Protein 7KCT (pdb70)

Foldseek 3Di:
DDFWQEEEELDAWLQLVVLLVLCVVVNHAYEYEAAPVCCVFLSCVSHPHYYHDAPDGLRRRQVLVVSLVVCVVVVGQEYEHGDPRCQLPLVSCVVCVVSRHQYLFWHSVVSVQQQFQLSVQVLLVVLPAFAFDWDNGWDPDLVSVQVRCVVQDPFKKKAGRNDDDLQLIDTDGDSVRSVVSLVVSQVRCCVPRVGRIIIMGHDFPQKWKKKWKKAAFQVLAIFILFIKTQQADASRHGFKIKPPAPLDDVVVRVVNRVSVSSSCSVSSTHAMKMWMWIAHPVGDTHTGGIGRHDDPPCVNSCVQFVDPRSSSSSCRSVRDHDPDHNVSGGGAFMKMKGFKFQAQVVVSRHHWWWFWADWDADDDDFKDKRAGDDGGDTDDPPDGRTGIMIMGGDRYLLVNLVVVLVRLVPTDTDTTHICSQLSNLLSVDPCNSVSNDGSCRCVVCVVSSDDDD/DDFWQEEEELDAWLQLVLLLVLCVVVVHAYEEEFAPVCCPFLSCVSHPYYYHDDPDGLRSRQVLVVSLVVCVVVVGQEYEHGDPRCLLPLVSQVVCVVSRHQYLFWHSVLSVQQQFQLSVQVLLVVLVAFAFAWDNFFQPDLVSVLVVCVVQDDFKWKAARNDDQLALIDTRGHSVSSVVVLVVSQVSCCVPRVHSTIIMGYDAPLKWKKKWKKAAFQVLAIFILAIKTQFADASRHGFKIKPPAPLDDPVVRVVVRVSVSSSCSVSNGHAMKMWMWIQHPVGDTHTRHIGRHDDPPVVFSCVQFVDDRSSSSSCRSVRDHDPDHHVSGGGAFMKMKGFKFQAQVVVSRHHWWWFWADWDADDDVFKDKRAGDDGGDTDDPPDGRTGIMIMGGDRYLLVNLVVVLVRLVPTDTDTTDICSQLVNLCSVDPCVSVSHHGNCRCVVCVCSSDDDD

Solvent-accessible surface area: 32520 Å² total; per-residue (Å²): 111,92,52,19,155,32,0,0,1,4,4,23,12,12,2,0,9,9,0,0,11,1,0,30,13,37,62,6,97,0,0,0,0,29,10,58,80,14,62,110,13,26,2,26,100,15,11,89,47,31,73,107,25,28,124,71,19,72,26,0,0,77,47,10,57,72,0,0,65,14,0,82,135,27,46,3,72,0,0,0,5,2,36,39,65,9,1,60,56,35,104,0,4,107,34,0,97,81,98,67,9,41,22,1,9,3,50,50,130,12,4,82,57,10,46,4,17,7,103,1,16,44,16,0,140,196,7,49,4,46,22,3,71,23,14,108,30,69,8,89,64,35,62,37,1,75,143,13,0,77,115,48,24,68,30,0,22,0,11,0,0,23,21,34,67,18,33,1,39,70,66,0,105,69,83,70,59,1,73,151,22,25,49,69,0,83,89,54,0,68,145,52,64,69,81,4,40,1,4,0,5,48,18,30,66,72,7,31,14,0,0,0,1,0,0,0,3,83,111,43,54,8,1,2,0,0,0,0,2,0,0,2,22,22,135,83,66,27,0,3,0,2,0,11,3,63,60,10,63,85,129,58,19,73,125,20,0,65,35,0,20,111,0,0,106,99,26,43,4,44,1,0,0,0,0,6,1,25,2,29,97,90,12,67,1,52,0,15,24,9,19,6,54,1,3,16,2,0,0,0,0,1,44,3,24,47,2,13,0,0,10,21,4,0,58,2,8,18,14,54,164,11,77,64,54,47,129,77,12,165,49,92,13,58,0,0,0,0,17,0,7,0,2,20,4,101,86,59,15,47,84,20,95,25,74,1,41,93,25,5,7,2,15,1,20,19,10,6,10,6,7,12,3,21,106,40,46,53,11,25,98,109,21,77,21,29,6,0,0,0,0,0,44,0,76,106,17,88,42,0,0,25,4,0,35,0,0,1,62,7,9,42,24,35,50,17,113,12,0,13,46,0,0,26,28,0,0,118,28,151,52,0,75,69,14,134,7,32,26,50,1,13,123,96,28,98,134,3,46,87,44,102,130,121,84,60,21,64,41,0,0,0,2,4,27,10,14,2,0,8,9,0,0,8,1,0,28,12,46,62,4,98,0,0,0,0,30,10,122,87,19,62,106,12,23,2,22,94,12,13,65,47,34,78,96,24,30,128,67,15,69,27,0,0,80,45,13,57,83,0,0,73,28,0,84,88,25,46,5,78,0,0,1,5,2,38,40,64,10,2,62,54,67,116,0,3,136,32,0,101,87,90,67,4,40,20,1,8,4,51,25,123,10,0,80,54,6,42,38,16,7,105,1,15,47,26,0,140,144,7,44,3,51,23,4,73,28,14,108,21,70,14,94,71,32,69,21,0,45,118,41,0,80,84,37,24,65,19,0,20,2,13,8,2,47,25,47,67,19,60,9,55,27,70,0,129,71,52,54,77,0,81,70,15,27,70,68,10,101,63,89,5,53,120,75,48,69,42,11,35,11,1,0,6,55,26,28,79,48,9,28,15,0,0,0,1,0,0,0,2,86,109,41,48,11,2,1,1,1,1,0,1,0,0,2,24,16,141,83,32,25,0,3,0,2,0,11,3,61,70,11,58,88,127,65,19,70,129,22,0,64,17,0,23,99,0,0,111,107,28,41,6,47,2,0,0,0,0,6,1,24,1,14,120,167,14,65,1,59,0,13,36,8,13,4,46,1,5,18,2,0,0,0,0,1,48,3,22,45,2,14,0,0,17,10,4,0,58,1,8,21,18,48,150,9,79,65,58,51,100,86,12,114,48,94,16,60,0,0,0,0,15,0,1,0,2,22,5,100,82,58,16,45,91,14,101,23,56,1,42,145,21,4,7,4,14,2,22,20,10,4,10,6,7,13,3,23,99,42,51,113,12,36,106,96,30,91,22,25,5,0,0,0,0,0,48,0,76,111,16,87,39,0,0,27,5,0,38,0,0,1,67,8,8,37,25,28,51,16,102,13,0,13,43,0,0,28,28,0,0,118,29,143,37,0,73,83,18,119,10,31,30,52,0,16,82,97,30,84,147,6,46,100,43,96,114

Structure (mmCIF, N/CA/C/O backbone):
data_7KCT
#
_entry.id   7KCT
#
_cell.length_a   72.282
_cell.length_b   86.878
_cell.length_c   86.105
_cell.angle_alpha   90.000
_cell.angle_beta   113.649
_cell.angle_gamma   90.000
#
_symmetry.space_group_name_H-M   'P 1 21 1'
#
loop_
_entity.id
_entity.type
_entity.pdbx_description
1 polymer '2-oxoglutarate carboxylase small subunit'
2 non-polymer "ADENOSINE-5'-DIPHOSPHATE"
3 non-polymer 'MAGNESIUM ION'
4 non-polymer 'BICARBONATE ION'
5 water water
#
loop_
_atom_site.group_PDB
_atom_site.id
_atom_site.type_symbol
_atom_site.label_atom_id
_atom_site.label_alt_id
_atom_site.label_comp_id
_atom_site.label_asym_id
_atom_site.label_entity_id
_atom_site.label_seq_id
_atom_site.pdbx_PDB_ins_code
_atom_site.Cartn_x
_atom_site.Cartn_y
_atom_site.Cartn_z
_atom_site.occupancy
_atom_site.B_iso_or_equiv
_atom_site.auth_seq_id
_atom_site.auth_comp_id
_atom_site.auth_asym_id
_atom_site.auth_atom_id
_atom_site.pdbx_PDB_model_num
ATOM 1 N N . HIS A 1 8 ? -23.64700 10.30800 -14.62500 1.000 60.18000 -1 HIS A N 1
ATOM 2 C CA . HIS A 1 8 ? -22.47400 9.46000 -14.75100 1.000 59.12000 -1 HIS A CA 1
ATOM 3 C C . HIS A 1 8 ? -22.58900 8.60600 -15.99000 1.000 64.26000 -1 HIS A C 1
ATOM 4 O O . HIS A 1 8 ? -23.29700 7.61800 -15.99700 1.000 59.60000 -1 HIS A O 1
ATOM 6 N N . GLN A 1 9 ? -21.87300 8.99500 -17.03300 1.000 62.66000 0 GLN A N 1
ATOM 7 C CA . GLN A 1 9 ? -21.94500 8.30100 -18.29900 1.000 55.09000 0 GLN A CA 1
ATOM 8 C C . GLN A 1 9 ? -21.02000 7.10600 -18.32400 1.000 49.02000 0 GLN A C 1
ATOM 9 O O . GLN A 1 9 ? -19.93700 7.17300 -17.79200 1.000 44.98000 0 GLN A O 1
ATOM 13 N N . MET A 1 10 ? -21.44400 6.03400 -18.98100 1.000 42.27000 1 MET A N 1
ATOM 14 C CA . MET A 1 10 ? -20.65600 4.83400 -19.10800 1.000 36.85000 1 MET A CA 1
ATOM 15 C C . MET A 1 10 ? -19.53600 5.07800 -20.11000 1.000 38.00000 1 MET A C 1
ATOM 16 O O . MET A 1 10 ? -19.67000 5.89300 -20.97000 1.000 33.65000 1 MET A O 1
ATOM 30 N N . PHE A 1 11 ? -18.43000 4.36800 -19.96900 1.000 37.81000 2 PHE A N 1
ATOM 31 C CA . PHE A 1 11 ? -17.31600 4.48000 -20.88800 1.000 31.87000 2 PHE A CA 1
ATOM 32 C C . PHE A 1 11 ? -17.71100 4.10800 -22.32300 1.000 28.72000 2 PHE A C 1
ATOM 33 O O . PHE A 1 11 ? -18.49800 3.23500 -22.53200 1.000 28.74000 2 PHE A O 1
ATOM 50 N N . LYS A 1 12 ? -17.15000 4.77500 -23.30300 1.000 30.08000 3 LYS A N 1
ATOM 51 C CA . LYS A 1 12 ? -17.39200 4.42900 -24.66000 1.000 28.49000 3 LYS A CA 1
ATOM 52 C C . LYS A 1 12 ? -16.44700 3.31900 -25.05500 1.000 28.82000 3 LYS A C 1
ATOM 53 O O . LYS A 1 12 ? -16.78800 2.52300 -25.85200 1.000 30.43000 3 LYS A O 1
ATOM 61 N N . LYS A 1 13 ? -15.25500 3.28300 -24.49300 1.000 24.25000 4 LYS A N 1
ATOM 62 C CA . LYS A 1 13 ? -14.28900 2.27500 -24.86700 1.000 24.98000 4 LYS A CA 1
ATOM 63 C C . LYS A 1 13 ? -13.40800 1.83000 -23.67700 1.000 25.94000 4 LYS A C 1
ATOM 64 O O . LYS A 1 13 ? -12.97300 2.65200 -22.93200 1.000 23.24000 4 LYS A O 1
ATOM 83 N N . VAL A 1 14 ? -13.19200 0.52300 -23.52100 1.000 22.65000 5 VAL A N 1
ATOM 84 C CA . VAL A 1 14 ? -12.38300 -0.03300 -22.43700 1.000 20.57000 5 VAL A CA 1
ATOM 85 C C . VAL A 1 14 ? -11.29300 -0.89000 -23.07000 1.000 22.74000 5 VAL A C 1
ATOM 86 O O . VAL A 1 14 ? -11.58200 -1.73500 -23.93800 1.000 24.92000 5 VAL A O 1
ATOM 99 N N . LEU A 1 15 ? -10.06200 -0.70500 -22.61000 1.000 21.65000 6 LEU A N 1
ATOM 100 C CA . LEU A 1 15 ? -8.93900 -1.58700 -22.91600 1.000 21.29000 6 LEU A CA 1
ATOM 101 C C . LEU A 1 15 ? -8.78300 -2.64800 -21.81000 1.000 29.58000 6 LEU A C 1
ATOM 102 O O . LEU A 1 15 ? -8.80000 -2.33500 -20.60400 1.000 25.48000 6 LEU A O 1
ATOM 118 N N . VAL A 1 16 ? -8.66800 -3.91200 -22.23100 1.000 24.36000 7 VAL A N 1
ATOM 119 C CA . VAL A 1 16 ? -8.55200 -5.06100 -21.33800 1.000 20.61000 7 VAL A CA 1
ATOM 120 C C . VAL A 1 16 ? -7.07700 -5.43500 -21.33300 1.000 25.85000 7 VAL A C 1
ATOM 121 O O . VAL A 1 16 ? -6.55100 -5.89100 -22.35000 1.000 23.21000 7 VAL A O 1
ATOM 134 N N . ALA A 1 17 ? -6.37100 -5.20100 -20.23400 1.000 26.98000 8 ALA A N 1
ATOM 135 C CA . ALA A 1 17 ? -4.91800 -5.42000 -20.21300 1.000 21.85000 8 ALA A CA 1
ATOM 136 C C . ALA A 1 17 ? -4.61100 -6.82800 -19.69100 1.000 25.95000 8 ALA A C 1
ATOM 137 O O . ALA A 1 17 ? -4.10600 -7.02400 -18.58300 1.000 26.09000 8 ALA A O 1
ATOM 144 N N . ASN A 1 18 ? -5.04800 -7.83100 -20.44500 1.000 25.20000 9 ASN A N 1
ATOM 145 C CA . ASN A 1 18 ? -4.93300 -9.22300 -19.99800 1.000 24.87000 9 ASN A CA 1
ATOM 146 C C . ASN A 1 18 ? -5.27200 -10.15800 -21.16100 1.000 23.56000 9 ASN A C 1
ATOM 147 O O . ASN A 1 18 ? -5.36600 -9.71100 -22.31000 1.000 24.35000 9 ASN A O 1
ATOM 158 N N . ARG A 1 19 ? -5.35800 -11.46500 -20.88300 1.000 20.94000 10 ARG A N 1
ATOM 159 C CA . ARG A 1 19 ? -5.47300 -12.48500 -21.92700 1.000 21.69000 10 ARG A CA 1
ATOM 160 C C . ARG A 1 19 ? -6.35200 -13.62700 -21.45700 1.000 22.76000 10 ARG A C 1
ATOM 161 O O . ARG A 1 19 ? -6.79700 -13.66700 -20.31000 1.000 21.49000 10 ARG A O 1
ATOM 182 N N . GLY A 1 20 ? -6.60700 -14.57400 -22.36200 1.000 27.43000 11 GLY A N 1
ATOM 183 C CA . GLY A 1 20 ? -7.13600 -15.83200 -21.90200 1.000 26.17000 11 GLY A CA 1
ATOM 184 C C . GLY A 1 20 ? -8.56200 -15.68000 -21.40900 1.000 23.92000 11 GLY A C 1
ATOM 185 O O . GLY A 1 20 ? -9.29200 -14.79600 -21.83300 1.000 26.13000 11 GLY A O 1
ATOM 189 N N . GLU A 1 21 ? -8.95000 -16.52600 -20.46800 1.000 22.80000 12 GLU A N 1
ATOM 190 C CA . GLU A 1 21 ? -10.36000 -16.57800 -20.07900 1.000 26.36000 12 GLU A CA 1
ATOM 191 C C . GLU A 1 21 ? -10.84300 -15.28300 -19.44500 1.000 26.04000 12 GLU A C 1
ATOM 192 O O . GLU A 1 21 ? -12.01600 -14.91800 -19.60700 1.000 21.34000 12 GLU A O 1
ATOM 204 N N . ILE A 1 22 ? -9.99100 -14.61900 -18.64900 1.000 27.05000 13 ILE A N 1
ATOM 205 C CA . ILE A 1 22 ? -10.43300 -13.41500 -17.94300 1.000 24.82000 13 ILE A CA 1
ATOM 206 C C . ILE A 1 22 ? -10.59100 -12.26700 -18.93700 1.000 26.00000 13 ILE A C 1
ATOM 207 O O . ILE A 1 22 ? -11.46700 -11.41200 -18.77700 1.000 20.73000 13 ILE A O 1
ATOM 223 N N . ALA A 1 23 ? -9.75700 -12.21300 -19.97500 1.000 22.49000 14 ALA A N 1
ATOM 224 C CA . ALA A 1 23 ? -9.96400 -11.15400 -20.94700 1.000 21.93000 14 ALA A CA 1
ATOM 225 C C . ALA A 1 23 ? -11.30000 -11.37400 -21.65400 1.000 25.69000 14 ALA A C 1
ATOM 226 O O . ALA A 1 23 ? -12.07100 -10.41800 -21.83100 1.000 22.13000 14 ALA A O 1
ATOM 233 N N . CYS A 1 24 ? -11.65600 -12.64000 -21.93400 1.000 21.96000 15 CYS A N 1
ATOM 234 C CA . CYS A 1 24 ? -12.95500 -12.91700 -22.54200 1.000 22.95000 15 CYS A CA 1
ATOM 235 C C . CYS A 1 24 ? -14.10300 -12.55400 -21.61600 1.000 26.55000 15 CYS A C 1
ATOM 236 O O . CYS A 1 24 ? -15.10600 -11.97800 -22.06200 1.000 27.23000 15 CYS A O 1
ATOM 244 N N . ARG A 1 25 ? -13.97300 -12.87800 -20.33600 1.000 23.37000 16 ARG A N 1
ATOM 245 C CA . ARG A 1 25 ? -14.97500 -12.53700 -19.32600 1.000 21.64000 16 ARG A CA 1
ATOM 246 C C . ARG A 1 25 ? -15.21900 -11.04100 -19.24900 1.000 25.35000 16 ARG A C 1
ATOM 247 O O . ARG A 1 25 ? -16.37000 -10.58300 -19.15500 1.000 24.38000 16 ARG A O 1
ATOM 268 N N . VAL A 1 26 ? -14.15500 -10.25400 -19.25600 1.000 23.19000 17 VAL A N 1
ATOM 269 C CA . VAL A 1 26 ? -14.32300 -8.80900 -19.23200 1.000 24.85000 17 VAL A CA 1
ATOM 270 C C . VAL A 1 26 ? -14.91300 -8.30000 -20.54700 1.000 24.94000 17 VAL A C 1
ATOM 271 O O . VAL A 1 26 ? -15.78400 -7.42200 -20.54900 1.000 23.13000 17 VAL A O 1
ATOM 284 N N . ILE A 1 27 ? -14.40800 -8.79100 -21.68600 1.000 24.90000 18 ILE A N 1
ATOM 285 C CA . ILE A 1 27 ? -14.94200 -8.37700 -22.98000 1.000 23.12000 18 ILE A CA 1
ATOM 286 C C . ILE A 1 27 ? -16.43300 -8.62100 -23.05600 1.000 23.60000 18 ILE A C 1
ATOM 287 O O . ILE A 1 27 ? -17.18200 -7.78700 -23.57400 1.000 23.77000 18 ILE A O 1
ATOM 303 N N . ARG A 1 28 ? -16.89500 -9.75300 -22.54800 1.000 22.23000 19 ARG A N 1
ATOM 304 C CA . ARG A 1 28 ? -18.32200 -10.05000 -22.58700 1.000 24.32000 19 ARG A CA 1
ATOM 305 C C . ARG A 1 28 ? -19.14100 -9.04900 -21.77000 1.000 26.30000 19 ARG A C 1
ATOM 306 O O . ARG A 1 28 ? -20.23600 -8.64900 -22.18500 1.000 23.50000 19 ARG A O 1
ATOM 327 N N . ALA A 1 29 ? -18.66000 -8.71000 -20.57200 1.000 24.99000 20 ALA A N 1
ATOM 328 C CA . ALA A 1 29 ? -19.33200 -7.72300 -19.72900 1.000 28.47000 20 ALA A CA 1
ATOM 329 C C . ALA A 1 29 ? -19.42500 -6.38100 -20.43100 1.000 25.26000 20 ALA A C 1
ATOM 330 O O . ALA A 1 29 ? -20.45600 -5.70400 -20.34300 1.000 24.28000 20 ALA A O 1
ATOM 337 N N . CYS A 1 30 ? -18.34600 -5.97900 -21.12600 1.000 23.77000 21 CYS A N 1
ATOM 338 C CA . CYS A 1 30 ? -18.33500 -4.73400 -21.88600 1.000 23.07000 21 CYS A CA 1
ATOM 339 C C . CYS A 1 30 ? -19.33600 -4.75500 -23.04100 1.000 26.35000 21 CYS A C 1
ATOM 340 O O . CYS A 1 30 ? -20.02100 -3.75800 -23.28900 1.000 23.27000 21 CYS A O 1
ATOM 348 N N . LYS A 1 31 ? -19.42200 -5.86300 -23.76800 1.000 23.74000 22 LYS A N 1
ATOM 349 C CA . LYS A 1 31 ? -20.35300 -5.92700 -24.88800 1.000 27.34000 22 LYS A CA 1
ATOM 350 C C . LYS A 1 31 ? -21.79100 -5.82000 -24.40100 1.000 29.62000 22 LYS A C 1
ATOM 351 O O . LYS A 1 31 ? -22.60400 -5.10200 -24.99700 1.000 28.88000 22 LYS A O 1
ATOM 370 N N . GLU A 1 32 ? -22.10400 -6.48700 -23.28500 1.000 24.82000 23 GLU A N 1
ATOM 371 C CA . GLU A 1 32 ? -23.46300 -6.41100 -22.75400 1.000 26.71000 23 GLU A CA 1
ATOM 372 C C . GLU A 1 32 ? -23.80300 -4.98500 -22.32300 1.000 28.80000 23 GLU A C 1
ATOM 373 O O . GLU A 1 32 ? -24.94700 -4.55800 -22.46600 1.000 29.28000 23 GLU A O 1
ATOM 385 N N . LEU A 1 33 ? -22.82000 -4.23100 -21.83700 1.000 26.81000 24 LEU A N 1
ATOM 386 C CA . LEU A 1 33 ? -22.96100 -2.81500 -21.50200 1.000 27.54000 24 LEU A CA 1
ATOM 387 C C . LEU A 1 33 ? -22.88900 -1.87500 -22.69800 1.000 29.99000 24 LEU A C 1
ATOM 388 O O . LEU A 1 33 ? -23.09400 -0.68400 -22.51500 1.000 32.11000 24 LEU A O 1
ATOM 404 N N . GLY A 1 34 ? -22.60500 -2.36400 -23.90900 1.000 30.13000 25 GLY A N 1
ATOM 405 C CA . GLY A 1 34 ? -22.50700 -1.51700 -25.08400 1.000 27.25000 25 GLY A CA 1
ATOM 406 C C . GLY A 1 34 ? -21.21300 -0.76200 -25.20600 1.000 34.26000 25 GLY A C 1
ATOM 407 O O . GLY A 1 34 ? -21.17900 0.30700 -25.81700 1.000 31.96000 25 GLY A O 1
ATOM 411 N N . ILE A 1 35 ? -20.15300 -1.27500 -24.63100 1.000 29.80000 26 ILE A N 1
ATOM 412 C CA . ILE A 1 35 ? -18.85700 -0.61600 -24.61300 1.000 28.64000 26 ILE A CA 1
ATOM 413 C C . ILE A 1 35 ? -17.97400 -1.28300 -25.66600 1.000 28.29000 26 ILE A C 1
ATOM 414 O O . ILE A 1 35 ? -17.93300 -2.51900 -25.75700 1.000 26.61000 26 ILE A O 1
ATOM 430 N N . GLN A 1 36 ? -17.24200 -0.47300 -26.42400 1.000 22.51000 27 GLN A N 1
ATOM 431 C CA . GLN A 1 36 ? -16.25200 -0.97600 -27.36900 1.000 25.65000 27 GLN A CA 1
ATOM 432 C C . GLN A 1 36 ? -15.04700 -1.49700 -26.61000 1.000 24.97000 27 GLN A C 1
ATOM 433 O O . GLN A 1 36 ? -14.68300 -0.96000 -25.56400 1.000 23.69000 27 GLN A O 1
ATOM 447 N N . THR A 1 37 ? -14.38200 -2.50100 -27.16300 1.000 23.80000 28 THR A N 1
ATOM 448 C CA . THR A 1 37 ? -13.30800 -3.16800 -26.43200 1.000 25.82000 28 THR A CA 1
ATOM 449 C C . THR A 1 37 ? -12.02200 -3.16300 -27.25700 1.000 24.51000 28 THR A C 1
ATOM 450 O O . THR A 1 37 ? -12.04400 -3.22900 -28.50000 1.000 23.30000 28 THR A O 1
ATOM 461 N N . VAL A 1 38 ? -10.90200 -3.12000 -26.54000 1.000 19.49000 29 VAL A N 1
ATOM 462 C CA . VAL A 1 38 ? -9.55600 -3.11200 -27.08900 1.000 17.94000 29 VAL A CA 1
ATOM 463 C C . VAL A 1 38 ? -8.80900 -4.25700 -26.45200 1.000 24.61000 29 VAL A C 1
ATOM 464 O O . VAL A 1 38 ? -8.75500 -4.34200 -25.21600 1.000 21.85000 29 VAL A O 1
ATOM 477 N N . ALA A 1 39 ? -8.22600 -5.12500 -27.27300 1.000 23.93000 30 ALA A N 1
ATOM 478 C CA . ALA A 1 39 ? -7.38500 -6.20000 -26.75600 1.000 23.44000 30 ALA A CA 1
ATOM 479 C C . ALA A 1 39 ? -5.91100 -5.95400 -27.06100 1.000 20.93000 30 ALA A C 1
ATOM 480 O O . ALA A 1 39 ? -5.54900 -5.21300 -27.98500 1.000 23.03000 30 ALA A O 1
ATOM 487 N N . ILE A 1 40 ? -5.04300 -6.58300 -26.26000 1.000 25.66000 31 ILE A N 1
ATOM 488 C CA . ILE A 1 40 ? -3.60400 -6.56500 -26.53500 1.000 23.57000 31 ILE A CA 1
ATOM 489 C C . ILE A 1 40 ? -3.13300 -8.00600 -26.59100 1.000 21.30000 31 ILE A C 1
ATOM 490 O O . ILE A 1 40 ? -3.72500 -8.88500 -25.95900 1.000 22.89000 31 ILE A O 1
ATOM 506 N N . TYR A 1 41 ? -2.06300 -8.26000 -27.35200 1.000 23.44000 32 TYR A N 1
ATOM 507 C CA . TYR A 1 41 ? -1.60100 -9.62600 -27.44800 1.000 23.07000 32 TYR A CA 1
ATOM 508 C C . TYR A 1 41 ? -0.16400 -9.68000 -27.91700 1.000 25.08000 32 TYR A C 1
ATOM 509 O O . TYR A 1 41 ? 0.36200 -8.72800 -28.49800 1.000 23.78000 32 TYR A O 1
ATOM 527 N N . ASN A 1 42 ? 0.45000 -10.82400 -27.65500 1.000 27.12000 33 ASN A N 1
ATOM 528 C CA . ASN A 1 42 ? 1.78500 -11.10800 -28.17900 1.000 27.47000 33 ASN A CA 1
ATOM 529 C C . ASN A 1 42 ? 1.67800 -11.86000 -29.49200 1.000 30.35000 33 ASN A C 1
ATOM 530 O O . ASN A 1 42 ? 0.74400 -12.64100 -29.71600 1.000 25.31000 33 ASN A O 1
ATOM 541 N N . GLU A 1 43 ? 2.66400 -11.62200 -30.36700 1.000 31.42000 34 GLU A N 1
ATOM 542 C CA . GLU A 1 43 ? 2.73200 -12.31500 -31.65200 1.000 30.21000 34 GLU A CA 1
ATOM 543 C C . GLU A 1 43 ? 2.55700 -13.83500 -31.50200 1.000 32.27000 34 GLU A C 1
ATOM 544 O O . GLU A 1 43 ? 2.07000 -14.49300 -32.41800 1.000 36.46000 34 GLU A O 1
ATOM 548 N N . ILE A 1 44 ? 2.94100 -14.43200 -30.37500 1.000 28.65000 35 ILE A N 1
ATOM 549 C CA . ILE A 1 44 ? 2.76500 -15.88500 -30.29700 1.000 32.78000 35 ILE A CA 1
ATOM 550 C C . ILE A 1 44 ? 1.30800 -16.32400 -30.15900 1.000 39.56000 35 ILE A C 1
ATOM 551 O O . ILE A 1 44 ? 1.01800 -17.51200 -30.33400 1.000 39.63000 35 ILE A O 1
ATOM 567 N N . GLU A 1 45 ? 0.38300 -15.40200 -29.87200 1.000 37.18000 36 GLU A N 1
ATOM 568 C CA . GLU A 1 45 ? -1.02800 -15.68300 -29.60300 1.000 37.80000 36 GLU A CA 1
ATOM 569 C C . GLU A 1 45 ? -1.91000 -14.94800 -30.60800 1.000 34.21000 36 GLU A C 1
ATOM 570 O O . GLU A 1 45 ? -2.96500 -14.40100 -30.27100 1.000 35.06000 36 GLU A O 1
ATOM 582 N N . SER A 1 46 ? -1.48600 -14.89400 -31.87500 1.000 35.81000 37 SER A N 1
ATOM 583 C CA . SER A 1 46 ? -2.23200 -14.05800 -32.81000 1.000 35.90000 37 SER A CA 1
ATOM 584 C C . SER A 1 46 ? -3.59900 -14.65300 -33.11100 1.000 38.13000 37 SER A C 1
ATOM 585 O O . SER A 1 46 ? -4.49600 -13.91300 -33.53500 1.000 33.80000 37 SER A O 1
ATOM 593 N N . THR A 1 47 ? -3.81200 -15.93400 -32.80500 1.000 32.21000 38 THR A N 1
ATOM 594 C CA . THR A 1 47 ? -5.11600 -16.53400 -32.98600 1.000 35.32000 38 THR A CA 1
ATOM 595 C C . THR A 1 47 ? -5.92100 -16.58100 -31.68500 1.000 29.66000 38 THR A C 1
ATOM 596 O O . THR A 1 47 ? -6.95200 -17.23100 -31.66100 1.000 32.01000 38 THR A O 1
ATOM 607 N N . ALA A 1 48 ? -5.51100 -15.86800 -30.64800 1.000 27.66000 39 ALA A N 1
ATOM 608 C CA . ALA A 1 48 ? -6.18900 -15.94100 -29.35400 1.000 25.44000 39 ALA A CA 1
ATOM 609 C C . ALA A 1 48 ? -7.65600 -15.54300 -29.47700 1.000 26.22000 39 ALA A C 1
ATOM 610 O O . ALA A 1 48 ? -8.01800 -14.64800 -30.24900 1.000 23.43000 39 ALA A O 1
ATOM 617 N N . ARG A 1 49 ? -8.49000 -16.21000 -28.68500 1.000 27.55000 40 ARG A N 1
ATOM 618 C CA . ARG A 1 49 ? -9.92100 -15.91700 -28.67100 1.000 25.11000 40 ARG A CA 1
ATOM 619 C C . ARG A 1 49 ? -10.23000 -14.49500 -28.19400 1.000 26.20000 40 ARG A C 1
ATOM 620 O O . ARG A 1 49 ? -11.14300 -13.84700 -28.72800 1.000 24.93000 40 ARG A O 1
ATOM 641 N N . HIS A 1 50 ? -9.48500 -13.97300 -27.19200 1.000 24.61000 41 HIS A N 1
ATOM 642 C CA . HIS A 1 50 ? -9.77700 -12.61600 -26.74200 1.000 21.81000 41 HIS A CA 1
ATOM 643 C C . HIS A 1 50 ? -9.50400 -11.59100 -27.83000 1.000 23.80000 41 HIS A C 1
ATOM 644 O O . HIS A 1 50 ? -10.19300 -10.57900 -27.88900 1.000 23.05000 41 HIS A O 1
ATOM 658 N N . VAL A 1 51 ? -8.52500 -11.86100 -28.71000 1.000 23.86000 42 VAL A N 1
ATOM 659 C CA . VAL A 1 51 ? -8.25300 -11.01300 -29.87500 1.000 24.08000 42 VAL A CA 1
ATOM 660 C C . VAL A 1 51 ? -9.40300 -11.05900 -30.88400 1.000 27.25000 42 VAL A C 1
ATOM 661 O O . VAL A 1 51 ? -9.76200 -10.03100 -31.45200 1.000 25.00000 42 VAL A O 1
ATOM 674 N N . LYS A 1 52 ? -10.00400 -12.23500 -31.11900 1.000 28.20000 43 LYS A N 1
ATOM 675 C CA . LYS A 1 52 ? -11.14600 -12.30300 -32.03700 1.000 26.14000 43 LYS A CA 1
ATOM 676 C C . LYS A 1 52 ? -12.38700 -11.61000 -31.46900 1.000 27.17000 43 LYS A C 1
ATOM 677 O O . LYS A 1 52 ? -13.14400 -10.96500 -32.21400 1.000 28.53000 43 LYS A O 1
ATOM 696 N N . MET A 1 53 ? -12.60500 -11.70700 -30.15800 1.000 26.30000 44 MET A N 1
ATOM 697 C CA . MET A 1 53 ? -13.82100 -11.16200 -29.55200 1.000 28.06000 44 MET A CA 1
ATOM 698 C C . MET A 1 53 ? -13.76900 -9.64200 -29.44500 1.000 29.10000 44 MET A C 1
ATOM 699 O O . MET A 1 53 ? -14.80800 -8.99300 -29.54700 1.000 27.41000 44 MET A O 1
ATOM 713 N N . ALA A 1 54 ? -12.59000 -9.05400 -29.22000 1.000 25.48000 45 ALA A N 1
ATOM 714 C CA . ALA A 1 54 ? -12.49300 -7.61200 -29.04700 1.000 24.05000 45 ALA A CA 1
ATOM 715 C C . ALA A 1 54 ? -12.84900 -6.91500 -30.35800 1.000 24.03000 45 ALA A C 1
ATOM 716 O O . ALA A 1 54 ? -12.70000 -7.48300 -31.44300 1.000 27.41000 45 ALA A O 1
ATOM 723 N N . ASP A 1 55 ? -13.24200 -5.64400 -30.26700 1.000 24.86000 46 ASP A N 1
ATOM 724 C CA . ASP A 1 55 ? -13.50100 -4.88400 -31.50300 1.000 27.44000 46 ASP A CA 1
ATOM 725 C C . ASP A 1 55 ? -12.21600 -4.52400 -32.22900 1.000 24.24000 46 ASP A C 1
ATOM 726 O O . ASP A 1 55 ? -12.20300 -4.42500 -33.46200 1.000 25.91000 46 ASP A O 1
ATOM 735 N N . GLU A 1 56 ? -11.14100 -4.30000 -31.49200 1.000 25.57000 47 GLU A N 1
ATOM 736 C CA . GLU A 1 56 ? -9.83200 -4.01400 -32.08500 1.000 21.69000 47 GLU A CA 1
ATOM 737 C C . GLU A 1 56 ? -8.76200 -4.61000 -31.19700 1.000 21.57000 47 GLU A C 1
ATOM 738 O O . GLU A 1 56 ? -8.95600 -4.74300 -29.99000 1.000 22.02000 47 GLU A O 1
ATOM 750 N N . ALA A 1 57 ? -7.63800 -4.98900 -31.79200 1.000 21.34000 48 ALA A N 1
ATOM 751 C CA . ALA A 1 57 ? -6.59900 -5.61300 -30.98100 1.000 25.92000 48 ALA A CA 1
ATOM 752 C C . ALA A 1 57 ? -5.24800 -5.21600 -31.53400 1.000 23.92000 48 ALA A C 1
ATOM 753 O O . ALA A 1 57 ? -5.10600 -5.00100 -32.75000 1.000 24.35000 48 ALA A O 1
ATOM 760 N N . TYR A 1 58 ? -4.26900 -5.09300 -30.62400 1.000 22.49000 49 TYR A N 1
ATOM 761 C CA . TYR A 1 58 ? -2.92500 -4.56000 -30.90800 1.000 22.15000 49 TYR A CA 1
ATOM 762 C C . TYR A 1 58 ? -1.85000 -5.53700 -30.45400 1.000 26.18000 49 TYR A C 1
ATOM 763 O O . TYR A 1 58 ? -1.76900 -5.83500 -29.25900 1.000 24.58000 49 TYR A O 1
ATOM 781 N N . MET A 1 59 ? -0.94900 -5.91100 -31.37600 1.000 21.79000 50 MET A N 1
ATOM 782 C CA . MET A 1 59 ? 0.17200 -6.78700 -31.05900 1.000 25.79000 50 MET A CA 1
ATOM 783 C C . MET A 1 59 ? 1.26500 -5.91100 -30.47900 1.000 30.02000 50 MET A C 1
ATOM 784 O O . MET A 1 59 ? 1.73600 -5.04100 -31.20100 1.000 30.77000 50 MET A O 1
ATOM 798 N N . ILE A 1 60 ? 1.67300 -6.12600 -29.22400 1.000 27.41000 51 ILE A N 1
ATOM 799 C CA . ILE A 1 60 ? 2.70300 -5.30500 -28.57800 1.000 29.76000 51 ILE A CA 1
ATOM 800 C C . ILE A 1 60 ? 3.62000 -6.21000 -27.76800 1.000 30.94000 51 ILE A C 1
ATOM 801 O O . ILE A 1 60 ? 3.31000 -7.37900 -27.53100 1.000 33.87000 51 ILE A O 1
ATOM 817 N N . GLY A 1 61 ? 4.73000 -5.65200 -27.31800 1.000 31.06000 52 GLY A N 1
ATOM 818 C CA . GLY A 1 61 ? 5.64400 -6.25700 -26.36400 1.000 32.08000 52 GLY A CA 1
ATOM 819 C C . GLY A 1 61 ? 6.83900 -6.90000 -27.04400 1.000 33.25000 52 GLY A C 1
ATOM 820 O O . GLY A 1 61 ? 6.76100 -7.38800 -28.17400 1.000 34.72000 52 GLY A O 1
ATOM 824 N N . VAL A 1 62 ? 7.96300 -6.94800 -26.32900 1.000 34.48000 53 VAL A N 1
ATOM 825 C CA . VAL A 1 62 ? 9.17500 -7.51800 -26.92500 1.000 36.24000 53 VAL A CA 1
ATOM 826 C C . VAL A 1 62 ? 9.36800 -8.98600 -26.56400 1.000 37.73000 53 VAL A C 1
ATOM 827 O O . VAL A 1 62 ? 10.19200 -9.67700 -27.18500 1.000 38.88000 53 VAL A O 1
ATOM 840 N N . ASN A 1 63 ? 8.64100 -9.48000 -25.59800 1.000 33.74000 54 ASN A N 1
ATOM 841 C CA . ASN A 1 63 ? 8.55100 -10.90900 -25.32000 1.000 40.46000 54 ASN A CA 1
ATOM 842 C C . ASN A 1 63 ? 7.16700 -11.15300 -24.75000 1.000 35.95000 54 ASN A C 1
ATOM 843 O O . ASN A 1 63 ? 6.41300 -10.17900 -24.54400 1.000 31.82000 54 ASN A O 1
ATOM 854 N N . PRO A 1 64 ? 6.80600 -12.41900 -24.49700 1.000 35.17000 55 PRO A N 1
ATOM 855 C CA . PRO A 1 64 ? 5.41400 -12.73200 -24.14000 1.000 34.37000 55 PRO A CA 1
ATOM 856 C C . PRO A 1 64 ? 4.93400 -12.13800 -22.84000 1.000 35.42000 55 PRO A C 1
ATOM 857 O O . PRO A 1 64 ? 3.73400 -11.87400 -22.72600 1.000 31.92000 55 PRO A O 1
ATOM 868 N N . LEU A 1 65 ? 5.79000 -11.92500 -21.83900 1.000 32.07000 56 LEU A N 1
ATOM 869 C CA . LEU A 1 65 ? 5.23900 -11.33900 -20.62800 1.000 29.43000 56 LEU A CA 1
ATOM 870 C C . LEU A 1 65 ? 5.25900 -9.82200 -20.67800 1.000 27.57000 56 LEU A C 1
ATOM 871 O O . LEU A 1 65 ? 4.40200 -9.18700 -20.07300 1.000 33.05000 56 LEU A O 1
ATOM 887 N N . ASP A 1 66 ? 6.26300 -9.24800 -21.33900 1.000 32.40000 57 ASP A N 1
ATOM 888 C CA . ASP A 1 66 ? 6.37200 -7.80600 -21.48500 1.000 33.11000 57 ASP A CA 1
ATOM 889 C C . ASP A 1 66 ? 5.14400 -7.22200 -22.15900 1.000 30.45000 57 ASP A C 1
ATOM 890 O O . ASP A 1 66 ? 4.81500 -6.06900 -21.92200 1.000 28.32000 57 ASP A O 1
ATOM 899 N N . THR A 1 67 ? 4.49300 -8.00200 -23.03300 1.000 31.72000 58 THR A N 1
ATOM 900 C CA . THR A 1 67 ? 3.20400 -7.61100 -23.60400 1.000 28.61000 58 THR A CA 1
ATOM 901 C C . THR A 1 67 ? 2.25500 -7.07800 -22.53900 1.000 27.42000 58 THR A C 1
ATOM 902 O O . THR A 1 67 ? 1.62400 -6.03200 -22.71800 1.000 27.86000 58 THR A O 1
ATOM 913 N N . TYR A 1 68 ? 2.12000 -7.80000 -21.42300 1.000 26.40000 59 TYR A N 1
ATOM 914 C CA . TYR A 1 68 ? 1.16300 -7.47600 -20.38100 1.000 24.95000 59 TYR A CA 1
ATOM 915 C C . TYR A 1 68 ? 1.75100 -6.75900 -19.15900 1.000 29.05000 59 TYR A C 1
ATOM 916 O O . TYR A 1 68 ? 0.98400 -6.31200 -18.29600 1.000 30.89000 59 TYR A O 1
ATOM 934 N N . LEU A 1 69 ? 3.06500 -6.60400 -19.06100 1.000 31.83000 60 LEU A N 1
ATOM 935 C CA . LEU A 1 69 ? 3.68100 -6.03200 -17.85400 1.000 30.06000 60 LEU A CA 1
ATOM 936 C C . LEU A 1 69 ? 4.28100 -4.64600 -18.06900 1.000 29.75000 60 LEU A C 1
ATOM 937 O O . LEU A 1 69 ? 4.68800 -4.00700 -17.10200 1.000 38.51000 60 LEU A O 1
ATOM 953 N N . ASN A 1 70 ? 4.32500 -4.14600 -19.29300 1.000 34.66000 61 ASN A N 1
ATOM 954 C CA . ASN A 1 70 ? 4.88700 -2.82600 -19.56700 1.000 32.29000 61 ASN A CA 1
ATOM 955 C C . ASN A 1 70 ? 3.80000 -1.77400 -19.38200 1.000 32.10000 61 ASN A C 1
ATOM 956 O O . ASN A 1 70 ? 3.03400 -1.48500 -20.30100 1.000 26.50000 61 ASN A O 1
ATOM 967 N N . ALA A 1 71 ? 3.77000 -1.18200 -18.18500 1.000 27.21000 62 ALA A N 1
ATOM 968 C CA . ALA A 1 71 ? 2.72800 -0.22800 -17.82900 1.000 31.72000 62 ALA A CA 1
ATOM 969 C C . ALA A 1 71 ? 2.71600 0.99700 -18.74800 1.000 31.65000 62 ALA A C 1
ATOM 970 O O . ALA A 1 71 ? 1.63900 1.44800 -19.15300 1.000 31.03000 62 ALA A O 1
ATOM 977 N N . GLU A 1 72 ? 3.88500 1.53600 -19.11200 1.000 29.24000 63 GLU A N 1
ATOM 978 C CA . GLU A 1 72 ? 3.91700 2.74500 -19.93600 1.000 31.57000 63 GLU A CA 1
ATOM 979 C C . GLU A 1 72 ? 3.31300 2.50100 -21.32400 1.000 32.48000 63 GLU A C 1
ATOM 980 O O . GLU A 1 72 ? 2.56200 3.34700 -21.83800 1.000 28.78000 63 GLU A O 1
ATOM 984 N N . ARG A 1 73 ? 3.66400 1.37400 -21.95900 1.000 28.57000 64 ARG A N 1
ATOM 985 C CA . ARG A 1 73 ? 3.18100 1.10300 -23.30200 1.000 32.05000 64 ARG A CA 1
ATOM 986 C C . ARG A 1 73 ? 1.67100 0.87200 -23.33000 1.000 29.88000 64 ARG A C 1
ATOM 987 O O . ARG A 1 73 ? 0.99900 1.31900 -24.26700 1.000 31.71000 64 ARG A O 1
ATOM 1008 N N . ILE A 1 74 ? 1.11500 0.21800 -22.30400 1.000 28.48000 65 ILE A N 1
ATOM 1009 C CA . ILE A 1 74 ? -0.32400 -0.06700 -22.26200 1.000 29.15000 65 ILE A CA 1
ATOM 1010 C C . ILE A 1 74 ? -1.13000 1.20800 -22.04500 1.000 31.49000 65 ILE A C 1
ATOM 1011 O O . ILE A 1 74 ? -2.16600 1.42300 -22.68100 1.000 26.02000 65 ILE A O 1
ATOM 1027 N N . VAL A 1 75 ? -0.67200 2.07000 -21.13500 1.000 28.45000 66 VAL A N 1
ATOM 1028 C CA . VAL A 1 75 ? -1.36900 3.32200 -20.88400 1.000 27.03000 66 VAL A CA 1
ATOM 1029 C C . VAL A 1 75 ? -1.27600 4.24600 -22.08500 1.000 27.93000 66 VAL A C 1
ATOM 1030 O O . VAL A 1 75 ? -2.25500 4.91800 -22.44800 1.000 31.76000 66 VAL A O 1
ATOM 1043 N N . ASP A 1 76 ? -0.10700 4.30200 -22.71300 1.000 28.46000 67 ASP A N 1
ATOM 1044 C CA . ASP A 1 76 ? 0.05300 5.06200 -23.94300 1.000 32.14000 67 ASP A CA 1
ATOM 1045 C C . ASP A 1 76 ? -0.89900 4.56200 -25.02700 1.000 30.93000 67 ASP A C 1
ATOM 1046 O O . ASP A 1 76 ? -1.45000 5.36200 -25.78800 1.000 26.69000 67 ASP A O 1
ATOM 1055 N N . LEU A 1 77 ? -1.03800 3.24300 -25.16800 1.000 24.48000 68 LEU A N 1
ATOM 1056 C CA . LEU A 1 77 ? -1.94100 2.72100 -26.20800 1.000 29.08000 68 LEU A CA 1
ATOM 1057 C C . LEU A 1 77 ? -3.37200 3.12900 -25.93200 1.000 24.14000 68 LEU A C 1
ATOM 1058 O O . LEU A 1 77 ? -4.10900 3.50000 -26.84900 1.000 26.42000 68 LEU A O 1
ATOM 1074 N N . ALA A 1 78 ? -3.78800 3.04600 -24.67100 1.000 24.77000 69 ALA A N 1
ATOM 1075 C CA . ALA A 1 78 ? -5.13000 3.43800 -24.30200 1.000 25.59000 69 ALA A CA 1
ATOM 1076 C C . ALA A 1 78 ? -5.38600 4.88200 -24.69100 1.000 29.36000 69 ALA A C 1
ATOM 1077 O O . ALA A 1 78 ? -6.44700 5.20800 -25.23300 1.000 28.31000 69 ALA A O 1
ATOM 1084 N N . LEU A 1 79 ? -4.40900 5.75900 -24.46100 1.000 27.03000 70 LEU A N 1
ATOM 1085 C CA . LEU A 1 79 ? -4.56100 7.14100 -24.90500 1.000 31.86000 70 LEU A CA 1
ATOM 1086 C C . LEU A 1 79 ? -4.67200 7.25400 -26.43400 1.000 28.88000 70 LEU A C 1
ATOM 1087 O O . LEU A 1 79 ? -5.50700 8.01400 -26.94000 1.000 31.81000 70 LEU A O 1
ATOM 1103 N N . GLU A 1 80 ? -3.83100 6.52900 -27.17600 1.000 29.11000 71 GLU A N 1
ATOM 1104 C CA . GLU A 1 80 ? -3.80800 6.62500 -28.64600 1.000 29.18000 71 GLU A CA 1
ATOM 1105 C C . GLU A 1 80 ? -5.12500 6.19400 -29.29200 1.000 29.20000 71 GLU A C 1
ATOM 1106 O O . GLU A 1 80 ? -5.49900 6.70600 -30.35900 1.000 32.52000 71 GLU A O 1
ATOM 1118 N N . VAL A 1 81 ? -5.80300 5.18700 -28.73600 1.000 27.71000 72 VAL A N 1
ATOM 1119 C CA . VAL A 1 81 ? -7.04600 4.70400 -29.34400 1.000 28.32000 72 VAL A CA 1
ATOM 1120 C C . VAL A 1 81 ? -8.28800 5.30100 -28.70800 1.000 30.60000 72 VAL A C 1
ATOM 1121 O O . VAL A 1 81 ? -9.40300 4.93900 -29.08800 1.000 27.47000 72 VAL A O 1
ATOM 1134 N N . GLY A 1 82 ? -8.13300 6.19500 -27.74900 1.000 29.89000 73 GLY A N 1
ATOM 1135 C CA . GLY A 1 82 ? -9.26800 6.77600 -27.06600 1.000 31.21000 73 GLY A CA 1
ATOM 1136 C C . GLY A 1 82 ? -10.02200 5.88100 -26.09500 1.000 35.02000 73 GLY A C 1
ATOM 1137 O O . GLY A 1 82 ? -11.21200 6.11300 -25.86800 1.000 31.60000 73 GLY A O 1
ATOM 1141 N N . ALA A 1 83 ? -9.36400 4.86900 -25.50200 1.000 29.48000 74 ALA A N 1
ATOM 1142 C CA . ALA A 1 83 ? -9.97500 4.12200 -24.41100 1.000 28.95000 74 ALA A CA 1
ATOM 1143 C C . ALA A 1 83 ? -10.02900 5.00600 -23.17100 1.000 31.66000 74 ALA A C 1
ATOM 1144 O O . ALA A 1 83 ? -9.02800 5.61000 -22.79200 1.000 33.13000 74 ALA A O 1
ATOM 1151 N N . GLU A 1 84 ? -11.17800 5.04100 -22.50500 1.000 30.87000 75 GLU A N 1
ATOM 1152 C CA . GLU A 1 84 ? -11.34500 5.87200 -21.32400 1.000 31.03000 75 GLU A CA 1
ATOM 1153 C C . GLU A 1 84 ? -10.99000 5.14000 -20.03500 1.000 31.53000 75 GLU A C 1
ATOM 1154 O O . GLU A 1 84 ? -10.84800 5.78400 -18.98400 1.000 25.67000 75 GLU A O 1
ATOM 1166 N N . ALA A 1 85 ? -10.84500 3.81400 -20.08800 1.000 24.39000 76 ALA A N 1
ATOM 1167 C CA . ALA A 1 85 ? -10.67600 3.00100 -18.90100 1.000 19.78000 76 ALA A CA 1
ATOM 1168 C C . ALA A 1 85 ? -9.96700 1.71800 -19.28600 1.000 27.50000 76 ALA A C 1
ATOM 1169 O O . ALA A 1 85 ? -10.02500 1.27600 -20.44000 1.000 24.24000 76 ALA A O 1
ATOM 1176 N N . ILE A 1 86 ? -9.28300 1.14100 -18.30000 1.000 26.56000 77 ILE A N 1
ATOM 1177 C CA . ILE A 1 86 ? -8.50000 -0.07900 -18.45200 1.000 27.27000 77 ILE A CA 1
ATOM 1178 C C . ILE A 1 86 ? -8.94100 -1.06600 -17.39100 1.000 27.96000 77 ILE A C 1
ATOM 1179 O O . ILE A 1 86 ? -8.99100 -0.72700 -16.19800 1.000 25.76000 77 ILE A O 1
ATOM 1195 N N . HIS A 1 87 ? -9.25900 -2.28700 -17.81500 1.000 24.42000 78 HIS A N 1
ATOM 1196 C CA . HIS A 1 87 ? -9.51600 -3.33600 -16.85400 1.000 26.14000 78 HIS A CA 1
ATOM 1197 C C . HIS A 1 87 ? -8.30500 -4.26400 -16.79000 1.000 24.75000 78 HIS A C 1
ATOM 1198 O O . HIS A 1 87 ? -7.93600 -4.82200 -17.83600 1.000 24.75000 78 HIS A O 1
ATOM 1212 N N . PRO A 1 88 ? -7.62100 -4.43600 -15.65000 1.000 24.34000 79 PRO A N 1
ATOM 1213 C CA . PRO A 1 88 ? -6.39700 -5.25500 -15.62400 1.000 25.15000 79 PRO A CA 1
ATOM 1214 C C . PRO A 1 88 ? -6.60900 -6.75500 -15.45000 1.000 23.75000 79 PRO A C 1
ATOM 1215 O O . PRO A 1 88 ? -5.62800 -7.51200 -15.46000 1.000 27.37000 79 PRO A O 1
ATOM 1226 N N . GLY A 1 89 ? -7.83600 -7.21200 -15.25600 1.000 29.07000 80 GLY A N 1
ATOM 1227 C CA . GLY A 1 89 ? -8.06200 -8.63400 -14.97800 1.000 28.09000 80 GLY A CA 1
ATOM 1228 C C . GLY A 1 89 ? -7.48400 -9.05200 -13.63500 1.000 30.16000 80 GLY A C 1
ATOM 1229 O O . GLY A 1 89 ? -7.60700 -8.33300 -12.62700 1.000 28.13000 80 GLY A O 1
ATOM 1233 N N . TYR A 1 90 ? -6.80200 -10.22300 -13.62300 1.000 29.24000 81 TYR A N 1
ATOM 1234 C CA . TYR A 1 90 ? -6.08000 -10.71300 -12.44800 1.000 23.14000 81 TYR A CA 1
ATOM 1235 C C . TYR A 1 90 ? -4.66500 -11.09100 -12.86000 1.000 26.00000 81 TYR A C 1
ATOM 1236 O O . TYR A 1 90 ? -4.39100 -11.33300 -14.02900 1.000 28.31000 81 TYR A O 1
ATOM 1254 N N . GLY A 1 91 ? -3.71800 -11.05700 -11.90400 1.000 34.89000 82 GLY A N 1
ATOM 1255 C CA . GLY A 1 91 ? -2.33300 -11.26200 -12.27500 1.000 26.03000 82 GLY A CA 1
ATOM 1256 C C . GLY A 1 91 ? -1.77500 -10.06500 -13.04500 1.000 29.23000 82 GLY A C 1
ATOM 1257 O O . GLY A 1 91 ? -2.37500 -8.99000 -13.12000 1.000 32.38000 82 GLY A O 1
ATOM 1261 N N . PHE A 1 92 ? -0.61300 -10.28800 -13.66200 1.000 31.00000 83 PHE A N 1
ATOM 1262 C CA . PHE A 1 92 ? 0.05600 -9.25200 -14.44100 1.000 32.69000 83 PHE A CA 1
ATOM 1263 C C . PHE A 1 92 ? 0.09100 -7.93900 -13.65400 1.000 32.67000 83 PHE A C 1
ATOM 1264 O O . PHE A 1 92 ? 0.72900 -7.90900 -12.61000 1.000 29.96000 83 PHE A O 1
ATOM 1281 N N . LEU A 1 93 ? -0.58900 -6.86300 -14.08700 1.000 32.04000 84 LEU A N 1
ATOM 1282 C CA . LEU A 1 93 ? -0.45300 -5.55300 -13.42700 1.000 29.74000 84 LEU A CA 1
ATOM 1283 C C . LEU A 1 93 ? -1.62900 -5.17900 -12.52100 1.000 28.83000 84 LEU A C 1
ATOM 1284 O O . LEU A 1 93 ? -1.72400 -4.02500 -12.07300 1.000 28.49000 84 LEU A O 1
ATOM 1300 N N . ALA A 1 94 ? -2.54700 -6.11000 -12.28100 1.000 26.82000 85 ALA A N 1
ATOM 1301 C CA . ALA A 1 94 ? -3.78300 -5.80500 -11.57200 1.000 26.63000 85 ALA A CA 1
ATOM 1302 C C . ALA A 1 94 ? -3.55500 -5.29900 -10.14700 1.000 34.68000 85 ALA A C 1
ATOM 1303 O O . ALA A 1 94 ? -4.38500 -4.54100 -9.62100 1.000 33.07000 85 ALA A O 1
ATOM 1310 N N . GLU A 1 95 ? -2.50000 -5.75500 -9.48200 1.000 32.88000 86 GLU A N 1
ATOM 1311 C CA . GLU A 1 95 ? -2.17700 -5.28000 -8.14400 1.000 33.52000 86 GLU A CA 1
ATOM 1312 C C . GLU A 1 95 ? -0.86400 -4.49800 -8.14400 1.000 34.59000 86 GLU A C 1
ATOM 1313 O O . GLU A 1 95 ? -0.14100 -4.48100 -7.14000 1.000 32.83000 86 GLU A O 1
ATOM 1322 N N . ASN A 1 96 ? -0.58800 -3.80200 -9.25900 1.000 29.67000 87 ASN A N 1
ATOM 1323 C CA . ASN A 1 96 ? 0.62500 -3.02300 -9.47100 1.000 29.14000 87 ASN A CA 1
ATOM 1324 C C . ASN A 1 96 ? 0.25900 -1.54400 -9.26200 1.000 40.64000 87 ASN A C 1
ATOM 1325 O O . ASN A 1 96 ? -0.45500 -0.93400 -10.08100 1.000 29.04000 87 ASN A O 1
ATOM 1336 N N . GLU A 1 97 ? 0.70000 -0.99100 -8.12800 1.000 32.56000 88 GLU A N 1
ATOM 1337 C CA . GLU A 1 97 ? 0.32800 0.37000 -7.76100 1.000 34.05000 88 GLU A CA 1
ATOM 1338 C C . GLU A 1 97 ? 0.82900 1.37000 -8.77700 1.000 29.22000 88 GLU A C 1
ATOM 1339 O O . GLU A 1 97 ? 0.16500 2.37400 -9.03400 1.000 35.34000 88 GLU A O 1
ATOM 1348 N N . HIS A 1 98 ? 1.97200 1.10600 -9.38200 1.000 31.69000 89 HIS A N 1
ATOM 1349 C CA . HIS A 1 98 ? 2.50800 2.03200 -10.36900 1.000 37.01000 89 HIS A CA 1
ATOM 1350 C C . HIS A 1 98 ? 1.65500 2.10000 -11.64000 1.000 41.39000 89 HIS A C 1
ATOM 1351 O O . HIS A 1 98 ? 1.44600 3.19400 -12.19700 1.000 33.46000 89 HIS A O 1
ATOM 1365 N N . PHE A 1 99 ? 1.18500 0.94400 -12.13400 1.000 29.62000 90 PHE A N 1
ATOM 1366 C CA . PHE A 1 99 ? 0.24300 0.94000 -13.25500 1.000 28.52000 90 PHE A CA 1
ATOM 1367 C C . PHE A 1 99 ? -1.01900 1.71800 -12.89800 1.000 29.24000 90 PHE A C 1
ATOM 1368 O O . PHE A 1 99 ? -1.46100 2.58900 -13.65800 1.000 30.13000 90 PHE A O 1
ATOM 1385 N N . ALA A 1 100 ? -1.60000 1.44900 -11.72500 1.000 31.50000 91 ALA A N 1
ATOM 1386 C CA . ALA A 1 100 ? -2.86900 2.08100 -11.34600 1.000 25.31000 91 ALA A CA 1
ATOM 1387 C C . ALA A 1 100 ? -2.73800 3.60700 -11.21900 1.000 33.99000 91 ALA A C 1
ATOM 1388 O O . ALA A 1 100 ? -3.65800 4.36800 -11.58700 1.000 30.34000 91 ALA A O 1
ATOM 1395 N N . ARG A 1 101 ? -1.58800 4.05900 -10.72500 1.000 31.51000 92 ARG A N 1
ATOM 1396 C CA . ARG A 1 101 ? -1.26400 5.47200 -10.56000 1.000 35.44000 92 ARG A CA 1
ATOM 1397 C C . ARG A 1 101 ? -0.88400 6.13800 -11.88800 1.000 30.60000 92 ARG A C 1
ATOM 1398 O O . ARG A 1 101 ? -1.19500 7.30500 -12.09200 1.000 32.61000 92 ARG A O 1
ATOM 1419 N N . LEU A 1 102 ? -0.15200 5.45100 -12.76700 1.000 26.85000 93 LEU A N 1
ATOM 1420 C CA . LEU A 1 102 ? 0.07300 5.97500 -14.10800 1.000 32.64000 93 LEU A CA 1
ATOM 1421 C C . LEU A 1 102 ? -1.25900 6.21800 -14.82600 1.000 33.28000 93 LEU A C 1
ATOM 1422 O O . LEU A 1 102 ? -1.46100 7.28600 -15.42500 1.000 30.88000 93 LEU A O 1
ATOM 1438 N N . CYS A 1 103 ? -2.21500 5.29300 -14.69900 1.000 25.70000 94 CYS A N 1
ATOM 1439 C CA . CYS A 1 103 ? -3.53700 5.53500 -15.27900 1.000 28.09000 94 CYS A CA 1
ATOM 1440 C C . CYS A 1 103 ? -4.10700 6.86100 -14.80600 1.000 36.85000 94 CYS A C 1
ATOM 1441 O O . CYS A 1 103 ? -4.56700 7.67600 -15.62000 1.000 31.78000 94 CYS A O 1
ATOM 1449 N N . GLU A 1 104 ? -4.07900 7.09400 -13.48400 1.000 30.89000 95 GLU A N 1
ATOM 1450 C CA . GLU A 1 104 ? -4.60800 8.33700 -12.93600 1.000 31.78000 95 GLU A CA 1
ATOM 1451 C C . GLU A 1 104 ? -3.86400 9.54500 -13.49400 1.000 28.36000 95 GLU A C 1
ATOM 1452 O O . GLU A 1 104 ? -4.47600 10.52900 -13.89900 1.000 31.97000 95 GLU A O 1
ATOM 1464 N N . GLU A 1 105 ? -2.54500 9.50600 -13.51800 1.000 32.51000 96 GLU A N 1
ATOM 1465 C CA . GLU A 1 105 ? -1.81700 10.67600 -13.99800 1.000 32.18000 96 GLU A CA 1
ATOM 1466 C C . GLU A 1 105 ? -2.15000 11.01900 -15.44400 1.000 37.27000 96 GLU A C 1
ATOM 1467 O O . GLU A 1 105 ? -2.09800 12.19100 -15.82800 1.000 33.23000 96 GLU A O 1
ATOM 1476 N N . LYS A 1 106 ? -2.50900 10.02400 -16.25000 1.000 35.61000 97 LYS A N 1
ATOM 1477 C CA . LYS A 1 106 ? -2.76800 10.22400 -17.66200 1.000 33.40000 97 LYS A CA 1
ATOM 1478 C C . LYS A 1 106 ? -4.23100 10.42600 -17.96700 1.000 30.84000 97 LYS A C 1
ATOM 1479 O O . LYS A 1 106 ? -4.58400 10.52400 -19.14100 1.000 35.39000 97 LYS A O 1
ATOM 1498 N N . GLY A 1 107 ? -5.09300 10.43900 -16.95400 1.000 30.67000 98 GLY A N 1
ATOM 1499 C CA . GLY A 1 107 ? -6.50200 10.63700 -17.17500 1.000 35.53000 98 GLY A CA 1
ATOM 1500 C C . GLY A 1 107 ? -7.26500 9.41800 -17.63600 1.000 39.35000 98 GLY A C 1
ATOM 1501 O O . GLY A 1 107 ? -8.36400 9.56100 -18.18900 1.000 33.17000 98 GLY A O 1
ATOM 1505 N N . ILE A 1 108 ? -6.73200 8.22300 -17.40500 1.000 33.98000 99 ILE A N 1
ATOM 1506 C CA . ILE A 1 108 ? -7.39200 6.95700 -17.75400 1.000 31.11000 99 ILE A CA 1
ATOM 1507 C C . ILE A 1 108 ? -7.95400 6.35700 -16.47700 1.000 34.64000 99 ILE A C 1
ATOM 1508 O O . ILE A 1 108 ? -7.26100 6.31900 -15.45500 1.000 36.36000 99 ILE A O 1
ATOM 1524 N N . THR A 1 109 ? -9.18900 5.86800 -16.51700 1.000 30.62000 100 THR A N 1
ATOM 1525 C CA . THR A 1 109 ? -9.77600 5.27400 -15.31300 1.000 28.98000 100 THR A CA 1
ATOM 1526 C C . THR A 1 109 ? -9.29300 3.81400 -15.15500 1.000 29.97000 100 THR A C 1
ATOM 1527 O O . THR A 1 109 ? -9.54200 2.95200 -16.01700 1.000 26.51000 100 THR A O 1
ATOM 1538 N N . PHE A 1 110 ? -8.58200 3.54500 -14.06400 1.000 31.01000 101 PHE A N 1
ATOM 1539 C CA . PHE A 1 110 ? -8.21700 2.17700 -13.66500 1.000 29.73000 101 PHE A CA 1
ATOM 1540 C C . PHE A 1 110 ? -9.44500 1.51500 -13.03000 1.000 34.43000 101 PHE A C 1
ATOM 1541 O O . PHE A 1 110 ? -9.99800 2.05100 -12.06400 1.000 27.75000 101 PHE A O 1
ATOM 1558 N N . ILE A 1 111 ? -9.88700 0.36700 -13.56900 1.000 26.37000 102 ILE A N 1
ATOM 1559 C CA . ILE A 1 111 ? -11.06900 -0.35500 -13.05800 1.000 22.87000 102 ILE A CA 1
ATOM 1560 C C . ILE A 1 111 ? -10.57200 -1.27200 -11.93800 1.000 29.57000 102 ILE A C 1
ATOM 1561 O O . ILE A 1 111 ? -10.15700 -2.43000 -12.15700 1.000 27.43000 102 ILE A O 1
ATOM 1577 N N . GLY A 1 112 ? -10.62000 -0.75100 -10.72300 1.000 25.58000 103 GLY A N 1
ATOM 1578 C CA . GLY A 1 112 ? -9.98700 -1.35000 -9.56900 1.000 28.11000 103 GLY A CA 1
ATOM 1579 C C . GLY A 1 112 ? -10.03000 -0.35300 -8.42400 1.000 30.45000 103 GLY A C 1
ATOM 1580 O O . GLY A 1 112 ? -10.64500 0.71100 -8.54600 1.000 31.98000 103 GLY A O 1
ATOM 1584 N N . PRO A 1 113 ? -9.45200 -0.69400 -7.27100 1.000 35.19000 104 PRO A N 1
ATOM 1585 C CA . PRO A 1 113 ? -9.50500 0.22400 -6.12200 1.000 32.37000 104 PRO A CA 1
ATOM 1586 C C . PRO A 1 113 ? -8.46200 1.32300 -6.32600 1.000 26.35000 104 PRO A C 1
ATOM 1587 O O . PRO A 1 113 ? -7.62200 1.26100 -7.21500 1.000 32.16000 104 PRO A O 1
ATOM 1598 N N . HIS A 1 114 ? -8.52000 2.35100 -5.49400 1.000 31.91000 105 HIS A N 1
ATOM 1599 C CA . HIS A 1 114 ? -7.51900 3.40600 -5.60200 1.000 28.15000 105 HIS A CA 1
ATOM 1600 C C . HIS A 1 114 ? -6.09900 2.86800 -5.51900 1.000 31.58000 105 HIS A C 1
ATOM 1601 O O . HIS A 1 114 ? -5.79300 1.97000 -4.73000 1.000 32.69000 105 HIS A O 1
ATOM 1615 N N . TRP A 1 115 ? -5.20100 3.46400 -6.29900 1.000 27.19000 106 TRP A N 1
ATOM 1616 C CA . TRP A 1 115 ? -3.83400 2.99600 -6.24100 1.000 28.39000 106 TRP A CA 1
ATOM 1617 C C . TRP A 1 115 ? -3.19300 3.10300 -4.84300 1.000 35.24000 106 TRP A C 1
ATOM 1618 O O . TRP A 1 115 ? -2.25400 2.37600 -4.59300 1.000 30.67000 106 TRP A O 1
ATOM 1639 N N . LYS A 1 116 ? -3.63900 3.96700 -3.94700 1.000 38.19000 107 LYS A N 1
ATOM 1640 C CA . LYS A 1 116 ? -3.03600 4.02200 -2.62900 1.000 40.01000 107 LYS A CA 1
ATOM 1641 C C . LYS A 1 116 ? -3.38600 2.80300 -1.79600 1.000 40.56000 107 LYS A C 1
ATOM 1642 O O . LYS A 1 116 ? -2.61200 2.41300 -0.91200 1.000 34.97000 107 LYS A O 1
ATOM 1661 N N . VAL A 1 117 ? -4.60700 2.28500 -1.95700 1.000 35.12000 108 VAL A N 1
ATOM 1662 C CA . VAL A 1 117 ? -4.99100 1.06500 -1.23700 1.000 37.06000 108 VAL A CA 1
ATOM 1663 C C . VAL A 1 117 ? -4.26600 -0.14900 -1.79700 1.000 36.21000 108 VAL A C 1
ATOM 1664 O O . VAL A 1 117 ? -3.87300 -1.05800 -1.05600 1.000 36.56000 108 VAL A O 1
ATOM 1677 N N . ILE A 1 118 ? -4.05500 -0.18400 -3.10400 1.000 34.99000 109 ILE A N 1
ATOM 1678 C CA . ILE A 1 118 ? -3.25900 -1.25100 -3.69200 1.000 32.61000 109 ILE A CA 1
ATOM 1679 C C . ILE A 1 118 ? -1.87300 -1.27700 -3.05400 1.000 39.55000 109 ILE A C 1
ATOM 1680 O O . ILE A 1 118 ? -1.36400 -2.33100 -2.63800 1.000 34.61000 109 ILE A O 1
ATOM 1696 N N . GLU A 1 119 ? -1.23600 -0.11000 -2.96700 1.000 35.27000 110 GLU A N 1
ATOM 1697 C CA . GLU A 1 119 ? 0.09000 -0.03800 -2.37200 1.000 35.87000 110 GLU A CA 1
ATOM 1698 C C . GLU A 1 119 ? 0.06200 -0.38300 -0.88500 1.000 36.81000 110 GLU A C 1
ATOM 1699 O O . GLU A 1 119 ? 0.97600 -1.02200 -0.36800 1.000 36.80000 110 GLU A O 1
ATOM 1711 N N . LEU A 1 120 ? -0.94200 0.08400 -0.17100 1.000 36.89000 111 LEU A N 1
ATOM 1712 C CA . LEU A 1 120 ? -1.03700 -0.22600 1.24500 1.000 36.81000 111 LEU A CA 1
ATOM 1713 C C . LEU A 1 120 ? -1.12600 -1.73300 1.50200 1.000 45.40000 111 LEU A C 1
ATOM 1714 O O . LEU A 1 120 ? -0.43700 -2.26100 2.38000 1.000 39.82000 111 LEU A O 1
ATOM 1730 N N . MET A 1 121 ? -2.04100 -2.42100 0.82200 1.000 36.84000 112 MET A N 1
ATOM 1731 C CA . MET A 1 121 ? -2.29900 -3.83200 1.04300 1.000 33.03000 112 MET A CA 1
ATOM 1732 C C . MET A 1 121 ? -1.41100 -4.72900 0.23300 1.000 39.17000 112 MET A C 1
ATOM 1733 O O . MET A 1 121 ? -1.64500 -5.93900 0.22400 1.000 45.78000 112 MET A O 1
ATOM 1747 N N . GLY A 1 122 ? -0.36700 -4.18600 -0.36200 1.000 38.93000 113 GLY A N 1
ATOM 1748 C CA . GLY A 1 122 ? 0.54400 -4.93700 -1.19900 1.000 39.52000 113 GLY A CA 1
ATOM 1749 C C . GLY A 1 122 ? 1.61500 -5.68000 -0.45700 1.000 41.83000 113 GLY A C 1
ATOM 1750 O O . GLY A 1 122 ? 2.36900 -6.44200 -1.06000 1.000 46.45000 113 GLY A O 1
ATOM 1754 N N . ASP A 1 123 ? 1.69800 -5.48000 0.84400 1.000 37.93000 114 ASP A N 1
ATOM 1755 C CA . ASP A 1 123 ? 2.64900 -6.17600 1.68400 1.000 41.32000 114 ASP A CA 1
ATOM 1756 C C . ASP A 1 123 ? 1.83100 -6.89500 2.73800 1.000 37.10000 114 ASP A C 1
ATOM 1757 O O . ASP A 1 123 ? 0.99600 -6.27200 3.39400 1.000 34.63000 114 ASP A O 1
ATOM 1766 N N . LYS A 1 124 ? 2.04200 -8.21200 2.87000 1.000 37.52000 115 LYS A N 1
ATOM 1767 C CA . LYS A 1 124 ? 1.18200 -8.99700 3.76100 1.000 37.50000 115 LYS A CA 1
ATOM 1768 C C . LYS A 1 124 ? 1.33900 -8.56400 5.21800 1.000 30.35000 115 LYS A C 1
ATOM 1769 O O . LYS A 1 124 ? 0.36200 -8.52600 5.96500 1.000 34.18000 115 LYS A O 1
ATOM 1788 N N . ALA A 1 125 ? 2.57300 -8.31800 5.65300 1.000 35.55000 116 ALA A N 1
ATOM 1789 C CA . ALA A 1 125 ? 2.81800 -7.92200 7.04200 1.000 39.50000 116 ALA A CA 1
ATOM 1790 C C . ALA A 1 125 ? 2.07000 -6.64500 7.39400 1.000 37.62000 116 ALA A C 1
ATOM 1791 O O . ALA A 1 125 ? 1.32500 -6.58800 8.38000 1.000 34.54000 116 ALA A O 1
ATOM 1798 N N . ARG A 1 126 ? 2.27900 -5.59200 6.61100 1.000 35.99000 117 ARG A N 1
ATOM 1799 C CA . ARG A 1 126 ? 1.49600 -4.37700 6.81700 1.000 33.49000 117 ARG A CA 1
ATOM 1800 C C . ARG A 1 126 ? 0.00300 -4.65000 6.75200 1.000 30.88000 117 ARG A C 1
ATOM 1801 O O . ARG A 1 126 ? -0.76100 -4.10500 7.55300 1.000 31.74000 117 ARG A O 1
ATOM 1822 N N . SER A 1 127 ? -0.45700 -5.47500 5.79200 1.000 38.07000 118 SER A N 1
ATOM 1823 C CA . SER A 1 127 ? -1.90200 -5.72100 5.69900 1.000 29.14000 118 SER A CA 1
ATOM 1824 C C . SER A 1 127 ? -2.47400 -6.33600 6.97700 1.000 27.23000 118 SER A C 1
ATOM 1825 O O . SER A 1 127 ? -3.61400 -6.04600 7.35000 1.000 28.82000 118 SER A O 1
ATOM 1833 N N . LYS A 1 128 ? -1.77500 -7.30200 7.57400 1.000 29.39000 119 LYS A N 1
ATOM 1834 C CA . LYS A 1 128 ? -2.24700 -7.86000 8.84900 1.000 34.54000 119 LYS A CA 1
ATOM 1835 C C . LYS A 1 128 ? -2.35300 -6.78300 9.93300 1.000 30.18000 119 LYS A C 1
ATOM 1836 O O . LYS A 1 128 ? -3.31900 -6.74500 10.71200 1.000 37.01000 119 LYS A O 1
ATOM 1855 N N . GLU A 1 129 ? -1.32500 -5.95700 10.06200 1.000 33.13000 120 GLU A N 1
ATOM 1856 C CA . GLU A 1 129 ? -1.38200 -4.89800 11.07700 1.000 34.35000 120 GLU A CA 1
ATOM 1857 C C . GLU A 1 129 ? -2.58000 -3.98000 10.85200 1.000 40.45000 120 GLU A C 1
ATOM 1858 O O . GLU A 1 129 ? -3.31100 -3.65800 11.79800 1.000 36.78000 120 GLU A O 1
ATOM 1862 N N . VAL A 1 130 ? -2.82800 -3.57700 9.59600 1.000 42.89000 121 VAL A N 1
ATOM 1863 C CA . VAL A 1 130 ? -3.99200 -2.74300 9.31800 1.000 35.74000 121 VAL A CA 1
ATOM 1864 C C . VAL A 1 130 ? -5.26200 -3.46900 9.73400 1.000 36.88000 121 VAL A C 1
ATOM 1865 O O . VAL A 1 130 ? -6.16400 -2.87700 10.34300 1.000 34.66000 121 VAL A O 1
ATOM 1878 N N . MET A 1 131 ? -5.38100 -4.78000 9.37500 1.000 38.77000 122 MET A N 1
ATOM 1879 C CA . MET A 1 131 ? -6.62100 -5.50200 9.70800 1.000 35.21000 122 MET A CA 1
ATOM 1880 C C . MET A 1 131 ? -6.74800 -5.64400 11.21300 1.000 34.88000 122 MET A C 1
ATOM 1881 O O . MET A 1 131 ? -7.84300 -5.56300 11.75200 1.000 34.74000 122 MET A O 1
ATOM 1895 N N . LYS A 1 132 ? -5.63100 -5.93200 11.89900 1.000 37.63000 123 LYS A N 1
ATOM 1896 C CA . LYS A 1 132 ? -5.61400 -6.03700 13.36700 1.000 41.73000 123 LYS A CA 1
ATOM 1897 C C . LYS A 1 132 ? -6.16700 -4.77200 14.01400 1.000 46.72000 123 LYS A C 1
ATOM 1898 O O . LYS A 1 132 ? -7.11200 -4.82800 14.80700 1.000 46.17000 123 LYS A O 1
ATOM 1917 N N . ARG A 1 133 ? -5.61400 -3.61300 13.65000 1.000 42.89000 124 ARG A N 1
ATOM 1918 C CA . ARG A 1 133 ? -6.10900 -2.36900 14.21800 1.000 45.21000 124 ARG A CA 1
ATOM 1919 C C . ARG A 1 133 ? -7.57000 -2.12300 13.88400 1.000 47.44000 124 ARG A C 1
ATOM 1920 O O . ARG A 1 133 ? -8.22000 -1.35900 14.59600 1.000 45.01000 124 ARG A O 1
ATOM 1941 N N . ALA A 1 134 ? -8.10900 -2.72800 12.81200 1.000 47.08000 125 ALA A N 1
ATOM 1942 C CA . ALA A 1 134 ? -9.50900 -2.51200 12.44400 1.000 37.86000 125 ALA A CA 1
ATOM 1943 C C . ALA A 1 134 ? -10.45800 -3.51300 13.09600 1.000 46.51000 125 ALA A C 1
ATOM 1944 O O . ALA A 1 134 ? -11.67300 -3.44800 12.86900 1.000 51.65000 125 ALA A O 1
ATOM 1951 N N . GLY A 1 135 ? -9.95300 -4.41900 13.91300 1.000 47.85000 126 GLY A N 1
ATOM 1952 C CA . GLY A 1 135 ? -10.80100 -5.38300 14.57800 1.000 43.67000 126 GLY A CA 1
ATOM 1953 C C . GLY A 1 135 ? -10.79900 -6.79700 14.01100 1.000 43.02000 126 GLY A C 1
ATOM 1954 O O . GLY A 1 135 ? -11.49400 -7.65100 14.56000 1.000 41.54000 126 GLY A O 1
ATOM 1958 N N . VAL A 1 136 ? -10.03400 -7.08500 12.95800 1.000 42.37000 127 VAL A N 1
ATOM 1959 C CA . VAL A 1 136 ? -10.09700 -8.40500 12.32000 1.000 40.76000 127 VAL A CA 1
ATOM 1960 C C . VAL A 1 136 ? -9.11400 -9.34600 13.01000 1.000 34.54000 127 VAL A C 1
ATOM 1961 O O . VAL A 1 136 ? -7.94500 -8.98100 13.17600 1.000 33.99000 127 VAL A O 1
ATOM 1974 N N . PRO A 1 137 ? -9.51700 -10.55600 13.42300 1.000 37.74000 128 PRO A N 1
ATOM 1975 C CA . PRO A 1 137 ? -8.53400 -11.48600 14.00800 1.000 34.57000 128 PRO A CA 1
ATOM 1976 C C . PRO A 1 137 ? -7.48200 -11.85000 12.98400 1.000 36.31000 128 PRO A C 1
ATOM 1977 O O . PRO A 1 137 ? -7.75500 -11.92700 11.77900 1.000 39.08000 128 PRO A O 1
ATOM 1988 N N . THR A 1 138 ? -6.25000 -11.98700 13.44600 1.000 38.94000 129 THR A N 1
ATOM 1989 C CA . THR A 1 138 ? -5.14800 -12.27400 12.54700 1.000 35.15000 129 THR A CA 1
ATOM 1990 C C . THR A 1 138 ? -4.40200 -13.46700 13.09400 1.000 41.83000 129 THR A C 1
ATOM 1991 O O . THR A 1 138 ? -4.55100 -13.82600 14.26200 1.000 37.57000 129 THR A O 1
ATOM 2002 N N . VAL A 1 139 ? -3.59900 -14.07000 12.22600 1.000 41.52000 130 VAL A N 1
ATOM 2003 C CA . VAL A 1 139 ? -2.77200 -15.20200 12.63500 1.000 38.86000 130 VAL A CA 1
ATOM 2004 C C . VAL A 1 139 ? -1.63300 -14.68500 13.51100 1.000 43.34000 130 VAL A C 1
ATOM 2005 O O . VAL A 1 139 ? -0.87500 -13.80100 13.07300 1.000 41.36000 130 VAL A O 1
ATOM 2018 N N . PRO A 1 140 ? -1.41800 -15.24900 14.69600 1.000 42.90000 131 PRO A N 1
ATOM 2019 C CA . PRO A 1 140 ? -0.27000 -14.82900 15.51100 1.000 36.33000 131 PRO A CA 1
ATOM 2020 C C . PRO A 1 140 ? 1.04100 -14.99400 14.75300 1.000 41.04000 131 PRO A C 1
ATOM 2021 O O . PRO A 1 140 ? 1.20600 -15.91100 13.95000 1.000 41.99000 131 PRO A O 1
ATOM 2032 N N . GLY A 1 141 ? 1.98500 -14.09300 15.01000 1.000 42.27000 132 GLY A N 1
ATOM 2033 C CA . GLY A 1 141 ? 3.30300 -14.21300 14.41000 1.000 36.63000 132 GLY A CA 1
ATOM 2034 C C . GLY A 1 141 ? 4.08700 -12.93100 14.58300 1.000 42.59000 132 GLY A C 1
ATOM 2035 O O . GLY A 1 141 ? 3.75700 -12.10800 15.42900 1.000 44.22000 132 GLY A O 1
ATOM 2039 N N . SER A 1 142 ? 5.13000 -12.78000 13.76900 1.000 41.67000 133 SER A N 1
ATOM 2040 C CA . SER A 1 142 ? 5.95400 -11.58800 13.84300 1.000 41.81000 133 SER A CA 1
ATOM 2041 C C . SER A 1 142 ? 5.08600 -10.34600 13.67700 1.000 46.31000 133 SER A C 1
ATOM 2042 O O . SER A 1 142 ? 4.10400 -10.34200 12.93200 1.000 46.84000 133 SER A O 1
ATOM 2050 N N . ASP A 1 143 ? 5.41600 -9.30900 14.43100 1.000 54.63000 134 ASP A N 1
ATOM 2051 C CA . ASP A 1 143 ? 4.77700 -8.00400 14.27000 1.000 60.36000 134 ASP A CA 1
ATOM 2052 C C . ASP A 1 143 ? 5.59100 -7.34000 13.17600 1.000 59.45000 134 ASP A C 1
ATOM 2053 O O . ASP A 1 143 ? 6.62800 -6.73000 13.43100 1.000 62.80000 134 ASP A O 1
ATOM 2057 N N . GLY A 1 144 ? 5.18000 -7.55500 11.93900 1.000 51.91000 135 GLY A N 1
ATOM 2058 C CA . GLY A 1 144 ? 5.92600 -7.04900 10.81600 1.000 51.95000 135 GLY A CA 1
ATOM 2059 C C . GLY A 1 144 ? 6.94100 -8.02800 10.24400 1.000 55.65000 135 GLY A C 1
ATOM 2060 O O . GLY A 1 144 ? 7.05700 -9.20200 10.62000 1.000 50.67000 135 GLY A O 1
ATOM 2064 N N . ILE A 1 145 ? 7.69600 -7.49800 9.28300 1.000 50.57000 136 ILE A N 1
ATOM 2065 C CA . ILE A 1 145 ? 8.71900 -8.26000 8.60500 1.000 49.74000 136 ILE A CA 1
ATOM 2066 C C . ILE A 1 145 ? 9.81800 -8.65600 9.57800 1.000 49.31000 136 ILE A C 1
ATOM 2067 O O . ILE A 1 145 ? 9.99700 -8.05200 10.63700 1.000 58.54000 136 ILE A O 1
ATOM 2083 N N . LEU A 1 146 ? 10.56500 -9.69300 9.20300 1.000 53.68000 137 LEU A N 1
ATOM 2084 C CA . LEU A 1 146 ? 11.68800 -10.18200 9.99500 1.000 62.56000 137 LEU A CA 1
ATOM 2085 C C . LEU A 1 146 ? 12.98200 -9.48500 9.57300 1.000 59.24000 137 LEU A C 1
ATOM 2086 O O . LEU A 1 146 ? 13.28900 -9.41100 8.38000 1.000 55.64000 137 LEU A O 1
ATOM 2102 N N . LYS A 1 147 ? 13.74900 -9.00900 10.56300 1.000 63.74000 138 LYS A N 1
ATOM 2103 C CA . LYS A 1 147 ? 15.00100 -8.30100 10.28900 1.000 67.74000 138 LYS A CA 1
ATOM 2104 C C . LYS A 1 147 ? 16.10000 -9.24800 9.82000 1.000 69.57000 138 LYS A C 1
ATOM 2105 O O . LYS A 1 147 ? 16.94200 -8.85000 9.00500 1.000 68.92000 138 LYS A O 1
ATOM 2109 N N . ASP A 1 148 ? 16.11900 -10.48200 10.31000 1.000 68.39000 139 ASP A N 1
ATOM 2110 C CA . ASP A 1 148 ? 17.15700 -11.44100 9.97200 1.000 68.99000 139 ASP A CA 1
ATOM 2111 C C . ASP A 1 148 ? 16.70700 -12.79800 10.49200 1.000 68.40000 139 ASP A C 1
ATOM 2112 O O . ASP A 1 148 ? 15.71100 -12.89700 11.21400 1.000 62.43000 139 ASP A O 1
ATOM 2121 N N . VAL A 1 149 ? 17.48900 -13.83900 10.14200 1.000 66.31000 140 VAL A N 1
ATOM 2122 C CA . VAL A 1 149 ? 17.21000 -15.20200 10.59000 1.000 64.36000 140 VAL A CA 1
ATOM 2123 C C . VAL A 1 149 ? 17.23200 -15.23700 12.09900 1.000 66.98000 140 VAL A C 1
ATOM 2124 O O . VAL A 1 149 ? 16.40900 -15.89900 12.74600 1.000 62.98000 140 VAL A O 1
ATOM 2128 N N . GLU A 1 150 ? 18.16400 -14.48100 12.68800 1.000 63.02000 141 GLU A N 1
ATOM 2129 C CA . GLU A 1 150 ? 18.34900 -14.52300 14.14200 1.000 62.46000 141 GLU A CA 1
ATOM 2130 C C . GLU A 1 150 ? 17.09900 -14.04100 14.85400 1.000 59.05000 141 GLU A C 1
ATOM 2131 O O . GLU A 1 150 ? 16.70600 -14.61400 15.87500 1.000 55.97000 141 GLU A O 1
ATOM 2135 N N . GLU A 1 151 ? 16.43800 -13.02300 14.31400 1.000 64.49000 142 GLU A N 1
ATOM 2136 C CA . GLU A 1 151 ? 15.13200 -12.63700 14.82500 1.000 65.09000 142 GLU A CA 1
ATOM 2137 C C . GLU A 1 151 ? 14.11500 -13.76400 14.61300 1.000 58.22000 142 GLU A C 1
ATOM 2138 O O . GLU A 1 151 ? 13.21700 -13.94500 15.43300 1.000 49.19000 142 GLU A O 1
ATOM 2150 N N . ALA A 1 152 ? 14.23400 -14.53000 13.52200 1.000 61.13000 143 ALA A N 1
ATOM 2151 C CA . ALA A 1 152 ? 13.24900 -15.57200 13.22700 1.000 61.30000 143 ALA A CA 1
ATOM 2152 C C . ALA A 1 152 ? 13.24000 -16.62400 14.32300 1.000 50.23000 143 ALA A C 1
ATOM 2153 O O . ALA A 1 152 ? 12.16600 -17.02500 14.81000 1.000 53.35000 143 ALA A O 1
ATOM 2160 N N . LYS A 1 153 ? 14.45100 -17.06900 14.73200 1.000 53.03000 144 LYS A N 1
ATOM 2161 C CA . LYS A 1 153 ? 14.57400 -18.12200 15.75900 1.000 54.64000 144 LYS A CA 1
ATOM 2162 C C . LYS A 1 153 ? 13.91000 -17.69200 17.04200 1.000 51.05000 144 LYS A C 1
ATOM 2163 O O . LYS A 1 153 ? 13.16900 -18.46800 17.65900 1.000 50.24000 144 LYS A O 1
ATOM 2182 N N . ARG A 1 154 ? 14.10200 -16.42600 17.41300 1.000 51.65000 145 ARG A N 1
ATOM 2183 C CA . ARG A 1 154 ? 13.53700 -15.90800 18.64200 1.000 52.12000 145 ARG A CA 1
ATOM 2184 C C . ARG A 1 154 ? 12.01800 -15.88100 18.58800 1.000 50.69000 145 ARG A C 1
ATOM 2185 O O . ARG A 1 154 ? 11.35700 -16.31800 19.52800 1.000 52.29000 145 ARG A O 1
ATOM 2206 N N . ILE A 1 155 ? 11.44200 -15.37400 17.49800 1.000 54.68000 146 ILE A N 1
ATOM 2207 C CA . ILE A 1 155 ? 10.00300 -15.27100 17.42000 1.000 49.95000 146 ILE A CA 1
ATOM 2208 C C . ILE A 1 155 ? 9.39200 -16.65600 17.24100 1.000 48.83000 146 ILE A C 1
ATOM 2209 O O . ILE A 1 155 ? 8.28100 -16.91900 17.71700 1.000 44.07000 146 ILE A O 1
ATOM 2225 N N . ALA A 1 156 ? 10.08600 -17.55800 16.54400 1.000 44.80000 147 ALA A N 1
ATOM 2226 C CA . ALA A 1 156 ? 9.59200 -18.92600 16.42200 1.000 42.31000 147 ALA A CA 1
ATOM 2227 C C . ALA A 1 156 ? 9.33000 -19.53700 17.79100 1.000 46.24000 147 ALA A C 1
ATOM 2228 O O . ALA A 1 156 ? 8.22400 -20.01400 18.08200 1.000 47.20000 147 ALA A O 1
ATOM 2235 N N . LYS A 1 157 ? 10.36600 -19.56400 18.64200 1.000 52.83000 148 LYS A N 1
ATOM 2236 C CA . LYS A 1 157 ? 10.21300 -20.12500 19.98200 1.000 51.08000 148 LYS A CA 1
ATOM 2237 C C . LYS A 1 157 ? 9.07000 -19.45800 20.72200 1.000 50.35000 148 LYS A C 1
ATOM 2238 O O . LYS A 1 157 ? 8.40400 -20.09400 21.54500 1.000 58.32000 148 LYS A O 1
ATOM 2242 N N . GLU A 1 158 ? 8.86300 -18.17200 20.49700 1.000 53.42000 149 GLU A N 1
ATOM 2243 C CA . GLU A 1 158 ? 7.79400 -17.43200 21.13900 1.000 51.57000 149 GLU A CA 1
ATOM 2244 C C . GLU A 1 158 ? 6.42200 -17.85400 20.69300 1.000 52.53000 149 GLU A C 1
ATOM 2245 O O . GLU A 1 158 ? 5.56200 -18.09400 21.50100 1.000 54.35000 149 GLU A O 1
ATOM 2257 N N . ILE A 1 159 ? 6.21400 -17.89900 19.39400 1.000 49.29000 150 ILE A N 1
ATOM 2258 C CA . ILE A 1 159 ? 4.93800 -18.27800 18.83600 1.000 50.21000 150 ILE A CA 1
ATOM 2259 C C . ILE A 1 159 ? 4.64100 -19.74500 19.07200 1.000 44.72000 150 ILE A C 1
ATOM 2260 O O . ILE A 1 159 ? 3.53600 -20.13500 19.34400 1.000 44.39000 150 ILE A O 1
ATOM 2267 N N . GLY A 1 160 ? 5.67900 -20.53400 18.95000 1.000 42.84000 151 GLY A N 1
ATOM 2268 C CA . GLY A 1 160 ? 5.58400 -21.95900 19.09200 1.000 50.78000 151 GLY A CA 1
ATOM 2269 C C . GLY A 1 160 ? 5.55000 -22.69400 17.75000 1.000 46.21000 151 GLY A C 1
ATOM 2270 O O . GLY A 1 160 ? 4.76600 -22.35000 16.89900 1.000 42.61000 151 GLY A O 1
ATOM 2274 N N . TYR A 1 161 ? 6.37800 -23.70400 17.55900 1.000 43.22000 152 TYR A N 1
ATOM 2275 C CA . TYR A 1 161 ? 6.32100 -24.51800 16.35000 1.000 42.16000 152 TYR A CA 1
ATOM 2276 C C . TYR A 1 161 ? 5.04500 -25.36600 16.33700 1.000 44.82000 152 TYR A C 1
ATOM 2277 O O . TYR A 1 161 ? 4.48100 -25.69400 17.39700 1.000 40.95000 152 TYR A O 1
ATOM 2295 N N . PRO A 1 162 ? 4.54000 -25.71600 15.14100 1.000 40.50000 153 PRO A N 1
ATOM 2296 C CA . PRO A 1 162 ? 5.10000 -25.33400 13.83200 1.000 42.44000 153 PRO A CA 1
ATOM 2297 C C . PRO A 1 162 ? 4.80900 -23.87700 13.42800 1.000 34.42000 153 PRO A C 1
ATOM 2298 O O . PRO A 1 162 ? 3.84800 -23.31300 13.92000 1.000 35.27000 153 PRO A O 1
ATOM 2309 N N . VAL A 1 163 ? 5.65000 -23.29500 12.57800 1.000 36.21000 154 VAL A N 1
ATOM 2310 C CA . VAL A 1 163 ? 5.44900 -21.94700 12.05900 1.000 39.46000 154 VAL A CA 1
ATOM 2311 C C . VAL A 1 163 ? 5.62500 -21.98900 10.54600 1.000 43.60000 154 VAL A C 1
ATOM 2312 O O . VAL A 1 163 ? 6.11800 -22.97000 9.98000 1.000 41.16000 154 VAL A O 1
ATOM 2325 N N . LEU A 1 164 ? 5.24300 -20.88400 9.90700 1.000 36.17000 155 LEU A N 1
ATOM 2326 C CA . LEU A 1 164 ? 5.26500 -20.72100 8.45700 1.000 37.10000 155 LEU A CA 1
ATOM 2327 C C . LEU A 1 164 ? 6.01900 -19.44100 8.10600 1.000 43.19000 155 LEU A C 1
ATOM 2328 O O . LEU A 1 164 ? 5.69200 -18.36700 8.61900 1.000 39.13000 155 LEU A O 1
ATOM 2344 N N . LEU A 1 165 ? 7.03600 -19.55200 7.25900 1.000 35.85000 156 LEU A N 1
ATOM 2345 C CA . LEU A 1 165 ? 7.61100 -18.38500 6.61800 1.000 38.68000 156 LEU A CA 1
ATOM 2346 C C . LEU A 1 165 ? 6.83000 -18.04000 5.33800 1.000 47.45000 156 LEU A C 1
ATOM 2347 O O . LEU A 1 165 ? 6.38000 -18.92700 4.59900 1.000 37.65000 156 LEU A O 1
ATOM 2363 N N . LYS A 1 166 ? 6.63900 -16.74400 5.10000 1.000 44.11000 157 LYS A N 1
ATOM 2364 C CA . LYS A 1 166 ? 5.94400 -16.26400 3.90700 1.000 40.49000 157 LYS A CA 1
ATOM 2365 C C . LYS A 1 166 ? 6.64700 -15.02600 3.36300 1.000 50.05000 157 LYS A C 1
ATOM 2366 O O . LYS A 1 166 ? 7.08600 -14.16500 4.13600 1.000 42.23000 157 LYS A O 1
ATOM 2385 N N . ALA A 1 167 ? 6.72200 -14.92700 2.02900 1.000 39.20000 158 ALA A N 1
ATOM 2386 C CA . ALA A 1 167 ? 7.15700 -13.70000 1.37900 1.000 45.06000 158 ALA A CA 1
ATOM 2387 C C . ALA A 1 167 ? 6.11900 -12.61400 1.61700 1.000 39.49000 158 ALA A C 1
ATOM 2388 O O . ALA A 1 167 ? 4.94600 -12.79900 1.28400 1.000 37.15000 158 ALA A O 1
ATOM 2395 N N . SER A 1 168 ? 6.54100 -11.47000 2.18400 1.000 41.03000 159 SER A N 1
ATOM 2396 C CA . SER A 1 168 ? 5.56600 -10.41600 2.44100 1.000 40.94000 159 SER A CA 1
ATOM 2397 C C . SER A 1 168 ? 5.09100 -9.77300 1.13900 1.000 40.42000 159 SER A C 1
ATOM 2398 O O . SER A 1 168 ? 3.99600 -9.20300 1.08500 1.000 31.58000 159 SER A O 1
ATOM 2406 N N . ALA A 1 169 ? 5.92300 -9.81800 0.09800 1.000 43.55000 160 ALA A N 1
ATOM 2407 C CA . ALA A 1 169 ? 5.57300 -9.34700 -1.24200 1.000 48.78000 160 ALA A CA 1
ATOM 2408 C C . ALA A 1 169 ? 4.96900 -10.43800 -2.12700 1.000 54.18000 160 ALA A C 1
ATOM 2409 O O . ALA A 1 169 ? 5.16700 -10.42400 -3.35200 1.000 60.40000 160 ALA A O 1
ATOM 2416 N N . GLY A 1 170 ? 4.20700 -11.36900 -1.53000 1.000 55.11000 161 GLY A N 1
ATOM 2417 C CA . GLY A 1 170 ? 3.90400 -12.63900 -2.15300 1.000 56.39000 161 GLY A CA 1
ATOM 2418 C C . GLY A 1 170 ? 2.58400 -12.67800 -2.91300 1.000 63.02000 161 GLY A C 1
ATOM 2419 O O . GLY A 1 170 ? 1.70700 -11.83000 -2.74000 1.000 66.05000 161 GLY A O 1
ATOM 2423 N N . GLY A 1 171 ? 2.50000 -13.68100 -3.78500 1.000 59.58000 162 GLY A N 1
ATOM 2424 C CA . GLY A 1 171 ? 1.29600 -13.99800 -4.52500 1.000 55.63000 162 GLY A CA 1
ATOM 2425 C C . GLY A 1 171 ? 1.46500 -15.35400 -5.17900 1.000 57.47000 162 GLY A C 1
ATOM 2426 O O . GLY A 1 171 ? 2.57800 -15.88400 -5.27100 1.000 59.99000 162 GLY A O 1
ATOM 2430 N N . GLY A 1 172 ? 0.34100 -15.91100 -5.62300 1.000 50.54000 163 GLY A N 1
ATOM 2431 C CA . GLY A 1 172 ? 0.32400 -17.16900 -6.34400 1.000 61.53000 163 GLY A CA 1
ATOM 2432 C C . GLY A 1 172 ? 1.07200 -18.33300 -5.71700 1.000 65.85000 163 GLY A C 1
ATOM 2433 O O . GLY A 1 172 ? 1.48200 -19.26000 -6.42000 1.000 51.03000 163 GLY A O 1
ATOM 2437 N N . GLY A 1 173 ? 1.26600 -18.30600 -4.40100 1.000 57.97000 164 GLY A N 1
ATOM 2438 C CA . GLY A 1 173 ? 1.72700 -19.47900 -3.69600 1.000 48.91000 164 GLY A CA 1
ATOM 2439 C C . GLY A 1 173 ? 3.21900 -19.65200 -3.61700 1.000 55.96000 164 GLY A C 1
ATOM 2440 O O . GLY A 1 173 ? 3.67600 -20.61300 -2.97500 1.000 56.80000 164 GLY A O 1
ATOM 2444 N N . ARG A 1 174 ? 3.99500 -18.78700 -4.26800 1.000 54.52000 165 ARG A N 1
ATOM 2445 C CA . ARG A 1 174 ? 5.44200 -18.88000 -4.19800 1.000 53.58000 165 ARG A CA 1
ATOM 2446 C C . ARG A 1 174 ? 5.97400 -18.21600 -2.92400 1.000 55.62000 165 ARG A C 1
ATOM 2447 O O . ARG A 1 174 ? 5.41700 -17.24000 -2.41600 1.000 52.94000 165 ARG A O 1
ATOM 2451 N N . GLY A 1 175 ? 7.07500 -18.75700 -2.41700 1.000 52.45000 166 GLY A N 1
ATOM 2452 C CA . GLY A 1 175 ? 7.72100 -18.17100 -1.25900 1.000 54.37000 166 GLY A CA 1
ATOM 2453 C C . GLY A 1 175 ? 7.12100 -18.52300 0.08600 1.000 53.83000 166 GLY A C 1
ATOM 2454 O O . GLY A 1 175 ? 7.16100 -17.69200 0.99800 1.000 56.45000 166 GLY A O 1
ATOM 2458 N N . ILE A 1 176 ? 6.59200 -19.73800 0.24900 1.000 51.37000 167 ILE A N 1
ATOM 2459 C CA . ILE A 1 176 ? 5.92800 -20.17800 1.47600 1.000 49.01000 167 ILE A CA 1
ATOM 2460 C C . ILE A 1 176 ? 6.56700 -21.48400 1.94700 1.000 52.84000 167 ILE A C 1
ATOM 2461 O O . ILE A 1 176 ? 6.78600 -22.39000 1.13400 1.000 50.22000 167 ILE A O 1
ATOM 2477 N N . ARG A 1 177 ? 6.87100 -21.57600 3.25300 1.000 36.13000 168 ARG A N 1
ATOM 2478 C CA . ARG A 1 177 ? 7.61700 -22.71200 3.79400 1.000 37.92000 168 ARG A CA 1
ATOM 2479 C C . ARG A 1 177 ? 7.18300 -23.06900 5.20400 1.000 45.68000 168 ARG A C 1
ATOM 2480 O O . ARG A 1 177 ? 7.21600 -22.22800 6.11000 1.000 41.40000 168 ARG A O 1
ATOM 2501 N N . ILE A 1 178 ? 6.83500 -24.34100 5.39200 1.000 44.93000 169 ILE A N 1
ATOM 2502 C CA . ILE A 1 178 ? 6.51400 -24.83200 6.73100 1.000 45.36000 169 ILE A CA 1
ATOM 2503 C C . ILE A 1 178 ? 7.79500 -25.19300 7.46600 1.000 43.93000 169 ILE A C 1
ATOM 2504 O O . ILE A 1 178 ? 8.67200 -25.83800 6.89300 1.000 42.94000 169 ILE A O 1
ATOM 2520 N N . CYS A 1 179 ? 7.90400 -24.83000 8.74900 1.000 42.49000 170 CYS A N 1
ATOM 2521 C CA . CYS A 1 179 ? 9.10600 -25.12500 9.54100 1.000 43.90000 170 CYS A CA 1
ATOM 2522 C C . CYS A 1 179 ? 8.66400 -25.71200 10.87400 1.000 42.72000 170 CYS A C 1
ATOM 2523 O O . CYS A 1 179 ? 7.96900 -25.04100 11.64100 1.000 44.06000 170 CYS A O 1
ATOM 2531 N N . ARG A 1 180 ? 9.04300 -26.95900 11.14300 1.000 42.51000 171 ARG A N 1
ATOM 2532 C CA . ARG A 1 180 ? 8.57100 -27.67100 12.32700 1.000 43.67000 171 ARG A CA 1
ATOM 2533 C C . ARG A 1 180 ? 9.61400 -27.73700 13.44000 1.000 45.63000 171 ARG A C 1
ATOM 2534 O O . ARG A 1 180 ? 9.30900 -28.21200 14.53700 1.000 46.72000 171 ARG A O 1
ATOM 2555 N N . ASN A 1 181 ? 10.80600 -27.21600 13.19900 1.000 47.10000 172 ASN A N 1
ATOM 2556 C CA . ASN A 1 181 ? 11.84000 -27.10900 14.21500 1.000 50.55000 172 ASN A CA 1
ATOM 2557 C C . ASN A 1 181 ? 12.83300 -26.06700 13.73400 1.000 52.64000 172 ASN A C 1
ATOM 2558 O O . ASN A 1 181 ? 12.76800 -25.60400 12.58900 1.000 47.09000 172 ASN A O 1
ATOM 2569 N N . GLU A 1 182 ? 13.77900 -25.72700 14.62200 1.000 54.82000 173 GLU A N 1
ATOM 2570 C CA . GLU A 1 182 ? 14.72600 -24.66600 14.31500 1.000 51.67000 173 GLU A CA 1
ATOM 2571 C C . GLU A 1 182 ? 15.64500 -25.06700 13.17500 1.000 52.73000 173 GLU A C 1
ATOM 2572 O O . GLU A 1 182 ? 16.10000 -24.21000 12.40800 1.000 51.06000 173 GLU A O 1
ATOM 2584 N N . GLU A 1 183 ? 15.93600 -26.35700 13.04200 1.000 58.16000 174 GLU A N 1
ATOM 2585 C CA . GLU A 1 183 ? 16.75800 -26.79300 11.91800 1.000 59.81000 174 GLU A CA 1
ATOM 2586 C C . GLU A 1 183 ? 16.07600 -26.47000 10.59100 1.000 56.06000 174 GLU A C 1
ATOM 2587 O O . GLU A 1 183 ? 16.73200 -26.01400 9.64600 1.000 54.47000 174 GLU A O 1
ATOM 2591 N N . GLU A 1 184 ? 14.75000 -26.66700 10.51200 1.000 54.87000 175 GLU A N 1
ATOM 2592 C CA . GLU A 1 184 ? 14.04300 -26.41800 9.25700 1.000 57.36000 175 GLU A CA 1
ATOM 2593 C C . GLU A 1 184 ? 13.91300 -24.92000 8.99400 1.000 51.96000 175 GLU A C 1
ATOM 2594 O O . GLU A 1 184 ? 14.03700 -24.46700 7.85200 1.000 53.99000 175 GLU A O 1
ATOM 2606 N N . LEU A 1 185 ? 13.65200 -24.14000 10.04400 1.000 57.02000 176 LEU A N 1
ATOM 2607 C CA . LEU A 1 185 ? 13.53000 -22.68600 9.91400 1.000 57.64000 176 LEU A CA 1
ATOM 2608 C C . LEU A 1 185 ? 14.75100 -22.04700 9.26100 1.000 52.72000 176 LEU A C 1
ATOM 2609 O O . LEU A 1 185 ? 14.62700 -21.18900 8.38100 1.000 51.93000 176 LEU A O 1
ATOM 2625 N N . VAL A 1 186 ? 15.94300 -22.40200 9.73600 1.000 57.48000 177 VAL A N 1
ATOM 2626 C CA . VAL A 1 186 ? 17.16300 -21.79100 9.22300 1.000 55.03000 177 VAL A CA 1
ATOM 2627 C C . VAL A 1 186 ? 17.37000 -22.18000 7.76800 1.000 58.83000 177 VAL A C 1
ATOM 2628 O O . VAL A 1 186 ? 17.68400 -21.32700 6.92600 1.000 58.92000 177 VAL A O 1
ATOM 2641 N N . ARG A 1 187 ? 17.16500 -23.45900 7.43400 1.000 57.34000 178 ARG A N 1
ATOM 2642 C CA . ARG A 1 187 ? 17.24400 -23.83700 6.03300 1.000 57.68000 178 ARG A CA 1
ATOM 2643 C C . ARG A 1 187 ? 16.23900 -23.07200 5.21500 1.000 56.47000 178 ARG A C 1
ATOM 2644 O O . ARG A 1 187 ? 16.57400 -22.47700 4.19300 1.000 54.97000 178 ARG A O 1
ATOM 2665 N N . ASN A 1 188 ? 14.97700 -23.09800 5.64600 1.000 54.33000 179 ASN A N 1
ATOM 2666 C CA . ASN A 1 188 ? 13.91000 -22.56500 4.82000 1.000 51.77000 179 ASN A CA 1
ATOM 2667 C C . ASN A 1 188 ? 13.98100 -21.05000 4.67400 1.000 60.31000 179 ASN A C 1
ATOM 2668 O O . ASN A 1 188 ? 13.50200 -20.51200 3.66500 1.000 53.87000 179 ASN A O 1
ATOM 2679 N N . TYR A 1 189 ? 14.51300 -20.33600 5.67100 1.000 58.70000 180 TYR A N 1
ATOM 2680 C CA . TYR A 1 189 ? 14.62500 -18.88000 5.55200 1.000 57.40000 180 TYR A CA 1
ATOM 2681 C C . TYR A 1 189 ? 15.37600 -18.46000 4.29100 1.000 56.76000 180 TYR A C 1
ATOM 2682 O O . TYR A 1 189 ? 14.80900 -17.76800 3.44000 1.000 63.51000 180 TYR A O 1
ATOM 2700 N N . GLU A 1 190 ? 16.62500 -18.95800 4.11400 1.000 59.86000 181 GLU A N 1
ATOM 2701 C CA . GLU A 1 190 ? 17.45900 -18.60000 2.95500 1.000 64.22000 181 GLU A CA 1
ATOM 2702 C C . GLU A 1 190 ? 16.75300 -18.97500 1.66300 1.000 64.37000 181 GLU A C 1
ATOM 2703 O O . GLU A 1 190 ? 16.76800 -18.22300 0.67200 1.000 65.27000 181 GLU A O 1
ATOM 2707 N N . ASN A 1 191 ? 16.08500 -20.12700 1.66700 1.000 62.95000 182 ASN A N 1
ATOM 2708 C CA . ASN A 1 191 ? 15.46000 -20.62800 0.43700 1.000 62.78000 182 ASN A CA 1
ATOM 2709 C C . ASN A 1 191 ? 14.20300 -19.85100 0.08700 1.000 65.36000 182 ASN A C 1
ATOM 2710 O O . ASN A 1 191 ? 13.96800 -19.55800 -1.09400 1.000 63.89000 182 ASN A O 1
ATOM 2721 N N . ALA A 1 192 ? 13.40100 -19.47500 1.09100 1.000 61.48000 183 ALA A N 1
ATOM 2722 C CA . ALA A 1 192 ? 12.23500 -18.65100 0.80800 1.000 62.25000 183 ALA A CA 1
ATOM 2723 C C . ALA A 1 192 ? 12.62700 -17.20000 0.54700 1.000 56.99000 183 ALA A C 1
ATOM 2724 O O . ALA A 1 192 ? 11.91500 -16.49700 -0.17300 1.000 53.55000 183 ALA A O 1
ATOM 2731 N N . TYR A 1 193 ? 13.74200 -16.74200 1.12800 1.000 58.04000 184 TYR A N 1
ATOM 2732 C CA . TYR A 1 193 ? 14.27300 -15.41200 0.82300 1.000 64.40000 184 TYR A CA 1
ATOM 2733 C C . TYR A 1 193 ? 14.73300 -15.33400 -0.62700 1.000 66.96000 184 TYR A C 1
ATOM 2734 O O . TYR A 1 193 ? 14.27600 -14.47800 -1.39800 1.000 65.40000 184 TYR A O 1
ATOM 2752 N N . ASN A 1 194 ? 15.64900 -16.22400 -1.01600 1.000 66.81000 185 ASN A N 1
ATOM 2753 C CA . ASN A 1 194 ? 16.16400 -16.20200 -2.38100 1.000 62.33000 185 ASN A CA 1
ATOM 2754 C C . ASN A 1 194 ? 15.03700 -16.37500 -3.38800 1.000 57.43000 185 ASN A C 1
ATOM 2755 O O . ASN A 1 194 ? 15.00600 -15.69300 -4.41600 1.000 62.56000 185 ASN A O 1
ATOM 2766 N N . GLU A 1 195 ? 14.08500 -17.27000 -3.10200 1.000 60.78000 186 GLU A N 1
ATOM 2767 C CA . GLU A 1 195 ? 12.97600 -17.48900 -4.03000 1.000 55.15000 186 GLU A CA 1
ATOM 2768 C C . GLU A 1 195 ? 12.13600 -16.22700 -4.19500 1.000 64.33000 186 GLU A C 1
ATOM 2769 O O . GLU A 1 195 ? 11.58500 -15.97800 -5.27700 1.000 64.97000 186 GLU A O 1
ATOM 2781 N N . ALA A 1 196 ? 11.97000 -15.44900 -3.11300 1.000 64.60000 187 ALA A N 1
ATOM 2782 C CA . ALA A 1 196 ? 11.16100 -14.23200 -3.19300 1.000 62.41000 187 ALA A CA 1
ATOM 2783 C C . ALA A 1 196 ? 11.89900 -13.12100 -3.92900 1.000 61.91000 187 ALA A C 1
ATOM 2784 O O . ALA A 1 196 ? 11.28800 -12.33500 -4.65800 1.000 58.26000 187 ALA A O 1
ATOM 2791 N N . VAL A 1 197 ? 13.20900 -13.01300 -3.72100 1.000 66.08000 188 VAL A N 1
ATOM 2792 C CA . VAL A 1 197 ? 13.99100 -12.04300 -4.48100 1.000 62.35000 188 VAL A CA 1
ATOM 2793 C C . VAL A 1 197 ? 13.85000 -12.32300 -5.96800 1.000 64.03000 188 VAL A C 1
ATOM 2794 O O . VAL A 1 197 ? 13.38600 -11.47400 -6.73600 1.000 66.95000 188 VAL A O 1
ATOM 2807 N N . LYS A 1 198 ? 14.21500 -13.54200 -6.39000 1.000 63.29000 189 LYS A N 1
ATOM 2808 C CA . LYS A 1 198 ? 14.05500 -13.91200 -7.79300 1.000 63.95000 189 LYS A CA 1
ATOM 2809 C C . LYS A 1 198 ? 12.61900 -13.72600 -8.27600 1.000 64.26000 189 LYS A C 1
ATOM 2810 O O . LYS A 1 198 ? 12.40200 -13.45800 -9.45800 1.000 67.65000 189 LYS A O 1
ATOM 2820 N N . ALA A 1 199 ? 11.62900 -13.86300 -7.39000 1.000 65.51000 190 ALA A N 1
ATOM 2821 C CA . ALA A 1 199 ? 10.23500 -13.97500 -7.81100 1.000 68.28000 190 ALA A CA 1
ATOM 2822 C C . ALA A 1 199 ? 9.41900 -12.69000 -7.67000 1.000 70.56000 190 ALA A C 1
ATOM 2823 O O . ALA A 1 199 ? 8.48800 -12.47700 -8.46400 1.000 60.08000 190 ALA A O 1
ATOM 2830 N N . PHE A 1 200 ? 9.71100 -11.83700 -6.67700 1.000 61.00000 191 PHE A N 1
ATOM 2831 C CA . PHE A 1 200 ? 8.88800 -10.65800 -6.43900 1.000 64.90000 191 PHE A CA 1
ATOM 2832 C C . PHE A 1 200 ? 9.70100 -9.36700 -6.38600 1.000 62.96000 191 PHE A C 1
ATOM 2833 O O . PHE A 1 200 ? 9.10500 -8.28700 -6.27800 1.000 59.90000 191 PHE A O 1
ATOM 2850 N N . GLY A 1 201 ? 11.03100 -9.44500 -6.50800 1.000 63.02000 192 GLY A N 1
ATOM 2851 C CA . GLY A 1 201 ? 11.90300 -8.29900 -6.38900 1.000 58.54000 192 GLY A CA 1
ATOM 2852 C C . GLY A 1 201 ? 12.36000 -7.97300 -4.97800 1.000 69.38000 192 GLY A C 1
ATOM 2853 O O . GLY A 1 201 ? 13.28200 -7.15400 -4.80900 1.000 67.84000 192 GLY A O 1
ATOM 2857 N N . ARG A 1 202 ? 11.75400 -8.58800 -3.96400 1.000 65.86000 193 ARG A N 1
ATOM 2858 C CA . ARG A 1 202 ? 11.96900 -8.22900 -2.56900 1.000 57.98000 193 ARG A CA 1
ATOM 2859 C C . ARG A 1 202 ? 11.92700 -9.50400 -1.74200 1.000 57.46000 193 ARG A C 1
ATOM 2860 O O . ARG A 1 202 ? 10.94900 -10.25200 -1.81000 1.000 59.19000 193 ARG A O 1
ATOM 2881 N N . GLY A 1 203 ? 12.98200 -9.75200 -0.97300 1.000 60.37000 194 GLY A N 1
ATOM 2882 C CA . GLY A 1 203 ? 13.14000 -10.99500 -0.24900 1.000 60.07000 194 GLY A CA 1
ATOM 2883 C C . GLY A 1 203 ? 12.53400 -11.03700 1.13600 1.000 63.79000 194 GLY A C 1
ATOM 2884 O O . GLY A 1 203 ? 12.68300 -12.04700 1.83000 1.000 64.44000 194 GLY A O 1
ATOM 2888 N N . ASP A 1 204 ? 11.81300 -9.99900 1.54400 1.000 61.54000 195 ASP A N 1
ATOM 2889 C CA . ASP A 1 204 ? 11.39100 -9.86400 2.93400 1.000 58.03000 195 ASP A CA 1
ATOM 2890 C C . ASP A 1 204 ? 10.36700 -10.92000 3.33200 1.000 54.31000 195 ASP A C 1
ATOM 2891 O O . ASP A 1 204 ? 9.35300 -11.10500 2.64900 1.000 47.55000 195 ASP A O 1
ATOM 2900 N N . LEU A 1 205 ? 10.59300 -11.55000 4.48400 1.000 45.45000 196 LEU A N 1
ATOM 2901 C CA . LEU A 1 205 ? 9.73300 -12.61500 4.97300 1.000 51.94000 196 LEU A CA 1
ATOM 2902 C C . LEU A 1 205 ? 9.03200 -12.17400 6.25400 1.000 48.71000 196 LEU A C 1
ATOM 2903 O O . LEU A 1 205 ? 9.53700 -11.33100 6.99700 1.000 45.26000 196 LEU A O 1
ATOM 2919 N N . LEU A 1 206 ? 7.83400 -12.70500 6.46500 1.000 41.99000 197 LEU A N 1
ATOM 2920 C CA . LEU A 1 206 ? 7.18400 -12.69900 7.76000 1.000 44.03000 197 LEU A CA 1
ATOM 2921 C C . LEU A 1 206 ? 7.06800 -14.14000 8.25600 1.000 44.05000 197 LEU A C 1
ATOM 2922 O O . LEU A 1 206 ? 7.21200 -15.11200 7.50000 1.000 35.69000 197 LEU A O 1
ATOM 2938 N N . LEU A 1 207 ? 6.74800 -14.26200 9.53200 1.000 41.53000 198 LEU A N 1
ATOM 2939 C CA . LEU A 1 207 ? 6.59800 -15.55100 10.18400 1.000 36.28000 198 LEU A CA 1
ATOM 2940 C C . LEU A 1 207 ? 5.24600 -15.56500 10.85400 1.000 38.81000 198 LEU A C 1
ATOM 2941 O O . LEU A 1 207 ? 4.88300 -14.58500 11.50800 1.000 44.68000 198 LEU A O 1
ATOM 2957 N N . GLU A 1 208 ? 4.49100 -16.65300 10.68700 1.000 27.43000 199 GLU A N 1
ATOM 2958 C CA . GLU A 1 208 ? 3.28100 -16.81200 11.45800 1.000 37.70000 199 GLU A CA 1
ATOM 2959 C C . GLU A 1 208 ? 3.10000 -18.25600 11.91600 1.000 34.37000 199 GLU A C 1
ATOM 2960 O O . GLU A 1 208 ? 3.78500 -19.16500 11.47400 1.000 37.50000 199 GLU A O 1
ATOM 2972 N N . LYS A 1 209 ? 2.20100 -18.41900 12.87400 1.000 36.37000 200 LYS A N 1
ATOM 2973 C CA . LYS A 1 209 ? 1.86300 -19.73100 13.39100 1.000 39.13000 200 LYS A CA 1
ATOM 2974 C C . LYS A 1 209 ? 1.36500 -20.58100 12.23900 1.000 41.53000 200 LYS A C 1
ATOM 2975 O O . LYS A 1 209 ? 0.49400 -20.15500 11.47200 1.000 34.34000 200 LYS A O 1
ATOM 2994 N N . TYR A 1 210 ? 1.94300 -21.75800 12.07800 1.000 36.83000 201 TYR A N 1
ATOM 2995 C CA . TYR A 1 210 ? 1.36900 -22.68500 11.11600 1.000 36.89000 201 TYR A CA 1
ATOM 2996 C C . TYR A 1 210 ? 0.12200 -23.32300 11.71100 1.000 36.80000 201 TYR A C 1
ATOM 2997 O O . TYR A 1 210 ? 0.20700 -24.04900 12.71500 1.000 41.73000 201 TYR A O 1
ATOM 3015 N N . ILE A 1 211 ? -1.03300 -23.08000 11.09600 1.000 34.32000 202 ILE A N 1
ATOM 3016 C CA . ILE A 1 211 ? -2.28700 -23.68000 11.54300 1.000 36.42000 202 ILE A CA 1
ATOM 3017 C C . ILE A 1 211 ? -2.42900 -25.04600 10.87100 1.000 42.01000 202 ILE A C 1
ATOM 3018 O O . ILE A 1 211 ? -2.63500 -25.12700 9.65800 1.000 36.57000 202 ILE A O 1
ATOM 3034 N N . GLU A 1 212 ? -2.37100 -26.12300 11.66300 1.000 35.34000 203 GLU A N 1
ATOM 3035 C CA . GLU A 1 212 ? -2.37600 -27.48600 11.12300 1.000 39.29000 203 GLU A CA 1
ATOM 3036 C C . GLU A 1 212 ? -3.79100 -27.86100 10.67500 1.000 42.88000 203 GLU A C 1
ATOM 3037 O O . GLU A 1 212 ? -4.78600 -27.52100 11.32400 1.000 47.78000 203 GLU A O 1
ATOM 3049 N N . ASN A 1 213 ? -3.88100 -28.53900 9.54700 1.000 39.47000 204 ASN A N 1
ATOM 3050 C CA . ASN A 1 213 ? -5.19600 -28.90700 9.02600 1.000 42.16000 204 ASN A CA 1
ATOM 3051 C C . ASN A 1 213 ? -6.16700 -27.74400 8.82200 1.000 38.71000 204 ASN A C 1
ATOM 3052 O O . ASN A 1 213 ? -7.34400 -27.84100 9.18700 1.000 32.57000 204 ASN A O 1
ATOM 3063 N N . PRO A 1 214 ? -5.73400 -26.66300 8.20000 1.000 34.72000 205 PRO A N 1
ATOM 3064 C CA . PRO A 1 214 ? -6.60900 -25.50400 8.03200 1.000 37.53000 205 PRO A CA 1
ATOM 3065 C C . PRO A 1 214 ? -7.54500 -25.65000 6.83400 1.000 41.33000 205 PRO A C 1
ATOM 3066 O O . PRO A 1 214 ? -7.34600 -26.49300 5.95400 1.000 37.69000 205 PRO A O 1
ATOM 3077 N N . LYS A 1 215 ? -8.59000 -24.81400 6.83500 1.000 35.56000 206 LYS A N 1
ATOM 3078 C CA . LYS A 1 215 ? -9.37600 -24.51700 5.64300 1.000 36.42000 206 LYS A CA 1
ATOM 3079 C C . LYS A 1 215 ? -9.04900 -23.09900 5.15600 1.000 37.04000 206 LYS A C 1
ATOM 3080 O O . LYS A 1 215 ? -8.63600 -22.23200 5.93500 1.000 34.57000 206 LYS A O 1
ATOM 3099 N N . HIS A 1 216 ? -9.18300 -22.87600 3.84900 1.000 30.16000 207 HIS A N 1
ATOM 3100 C CA . HIS A 1 216 ? -8.97500 -21.56000 3.26100 1.000 29.56000 207 HIS A CA 1
ATOM 3101 C C . HIS A 1 216 ? -10.35200 -20.98400 2.95100 1.000 37.27000 207 HIS A C 1
ATOM 3102 O O . HIS A 1 216 ? -11.04600 -21.44000 2.03200 1.000 34.31000 207 HIS A O 1
ATOM 3116 N N . ILE A 1 217 ? -10.75100 -19.98800 3.73700 1.000 33.10000 208 ILE A N 1
ATOM 3117 C CA . ILE A 1 217 ? -12.06200 -19.35500 3.65800 1.000 27.03000 208 ILE A CA 1
ATOM 3118 C C . ILE A 1 217 ? -11.83600 -17.90100 3.24900 1.000 33.57000 208 ILE A C 1
ATOM 3119 O O . ILE A 1 217 ? -11.02300 -17.20200 3.86300 1.000 33.72000 208 ILE A O 1
ATOM 3135 N N . GLU A 1 218 ? -12.55000 -17.43100 2.22200 1.000 29.67000 209 GLU A N 1
ATOM 3136 C CA . GLU A 1 218 ? -12.29500 -16.07400 1.74100 1.000 33.81000 209 GLU A CA 1
ATOM 3137 C C . GLU A 1 218 ? -13.60300 -15.35000 1.49100 1.000 30.42000 209 GLU A C 1
ATOM 3138 O O . GLU A 1 218 ? -14.59300 -15.95900 1.07100 1.000 36.45000 209 GLU A O 1
ATOM 3150 N N . PHE A 1 219 ? -13.62500 -14.05900 1.83500 1.000 31.44000 210 PHE A N 1
ATOM 3151 C CA . PHE A 1 219 ? -14.80900 -13.22100 1.73000 1.000 31.99000 210 PHE A CA 1
ATOM 3152 C C . PHE A 1 219 ? -14.66600 -12.22800 0.58000 1.000 28.53000 210 PHE A C 1
ATOM 3153 O O . PHE A 1 219 ? -13.66300 -11.52800 0.47200 1.000 29.89000 210 PHE A O 1
ATOM 3170 N N . GLN A 1 220 ? -15.72500 -12.11000 -0.19600 1.000 31.44000 211 GLN A N 1
ATOM 3171 C CA . GLN A 1 220 ? -15.79700 -11.22900 -1.34200 1.000 30.11000 211 GLN A CA 1
ATOM 3172 C C . GLN A 1 220 ? -16.40300 -9.90900 -0.89800 1.000 31.44000 211 GLN A C 1
ATOM 3173 O O . GLN A 1 220 ? -17.48400 -9.89800 -0.28700 1.000 33.27000 211 GLN A O 1
ATOM 3187 N N . VAL A 1 221 ? -15.70800 -8.80700 -1.16700 1.000 34.04000 212 VAL A N 1
ATOM 3188 C CA . VAL A 1 221 ? -16.31300 -7.49800 -0.92700 1.000 34.62000 212 VAL A CA 1
ATOM 3189 C C . VAL A 1 221 ? -16.46400 -6.76800 -2.25500 1.000 32.55000 212 VAL A C 1
ATOM 3190 O O . VAL A 1 221 ? -15.73200 -7.03200 -3.21500 1.000 29.95000 212 VAL A O 1
ATOM 3203 N N . LEU A 1 222 ? -17.44400 -5.86500 -2.29900 1.000 32.11000 213 LEU A N 1
ATOM 3204 C CA . LEU A 1 222 ? -17.74200 -5.00300 -3.44300 1.000 29.47000 213 LEU A CA 1
ATOM 3205 C C . LEU A 1 222 ? -18.17000 -3.63300 -2.90800 1.000 30.79000 213 LEU A C 1
ATOM 3206 O O . LEU A 1 222 ? -19.10600 -3.56800 -2.10900 1.000 36.01000 213 LEU A O 1
ATOM 3222 N N . GLY A 1 223 ? -17.47100 -2.56200 -3.30200 1.000 32.47000 214 GLY A N 1
ATOM 3223 C CA . GLY A 1 223 ? -17.81800 -1.21400 -2.86700 1.000 37.51000 214 GLY A CA 1
ATOM 3224 C C . GLY A 1 223 ? -17.86700 -0.23600 -4.02800 1.000 34.40000 214 GLY A C 1
ATOM 3225 O O . GLY A 1 223 ? -17.16400 -0.39500 -5.02500 1.000 33.84000 214 GLY A O 1
ATOM 3229 N N . ASP A 1 224 ? -18.68900 0.81600 -3.87300 1.000 33.40000 215 ASP A N 1
ATOM 3230 C CA . ASP A 1 224 ? -18.70500 1.92100 -4.83100 1.000 33.59000 215 ASP A CA 1
ATOM 3231 C C . ASP A 1 224 ? -17.85400 3.09100 -4.32400 1.000 37.26000 215 ASP A C 1
ATOM 3232 O O . ASP A 1 224 ? -17.25800 3.04000 -3.25100 1.000 38.13000 215 ASP A O 1
ATOM 3241 N N . LYS A 1 225 ? -17.76500 4.15000 -5.12500 1.000 35.78000 216 LYS A N 1
ATOM 3242 C CA . LYS A 1 225 ? -16.88800 5.26800 -4.79000 1.000 40.16000 216 LYS A CA 1
ATOM 3243 C C . LYS A 1 225 ? -17.49400 6.20100 -3.74100 1.000 44.25000 216 LYS A C 1
ATOM 3244 O O . LYS A 1 225 ? -16.83000 7.15800 -3.33300 1.000 40.84000 216 LYS A O 1
ATOM 3263 N N . TYR A 1 226 ? -18.71600 5.91200 -3.29100 1.000 42.14000 217 TYR A N 1
ATOM 3264 C CA . TYR A 1 226 ? -19.48000 6.74300 -2.37400 1.000 48.40000 217 TYR A CA 1
ATOM 3265 C C . TYR A 1 226 ? -19.60600 6.10300 -1.00600 1.000 51.60000 217 TYR A C 1
ATOM 3266 O O . TYR A 1 226 ? -20.53300 6.43300 -0.25500 1.000 45.84000 217 TYR A O 1
ATOM 3284 N N . GLY A 1 227 ? -18.72300 5.15000 -0.70100 1.000 52.02000 218 GLY A N 1
ATOM 3285 C CA . GLY A 1 227 ? -18.66600 4.51600 0.60300 1.000 52.12000 218 GLY A CA 1
ATOM 3286 C C . GLY A 1 227 ? -19.67500 3.42300 0.87300 1.000 47.21000 218 GLY A C 1
ATOM 3287 O O . GLY A 1 227 ? -19.79000 2.98800 2.01900 1.000 56.47000 218 GLY A O 1
ATOM 3291 N N . ASN A 1 228 ? -20.41200 2.94600 -0.11300 1.000 41.93000 219 ASN A N 1
ATOM 3292 C CA . ASN A 1 228 ? -21.34600 1.85200 0.12200 1.000 38.51000 219 ASN A CA 1
ATOM 3293 C C . ASN A 1 228 ? -20.64800 0.52600 -0.20200 1.000 46.17000 219 ASN A C 1
ATOM 3294 O O . ASN A 1 228 ? -20.46000 0.18600 -1.37600 1.000 40.12000 219 ASN A O 1
ATOM 3305 N N . VAL A 1 229 ? -20.27400 -0.22400 0.84000 1.000 37.52000 220 VAL A N 1
ATOM 3306 C CA . VAL A 1 229 ? -19.53800 -1.47900 0.72000 1.000 33.64000 220 VAL A CA 1
ATOM 3307 C C . VAL A 1 229 ? -20.41400 -2.61000 1.24700 1.000 45.47000 220 VAL A C 1
ATOM 3308 O O . VAL A 1 229 ? -20.99400 -2.49900 2.33500 1.000 41.12000 220 VAL A O 1
ATOM 3321 N N . ILE A 1 230 ? -20.50800 -3.69600 0.47600 1.000 41.27000 221 ILE A N 1
ATOM 3322 C CA . ILE A 1 230 ? -21.20400 -4.90800 0.89100 1.000 33.75000 221 ILE A CA 1
ATOM 3323 C C . ILE A 1 230 ? -20.24300 -6.09100 0.77300 1.000 36.33000 221 ILE A C 1
ATOM 3324 O O . ILE A 1 230 ? -19.18300 -6.01400 0.14000 1.000 32.78000 221 ILE A O 1
ATOM 3340 N N . HIS A 1 231 ? -20.61400 -7.19700 1.40900 1.000 33.73000 222 HIS A N 1
ATOM 3341 C CA . HIS A 1 231 ? -19.92300 -8.46000 1.21500 1.000 36.19000 222 HIS A CA 1
ATOM 3342 C C . HIS A 1 231 ? -20.84200 -9.39800 0.44200 1.000 34.52000 222 HIS A C 1
ATOM 3343 O O . HIS A 1 231 ? -22.07200 -9.24300 0.43700 1.000 31.02000 222 HIS A O 1
ATOM 3357 N N . LEU A 1 232 ? -20.23200 -10.31700 -0.29200 1.000 35.95000 223 LEU A N 1
ATOM 3358 C CA . LEU A 1 232 ? -20.98000 -11.31300 -1.03800 1.000 33.23000 223 LEU A CA 1
ATOM 3359 C C . LEU A 1 232 ? -20.67200 -12.69200 -0.48100 1.000 38.21000 223 LEU A C 1
ATOM 3360 O O . LEU A 1 232 ? -20.54100 -13.66400 -1.21200 1.000 32.56000 223 LEU A O 1
ATOM 3376 N N . GLY A 1 233 ? -20.57600 -12.79300 0.85000 1.000 34.01000 224 GLY A N 1
ATOM 3377 C CA . GLY A 1 233 ? -20.38700 -14.08300 1.43000 1.000 34.18000 224 GLY A CA 1
ATOM 3378 C C . GLY A 1 233 ? -19.00400 -14.61100 1.13100 1.000 33.96000 224 GLY A C 1
ATOM 3379 O O . GLY A 1 233 ? -18.10400 -13.90500 0.67900 1.000 33.55000 224 GLY A O 1
ATOM 3383 N N . GLU A 1 234 ? -18.83500 -15.89200 1.43100 1.000 31.33000 225 GLU A N 1
ATOM 3384 C CA . GLU A 1 234 ? -17.52100 -16.49400 1.41600 1.000 28.62000 225 GLU A CA 1
ATOM 3385 C C . GLU A 1 234 ? -17.45100 -17.67100 0.44500 1.000 29.09000 225 GLU A C 1
ATOM 3386 O O . GLU A 1 234 ? -18.45000 -18.14100 -0.09600 1.000 32.32000 225 GLU A O 1
ATOM 3398 N N . ARG A 1 235 ? -16.22200 -18.08700 0.19800 1.000 33.19000 226 ARG A N 1
ATOM 3399 C CA . ARG A 1 235 ? -15.91900 -19.25900 -0.60100 1.000 36.97000 226 ARG A CA 1
ATOM 3400 C C . ARG A 1 235 ? -14.90000 -20.08900 0.15200 1.000 29.56000 226 ARG A C 1
ATOM 3401 O O . ARG A 1 235 ? -13.99600 -19.55200 0.79700 1.000 36.25000 226 ARG A O 1
ATOM 3422 N N . ASP A 1 236 ? -15.00800 -21.39700 0.01300 1.000 34.26000 227 ASP A N 1
ATOM 3423 C CA . ASP A 1 236 ? -13.99900 -22.32700 0.51500 1.000 30.06000 227 ASP A CA 1
ATOM 3424 C C . ASP A 1 236 ? -13.09600 -22.77600 -0.63100 1.000 32.01000 227 ASP A C 1
ATOM 3425 O O . ASP A 1 236 ? -13.54400 -23.46300 -1.55500 1.000 29.79000 227 ASP A O 1
ATOM 3434 N N . CYS A 1 237 ? -11.83100 -22.40600 -0.56300 1.000 25.37000 228 CYS A N 1
ATOM 3435 C CA . CYS A 1 237 ? -10.84700 -22.69900 -1.58700 1.000 32.31000 228 CYS A CA 1
ATOM 3436 C C . CYS A 1 237 ? -9.72100 -23.57000 -1.03200 1.000 28.31000 228 CYS A C 1
ATOM 3437 O O . CYS A 1 237 ? -8.56900 -23.44400 -1.43500 1.000 33.80000 228 CYS A O 1
ATOM 3445 N N . SER A 1 238 ? -10.05500 -24.52900 -0.15800 1.000 34.08000 229 SER A N 1
ATOM 3446 C CA . SER A 1 238 ? -9.01700 -25.29800 0.53600 1.000 25.68000 229 SER A CA 1
ATOM 3447 C C . SER A 1 238 ? -8.28200 -26.26400 -0.38000 1.000 31.01000 229 SER A C 1
ATOM 3448 O O . SER A 1 238 ? -7.07200 -26.46700 -0.22000 1.000 31.87000 229 SER A O 1
ATOM 3456 N N . ILE A 1 239 ? -8.97300 -26.87600 -1.34100 1.000 34.79000 230 ILE A N 1
ATOM 3457 C CA . ILE A 1 239 ? -8.31600 -27.87800 -2.18600 1.000 34.72000 230 ILE A CA 1
ATOM 3458 C C . ILE A 1 239 ? -7.28000 -27.20900 -3.08000 1.000 33.90000 230 ILE A C 1
ATOM 3459 O O . ILE A 1 239 ? -7.63000 -26.48800 -4.02600 1.000 33.22000 230 ILE A O 1
ATOM 3475 N N . GLN A 1 240 ? -6.00700 -27.55100 -2.84900 1.000 31.83000 231 GLN A N 1
ATOM 3476 C CA . GLN A 1 240 ? -4.89900 -26.81400 -3.41200 1.000 31.40000 231 GLN A CA 1
ATOM 3477 C C . GLN A 1 240 ? -3.74200 -27.71500 -3.79600 1.000 38.27000 231 GLN A C 1
ATOM 3478 O O . GLN A 1 240 ? -3.56400 -28.81000 -3.26500 1.000 37.77000 231 GLN A O 1
ATOM 3492 N N . ARG A 1 241 ? -2.93700 -27.21800 -4.73100 1.000 38.94000 232 ARG A N 1
ATOM 3493 C CA . ARG A 1 241 ? -1.62300 -27.76800 -4.98900 1.000 36.81000 232 ARG A CA 1
ATOM 3494 C C . ARG A 1 241 ? -0.68600 -26.59800 -5.24000 1.000 39.94000 232 ARG A C 1
ATOM 3495 O O . ARG A 1 241 ? -1.06200 -25.61500 -5.89600 1.000 34.78000 232 ARG A O 1
ATOM 3516 N N . ARG A 1 242 ? 0.53700 -26.72800 -4.71500 1.000 42.21000 233 ARG A N 1
ATOM 3517 C CA . ARG A 1 242 ? 1.53200 -25.65700 -4.68600 1.000 32.19000 233 ARG A CA 1
ATOM 3518 C C . ARG A 1 242 ? 0.96000 -24.39100 -4.06300 1.000 33.68000 233 ARG A C 1
ATOM 3519 O O . ARG A 1 242 ? 1.35400 -23.28300 -4.42100 1.000 36.51000 233 ARG A O 1
ATOM 3540 N N . ASN A 1 243 ? 0.05100 -24.55200 -3.09500 1.000 33.45000 234 ASN A N 1
ATOM 3541 C CA . ASN A 1 243 ? -0.59600 -23.43500 -2.41300 1.000 45.19000 234 ASN A CA 1
ATOM 3542 C C . ASN A 1 243 ? -1.44300 -22.57500 -3.36100 1.000 39.72000 234 ASN A C 1
ATOM 3543 O O . ASN A 1 243 ? -1.67800 -21.39100 -3.08200 1.000 39.07000 234 ASN A O 1
ATOM 3554 N N . GLN A 1 244 ? -1.88800 -23.15700 -4.47800 1.000 42.01000 235 GLN A N 1
ATOM 3555 C CA . GLN A 1 244 ? -2.76000 -22.50400 -5.45200 1.000 39.78000 235 GLN A CA 1
ATOM 3556 C C . GLN A 1 244 ? -4.02400 -23.32700 -5.66000 1.000 37.44000 235 GLN A C 1
ATOM 3557 O O . GLN A 1 244 ? -3.98600 -24.56200 -5.70900 1.000 34.90000 235 GLN A O 1
ATOM 3571 N N . LYS A 1 245 ? -5.14000 -22.62500 -5.80000 1.000 34.56000 236 LYS A N 1
ATOM 3572 C CA . LYS A 1 245 ? -6.44100 -23.25800 -5.72600 1.000 29.14000 236 LYS A CA 1
ATOM 3573 C C . LYS A 1 245 ? -6.73000 -24.09400 -6.96600 1.000 32.02000 236 LYS A C 1
ATOM 3574 O O . LYS A 1 245 ? -6.23500 -23.82800 -8.06200 1.000 32.10000 236 LYS A O 1
ATOM 3593 N N . LEU A 1 246 ? -7.48900 -25.15100 -6.75800 1.000 28.78000 237 LEU A N 1
ATOM 3594 C CA . LEU A 1 246 ? -7.93800 -26.04900 -7.81700 1.000 33.45000 237 LEU A CA 1
ATOM 3595 C C . LEU A 1 246 ? -9.44000 -26.20500 -7.84000 1.000 30.66000 237 LEU A C 1
ATOM 3596 O O . LEU A 1 246 ? -10.04700 -26.27700 -8.92300 1.000 30.89000 237 LEU A O 1
ATOM 3612 N N . VAL A 1 247 ? -10.05700 -26.25700 -6.66700 1.000 27.46000 238 VAL A N 1
ATOM 3613 C CA . VAL A 1 247 ? -11.49000 -26.40400 -6.53100 1.000 29.10000 238 VAL A CA 1
ATOM 3614 C C . VAL A 1 247 ? -11.98900 -25.38500 -5.52300 1.000 31.73000 238 VAL A C 1
ATOM 3615 O O . VAL A 1 247 ? -11.47500 -25.29100 -4.40800 1.000 35.61000 238 VAL A O 1
ATOM 3628 N N . GLU A 1 248 ? -13.04500 -24.71000 -5.87100 1.000 33.37000 239 GLU A N 1
ATOM 3629 C CA . GLU A 1 248 ? -13.61800 -23.67700 -5.02700 1.000 30.14000 239 GLU A CA 1
ATOM 3630 C C . GLU A 1 248 ? -15.11500 -23.86000 -4.91400 1.000 30.35000 239 GLU A C 1
ATOM 3631 O O . GLU A 1 248 ? -15.79200 -24.18100 -5.90000 1.000 29.94000 239 GLU A O 1
ATOM 3643 N N . ILE A 1 249 ? -15.66100 -23.63400 -3.70900 1.000 28.98000 240 ILE A N 1
ATOM 3644 C CA . ILE A 1 249 ? -17.09500 -23.75200 -3.52200 1.000 24.95000 240 ILE A CA 1
ATOM 3645 C C . ILE A 1 249 ? -17.63600 -22.51500 -2.81600 1.000 27.16000 240 ILE A C 1
ATOM 3646 O O . ILE A 1 249 ? -16.94600 -21.86000 -2.03700 1.000 30.85000 240 ILE A O 1
ATOM 3662 N N . ALA A 1 250 ? -18.93100 -22.29300 -2.98500 1.000 29.12000 241 ALA A N 1
ATOM 3663 C CA . ALA A 1 250 ? -19.63200 -21.19900 -2.32800 1.000 31.53000 241 ALA A CA 1
ATOM 3664 C C . ALA A 1 250 ? -21.05600 -21.64300 -2.04000 1.000 32.76000 241 ALA A C 1
ATOM 3665 O O . ALA A 1 250 ? -21.66500 -22.34800 -2.86700 1.000 28.90000 241 ALA A O 1
ATOM 3672 N N . PRO A 1 251 ? -21.59200 -21.32800 -0.83800 1.000 35.90000 242 PRO A N 1
ATOM 3673 C CA . PRO A 1 251 ? -20.82900 -20.77400 0.30200 1.000 39.61000 242 PRO A CA 1
ATOM 3674 C C . PRO A 1 251 ? -19.88600 -21.86700 0.81200 1.000 32.62000 242 PRO A C 1
ATOM 3675 O O . PRO A 1 251 ? -19.93800 -22.97900 0.30000 1.000 37.70000 242 PRO A O 1
ATOM 3686 N N . SER A 1 252 ? -19.05200 -21.57900 1.79800 1.000 32.95000 243 SER A N 1
ATOM 3687 C CA . SER A 1 252 ? -18.41600 -22.64200 2.55900 1.000 33.59000 243 SER A CA 1
ATOM 3688 C C . SER A 1 252 ? -19.49900 -23.51700 3.18500 1.000 35.69000 243 SER A C 1
ATOM 3689 O O . SER A 1 252 ? -20.62500 -23.07500 3.39500 1.000 36.84000 243 SER A O 1
ATOM 3697 N N . LEU A 1 253 ? -19.15900 -24.77800 3.46900 1.000 39.13000 244 LEU A N 1
ATOM 3698 C CA . LEU A 1 253 ? -19.99900 -25.59600 4.34700 1.000 40.13000 244 LEU A CA 1
ATOM 3699 C C . LEU A 1 253 ? -19.69600 -25.36500 5.81700 1.000 40.65000 244 LEU A C 1
ATOM 3700 O O . LEU A 1 253 ? -20.48300 -25.76900 6.67800 1.000 39.79000 244 LEU A O 1
ATOM 3716 N N . LEU A 1 254 ? -18.55800 -24.74100 6.11600 1.000 41.55000 245 LEU A N 1
ATOM 3717 C CA . LEU A 1 254 ? -18.14000 -24.60700 7.50600 1.000 46.21000 245 LEU A CA 1
ATOM 3718 C C . LEU A 1 254 ? -19.04700 -23.65400 8.26300 1.000 45.50000 245 LEU A C 1
ATOM 3719 O O . LEU A 1 254 ? -19.57100 -23.99200 9.33100 1.000 42.80000 245 LEU A O 1
ATOM 3735 N N . LEU A 1 255 ? -19.21400 -22.44800 7.73700 1.000 39.03000 246 LEU A N 1
ATOM 3736 C CA . LEU A 1 255 ? -19.88300 -21.37500 8.45600 1.000 43.22000 246 LEU A CA 1
ATOM 3737 C C . LEU A 1 255 ? -21.39800 -21.49900 8.46700 1.000 47.31000 246 LEU A C 1
ATOM 3738 O O . LEU A 1 255 ? -22.03000 -21.78400 7.44200 1.000 42.61000 246 LEU A O 1
ATOM 3754 N N . THR A 1 256 ? -21.97800 -21.21300 9.63800 1.000 42.39000 247 THR A N 1
ATOM 3755 C CA . THR A 1 256 ? -23.40700 -21.03800 9.78400 1.000 47.05000 247 THR A CA 1
ATOM 3756 C C . THR A 1 256 ? -23.78700 -19.66500 9.26700 1.000 42.52000 247 THR A C 1
ATOM 3757 O O . THR A 1 256 ? -22.93600 -18.78800 9.12400 1.000 43.37000 247 THR A O 1
ATOM 3768 N N . PRO A 1 257 ? -25.07200 -19.40800 9.04900 1.000 42.61000 248 PRO A N 1
ATOM 3769 C CA . PRO A 1 257 ? -25.45000 -18.06500 8.57900 1.000 47.94000 248 PRO A CA 1
ATOM 3770 C C . PRO A 1 257 ? -25.06800 -16.95200 9.55100 1.000 53.01000 248 PRO A C 1
ATOM 3771 O O . PRO A 1 257 ? -24.80200 -15.82400 9.12000 1.000 47.31000 248 PRO A O 1
ATOM 3782 N N . GLU A 1 258 ? -25.01900 -17.24200 10.85100 1.000 48.16000 249 GLU A N 1
ATOM 3783 C CA . GLU A 1 258 ? -24.68300 -16.22300 11.84000 1.000 49.68000 249 GLU A CA 1
ATOM 3784 C C . GLU A 1 258 ? -23.18900 -15.89800 11.82100 1.000 44.66000 249 GLU A C 1
ATOM 3785 O O . GLU A 1 258 ? -22.79000 -14.73900 12.00200 1.000 42.91000 249 GLU A O 1
ATOM 3797 N N . GLN A 1 259 ? -22.33400 -16.89800 11.62700 1.000 40.43000 250 GLN A N 1
ATOM 3798 C CA . GLN A 1 259 ? -20.92300 -16.57800 11.45000 1.000 45.17000 250 GLN A CA 1
ATOM 3799 C C . GLN A 1 259 ? -20.65800 -15.88200 10.11700 1.000 45.85000 250 GLN A C 1
ATOM 3800 O O . GLN A 1 259 ? -19.74100 -15.05100 10.02600 1.000 44.28000 250 GLN A O 1
ATOM 3814 N N . ARG A 1 260 ? -21.42400 -16.23400 9.07800 1.000 43.79000 251 ARG A N 1
ATOM 3815 C CA . ARG A 1 260 ? -21.29500 -15.57200 7.78500 1.000 42.88000 251 ARG A CA 1
ATOM 3816 C C . ARG A 1 260 ? -21.47600 -14.07200 7.94300 1.000 38.95000 251 ARG A C 1
ATOM 3817 O O . ARG A 1 260 ? -20.63200 -13.28700 7.51400 1.000 39.76000 251 ARG A O 1
ATOM 3838 N N . GLU A 1 261 ? -22.54600 -13.65700 8.61000 1.000 46.04000 252 GLU A N 1
ATOM 3839 C CA . GLU A 1 261 ? -22.78800 -12.22700 8.77500 1.000 46.30000 252 GLU A CA 1
ATOM 3840 C C . GLU A 1 261 ? -21.84200 -11.57900 9.78500 1.000 40.67000 252 GLU A C 1
ATOM 3841 O O . GLU A 1 261 ? -21.47000 -10.41900 9.60800 1.000 40.65000 252 GLU A O 1
ATOM 3853 N N . TYR A 1 262 ? -21.40700 -12.30300 10.81800 1.000 43.00000 253 TYR A N 1
ATOM 3854 C CA . TYR A 1 262 ? -20.44400 -11.74200 11.76200 1.000 39.13000 253 TYR A CA 1
ATOM 3855 C C . TYR A 1 262 ? -19.11800 -11.45900 11.08000 1.000 44.54000 253 TYR A C 1
ATOM 3856 O O . TYR A 1 262 ? -18.60900 -10.33700 11.11400 1.000 42.01000 253 TYR A O 1
ATOM 3874 N N . TYR A 1 263 ? -18.51900 -12.48900 10.46900 1.000 37.71000 254 TYR A N 1
ATOM 3875 C CA . TYR A 1 263 ? -17.24300 -12.27500 9.81900 1.000 40.75000 254 TYR A CA 1
ATOM 3876 C C . TYR A 1 263 ? -17.39300 -11.35600 8.62000 1.000 36.36000 254 TYR A C 1
ATOM 3877 O O . TYR A 1 263 ? -16.49000 -10.56800 8.33400 1.000 34.20000 254 TYR A O 1
ATOM 3895 N N . GLY A 1 264 ? -18.54400 -11.40700 7.94600 1.000 37.44000 255 GLY A N 1
ATOM 3896 C CA . GLY A 1 264 ? -18.78000 -10.51500 6.82700 1.000 42.33000 255 GLY A CA 1
ATOM 3897 C C . GLY A 1 264 ? -18.88900 -9.05500 7.23600 1.000 43.34000 255 GLY A C 1
ATOM 3898 O O . GLY A 1 264 ? -18.41500 -8.16600 6.51200 1.000 39.94000 255 GLY A O 1
ATOM 3902 N N . SER A 1 265 ? -19.46300 -8.79000 8.41700 1.000 41.78000 256 SER A N 1
ATOM 3903 C CA . SER A 1 265 ? -19.55700 -7.41800 8.91700 1.000 41.77000 256 SER A CA 1
ATOM 3904 C C . SER A 1 265 ? -18.18500 -6.85500 9.21400 1.000 35.78000 256 SER A C 1
ATOM 3905 O O . SER A 1 265 ? -17.91600 -5.68300 8.93200 1.000 38.10000 256 SER A O 1
ATOM 3913 N N . LEU A 1 266 ? -17.29300 -7.69800 9.76300 1.000 38.30000 257 LEU A N 1
ATOM 3914 C CA . LEU A 1 266 ? -15.93000 -7.29700 10.10300 1.000 36.97000 257 LEU A CA 1
ATOM 3915 C C . LEU A 1 266 ? -15.12800 -6.91500 8.86300 1.000 40.91000 257 LEU A C 1
ATOM 3916 O O . LEU A 1 266 ? -14.28500 -6.00000 8.90300 1.000 35.96000 257 LEU A O 1
ATOM 3932 N N . VAL A 1 267 ? -15.28700 -7.67800 7.77600 1.000 33.47000 258 VAL A N 1
ATOM 3933 C CA . VAL A 1 267 ? -14.52800 -7.35100 6.57700 1.000 38.01000 258 VAL A CA 1
ATOM 3934 C C . VAL A 1 267 ? -15.06200 -6.07000 5.95100 1.000 28.57000 258 VAL A C 1
ATOM 3935 O O . VAL A 1 267 ? -14.28700 -5.23900 5.47800 1.000 37.19000 258 VAL A O 1
ATOM 3948 N N . VAL A 1 268 ? -16.37800 -5.87800 5.95900 1.000 32.59000 259 VAL A N 1
ATOM 3949 C CA . VAL A 1 268 ? -16.93000 -4.62300 5.45100 1.000 37.44000 259 VAL A CA 1
ATOM 3950 C C . VAL A 1 268 ? -16.34000 -3.44900 6.22800 1.000 37.08000 259 VAL A C 1
ATOM 3951 O O . VAL A 1 268 ? -15.71800 -2.54000 5.65100 1.000 34.52000 259 VAL A O 1
ATOM 3964 N N . LYS A 1 269 ? -16.44000 -3.51000 7.56500 1.000 39.38000 260 LYS A N 1
ATOM 3965 C CA . LYS A 1 269 ? -15.90000 -2.44500 8.42000 1.000 39.46000 260 LYS A CA 1
ATOM 3966 C C . LYS A 1 269 ? -14.45500 -2.14200 8.09300 1.000 38.00000 260 LYS A C 1
ATOM 3967 O O . LYS A 1 269 ? -14.05100 -0.98400 8.01400 1.000 41.09000 260 LYS A O 1
ATOM 3986 N N . ALA A 1 270 ? -13.64600 -3.16800 7.90500 1.000 34.70000 261 ALA A N 1
ATOM 3987 C CA . ALA A 1 270 ? -12.25000 -2.90600 7.60900 1.000 32.91000 261 ALA A CA 1
ATOM 3988 C C . ALA A 1 270 ? -12.08200 -2.33600 6.20400 1.000 34.29000 261 ALA A C 1
ATOM 3989 O O . ALA A 1 270 ? -11.19200 -1.51700 5.96700 1.000 32.74000 261 ALA A O 1
ATOM 3996 N N . ALA A 1 271 ? -12.90900 -2.78600 5.25300 1.000 38.22000 262 ALA A N 1
ATOM 3997 C CA . ALA A 1 271 ? -12.87200 -2.25800 3.88900 1.000 36.28000 262 ALA A CA 1
ATOM 3998 C C . ALA A 1 271 ? -13.20800 -0.77000 3.86300 1.000 37.86000 262 ALA A C 1
ATOM 3999 O O . ALA A 1 271 ? -12.53400 0.02200 3.18900 1.000 37.69000 262 ALA A O 1
ATOM 4006 N N . LYS A 1 272 ? -14.27000 -0.38000 4.55600 1.000 36.26000 263 LYS A N 1
ATOM 4007 C CA . LYS A 1 272 ? -14.61200 1.03800 4.65100 1.000 44.78000 263 LYS A CA 1
ATOM 4008 C C . LYS A 1 272 ? -13.49800 1.83400 5.31900 1.000 40.96000 263 LYS A C 1
ATOM 4009 O O . LYS A 1 272 ? -13.20300 2.95900 4.90600 1.000 41.91000 263 LYS A O 1
ATOM 4028 N N . GLU A 1 273 ? -12.83400 1.25600 6.32300 1.000 41.04000 264 GLU A N 1
ATOM 4029 C CA . GLU A 1 273 ? -11.78700 2.00300 7.03000 1.000 41.86000 264 GLU A CA 1
ATOM 4030 C C . GLU A 1 273 ? -10.64500 2.37700 6.09800 1.000 44.16000 264 GLU A C 1
ATOM 4031 O O . GLU A 1 273 ? -10.04300 3.44500 6.24200 1.000 43.29000 264 GLU A O 1
ATOM 4043 N N . ILE A 1 274 ? -10.28600 1.49500 5.16700 1.000 43.69000 265 ILE A N 1
ATOM 4044 C CA . ILE A 1 274 ? -9.19100 1.82600 4.25800 1.000 42.20000 265 ILE A CA 1
ATOM 4045 C C . ILE A 1 274 ? -9.71400 2.44300 2.96000 1.000 36.64000 265 ILE A C 1
ATOM 4046 O O . ILE A 1 274 ? -8.96200 2.58700 1.98900 1.000 44.64000 265 ILE A O 1
ATOM 4062 N N . GLY A 1 275 ? -10.98700 2.79800 2.93300 1.000 36.10000 266 GLY A N 1
ATOM 4063 C CA . GLY A 1 275 ? -11.61100 3.35700 1.74800 1.000 39.14000 266 GLY A CA 1
ATOM 4064 C C . GLY A 1 275 ? -11.53800 2.45300 0.53000 1.000 39.05000 266 GLY A C 1
ATOM 4065 O O . GLY A 1 275 ? -11.11400 2.90000 -0.53900 1.000 40.12000 266 GLY A O 1
ATOM 4069 N N . TYR A 1 276 ? -11.96600 1.19100 0.67100 1.000 40.08000 267 TYR A N 1
ATOM 4070 C CA . TYR A 1 276 ? -11.92700 0.24100 -0.44100 1.000 40.41000 267 TYR A CA 1
ATOM 4071 C C . TYR A 1 276 ? -13.14700 0.46500 -1.32600 1.000 34.87000 267 TYR A C 1
ATOM 4072 O O . TYR A 1 276 ? -14.25600 0.64300 -0.83000 1.000 31.06000 267 TYR A O 1
ATOM 4090 N N . TYR A 1 277 ? -12.95200 0.39400 -2.65100 1.000 34.71000 268 TYR A N 1
ATOM 4091 C CA . TYR A 1 277 ? -14.06100 0.26100 -3.59000 1.000 32.79000 268 TYR A CA 1
ATOM 4092 C C . TYR A 1 277 ? -13.61700 -0.64300 -4.74400 1.000 31.48000 268 TYR A C 1
ATOM 4093 O O . TYR A 1 277 ? -12.44300 -0.99500 -4.86800 1.000 31.44000 268 TYR A O 1
ATOM 4111 N N . SER A 1 278 ? -14.58200 -1.03200 -5.57100 1.000 28.98000 269 SER A N 1
ATOM 4112 C CA . SER A 1 278 ? -14.39900 -2.03300 -6.62100 1.000 30.95000 269 SER A CA 1
ATOM 4113 C C . SER A 1 278 ? -14.45500 -3.37500 -5.89600 1.000 34.34000 269 SER A C 1
ATOM 4114 O O . SER A 1 278 ? -14.93500 -3.44300 -4.75400 1.000 30.45000 269 SER A O 1
ATOM 4122 N N . ALA A 1 279 ? -13.97200 -4.42800 -6.54300 1.000 28.16000 270 ALA A N 1
ATOM 4123 C CA . ALA A 1 279 ? -13.98400 -5.76900 -6.00300 1.000 27.65000 270 ALA A CA 1
ATOM 4124 C C . ALA A 1 279 ? -12.65900 -6.04700 -5.31100 1.000 27.51000 270 ALA A C 1
ATOM 4125 O O . ALA A 1 279 ? -11.59600 -5.55700 -5.71300 1.000 32.11000 270 ALA A O 1
ATOM 4132 N N . GLY A 1 280 ? -12.73000 -6.82400 -4.25400 1.000 29.39000 271 GLY A N 1
ATOM 4133 C CA . GLY A 1 280 ? -11.54200 -7.26200 -3.54700 1.000 27.50000 271 GLY A CA 1
ATOM 4134 C C . GLY A 1 280 ? -11.92500 -8.44200 -2.68900 1.000 27.29000 271 GLY A C 1
ATOM 4135 O O . GLY A 1 280 ? -13.10300 -8.71600 -2.48200 1.000 27.10000 271 GLY A O 1
ATOM 4139 N N . THR A 1 281 ? -10.92100 -9.16700 -2.22500 1.000 31.11000 272 THR A N 1
ATOM 4140 C CA . THR A 1 281 ? -11.14700 -10.36500 -1.43800 1.000 32.73000 272 THR A CA 1
ATOM 4141 C C . THR A 1 281 ? -10.25400 -10.35400 -0.21100 1.000 27.71000 272 THR A C 1
ATOM 4142 O O . THR A 1 281 ? -9.06900 -10.05400 -0.33000 1.000 32.67000 272 THR A O 1
ATOM 4153 N N . MET A 1 282 ? -10.79900 -10.75000 0.94500 1.000 31.00000 273 MET A N 1
ATOM 4154 C CA . MET A 1 282 ? -10.02700 -10.95700 2.17500 1.000 30.30000 273 MET A CA 1
ATOM 4155 C C . MET A 1 282 ? -9.91900 -12.44700 2.46600 1.000 27.48000 273 MET A C 1
ATOM 4156 O O . MET A 1 282 ? -10.93700 -13.12800 2.54000 1.000 31.35000 273 MET A O 1
ATOM 4170 N N . GLU A 1 283 ? -8.68600 -12.96300 2.55200 1.000 27.53000 274 GLU A N 1
ATOM 4171 C CA . GLU A 1 283 ? -8.50000 -14.39300 2.70700 1.000 29.59000 274 GLU A CA 1
ATOM 4172 C C . GLU A 1 283 ? -8.18600 -14.67600 4.17600 1.000 39.92000 274 GLU A C 1
ATOM 4173 O O . GLU A 1 283 ? -7.40200 -13.93700 4.79600 1.000 31.22000 274 GLU A O 1
ATOM 4185 N N . PHE A 1 284 ? -8.84000 -15.72100 4.71700 1.000 33.68000 275 PHE A N 1
ATOM 4186 C CA . PHE A 1 284 ? -8.72400 -16.22900 6.08700 1.000 34.24000 275 PHE A CA 1
ATOM 4187 C C . PHE A 1 284 ? -8.28300 -17.69300 6.07200 1.000 38.27000 275 PHE A C 1
ATOM 4188 O O . PHE A 1 284 ? -8.59000 -18.43000 5.13700 1.000 35.47000 275 PHE A O 1
ATOM 4205 N N . ILE A 1 285 ? -7.57000 -18.11000 7.11100 1.000 39.16000 276 ILE A N 1
ATOM 4206 C CA . ILE A 1 285 ? -7.34500 -19.51200 7.46600 1.000 33.30000 276 ILE A CA 1
ATOM 4207 C C . ILE A 1 285 ? -8.29600 -19.84400 8.61300 1.000 38.78000 276 ILE A C 1
ATOM 4208 O O . ILE A 1 285 ? -8.42500 -19.06800 9.56600 1.000 35.53000 276 ILE A O 1
ATOM 4224 N N . ALA A 1 286 ? -8.93900 -21.00000 8.55900 1.000 36.71000 277 ALA A N 1
ATOM 4225 C CA . ALA A 1 286 ? -9.84500 -21.43100 9.61600 1.000 40.46000 277 ALA A CA 1
ATOM 4226 C C . ALA A 1 286 ? -9.22200 -22.61100 10.35400 1.000 46.32000 277 ALA A C 1
ATOM 4227 O O . ALA A 1 286 ? -8.77000 -23.57400 9.72300 1.000 35.34000 277 ALA A O 1
ATOM 4234 N N . ASP A 1 287 ? -9.21100 -22.55000 11.69100 1.000 50.00000 278 ASP A N 1
ATOM 4235 C CA . ASP A 1 287 ? -8.60400 -23.63600 12.45300 1.000 53.59000 278 ASP A CA 1
ATOM 4236 C C . ASP A 1 287 ? -9.62200 -24.74200 12.70100 1.000 49.74000 278 ASP A C 1
ATOM 4237 O O . ASP A 1 287 ? -10.78300 -24.65000 12.30200 1.000 45.98000 278 ASP A O 1
ATOM 4246 N N . GLU A 1 288 ? -9.17900 -25.80400 13.38500 1.000 55.57000 279 GLU A N 1
ATOM 4247 C CA . GLU A 1 288 ? -10.05000 -26.96200 13.58300 1.000 60.18000 279 GLU A CA 1
ATOM 4248 C C . GLU A 1 288 ? -11.31000 -26.58600 14.36100 1.000 60.05000 279 GLU A C 1
ATOM 4249 O O . GLU A 1 288 ? -12.40800 -27.04800 14.02900 1.000 63.85000 279 GLU A O 1
ATOM 4253 N N . LYS A 1 289 ? -11.17800 -25.74200 15.39800 1.000 60.37000 280 LYS A N 1
ATOM 4254 C CA . LYS A 1 289 ? -12.33300 -25.33800 16.20800 1.000 63.41000 280 LYS A CA 1
ATOM 4255 C C . LYS A 1 289 ? -13.29700 -24.39800 15.47700 1.000 62.34000 280 LYS A C 1
ATOM 4256 O O . LYS A 1 289 ? -14.29300 -23.99200 16.08400 1.000 61.55000 280 LYS A O 1
ATOM 4260 N N . GLY A 1 290 ? -13.02800 -24.02300 14.21900 1.000 62.80000 281 GLY A N 1
ATOM 4261 C CA . GLY A 1 290 ? -13.94000 -23.19400 13.43800 1.000 57.34000 281 GLY A CA 1
ATOM 4262 C C . GLY A 1 290 ? -13.69300 -21.69400 13.44100 1.000 57.80000 281 GLY A C 1
ATOM 4263 O O . GLY A 1 290 ? -14.55800 -20.94400 12.96500 1.000 57.18000 281 GLY A O 1
ATOM 4267 N N . ASN A 1 291 ? -12.54300 -21.23400 13.92200 1.000 47.14000 282 ASN A N 1
ATOM 4268 C CA . ASN A 1 291 ? -12.23800 -19.81300 14.04500 1.000 49.73000 282 ASN A CA 1
ATOM 4269 C C . ASN A 1 291 ? -11.39700 -19.32100 12.87500 1.000 40.14000 282 ASN A C 1
ATOM 4270 O O . ASN A 1 291 ? -10.44700 -19.99000 12.46500 1.000 32.79000 282 ASN A O 1
ATOM 4281 N N . LEU A 1 292 ? -11.71600 -18.12300 12.38400 1.000 40.85000 283 LEU A N 1
ATOM 4282 C CA . LEU A 1 292 ? -11.03100 -17.52400 11.24000 1.000 40.76000 283 LEU A CA 1
ATOM 4283 C C . LEU A 1 292 ? -9.97300 -16.50200 11.64900 1.000 39.97000 283 LEU A C 1
ATOM 4284 O O . LEU A 1 292 ? -10.19000 -15.69200 12.55300 1.000 41.21000 283 LEU A O 1
ATOM 4300 N N . TYR A 1 293 ? -8.83700 -16.54400 10.95400 1.000 29.48000 284 TYR A N 1
ATOM 4301 C CA . TYR A 1 293 ? -7.74500 -15.59300 11.08800 1.000 36.51000 284 TYR A CA 1
ATOM 4302 C C . TYR A 1 293 ? -7.33500 -15.06200 9.71500 1.000 41.87000 284 TYR A C 1
ATOM 4303 O O . TYR A 1 293 ? -7.05000 -15.83800 8.78400 1.000 32.31000 284 TYR A O 1
ATOM 4321 N N . PHE A 1 294 ? -7.23200 -13.74200 9.62300 1.000 32.30000 285 PHE A N 1
ATOM 4322 C CA . PHE A 1 294 ? -6.94900 -13.09400 8.36200 1.000 34.77000 285 PHE A CA 1
ATOM 4323 C C . PHE A 1 294 ? -5.52300 -13.36500 7.98200 1.000 36.19000 285 PHE A C 1
ATOM 4324 O O . PHE A 1 294 ? -4.63000 -13.38800 8.83900 1.000 36.97000 285 PHE A O 1
ATOM 4341 N N . ILE A 1 295 ? -5.30600 -13.62100 6.70100 1.000 30.20000 286 ILE A N 1
ATOM 4342 C CA . ILE A 1 295 ? -3.94100 -13.78000 6.23700 1.000 29.55000 286 ILE A CA 1
ATOM 4343 C C . ILE A 1 295 ? -3.53200 -12.84000 5.10300 1.000 34.26000 286 ILE A C 1
ATOM 4344 O O . ILE A 1 295 ? -2.33300 -12.55600 4.94500 1.000 35.99000 286 ILE A O 1
ATOM 4360 N N . GLU A 1 296 ? -4.46900 -12.39900 4.26200 1.000 35.16000 287 GLU A N 1
ATOM 4361 C CA . GLU A 1 296 ? -4.04300 -11.54000 3.15100 1.000 37.29000 287 GLU A CA 1
ATOM 4362 C C . GLU A 1 296 ? -5.27700 -11.01300 2.45200 1.000 31.49000 287 GLU A C 1
ATOM 4363 O O . GLU A 1 296 ? -6.36000 -11.57800 2.56700 1.000 33.58000 287 GLU A O 1
ATOM 4375 N N . MET A 1 297 ? -5.10500 -9.90400 1.73800 1.000 32.44000 288 MET A N 1
ATOM 4376 C CA . MET A 1 297 ? -6.18400 -9.32100 0.95100 1.000 30.92000 288 MET A CA 1
ATOM 4377 C C . MET A 1 297 ? -5.72200 -9.32100 -0.50000 1.000 37.59000 288 MET A C 1
ATOM 4378 O O . MET A 1 297 ? -4.54600 -9.09100 -0.76700 1.000 46.40000 288 MET A O 1
ATOM 4392 N N . ASN A 1 298 ? -6.61800 -9.60100 -1.44000 1.000 31.56000 289 ASN A N 1
ATOM 4393 C CA . ASN A 1 298 ? -6.30300 -9.50400 -2.86500 1.000 35.07000 289 ASN A CA 1
ATOM 4394 C C . ASN A 1 298 ? -7.12000 -8.32300 -3.38000 1.000 32.21000 289 ASN A C 1
ATOM 4395 O O . ASN A 1 298 ? -8.34700 -8.36000 -3.30800 1.000 30.63000 289 ASN A O 1
ATOM 4406 N N . THR A 1 299 ? -6.45100 -7.27900 -3.84900 1.000 32.52000 290 THR A N 1
ATOM 4407 C CA . THR A 1 299 ? -7.12900 -6.04100 -4.23100 1.000 30.10000 290 THR A CA 1
ATOM 4408 C C . THR A 1 299 ? -7.44600 -6.04900 -5.73300 1.000 32.00000 290 THR A C 1
ATOM 4409 O O . THR A 1 299 ? -6.93700 -5.23500 -6.51100 1.000 27.56000 290 THR A O 1
ATOM 4420 N N . ARG A 1 300 ? -8.27200 -7.01800 -6.12800 1.000 28.25000 291 ARG A N 1
ATOM 4421 C CA . ARG A 1 300 ? -8.55100 -7.30700 -7.53700 1.000 31.61000 291 ARG A CA 1
ATOM 4422 C C . ARG A 1 300 ? -9.63700 -8.37400 -7.59200 1.000 25.98000 291 ARG A C 1
ATOM 4423 O O . ARG A 1 300 ? -10.00100 -8.97600 -6.57500 1.000 30.47000 291 ARG A O 1
ATOM 4444 N N . ILE A 1 301 ? -10.17200 -8.59300 -8.79400 1.000 31.72000 292 ILE A N 1
ATOM 4445 C CA . ILE A 1 301 ? -11.02200 -9.75800 -9.02600 1.000 26.02000 292 ILE A CA 1
ATOM 4446 C C . ILE A 1 301 ? -10.16000 -11.00800 -8.87400 1.000 25.57000 292 ILE A C 1
ATOM 4447 O O . ILE A 1 301 ? -8.95300 -10.98100 -9.11900 1.000 27.41000 292 ILE A O 1
ATOM 4463 N N . GLN A 1 302 ? -10.76600 -12.10200 -8.44600 1.000 28.30000 293 GLN A N 1
ATOM 4464 C CA . GLN A 1 302 ? -10.09200 -13.39300 -8.41400 1.000 30.03000 293 GLN A CA 1
ATOM 4465 C C . GLN A 1 302 ? -10.66200 -14.37200 -9.44200 1.000 28.52000 293 GLN A C 1
ATOM 4466 O O . GLN A 1 302 ? -11.82900 -14.29900 -9.82200 1.000 26.38000 293 GLN A O 1
ATOM 4480 N N . VAL A 1 303 ? -9.84400 -15.37000 -9.77600 1.000 30.99000 294 VAL A N 1
ATOM 4481 C CA . VAL A 1 303 ? -10.23500 -16.43500 -10.69500 1.000 29.02000 294 VAL A CA 1
ATOM 4482 C C . VAL A 1 303 ? -11.60800 -16.99800 -10.36800 1.000 29.24000 294 VAL A C 1
ATOM 4483 O O . VAL A 1 303 ? -12.45900 -17.16200 -11.25300 1.000 28.41000 294 VAL A O 1
ATOM 4496 N N . GLU A 1 304 ? -11.86500 -17.24900 -9.09000 1.000 25.64000 295 GLU A N 1
ATOM 4497 C CA . GLU A 1 304 ? -13.00700 -18.01100 -8.63000 1.000 26.82000 295 GLU A CA 1
ATOM 4498 C C . GLU A 1 304 ? -14.23600 -17.16300 -8.32200 1.000 29.99000 295 GLU A C 1
ATOM 4499 O O . GLU A 1 304 ? -15.20900 -17.67900 -7.72500 1.000 26.42000 295 GLU A O 1
ATOM 4511 N N . HIS A 1 305 ? -14.26300 -15.90600 -8.77100 1.000 28.43000 296 HIS A N 1
ATOM 4512 C CA . HIS A 1 305 ? -15.44600 -15.07800 -8.54300 1.000 27.65000 296 HIS A CA 1
ATOM 4513 C C . HIS A 1 305 ? -16.74500 -15.67500 -9.07000 1.000 30.23000 296 HIS A C 1
ATOM 4514 O O . HIS A 1 305 ? -17.80900 -15.30300 -8.54000 1.000 30.09000 296 HIS A O 1
ATOM 4528 N N . PRO A 1 306 ? -16.76600 -16.53400 -10.09600 1.000 29.65000 297 PRO A N 1
ATOM 4529 C CA . PRO A 1 306 ? -18.07200 -17.02300 -10.57500 1.000 23.37000 297 PRO A CA 1
ATOM 4530 C C . PRO A 1 306 ? -18.86500 -17.81500 -9.54800 1.000 25.68000 297 PRO A C 1
ATOM 4531 O O . PRO A 1 306 ? -20.09600 -17.70000 -9.55900 1.000 24.89000 297 PRO A O 1
ATOM 4542 N N . VAL A 1 307 ? -18.25100 -18.56400 -8.62300 1.000 24.88000 298 VAL A N 1
ATOM 4543 C CA . VAL A 1 307 ? -19.09900 -19.31400 -7.69300 1.000 24.20000 298 VAL A CA 1
ATOM 4544 C C . VAL A 1 307 ? -19.94200 -18.35600 -6.86400 1.000 25.03000 298 VAL A C 1
ATOM 4545 O O . VAL A 1 307 ? -21.09700 -18.64400 -6.53300 1.000 27.18000 298 VAL A O 1
ATOM 4558 N N . THR A 1 308 ? -19.37600 -17.21300 -6.51300 1.000 27.84000 299 THR A N 1
ATOM 4559 C CA . THR A 1 308 ? -20.11600 -16.21600 -5.74500 1.000 27.74000 299 THR A CA 1
ATOM 4560 C C . THR A 1 308 ? -21.22900 -15.59400 -6.56000 1.000 29.25000 299 THR A C 1
ATOM 4561 O O . THR A 1 308 ? -22.31700 -15.32600 -6.02700 1.000 28.61000 299 THR A O 1
ATOM 4572 N N . GLU A 1 309 ? -20.98900 -15.36100 -7.86400 1.000 27.90000 300 GLU A N 1
ATOM 4573 C CA . GLU A 1 309 ? -22.04600 -14.85000 -8.73100 1.000 25.57000 300 GLU A CA 1
ATOM 4574 C C . GLU A 1 309 ? -23.19800 -15.82400 -8.84400 1.000 25.00000 300 GLU A C 1
ATOM 4575 O O . GLU A 1 309 ? -24.37000 -15.41400 -8.92100 1.000 28.07000 300 GLU A O 1
ATOM 4587 N N . MET A 1 310 ? -22.91300 -17.12000 -8.83800 1.000 26.01000 301 MET A N 1
ATOM 4588 C CA . MET A 1 310 ? -24.01600 -18.06100 -9.01900 1.000 24.85000 301 MET A CA 1
ATOM 4589 C C . MET A 1 310 ? -24.93800 -18.14000 -7.79200 1.000 27.69000 301 MET A C 1
ATOM 4590 O O . MET A 1 310 ? -26.11000 -18.44500 -7.93900 1.000 28.26000 301 MET A O 1
ATOM 4604 N N . ILE A 1 311 ? -24.42400 -17.96300 -6.57100 1.000 30.33000 302 ILE A N 1
ATOM 4605 C CA . ILE A 1 311 ? -25.29000 -18.09900 -5.41100 1.000 32.98000 302 ILE A CA 1
ATOM 4606 C C . ILE A 1 311 ? -25.94300 -16.78400 -5.00500 1.000 35.15000 302 ILE A C 1
ATOM 4607 O O . ILE A 1 311 ? -26.96100 -16.80600 -4.28600 1.000 28.80000 302 ILE A O 1
ATOM 4623 N N . THR A 1 312 ? -25.36600 -15.64700 -5.39600 1.000 34.83000 303 THR A N 1
ATOM 4624 C CA . THR A 1 312 ? -25.92800 -14.33700 -5.05800 1.000 34.01000 303 THR A CA 1
ATOM 4625 C C . THR A 1 312 ? -26.70800 -13.68400 -6.17800 1.000 37.13000 303 THR A C 1
ATOM 4626 O O . THR A 1 312 ? -27.52700 -12.79900 -5.90400 1.000 29.57000 303 THR A O 1
ATOM 4637 N N . GLY A 1 313 ? -26.41100 -14.03500 -7.43300 1.000 36.74000 304 GLY A N 1
ATOM 4638 C CA . GLY A 1 313 ? -26.94300 -13.35400 -8.59500 1.000 28.50000 304 GLY A CA 1
ATOM 4639 C C . GLY A 1 313 ? -26.28500 -12.02300 -8.93200 1.000 29.32000 304 GLY A C 1
ATOM 4640 O O . GLY A 1 313 ? -26.76400 -11.32600 -9.82700 1.000 33.88000 304 GLY A O 1
ATOM 4644 N N . VAL A 1 314 ? -25.18300 -11.66400 -8.29500 1.000 24.35000 305 VAL A N 1
ATOM 4645 C CA . VAL A 1 314 ? -24.52400 -10.38700 -8.53600 1.000 27.61000 305 VAL A CA 1
ATOM 4646 C C . VAL A 1 314 ? -23.41900 -10.57900 -9.58500 1.000 29.62000 305 VAL A C 1
ATOM 4647 O O . VAL A 1 314 ? -22.49300 -11.35900 -9.38100 1.000 32.83000 305 VAL A O 1
ATOM 4660 N N . ASP A 1 315 ? -23.50000 -9.85000 -10.70000 1.000 28.45000 306 ASP A N 1
ATOM 4661 C CA . ASP A 1 315 ? -22.45500 -9.88100 -11.74000 1.000 31.08000 306 ASP A CA 1
ATOM 4662 C C . ASP A 1 315 ? -21.29800 -8.97600 -11.31600 1.000 28.11000 306 ASP A C 1
ATOM 4663 O O . ASP A 1 315 ? -21.35900 -7.75200 -11.46400 1.000 27.52000 306 ASP A O 1
ATOM 4672 N N . ILE A 1 316 ? -20.25100 -9.56700 -10.73300 1.000 25.19000 307 ILE A N 1
ATOM 4673 C CA . ILE A 1 316 ? -19.19400 -8.77300 -10.10300 1.000 28.65000 307 ILE A CA 1
ATOM 4674 C C . ILE A 1 316 ? -18.37700 -7.96600 -11.12200 1.000 27.18000 307 ILE A C 1
ATOM 4675 O O . ILE A 1 316 ? -17.99700 -6.81200 -10.86500 1.000 25.39000 307 ILE A O 1
ATOM 4691 N N . VAL A 1 317 ? -18.02900 -8.56300 -12.25800 1.000 27.19000 308 VAL A N 1
ATOM 4692 C CA . VAL A 1 317 ? -17.22600 -7.84100 -13.24700 1.000 26.36000 308 VAL A CA 1
ATOM 4693 C C . VAL A 1 317 ? -18.01300 -6.66700 -13.84100 1.000 27.71000 308 VAL A C 1
ATOM 4694 O O . VAL A 1 317 ? -17.46500 -5.57900 -14.04300 1.000 27.10000 308 VAL A O 1
ATOM 4707 N N . LYS A 1 318 ? -19.27300 -6.89100 -14.22600 1.000 27.82000 309 LYS A N 1
ATOM 4708 C CA . LYS A 1 318 ? -20.06900 -5.78000 -14.72500 1.000 27.70000 309 LYS A CA 1
ATOM 4709 C C . LYS A 1 318 ? -20.13300 -4.66300 -13.68100 1.000 32.15000 309 LYS A C 1
ATOM 4710 O O . LYS A 1 318 ? -20.03500 -3.47800 -14.02700 1.000 31.24000 309 LYS A O 1
ATOM 4729 N N . TRP A 1 319 ? -20.28700 -5.02400 -12.39000 1.000 28.51000 310 TRP A N 1
ATOM 4730 C CA . TRP A 1 319 ? -20.31800 -4.00800 -11.33500 1.000 28.13000 310 TRP A CA 1
ATOM 4731 C C . TRP A 1 319 ? -18.97600 -3.30300 -11.20500 1.000 31.51000 310 TRP A C 1
ATOM 4732 O O . TRP A 1 319 ? -18.94000 -2.08300 -10.99100 1.000 30.91000 310 TRP A O 1
ATOM 4753 N N . GLN A 1 320 ? -17.85600 -4.02500 -11.32600 1.000 25.26000 311 GLN A N 1
ATOM 4754 C CA . GLN A 1 320 ? -16.57700 -3.33400 -11.36400 1.000 24.97000 311 GLN A CA 1
ATOM 4755 C C . GLN A 1 320 ? -16.63700 -2.17700 -12.35600 1.000 28.38000 311 GLN A C 1
ATOM 4756 O O . GLN A 1 320 ? -16.20700 -1.06200 -12.06700 1.000 24.48000 311 GLN A O 1
ATOM 4770 N N . ILE A 1 321 ? -17.13900 -2.45000 -13.55600 1.000 27.96000 312 ILE A N 1
ATOM 4771 C CA . ILE A 1 321 ? -17.08600 -1.46600 -14.62400 1.000 23.08000 312 ILE A CA 1
ATOM 4772 C C . ILE A 1 321 ? -18.03100 -0.31200 -14.33500 1.000 23.43000 312 ILE A C 1
ATOM 4773 O O . ILE A 1 321 ? -17.68300 0.84300 -14.52900 1.000 25.26000 312 ILE A O 1
ATOM 4789 N N . ARG A 1 322 ? -19.22700 -0.60300 -13.84800 1.000 27.42000 313 ARG A N 1
ATOM 4790 C CA . ARG A 1 322 ? -20.16200 0.44400 -13.48100 1.000 27.91000 313 ARG A CA 1
ATOM 4791 C C . ARG A 1 322 ? -19.63200 1.31700 -12.34800 1.000 31.79000 313 ARG A C 1
ATOM 4792 O O . ARG A 1 322 ? -19.86800 2.53300 -12.33100 1.000 30.29000 313 ARG A O 1
ATOM 4813 N N . ILE A 1 323 ? -19.04300 0.68900 -11.32500 1.000 25.69000 314 ILE A N 1
ATOM 4814 C CA . ILE A 1 323 ? -18.47600 1.40800 -10.19500 1.000 25.75000 314 ILE A CA 1
ATOM 4815 C C . ILE A 1 323 ? -17.38000 2.33600 -10.66600 1.000 25.30000 314 ILE A C 1
ATOM 4816 O O . ILE A 1 323 ? -17.29000 3.48400 -10.23300 1.000 30.06000 314 ILE A O 1
ATOM 4832 N N . ALA A 1 324 ? -16.53300 1.86200 -11.57900 1.000 27.96000 315 ALA A N 1
ATOM 4833 C CA . ALA A 1 324 ? -15.43700 2.69200 -12.06000 1.000 22.55000 315 ALA A CA 1
ATOM 4834 C C . ALA A 1 324 ? -15.95300 3.89800 -12.85000 1.000 27.07000 315 ALA A C 1
ATOM 4835 O O . ALA A 1 324 ? -15.32300 4.95800 -12.83100 1.000 26.89000 315 ALA A O 1
ATOM 4842 N N . ALA A 1 325 ? -17.10300 3.76800 -13.48900 1.000 29.68000 316 ALA A N 1
ATOM 4843 C CA . ALA A 1 325 ? -17.76100 4.88500 -14.16600 1.000 33.07000 316 ALA A CA 1
ATOM 4844 C C . ALA A 1 325 ? -18.48900 5.83400 -13.20600 1.000 38.59000 316 ALA A C 1
ATOM 4845 O O . ALA A 1 325 ? -18.99900 6.88100 -13.64600 1.000 34.64000 316 ALA A O 1
ATOM 4852 N N . GLY A 1 326 ? -18.57300 5.48400 -11.92000 1.000 34.15000 317 GLY A N 1
ATOM 4853 C CA . GLY A 1 326 ? -19.22100 6.32800 -10.93500 1.000 35.45000 317 GLY A CA 1
ATOM 4854 C C . GLY A 1 326 ? -20.64700 5.97200 -10.61000 1.000 31.43000 317 GLY A C 1
ATOM 4855 O O . GLY A 1 326 ? -21.33300 6.76500 -9.94600 1.000 32.59000 317 GLY A O 1
ATOM 4859 N N . GLU A 1 327 ? -21.15100 4.85600 -11.10900 1.000 27.64000 318 GLU A N 1
ATOM 4860 C CA . GLU A 1 327 ? -22.48600 4.45200 -10.70000 1.000 34.77000 318 GLU A CA 1
ATOM 4861 C C . GLU A 1 327 ? -22.48700 4.10600 -9.22000 1.000 35.68000 318 GLU A C 1
ATOM 4862 O O . GLU A 1 327 ? -21.46800 3.69300 -8.66800 1.000 35.62000 318 GLU A O 1
ATOM 4874 N N . ARG A 1 328 ? -23.63800 4.28000 -8.58100 1.000 33.91000 319 ARG A N 1
ATOM 4875 C CA . ARG A 1 328 ? -23.84000 3.82600 -7.21700 1.000 36.57000 319 ARG A CA 1
ATOM 4876 C C . ARG A 1 328 ? -24.12800 2.33200 -7.23000 1.000 37.19000 319 ARG A C 1
ATOM 4877 O O . ARG A 1 328 ? -24.74500 1.80100 -8.16500 1.000 36.73000 319 ARG A O 1
ATOM 4898 N N . LEU A 1 329 ? -23.69100 1.66300 -6.16700 1.000 42.68000 320 LEU A N 1
ATOM 4899 C CA . LEU A 1 329 ? -24.00600 0.25500 -5.95600 1.000 44.71000 320 LEU A CA 1
ATOM 4900 C C . LEU A 1 329 ? -25.47100 0.11800 -5.55100 1.000 43.37000 320 LEU A C 1
ATOM 4901 O O . LEU A 1 329 ? -25.90200 0.69600 -4.54900 1.000 50.24000 320 LEU A O 1
ATOM 4917 N N . ARG A 1 330 ? -26.23500 -0.62900 -6.35100 1.000 44.40000 321 ARG A N 1
ATOM 4918 C CA . ARG A 1 330 ? -27.68100 -0.74700 -6.20900 1.000 48.91000 321 ARG A CA 1
ATOM 4919 C C . ARG A 1 330 ? -28.09700 -1.84900 -5.24300 1.000 55.07000 321 ARG A C 1
ATOM 4920 O O . ARG A 1 330 ? -29.15100 -2.48400 -5.44200 1.000 53.94000 321 ARG A O 1
ATOM 4924 N N . TYR A 1 331 ? -27.30600 -2.08200 -4.18900 1.000 52.26000 322 TYR A N 1
ATOM 4925 C CA . TYR A 1 331 ? -27.62300 -3.11800 -3.22200 1.000 45.06000 322 TYR A CA 1
ATOM 4926 C C . TYR A 1 331 ? -27.30300 -2.66300 -1.81200 1.000 45.89000 322 TYR A C 1
ATOM 4927 O O . TYR A 1 331 ? -26.35200 -1.90600 -1.54900 1.000 54.20000 322 TYR A O 1
ATOM 4945 N N . SER A 1 332 ? -28.11400 -3.14500 -0.89200 1.000 47.14000 323 SER A N 1
ATOM 4946 C CA . SER A 1 332 ? -27.70600 -3.12200 0.49800 1.000 51.89000 323 SER A CA 1
ATOM 4947 C C . SER A 1 332 ? -27.40100 -4.53000 0.98000 1.000 42.96000 323 SER A C 1
ATOM 4948 O O . SER A 1 332 ? -27.79900 -5.53800 0.37300 1.000 43.07000 323 SER A O 1
ATOM 4956 N N . GLN A 1 333 ? -26.73900 -4.59500 2.14200 1.000 46.19000 324 GLN A N 1
ATOM 4957 C CA . GLN A 1 333 ? -26.34700 -5.90200 2.65500 1.000 44.56000 324 GLN A CA 1
ATOM 4958 C C . GLN A 1 333 ? -27.55700 -6.82500 2.76800 1.000 46.12000 324 GLN A C 1
ATOM 4959 O O . GLN A 1 333 ? -27.45400 -7.99500 2.40000 1.000 46.49000 324 GLN A O 1
ATOM 4973 N N . GLU A 1 334 ? -28.73600 -6.28800 3.14200 1.000 49.51000 325 GLU A N 1
ATOM 4974 C CA . GLU A 1 334 ? -29.96800 -7.05700 3.34300 1.000 48.00000 325 GLU A CA 1
ATOM 4975 C C . GLU A 1 334 ? -30.48400 -7.68100 2.06500 1.000 47.97000 325 GLU A C 1
ATOM 4976 O O . GLU A 1 334 ? -31.22200 -8.66400 2.12900 1.000 52.41000 325 GLU A O 1
ATOM 4988 N N . ASP A 1 335 ? -30.13100 -7.12500 0.91600 1.000 50.60000 326 ASP A N 1
ATOM 4989 C CA . ASP A 1 335 ? -30.56700 -7.67900 -0.35500 1.000 50.93000 326 ASP A CA 1
ATOM 4990 C C . ASP A 1 335 ? -29.79500 -8.93500 -0.73100 1.000 46.54000 326 ASP A C 1
ATOM 4991 O O . ASP A 1 335 ? -30.28700 -9.71000 -1.54700 1.000 41.52000 326 ASP A O 1
ATOM 5000 N N . ILE A 1 336 ? -28.61400 -9.15000 -0.14800 1.000 43.95000 327 ILE A N 1
ATOM 5001 C CA . ILE A 1 336 ? -27.69300 -10.19800 -0.58400 1.000 38.14000 327 ILE A CA 1
ATOM 5002 C 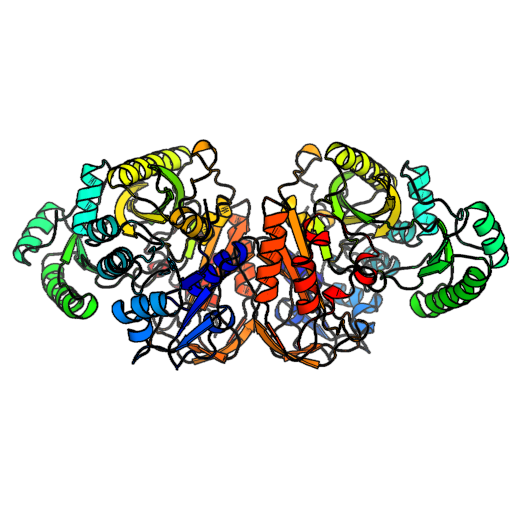C . ILE A 1 336 ? -28.13200 -11.53000 0.01700 1.000 44.20000 327 ILE A C 1
ATOM 5003 O O . ILE A 1 336 ? -27.97600 -11.75700 1.22100 1.000 42.99000 327 ILE A O 1
ATOM 5019 N N . ARG A 1 337 ? -28.68300 -12.40400 -0.82900 1.000 40.81000 328 ARG A N 1
ATOM 5020 C CA . ARG A 1 337 ? -29.08100 -13.76200 -0.47700 1.000 42.92000 328 ARG A CA 1
ATOM 5021 C C . ARG A 1 337 ? -28.06500 -14.78600 -0.98500 1.000 47.60000 328 ARG A C 1
ATOM 5022 O O . ARG A 1 337 ? -27.36300 -14.56800 -1.97400 1.000 41.63000 328 ARG A O 1
ATOM 5043 N N . PHE A 1 338 ? -28.02800 -15.93300 -0.32200 1.000 38.00000 329 PHE A N 1
ATOM 5044 C CA . PHE A 1 338 ? -27.09000 -16.99500 -0.64300 1.000 33.56000 329 PHE A CA 1
ATOM 5045 C C . PHE A 1 338 ? -27.92700 -18.22300 -0.97300 1.000 41.47000 329 PHE A C 1
ATOM 5046 O O . PHE A 1 338 ? -28.31000 -18.99300 -0.08700 1.000 44.57000 329 PHE A O 1
ATOM 5063 N N . ASN A 1 339 ? -28.21700 -18.38800 -2.26500 1.000 35.83000 330 ASN A N 1
ATOM 5064 C CA . ASN A 1 339 ? -29.15100 -19.38900 -2.76700 1.000 30.94000 330 ASN A CA 1
ATOM 5065 C C . ASN A 1 339 ? -28.35400 -20.57400 -3.28700 1.000 37.10000 330 ASN A C 1
ATOM 5066 O O . ASN A 1 339 ? -27.67000 -20.46100 -4.30700 1.000 32.49000 330 ASN A O 1
ATOM 5077 N N . GLY A 1 340 ? -28.42200 -21.70000 -2.56900 1.000 34.99000 331 GLY A N 1
ATOM 5078 C CA . GLY A 1 340 ? -27.86000 -22.93500 -3.06800 1.000 32.77000 331 GLY A CA 1
ATOM 5079 C C . GLY A 1 340 ? -26.34800 -23.00000 -2.98300 1.000 29.78000 331 GLY A C 1
ATOM 5080 O O . GLY A 1 340 ? -25.69100 -22.35600 -2.17000 1.000 29.53000 331 GLY A O 1
ATOM 5084 N N . TYR A 1 341 ? -25.79000 -23.83300 -3.85800 1.000 28.50000 332 TYR A N 1
ATOM 5085 C CA . TYR A 1 341 ? -24.38800 -24.19100 -3.80300 1.000 31.11000 332 TYR A CA 1
ATOM 5086 C C . TYR A 1 341 ? -23.80400 -24.19600 -5.20700 1.000 25.50000 332 TYR A C 1
ATOM 5087 O O . TYR A 1 341 ? -24.46400 -24.63800 -6.13900 1.000 25.41000 332 TYR A O 1
ATOM 5105 N N . SER A 1 342 ? -22.55400 -23.76300 -5.32200 1.000 28.04000 333 SER A N 1
ATOM 5106 C CA . SER A 1 342 ? -21.84000 -23.65800 -6.57400 1.000 25.48000 333 SER A CA 1
ATOM 5107 C C . SER A 1 342 ? -20.42500 -24.15000 -6.37000 1.000 28.23000 333 SER A C 1
ATOM 5108 O O . SER A 1 342 ? -19.81500 -23.91000 -5.32600 1.000 34.40000 333 SER A O 1
ATOM 5116 N N . ILE A 1 343 ? -19.90600 -24.84300 -7.37000 1.000 22.60000 334 ILE A N 1
ATOM 5117 C CA . ILE A 1 343 ? -18.57700 -25.40900 -7.35300 1.000 21.62000 334 ILE A CA 1
ATOM 5118 C C . ILE A 1 343 ? -17.90900 -25.01300 -8.65800 1.000 24.43000 334 ILE A C 1
ATOM 5119 O O . ILE A 1 343 ? -18.53300 -25.08300 -9.72400 1.000 24.44000 334 ILE A O 1
ATOM 5135 N N . GLU A 1 344 ? -16.63800 -24.63900 -8.57300 1.000 22.71000 335 GLU A N 1
ATOM 5136 C CA . GLU A 1 344 ? -15.78600 -24.34700 -9.69700 1.000 25.65000 335 GLU A CA 1
ATOM 5137 C C . GLU A 1 344 ? -14.58200 -25.27100 -9.67500 1.000 26.39000 335 GLU A C 1
ATOM 5138 O O . GLU A 1 344 ? -13.90500 -25.41300 -8.65100 1.000 29.45000 335 GLU A O 1
ATOM 5150 N N . CYS A 1 345 ? -14.25100 -25.81700 -10.83300 1.000 25.29000 336 CYS A N 1
ATOM 5151 C CA . CYS A 1 345 ? -13.04800 -26.60300 -11.00400 1.000 29.83000 336 CYS A CA 1
ATOM 5152 C C . CYS A 1 345 ? -12.18300 -25.94400 -12.06400 1.000 29.80000 336 CYS A C 1
ATOM 5153 O O . CYS A 1 345 ? -12.68500 -25.55700 -13.12100 1.000 31.25000 336 CYS A O 1
ATOM 5161 N N . ARG A 1 346 ? -10.89800 -25.79500 -11.76100 1.000 26.88000 337 ARG A N 1
ATOM 5162 C CA . ARG A 1 346 ? -9.93800 -25.26200 -12.71600 1.000 28.62000 337 ARG A CA 1
ATOM 5163 C C . ARG A 1 346 ? -9.47600 -26.39600 -13.59400 1.000 30.34000 337 ARG A C 1
ATOM 5164 O O . ARG A 1 346 ? -8.96400 -27.40600 -13.08600 1.000 30.74000 337 ARG A O 1
ATOM 5185 N N . ILE A 1 347 ? -9.67600 -26.23800 -14.89700 1.000 24.54000 338 ILE A N 1
ATOM 5186 C CA . ILE A 1 347 ? -9.21500 -27.19500 -15.89600 1.000 26.52000 338 ILE A CA 1
ATOM 5187 C C . ILE A 1 347 ? -7.88000 -26.66400 -16.38600 1.000 28.43000 338 ILE A C 1
ATOM 5188 O O . ILE A 1 347 ? -7.84500 -25.73700 -17.20100 1.000 24.69000 338 ILE A O 1
ATOM 5204 N N . ASN A 1 348 ? -6.78400 -27.24100 -15.89300 1.000 26.61000 339 ASN A N 1
ATOM 5205 C CA . ASN A 1 348 ? -5.44900 -26.79100 -16.23600 1.000 24.54000 339 ASN A CA 1
ATOM 5206 C C . ASN A 1 348 ? -4.79100 -27.79200 -17.16400 1.000 23.81000 339 ASN A C 1
ATOM 5207 O O . ASN A 1 348 ? -5.05300 -29.00300 -17.10100 1.000 29.37000 339 ASN A O 1
ATOM 5218 N N . ALA A 1 349 ? -3.93200 -27.28500 -18.03200 1.000 27.18000 340 ALA A N 1
ATOM 5219 C CA . ALA A 1 349 ? -3.09600 -28.12700 -18.88400 1.000 29.20000 340 ALA A CA 1
ATOM 5220 C C . ALA A 1 349 ? -1.88800 -28.51600 -18.03100 1.000 32.98000 340 ALA A C 1
ATOM 5221 O O . ALA A 1 349 ? -0.87800 -27.81800 -18.00500 1.000 28.58000 340 ALA A O 1
ATOM 5228 N N . GLU A 1 350 ? -2.05500 -29.56200 -17.21000 1.000 35.08000 341 GLU A N 1
ATOM 5229 C CA . GLU A 1 350 ? -0.94700 -30.05900 -16.40200 1.000 34.93000 341 GLU A CA 1
ATOM 5230 C C . GLU A 1 350 ? -1.18400 -31.53100 -16.09100 1.000 34.85000 341 GLU A C 1
ATOM 5231 O O . GLU A 1 350 ? -2.31100 -32.02200 -16.16700 1.000 31.57000 341 GLU A O 1
ATOM 5243 N N . ASP A 1 351 ? -0.09600 -32.24800 -15.76400 1.000 33.02000 342 ASP A N 1
ATOM 5244 C CA . ASP A 1 351 ? -0.21900 -33.67800 -15.50500 1.000 36.39000 342 ASP A CA 1
ATOM 5245 C C . ASP A 1 351 ? -0.17000 -33.92600 -14.00900 1.000 34.42000 342 ASP A C 1
ATOM 5246 O O . ASP A 1 351 ? 0.91500 -33.87200 -13.41400 1.000 36.49000 342 ASP A O 1
ATOM 5255 N N . PRO A 1 352 ? -1.29900 -34.20300 -13.35400 1.000 33.79000 343 PRO A N 1
ATOM 5256 C CA . PRO A 1 352 ? -1.25200 -34.45400 -11.91500 1.000 33.81000 343 PRO A CA 1
ATOM 5257 C C . PRO A 1 352 ? -0.40300 -35.63700 -11.50800 1.000 43.79000 343 PRO A C 1
ATOM 5258 O O . PRO A 1 352 ? 0.10400 -35.65200 -10.38100 1.000 44.69000 343 PRO A O 1
ATOM 5269 N N . LYS A 1 353 ? -0.25100 -36.64500 -12.36400 1.000 41.90000 344 LYS A N 1
ATOM 5270 C CA . LYS A 1 353 ? 0.57300 -37.77600 -11.97500 1.000 43.89000 344 LYS A CA 1
ATOM 5271 C C . LYS A 1 353 ? 2.05500 -37.43300 -11.97800 1.000 43.99000 344 LYS A C 1
ATOM 5272 O O . LYS A 1 353 ? 2.83000 -38.13100 -11.32900 1.000 43.91000 344 LYS A O 1
ATOM 5291 N N . LYS A 1 354 ? 2.45800 -36.36200 -12.66200 1.000 40.80000 345 LYS A N 1
ATOM 5292 C CA . LYS A 1 354 ? 3.86000 -35.94100 -12.69100 1.000 42.00000 345 LYS A CA 1
ATOM 5293 C C . LYS A 1 354 ? 4.01500 -34.59900 -11.97900 1.000 39.74000 345 LYS A C 1
ATOM 5294 O O . LYS A 1 354 ? 4.59800 -33.65800 -12.52500 1.000 44.05000 345 LYS A O 1
ATOM 5303 N N . GLY A 1 355 ? 3.50000 -34.50900 -10.74900 1.000 44.78000 346 GLY A N 1
ATOM 5304 C CA . GLY A 1 355 ? 3.68400 -33.30300 -9.96600 1.000 50.81000 346 GLY A CA 1
ATOM 5305 C C . GLY A 1 355 ? 2.97700 -32.07400 -10.50500 1.000 49.75000 346 GLY A C 1
ATOM 5306 O O . GLY A 1 355 ? 3.39000 -30.94400 -10.21600 1.000 41.42000 346 GLY A O 1
ATOM 5310 N N . PHE A 1 356 ? 1.90700 -32.25600 -11.28100 1.000 43.64000 347 PHE A N 1
ATOM 5311 C CA . PHE A 1 356 ? 1.21300 -31.12800 -11.90600 1.000 40.22000 347 PHE A CA 1
ATOM 5312 C C . PHE A 1 356 ? 2.15300 -30.30100 -12.77100 1.000 40.83000 347 PHE A C 1
ATOM 5313 O O . PHE A 1 356 ? 2.02800 -29.07800 -12.84300 1.000 44.90000 347 PHE A O 1
ATOM 5330 N N . ALA A 1 357 ? 3.10100 -30.95500 -13.42200 1.000 34.66000 348 ALA A N 1
ATOM 5331 C CA . ALA A 1 357 ? 3.96300 -30.25300 -14.34700 1.000 42.51000 348 ALA A CA 1
ATOM 5332 C C . ALA A 1 357 ? 3.14500 -29.77000 -15.54200 1.000 39.97000 348 ALA A C 1
ATOM 5333 O O . ALA A 1 357 ? 2.30000 -30.51500 -16.04400 1.000 38.34000 348 ALA A O 1
ATOM 5340 N N . PRO A 1 358 ? 3.38000 -28.55200 -16.02700 1.000 41.55000 349 PRO A N 1
ATOM 5341 C CA . PRO A 1 358 ? 2.61900 -28.06700 -17.19700 1.000 40.45000 349 PRO A CA 1
ATOM 5342 C C . PRO A 1 358 ? 2.75300 -28.96600 -18.42800 1.000 41.51000 349 PRO A C 1
ATOM 5343 O O . PRO A 1 358 ? 3.81200 -29.54300 -18.69900 1.000 41.32000 349 PRO A O 1
ATOM 5354 N N . SER A 1 359 ? 1.64500 -29.07900 -19.18700 1.000 31.04000 350 SER A N 1
ATOM 5355 C CA . SER A 1 359 ? 1.53800 -29.97100 -20.35300 1.000 33.30000 350 SER A CA 1
ATOM 5356 C C . SER A 1 359 ? 1.45900 -29.07400 -21.58600 1.000 42.71000 350 SER A C 1
ATOM 5357 O O . SER A 1 359 ? 0.41500 -28.45200 -21.84400 1.000 34.36000 350 SER A O 1
ATOM 5365 N N . ILE A 1 360 ? 2.57100 -29.01400 -22.33400 1.000 28.76000 351 ILE A N 1
ATOM 5366 C CA . ILE A 1 360 ? 2.80200 -28.05000 -23.40000 1.000 31.24000 351 ILE A CA 1
ATOM 5367 C C . ILE A 1 360 ? 2.50900 -28.73800 -24.73000 1.000 34.09000 351 ILE A C 1
ATOM 5368 O O . ILE A 1 360 ? 3.06700 -29.80100 -25.01400 1.000 36.22000 351 ILE A O 1
ATOM 5384 N N . GLY A 1 361 ? 1.69100 -28.10900 -25.56700 1.000 30.33000 352 GLY A N 1
ATOM 5385 C CA . GLY A 1 361 ? 1.12200 -28.79600 -26.71300 1.000 32.32000 352 GLY A CA 1
ATOM 5386 C C . GLY A 1 361 ? -0.07500 -28.03300 -27.28600 1.000 34.81000 352 GLY A C 1
ATOM 5387 O O . GLY A 1 361 ? -0.24500 -26.83900 -27.04400 1.000 33.24000 352 GLY A O 1
ATOM 5391 N N . THR A 1 362 ? -0.85200 -28.74900 -28.09700 1.000 31.54000 353 THR A N 1
ATOM 5392 C CA . THR A 1 362 ? -1.93400 -28.16600 -28.88900 1.000 34.41000 353 THR A CA 1
ATOM 5393 C C . THR A 1 362 ? -3.21600 -28.97500 -28.69100 1.000 28.57000 353 THR A C 1
ATOM 5394 O O . THR A 1 362 ? -3.21400 -30.20400 -28.77900 1.000 30.27000 353 THR A O 1
ATOM 5405 N N . ILE A 1 363 ? -4.31600 -28.29400 -28.41400 1.000 35.51000 354 ILE A N 1
ATOM 5406 C CA . ILE A 1 363 ? -5.57700 -28.99000 -28.20600 1.000 25.90000 354 ILE A CA 1
ATOM 5407 C C . ILE A 1 363 ? -6.04700 -29.55300 -29.53400 1.000 25.34000 354 ILE A C 1
ATOM 5408 O O . ILE A 1 363 ? -6.08300 -28.83700 -30.54200 1.000 30.89000 354 ILE A O 1
ATOM 5424 N N . GLU A 1 364 ? -6.40000 -30.83900 -29.53800 1.000 28.31000 355 GLU A N 1
ATOM 5425 C CA . GLU A 1 364 ? -6.91700 -31.54000 -30.70700 1.000 27.04000 355 GLU A CA 1
ATOM 5426 C C . GLU A 1 364 ? -8.42700 -31.65100 -30.50500 1.000 31.92000 355 GLU A C 1
ATOM 5427 O O . GLU A 1 364 ? -9.18200 -30.74400 -30.87100 1.000 32.07000 355 GLU A O 1
ATOM 5431 N N . ARG A 1 365 ? -8.87300 -32.70300 -29.83800 1.000 28.79000 356 ARG A N 1
ATOM 5432 C CA . ARG A 1 365 ? -10.29800 -32.84600 -29.58100 1.000 29.63000 356 ARG A CA 1
ATOM 5433 C C . ARG A 1 365 ? -10.73100 -31.86800 -28.48700 1.000 29.34000 356 ARG A C 1
ATOM 5434 O O . ARG A 1 365 ? -10.01200 -31.64200 -27.50800 1.000 22.78000 356 ARG A O 1
ATOM 5447 N N . TYR A 1 366 ? -11.89900 -31.25400 -28.67800 1.000 23.39000 357 TYR A N 1
ATOM 5448 C CA . TYR A 1 366 ? -12.37600 -30.27100 -27.70500 1.000 22.73000 357 TYR A CA 1
ATOM 5449 C C . TYR A 1 366 ? -13.89600 -30.22100 -27.76800 1.000 23.74000 357 TYR A C 1
ATOM 5450 O O . TYR A 1 366 ? -14.46500 -29.85000 -28.79900 1.000 26.36000 357 TYR A O 1
ATOM 5468 N N . TYR A 1 367 ? -14.54700 -30.61100 -26.68900 1.000 22.24000 358 TYR A N 1
ATOM 5469 C CA . TYR A 1 367 ? -15.99600 -30.50200 -26.61200 1.000 24.54000 358 TYR A CA 1
ATOM 5470 C C . TYR A 1 367 ? -16.34200 -29.92300 -25.25600 1.000 26.36000 358 TYR A C 1
ATOM 5471 O O . TYR A 1 367 ? -15.96700 -30.49800 -24.23200 1.000 24.55000 358 TYR A O 1
ATOM 5489 N N . VAL A 1 368 ? -17.07600 -28.81200 -25.25300 1.000 24.13000 359 VAL A N 1
ATOM 5490 C CA . VAL A 1 368 ? -17.48000 -28.10000 -24.04700 1.000 24.70000 359 VAL A CA 1
ATOM 5491 C C . VAL A 1 368 ? -18.85500 -28.57600 -23.56600 1.000 23.85000 359 VAL A C 1
ATOM 5492 O O . VAL A 1 368 ? -19.83600 -28.46900 -24.31400 1.000 27.32000 359 VAL A O 1
ATOM 5505 N N . PRO A 1 369 ? -19.01000 -29.02000 -22.32900 1.000 23.82000 360 PRO A N 1
ATOM 5506 C CA . PRO A 1 369 ? -20.35000 -29.40800 -21.86800 1.000 26.99000 360 PRO A CA 1
ATOM 5507 C C . PRO A 1 369 ? -21.23800 -28.19500 -21.61900 1.000 24.42000 360 PRO A C 1
ATOM 5508 O O . PRO A 1 369 ? -20.77000 -27.09200 -21.35900 1.000 24.12000 360 PRO A O 1
ATOM 5519 N N . GLY A 1 370 ? -22.54600 -28.41800 -21.71100 1.000 29.55000 361 GLY A N 1
ATOM 5520 C CA . GLY A 1 370 ? -23.52000 -27.39200 -21.38400 1.000 27.75000 361 GLY A CA 1
ATOM 5521 C C . GLY A 1 370 ? -24.76800 -28.03700 -20.80700 1.000 27.13000 361 GLY A C 1
ATOM 5522 O O . GLY A 1 370 ? -25.02500 -29.22700 -21.00200 1.000 30.89000 361 GLY A O 1
ATOM 5526 N N . GLY A 1 371 ? -25.51800 -27.24600 -20.04900 1.000 28.87000 362 GLY A N 1
ATOM 5527 C CA . GLY A 1 371 ? -26.80100 -27.69200 -19.56400 1.000 25.60000 362 GLY A CA 1
ATOM 5528 C C . GLY A 1 371 ? -27.33000 -26.82100 -18.43600 1.000 27.28000 362 GLY A C 1
ATOM 5529 O O . GLY A 1 371 ? -26.79100 -25.75200 -18.10300 1.000 24.70000 362 GLY A O 1
ATOM 5533 N N . PHE A 1 372 ? -28.41700 -27.32700 -17.85600 1.000 26.01000 363 PHE A N 1
ATOM 5534 C CA . PHE A 1 372 ? -29.05000 -26.69300 -16.71100 1.000 24.20000 363 PHE A CA 1
ATOM 5535 C C . PHE A 1 372 ? -28.02500 -26.62400 -15.58400 1.000 25.50000 363 PHE A C 1
ATOM 5536 O O . PHE A 1 372 ? -27.41000 -27.63500 -15.22600 1.000 29.63000 363 PHE A O 1
ATOM 5553 N N . GLY A 1 373 ? -27.79400 -25.42000 -15.07200 1.000 22.46000 364 GLY A N 1
ATOM 5554 C CA . GLY A 1 373 ? -26.86600 -25.22400 -13.97500 1.000 26.87000 364 GLY A CA 1
ATOM 5555 C C . GLY A 1 373 ? -25.38900 -25.33100 -14.30700 1.000 27.23000 364 GLY A C 1
ATOM 5556 O O . GLY A 1 373 ? -24.57200 -25.40600 -13.38900 1.000 24.98000 364 GLY A O 1
ATOM 5560 N N . ILE A 1 374 ? -25.00900 -25.27300 -15.58100 1.000 26.43000 365 ILE A N 1
ATOM 5561 C CA . ILE A 1 374 ? -23.61100 -25.35600 -15.98600 1.000 23.03000 365 ILE A CA 1
ATOM 5562 C C . ILE A 1 374 ? -23.18100 -24.03700 -16.64400 1.000 23.84000 365 ILE A C 1
ATOM 5563 O O . ILE A 1 374 ? -23.87200 -23.51200 -17.53100 1.000 23.10000 365 ILE A O 1
ATOM 5579 N N . ARG A 1 375 ? -22.03500 -23.52500 -16.22900 1.000 21.79000 366 ARG A N 1
ATOM 5580 C CA . ARG A 1 375 ? -21.41900 -22.35800 -16.84900 1.000 21.47000 366 ARG A CA 1
ATOM 5581 C C . ARG A 1 375 ? -19.98700 -22.72100 -17.17300 1.000 23.91000 366 ARG A C 1
ATOM 5582 O O . ARG A 1 375 ? -19.30300 -23.38800 -16.38800 1.000 25.10000 366 ARG A O 1
ATOM 5603 N N . VAL A 1 376 ? -19.51800 -22.26700 -18.31900 1.000 22.64000 367 VAL A N 1
ATOM 5604 C CA . VAL A 1 376 ? -18.16000 -22.53100 -18.74500 1.000 23.95000 367 VAL A CA 1
ATOM 5605 C C . VAL A 1 376 ? -17.50000 -21.20200 -19.04300 1.000 29.11000 367 VAL A C 1
ATOM 5606 O O . VAL A 1 376 ? -18.05900 -20.39400 -19.79600 1.000 29.63000 367 VAL A O 1
ATOM 5619 N N . GLU A 1 377 ? -16.32000 -20.98000 -18.46200 1.000 23.16000 368 GLU A N 1
ATOM 5620 C CA . GLU A 1 377 ? -15.46500 -19.83100 -18.76100 1.000 25.80000 368 GLU A CA 1
ATOM 5621 C C . GLU A 1 377 ? -14.22300 -20.35900 -19.48200 1.000 26.61000 368 GLU A C 1
ATOM 5622 O O . GLU A 1 377 ? -13.42100 -21.09900 -18.90200 1.000 25.08000 368 GLU A O 1
ATOM 5634 N N . HIS A 1 378 ? -14.05400 -19.98600 -20.74800 1.000 25.49000 369 HIS A N 1
ATOM 5635 C CA . HIS A 1 378 ? -12.97700 -20.61500 -21.49800 1.000 23.03000 369 HIS A CA 1
ATOM 5636 C C . HIS A 1 378 ? -12.60700 -19.75800 -22.70800 1.000 30.08000 369 HIS A C 1
ATOM 5637 O O . HIS A 1 378 ? -13.38400 -18.90900 -23.17400 1.000 25.18000 369 HIS A O 1
ATOM 5651 N N . ALA A 1 379 ? -11.40000 -19.98100 -23.21000 1.000 24.12000 370 ALA A N 1
ATOM 5652 C CA . ALA A 1 379 ? -10.96900 -19.24500 -24.38400 1.000 25.10000 370 ALA A CA 1
ATOM 5653 C C . ALA A 1 379 ? -10.35500 -20.16600 -25.42300 1.000 27.51000 370 ALA A C 1
ATOM 5654 O O . ALA A 1 379 ? -9.50100 -19.73300 -26.20100 1.000 32.34000 370 ALA A O 1
ATOM 5661 N N . SER A 1 380 ? -10.79800 -21.41100 -25.46300 1.000 23.95000 371 SER A N 1
ATOM 5662 C CA . SER A 1 380 ? -10.15400 -22.46800 -26.22600 1.000 25.46000 371 SER A CA 1
ATOM 5663 C C . SER A 1 380 ? -11.06500 -23.04900 -27.29500 1.000 28.28000 371 SER A C 1
ATOM 5664 O O . SER A 1 380 ? -12.28900 -22.97000 -27.21200 1.000 29.18000 371 SER A O 1
ATOM 5672 N N . SER A 1 381 ? -10.40300 -23.60700 -28.30600 1.000 31.23000 372 SER A N 1
ATOM 5673 C CA . SER A 1 381 ? -10.94100 -24.26000 -29.48200 1.000 31.18000 372 SER A CA 1
ATOM 5674 C C . SER A 1 381 ? -9.90700 -25.28400 -29.93500 1.000 33.31000 372 SER A C 1
ATOM 5675 O O . SER A 1 381 ? -8.72900 -25.20700 -29.57000 1.000 30.06000 372 SER A O 1
ATOM 5683 N N . LYS A 1 382 ? -10.31900 -26.18700 -30.81500 1.000 27.18000 373 LYS A N 1
ATOM 5684 C CA . LYS A 1 382 ? -9.31900 -27.03100 -31.45500 1.000 28.30000 373 LYS A CA 1
ATOM 5685 C C . LYS A 1 382 ? -8.18700 -26.15400 -31.98900 1.000 30.92000 373 LYS A C 1
ATOM 5686 O O . LYS A 1 382 ? -8.42800 -25.10800 -32.61200 1.000 28.79000 373 LYS A O 1
ATOM 5705 N N . GLY A 1 383 ? -6.94500 -26.57500 -31.72600 1.000 30.71000 374 GLY A N 1
ATOM 5706 C CA . GLY A 1 383 ? -5.78500 -25.81600 -32.14800 1.000 28.93000 374 GLY A CA 1
ATOM 5707 C C . GLY A 1 383 ? -5.26000 -24.80300 -31.14700 1.000 33.78000 374 GLY A C 1
ATOM 5708 O O . GLY A 1 383 ? -4.25900 -24.14100 -31.43300 1.000 38.17000 374 GLY A O 1
ATOM 5712 N N . TYR A 1 384 ? -5.92500 -24.62000 -30.01000 1.000 32.60000 375 TYR A N 1
ATOM 5713 C CA . TYR A 1 384 ? -5.39900 -23.75200 -28.97000 1.000 29.57000 375 TYR A CA 1
ATOM 5714 C C . TYR A 1 384 ? -4.04100 -24.28200 -28.50300 1.000 32.29000 375 TYR A C 1
ATOM 5715 O O . TYR A 1 384 ? -3.91000 -25.46000 -28.16400 1.000 29.17000 375 TYR A O 1
ATOM 5733 N N . GLU A 1 385 ? -3.03700 -23.41600 -28.47800 1.000 33.28000 376 GLU A N 1
ATOM 5734 C CA . GLU A 1 385 ? -1.67400 -23.81500 -28.10200 1.000 33.74000 376 GLU A CA 1
ATOM 5735 C C . GLU A 1 385 ? -1.41600 -23.42200 -26.65600 1.000 29.26000 376 GLU A C 1
ATOM 5736 O O . GLU A 1 385 ? -1.58700 -22.27000 -26.29000 1.000 35.45000 376 GLU A O 1
ATOM 5740 N N . ILE A 1 386 ? -1.06300 -24.38200 -25.82100 1.000 29.95000 377 ILE A N 1
ATOM 5741 C CA . ILE A 1 386 ? -0.60300 -24.08400 -24.47300 1.000 29.64000 377 ILE A CA 1
ATOM 5742 C C . ILE A 1 386 ? 0.89500 -23.79800 -24.59900 1.000 36.15000 377 ILE A C 1
ATOM 5743 O O . ILE A 1 386 ? 1.65600 -24.66400 -25.04500 1.000 36.53000 377 ILE A O 1
ATOM 5759 N N . THR A 1 387 ? 1.31700 -22.57800 -24.24600 1.000 35.01000 378 THR A N 1
ATOM 5760 C CA . THR A 1 387 ? 2.71600 -22.14800 -24.29100 1.000 34.81000 378 THR A CA 1
ATOM 5761 C C . THR A 1 387 ? 3.33100 -22.21700 -22.89600 1.000 31.32000 378 THR A C 1
ATOM 5762 O O . THR A 1 387 ? 2.61300 -22.23500 -21.89100 1.000 36.04000 378 THR A O 1
ATOM 5773 N N . PRO A 1 388 ? 4.66500 -22.23900 -22.76900 1.000 30.91000 379 PRO A N 1
ATOM 5774 C CA . PRO A 1 388 ? 5.25800 -22.21900 -21.42400 1.000 34.23000 379 PRO A CA 1
ATOM 5775 C C . PRO A 1 388 ? 5.18000 -20.83800 -20.73100 1.000 33.49000 379 PRO A C 1
ATOM 5776 O O . PRO A 1 388 ? 5.35200 -20.75300 -19.50400 1.000 39.19000 379 PRO A O 1
ATOM 5787 N N . TYR A 1 389 ? 4.86600 -19.77100 -21.46100 1.000 35.04000 380 TYR A N 1
ATOM 5788 C CA . TYR A 1 389 ? 4.98000 -18.40400 -20.94700 1.000 32.74000 380 TYR A CA 1
ATOM 5789 C C . TYR A 1 389 ? 3.86000 -17.99100 -20.00000 1.000 37.60000 380 TYR A C 1
ATOM 5790 O O . TYR A 1 389 ? 4.07000 -17.08600 -19.16900 1.000 37.80000 380 TYR A O 1
ATOM 5808 N N . TYR A 1 390 ? 2.68500 -18.64300 -20.07300 1.000 36.33000 381 TYR A N 1
ATOM 5809 C CA . TYR A 1 390 ? 1.52900 -18.20900 -19.30900 1.000 28.21000 381 TYR A CA 1
ATOM 5810 C C . TYR A 1 390 ? 0.94100 -19.31300 -18.45200 1.000 37.71000 381 TYR A C 1
ATOM 5811 O O . TYR A 1 390 ? 1.28700 -20.49700 -18.56000 1.000 39.49000 381 TYR A O 1
ATOM 5829 N N . ASP A 1 391 ? 0.04200 -18.89000 -17.56400 1.000 37.94000 382 ASP A N 1
ATOM 5830 C CA . ASP A 1 391 ? -0.65900 -19.83000 -16.70300 1.000 39.38000 382 ASP A CA 1
ATOM 5831 C C . ASP A 1 391 ? -1.24600 -20.99100 -17.51500 1.000 38.41000 382 ASP A C 1
ATOM 5832 O O . ASP A 1 391 ? -1.56300 -20.87400 -18.71600 1.000 37.36000 382 ASP A O 1
ATOM 5836 N N . SER A 1 392 ? -1.40000 -22.13300 -16.84100 1.000 36.32000 383 SER A N 1
ATOM 5837 C CA . SER A 1 392 ? -1.84800 -23.33800 -17.54800 1.000 38.48000 383 SER A CA 1
ATOM 5838 C C . SER A 1 392 ? -3.36400 -23.46700 -17.62200 1.000 36.86000 383 SER A C 1
ATOM 5839 O O . SER A 1 392 ? -3.86400 -24.45900 -18.18500 1.000 34.53000 383 SER A O 1
ATOM 5847 N N . LEU A 1 393 ? -4.09700 -22.46400 -17.14000 1.000 33.51000 384 LEU A N 1
ATOM 5848 C CA . LEU A 1 393 ? -5.55200 -22.51200 -17.10900 1.000 33.46000 384 LEU A CA 1
ATOM 5849 C C . LEU A 1 393 ? -6.10300 -22.56500 -18.52500 1.000 27.12000 384 LEU A C 1
ATOM 5850 O O . LEU A 1 393 ? -5.71500 -21.77000 -19.38100 1.000 42.23000 384 LEU A O 1
ATOM 5866 N N . ILE A 1 394 ? -6.92000 -23.57500 -18.79400 1.000 25.95000 385 ILE A N 1
ATOM 5867 C CA . ILE A 1 394 ? -7.64600 -23.73000 -20.05800 1.000 29.01000 385 ILE A CA 1
ATOM 5868 C C . ILE A 1 394 ? -9.08700 -23.24900 -19.92500 1.000 33.31000 385 ILE A C 1
ATOM 5869 O O . ILE A 1 394 ? -9.64300 -22.64000 -20.83600 1.000 34.28000 385 ILE A O 1
ATOM 5885 N N . ALA A 1 395 ? -9.74900 -23.64100 -18.83900 1.000 28.09000 386 ALA A N 1
ATOM 5886 C CA . ALA A 1 395 ? -11.17500 -23.41200 -18.71100 1.000 26.40000 386 ALA A CA 1
ATOM 5887 C C . ALA A 1 395 ? -11.49900 -23.47500 -17.23200 1.000 27.21000 386 ALA A C 1
ATOM 5888 O O . ALA A 1 395 ? -10.74800 -24.05800 -16.44400 1.000 26.63000 386 ALA A O 1
ATOM 5895 N N . LYS A 1 396 ? -12.55800 -22.79100 -16.85700 1.000 24.79000 387 LYS A N 1
ATOM 5896 C CA . LYS A 1 396 ? -13.17000 -22.93200 -15.53600 1.000 26.78000 387 LYS A CA 1
ATOM 5897 C C . LYS A 1 396 ? -14.53800 -23.52700 -15.77200 1.000 25.65000 387 LYS A C 1
ATOM 5898 O O . LYS A 1 396 ? -15.32100 -23.00000 -16.58100 1.000 26.94000 387 LYS A O 1
ATOM 5917 N N . LEU A 1 397 ? -14.80300 -24.65600 -15.15500 1.000 25.96000 388 LEU A N 1
ATOM 5918 C CA . LEU A 1 397 ? -16.12000 -25.26300 -15.19800 1.000 23.79000 388 LEU A CA 1
ATOM 5919 C C . LEU A 1 397 ? -16.84200 -24.91600 -13.90300 1.000 24.06000 388 LEU A C 1
ATOM 5920 O O . LEU A 1 397 ? -16.32900 -25.20400 -12.82400 1.000 24.05000 388 LEU A O 1
ATOM 5936 N N . ILE A 1 398 ? -18.01800 -24.30000 -14.00200 1.000 24.02000 389 ILE A N 1
ATOM 5937 C CA . ILE A 1 398 ? -18.76500 -23.84200 -12.82800 1.000 23.16000 389 ILE A CA 1
ATOM 5938 C C . ILE A 1 398 ? -20.13400 -24.46200 -12.84700 1.000 25.78000 389 ILE A C 1
ATOM 5939 O O . ILE A 1 398 ? -20.78700 -24.47100 -13.89700 1.000 27.20000 389 ILE A O 1
ATOM 5955 N N . VAL A 1 399 ? -20.58700 -24.98900 -11.70200 1.000 22.33000 390 VAL A N 1
ATOM 5956 C CA . VAL A 1 399 ? -21.93100 -25.52400 -11.63300 1.000 20.36000 390 VAL A CA 1
ATOM 5957 C C . VAL A 1 399 ? -22.66100 -24.91600 -10.45200 1.000 24.56000 390 VAL A C 1
ATOM 5958 O O . VAL A 1 399 ? -22.06000 -24.35500 -9.52900 1.000 24.02000 390 VAL A O 1
ATOM 5971 N N . TRP A 1 400 ? -23.98200 -25.00600 -10.52100 1.000 21.94000 391 TRP A N 1
ATOM 5972 C CA . TRP A 1 400 ? -24.86200 -24.53700 -9.45100 1.000 26.20000 391 TRP A CA 1
ATOM 5973 C C . TRP A 1 400 ? -25.95400 -25.57700 -9.22400 1.000 29.50000 391 TRP A C 1
ATOM 5974 O O . TRP A 1 400 ? -26.42800 -26.19300 -10.18000 1.000 24.81000 391 TRP A O 1
ATOM 5995 N N . ALA A 1 401 ? -26.36400 -25.76700 -7.96600 1.000 28.27000 392 ALA A N 1
ATOM 5996 C CA . ALA A 1 401 ? -27.54300 -26.57700 -7.66700 1.000 25.19000 392 ALA A CA 1
ATOM 5997 C C . ALA A 1 401 ? -28.15700 -26.09500 -6.36100 1.000 27.94000 392 ALA A C 1
ATOM 5998 O O . ALA A 1 401 ? -27.49700 -25.41200 -5.57500 1.000 27.51000 392 ALA A O 1
ATOM 6005 N N . PRO A 1 402 ? -29.40500 -26.49700 -6.06400 1.000 31.44000 393 PRO A N 1
ATOM 6006 C CA . PRO A 1 402 ? -30.00800 -26.06600 -4.77700 1.000 33.74000 393 PRO A CA 1
ATOM 6007 C C . PRO A 1 402 ? -29.37100 -26.75000 -3.57800 1.000 37.52000 393 PRO A C 1
ATOM 6008 O O . PRO A 1 402 ? -29.29900 -26.15100 -2.49800 1.000 38.16000 393 PRO A O 1
ATOM 6019 N N . LEU A 1 403 ? -28.87200 -27.96800 -3.74100 1.000 33.86000 394 LEU A N 1
ATOM 6020 C CA . LEU A 1 403 ? -28.30900 -28.74500 -2.64900 1.000 31.39000 394 LEU A CA 1
ATOM 6021 C C . LEU A 1 403 ? -26.86800 -29.12100 -2.97100 1.000 34.71000 394 LEU A C 1
ATOM 6022 O O . LEU A 1 403 ? -26.51300 -29.30200 -4.14000 1.000 31.79000 394 LEU A O 1
ATOM 6038 N N . TRP A 1 404 ? -26.07400 -29.31900 -1.91700 1.000 27.06000 395 TRP A N 1
ATOM 6039 C CA . TRP A 1 404 ? -24.64900 -29.63900 -2.05500 1.000 40.69000 395 TRP A CA 1
ATOM 6040 C C . TRP A 1 404 ? -24.41800 -30.92200 -2.86800 1.000 42.36000 395 TRP A C 1
ATOM 6041 O O . TRP A 1 404 ? -23.55000 -30.96400 -3.76100 1.000 30.53000 395 TRP A O 1
ATOM 6062 N N . GLU A 1 405 ? -25.14200 -31.99500 -2.52200 1.000 36.91000 396 GLU A N 1
ATOM 6063 C CA . GLU A 1 405 ? -24.95100 -33.29800 -3.16100 1.000 39.81000 396 GLU A CA 1
ATOM 6064 C C . GLU A 1 405 ? -25.27600 -33.25500 -4.65800 1.000 28.37000 396 GLU A C 1
ATOM 6065 O O . GLU A 1 405 ? -24.64600 -33.94900 -5.45200 1.000 33.02000 396 GLU A O 1
ATOM 6077 N N . VAL A 1 406 ? -26.30000 -32.49700 -5.04200 1.000 31.76000 397 VAL A N 1
ATOM 6078 C CA . VAL A 1 406 ? -26.66000 -32.33900 -6.44700 1.000 35.38000 397 VAL A CA 1
ATOM 6079 C C . VAL A 1 406 ? -25.59300 -31.53500 -7.17100 1.000 32.54000 397 VAL A C 1
ATOM 6080 O O . VAL A 1 406 ? -25.32900 -31.76800 -8.35600 1.000 29.54000 397 VAL A O 1
ATOM 6093 N N . ALA A 1 407 ? -24.96500 -30.57500 -6.47400 1.000 28.72000 398 ALA A N 1
ATOM 6094 C CA . ALA A 1 407 ? -23.90400 -29.78900 -7.08500 1.000 29.81000 398 ALA A CA 1
ATOM 6095 C C . ALA A 1 407 ? -22.70000 -30.66300 -7.38300 1.000 31.28000 398 ALA A C 1
ATOM 6096 O O . ALA A 1 407 ? -22.10900 -30.57700 -8.46700 1.000 26.49000 398 ALA A O 1
ATOM 6103 N N . VAL A 1 408 ? -22.33800 -31.53200 -6.44100 1.000 25.58000 399 VAL A N 1
ATOM 6104 C CA . VAL A 1 408 ? -21.25600 -32.48600 -6.66800 1.000 25.77000 399 VAL A CA 1
ATOM 6105 C C . VAL A 1 408 ? -21.57300 -33.40300 -7.85300 1.000 29.13000 399 VAL A C 1
ATOM 6106 O O . VAL A 1 408 ? -20.71700 -33.63500 -8.72500 1.000 28.49000 399 VAL A O 1
ATOM 6119 N N . ASP A 1 409 ? -22.79100 -33.96200 -7.87300 1.000 27.28000 400 ASP A N 1
ATOM 6120 C CA . ASP A 1 409 ? -23.21000 -34.86300 -8.95100 1.000 32.63000 400 ASP A CA 1
ATOM 6121 C C . ASP A 1 409 ? -23.21100 -34.13300 -10.28800 1.000 29.35000 400 ASP A C 1
ATOM 6122 O O . ASP A 1 409 ? -22.70500 -34.64800 -11.29800 1.000 27.01000 400 ASP A O 1
ATOM 6131 N N . ARG A 1 410 ? -23.67200 -32.88100 -10.28200 1.000 26.76000 401 ARG A N 1
ATOM 6132 C CA . ARG A 1 410 ? -23.70600 -32.10100 -11.50900 1.000 27.37000 401 ARG A CA 1
ATOM 6133 C C . ARG A 1 410 ? -22.29900 -31.81600 -12.01400 1.000 27.69000 401 ARG A C 1
ATOM 6134 O O . ARG A 1 410 ? -22.05100 -31.86200 -13.22200 1.000 25.09000 401 ARG A O 1
ATOM 6155 N N . MET A 1 411 ? -21.35200 -31.52900 -11.11000 1.000 24.33000 402 MET A N 1
ATOM 6156 C CA . MET A 1 411 ? -19.97400 -31.27300 -11.53000 1.000 24.80000 402 MET A CA 1
ATOM 6157 C C . MET A 1 411 ? -19.27800 -32.54700 -12.02000 1.000 25.53000 402 MET A C 1
ATOM 6158 O O . MET A 1 411 ? -18.55200 -32.52000 -13.02400 1.000 22.85000 402 MET A O 1
ATOM 6172 N N . ARG A 1 412 ? -19.39400 -33.64400 -11.27500 1.000 24.84000 403 ARG A N 1
ATOM 6173 C CA . ARG A 1 412 ? -18.87600 -34.92200 -11.76500 1.000 27.24000 403 ARG A CA 1
ATOM 6174 C C . ARG A 1 412 ? -19.35500 -35.20800 -13.20000 1.000 24.62000 403 ARG A C 1
ATOM 6175 O O . ARG A 1 412 ? -18.57700 -35.60100 -14.06100 1.000 24.93000 403 ARG A O 1
ATOM 6196 N N . SER A 1 413 ? -20.64100 -35.02700 -13.45900 1.000 26.36000 404 SER A N 1
ATOM 6197 C CA . SER A 1 413 ? -21.22000 -35.35200 -14.76100 1.000 25.00000 404 SER A CA 1
ATOM 6198 C C . SER A 1 413 ? -20.76400 -34.40000 -15.85900 1.000 28.68000 404 SER A C 1
ATOM 6199 O O . SER A 1 413 ? -20.65200 -34.79900 -17.02200 1.000 27.19000 404 SER A O 1
ATOM 6207 N N . ALA A 1 414 ? -20.61900 -33.12300 -15.53000 1.000 28.14000 405 ALA A N 1
ATOM 6208 C CA . ALA A 1 414 ? -20.08000 -32.16200 -16.47900 1.000 28.68000 405 ALA A CA 1
ATOM 6209 C C . ALA A 1 414 ? -18.64000 -32.51900 -16.82800 1.000 27.48000 405 ALA A C 1
ATOM 6210 O O . ALA A 1 414 ? -18.28300 -32.61300 -18.00900 1.000 23.85000 405 ALA A O 1
ATOM 6217 N N . LEU A 1 415 ? -17.83300 -32.82900 -15.81500 1.000 23.66000 406 LEU A N 1
ATOM 6218 C CA . LEU A 1 415 ? -16.42600 -33.16900 -16.03500 1.000 22.75000 406 LEU A CA 1
ATOM 6219 C C . LEU A 1 415 ? -16.26300 -34.43200 -16.88600 1.000 24.63000 406 LEU A C 1
ATOM 6220 O O . LEU A 1 415 ? -15.35300 -34.53200 -17.73200 1.000 24.96000 406 LEU A O 1
ATOM 6236 N N . GLU A 1 416 ? -17.08800 -35.42700 -16.63200 1.000 26.00000 407 GLU A N 1
ATOM 6237 C CA . GLU A 1 416 ? -17.02100 -36.67400 -17.39700 1.000 32.86000 407 GLU A CA 1
ATOM 6238 C C . GLU A 1 416 ? -17.35300 -36.45400 -18.86000 1.000 29.33000 407 GLU A C 1
ATOM 6239 O O . GLU A 1 416 ? -16.98100 -37.27600 -19.69600 1.000 29.85000 407 GLU A O 1
ATOM 6251 N N . THR A 1 417 ? -18.01800 -35.36700 -19.20500 1.000 26.33000 408 THR A N 1
ATOM 6252 C CA . THR A 1 417 ? -18.33600 -35.12000 -20.61100 1.000 30.30000 408 THR A CA 1
ATOM 6253 C C . THR A 1 417 ? -17.46500 -34.04900 -21.26500 1.000 28.79000 408 THR A C 1
ATOM 6254 O O . THR A 1 417 ? -17.59700 -33.81400 -22.46300 1.000 24.99000 408 THR A O 1
ATOM 6265 N N . TYR A 1 418 ? -16.53700 -33.44900 -20.52500 1.000 26.86000 409 TYR A N 1
ATOM 6266 C CA . TYR A 1 418 ? -15.65200 -32.43000 -21.05800 1.000 24.89000 409 TYR A CA 1
ATOM 6267 C C . TYR A 1 418 ? -14.47600 -33.12400 -21.74200 1.000 29.40000 409 TYR A C 1
ATOM 6268 O O . TYR A 1 418 ? -13.56900 -33.63000 -21.06800 1.000 30.03000 409 TYR A O 1
ATOM 6286 N N . GLU A 1 419 ? -14.46200 -33.10500 -23.07700 1.000 29.65000 410 GLU A N 1
ATOM 6287 C CA . GLU A 1 419 ? -13.42700 -33.79400 -23.85300 1.000 25.87000 410 GLU A CA 1
ATOM 6288 C C . GLU A 1 419 ? -12.32900 -32.80300 -24.23000 1.000 30.50000 410 GLU A C 1
ATOM 6289 O O . GLU A 1 419 ? -12.61500 -31.78700 -24.88300 1.000 25.04000 410 GLU A O 1
ATOM 6301 N N . ILE A 1 420 ? -11.07600 -33.12000 -23.85400 1.000 22.28000 411 ILE A N 1
ATOM 6302 C CA . ILE A 1 420 ? -9.87800 -32.35600 -24.23700 1.000 26.97000 411 ILE A CA 1
ATOM 6303 C C . ILE A 1 420 ? -8.78500 -33.37200 -24.54400 1.000 28.24000 411 ILE A C 1
ATOM 6304 O O . ILE A 1 420 ? -8.42300 -34.16500 -23.66800 1.000 26.94000 411 ILE A O 1
ATOM 6320 N N . SER A 1 421 ? -8.31200 -33.40700 -25.78500 1.000 25.82000 412 SER A N 1
ATOM 6321 C CA . SER A 1 421 ? -7.15000 -34.23100 -26.08200 1.000 34.39000 412 SER A CA 1
ATOM 6322 C C . SER A 1 421 ? -6.04100 -33.34400 -26.62800 1.000 33.91000 412 SER A C 1
ATOM 6323 O O . SER A 1 421 ? -6.24900 -32.21900 -27.11400 1.000 28.30000 412 SER A O 1
ATOM 6331 N N . GLY A 1 422 ? -4.85000 -33.88700 -26.62100 1.000 30.88000 413 GLY A N 1
ATOM 6332 C CA . GLY A 1 422 ? -3.70900 -33.17700 -27.12100 1.000 35.32000 413 GLY A CA 1
ATOM 6333 C C . GLY A 1 422 ? -2.74000 -32.78400 -26.04700 1.000 36.52000 413 GLY A C 1
ATOM 6334 O O . GLY A 1 422 ? -1.58700 -32.65100 -26.31000 1.000 33.47000 413 GLY A O 1
ATOM 6338 N N . VAL A 1 423 ? -3.24100 -32.57600 -24.84700 1.000 29.31000 414 VAL A N 1
ATOM 6339 C CA . VAL A 1 423 ? -2.43700 -32.24100 -23.70100 1.000 30.69000 414 VAL A CA 1
ATOM 6340 C C . VAL A 1 423 ? -3.03300 -32.91400 -22.48700 1.000 29.21000 414 VAL A C 1
ATOM 6341 O O . VAL A 1 423 ? -4.17800 -33.23200 -22.47000 1.000 33.20000 414 VAL A O 1
ATOM 6354 N N . LYS A 1 424 ? -2.24500 -33.11800 -21.47000 1.000 25.64000 415 LYS A N 1
ATOM 6355 C CA . LYS A 1 424 ? -2.74100 -33.69100 -20.25900 1.000 27.96000 415 LYS A CA 1
ATOM 6356 C C . LYS A 1 424 ? -3.46500 -32.59700 -19.49300 1.000 27.92000 415 LYS A C 1
ATOM 6357 O O . LYS A 1 424 ? -3.10600 -31.46900 -19.57800 1.000 28.41000 415 LYS A O 1
ATOM 6365 N N . THR A 1 425 ? -4.49900 -32.93300 -18.75400 1.000 31.13000 416 THR A N 1
ATOM 6366 C CA . THR A 1 425 ? -5.21400 -31.93100 -17.97800 1.000 27.37000 416 THR A CA 1
ATOM 6367 C C . THR A 1 425 ? -5.54500 -32.42900 -16.56700 1.000 22.78000 416 THR A C 1
ATOM 6368 O O . THR A 1 425 ? -5.40700 -33.57100 -16.29100 1.000 30.27000 416 THR A O 1
ATOM 6379 N N . THR A 1 426 ? -6.19000 -31.59400 -15.74400 1.000 24.04000 417 THR A N 1
ATOM 6380 C CA . THR A 1 426 ? -6.65600 -31.97900 -14.42300 1.000 27.43000 417 THR A CA 1
ATOM 6381 C C . THR A 1 426 ? -7.99900 -32.69100 -14.43200 1.000 25.56000 417 THR A C 1
ATOM 6382 O O . THR A 1 426 ? -8.47000 -33.06900 -13.35000 1.000 27.94000 417 THR A O 1
ATOM 6393 N N . ILE A 1 427 ? -8.64700 -32.89100 -15.59200 1.000 24.90000 418 ILE A N 1
ATOM 6394 C CA . ILE A 1 427 ? -10.02200 -33.41200 -15.59300 1.000 24.75000 418 ILE A CA 1
ATOM 6395 C C . ILE A 1 427 ? -10.12000 -34.77000 -14.89600 1.000 22.36000 418 ILE A C 1
ATOM 6396 O O . ILE A 1 427 ? -10.98400 -34.93200 -14.01800 1.000 22.45000 418 ILE A O 1
ATOM 6412 N N . PRO A 1 428 ? -9.29900 -35.76100 -15.21700 1.000 26.61000 419 PRO A N 1
ATOM 6413 C CA . PRO A 1 428 ? -9.47500 -37.05800 -14.53000 1.000 31.13000 419 PRO A CA 1
ATOM 6414 C C . PRO A 1 428 ? -9.30300 -36.96000 -13.00300 1.000 28.60000 419 PRO A C 1
ATOM 6415 O O . PRO A 1 428 ? -10.04800 -37.60100 -12.24400 1.000 25.19000 419 PRO A O 1
ATOM 6426 N N . LEU A 1 429 ? -8.33200 -36.17600 -12.53100 1.000 30.16000 420 LEU A N 1
ATOM 6427 C CA . LEU A 1 429 ? -8.21100 -35.97200 -11.08100 1.000 27.74000 420 LEU A CA 1
ATOM 6428 C C . LEU A 1 429 ? -9.46300 -35.33500 -10.51600 1.000 27.24000 420 LEU A C 1
ATOM 6429 O O . LEU A 1 429 ? -9.93600 -35.71400 -9.44600 1.000 27.79000 420 LEU A O 1
ATOM 6445 N N . LEU A 1 430 ? -9.99600 -34.31500 -11.19700 1.000 27.64000 421 LEU A N 1
ATOM 6446 C CA . LEU A 1 430 ? -11.16700 -33.63900 -10.66600 1.000 23.90000 421 LEU A CA 1
ATOM 6447 C C . LEU A 1 430 ? -12.36400 -34.57600 -10.57700 1.000 26.99000 421 LEU A C 1
ATOM 6448 O O . LEU A 1 430 ? -13.18600 -34.47400 -9.64100 1.000 25.99000 421 LEU A O 1
ATOM 6464 N N . I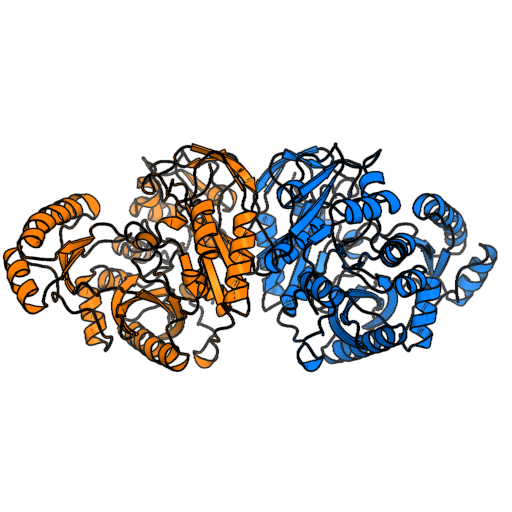LE A 1 431 ? -12.50500 -35.47700 -11.54900 1.000 26.41000 422 ILE A N 1
ATOM 6465 C CA . ILE A 1 431 ? -13.60400 -36.44200 -11.49700 1.000 25.32000 422 ILE A CA 1
ATOM 6466 C C . ILE A 1 431 ? -13.50600 -37.27600 -10.22600 1.000 24.41000 422 ILE A C 1
ATOM 6467 O O . ILE A 1 431 ? -14.51300 -37.54200 -9.54500 1.000 28.41000 422 ILE A O 1
ATOM 6483 N N . ASN A 1 432 ? -12.28800 -37.70500 -9.88800 1.000 29.51000 423 ASN A N 1
ATOM 6484 C CA . ASN A 1 432 ? -12.11000 -38.56500 -8.71200 1.000 30.85000 423 ASN A CA 1
ATOM 6485 C C . ASN A 1 432 ? -12.41000 -37.81600 -7.41800 1.000 30.90000 423 ASN A C 1
ATOM 6486 O O . ASN A 1 432 ? -12.88400 -38.41000 -6.45000 1.000 31.92000 423 ASN A O 1
ATOM 6497 N N . ILE A 1 433 ? -12.06800 -36.52600 -7.34900 1.000 28.67000 424 ILE A N 1
ATOM 6498 C CA . ILE A 1 433 ? -12.44300 -35.72500 -6.18600 1.000 25.52000 424 ILE A CA 1
ATOM 6499 C C . ILE A 1 433 ? -13.95600 -35.70700 -6.01700 1.000 32.26000 424 ILE A C 1
ATOM 6500 O O . ILE A 1 433 ? -14.48500 -35.93500 -4.91700 1.000 28.10000 424 ILE A O 1
ATOM 6516 N N . MET A 1 434 ? -14.68300 -35.48300 -7.11400 1.000 28.79000 425 MET A N 1
ATOM 6517 C CA . MET A 1 434 ? -16.13200 -35.44600 -7.02500 1.000 26.68000 425 MET A CA 1
ATOM 6518 C C . MET A 1 434 ? -16.70700 -36.79600 -6.59100 1.000 29.37000 425 MET A C 1
ATOM 6519 O O . MET A 1 434 ? -17.76700 -36.84300 -5.96800 1.000 31.68000 425 MET A O 1
ATOM 6533 N N . LYS A 1 435 ? -16.01800 -37.89800 -6.88600 1.000 28.84000 426 LYS A N 1
ATOM 6534 C CA . LYS A 1 435 ? -16.46800 -39.21900 -6.44300 1.000 34.65000 426 LYS A CA 1
ATOM 6535 C C . LYS A 1 435 ? -15.99100 -39.59000 -5.03500 1.000 38.71000 426 LYS A C 1
ATOM 6536 O O . LYS A 1 435 ? -16.37000 -40.64300 -4.50500 1.000 32.72000 426 LYS A O 1
ATOM 6555 N N . ASP A 1 436 ? -15.10100 -38.80600 -4.45300 1.000 37.13000 427 ASP A N 1
ATOM 6556 C CA . ASP A 1 436 ? -14.49700 -39.19100 -3.19000 1.000 34.15000 427 ASP A CA 1
ATOM 6557 C C . ASP A 1 436 ? -15.47000 -38.98300 -2.02600 1.000 37.08000 427 ASP A C 1
ATOM 6558 O O . ASP A 1 436 ? -16.08800 -37.92900 -1.91200 1.000 31.91000 427 ASP A O 1
ATOM 6567 N N . LYS A 1 437 ? -15.57000 -39.98000 -1.13100 1.000 40.51000 428 LYS A N 1
ATOM 6568 C CA . LYS A 1 437 ? -16.53300 -39.88100 -0.03500 1.000 42.11000 428 LYS A CA 1
ATOM 6569 C C . LYS A 1 437 ? -16.23800 -38.68800 0.86400 1.000 37.83000 428 LYS A C 1
ATOM 6570 O O . LYS A 1 437 ? -17.15800 -38.02200 1.32000 1.000 35.76000 428 LYS A O 1
ATOM 6589 N N . ASP A 1 438 ? -14.96900 -38.44900 1.21700 1.000 39.73000 429 ASP A N 1
ATOM 6590 C CA . ASP A 1 438 ? -14.67100 -37.31200 2.07900 1.000 43.19000 429 ASP A CA 1
ATOM 6591 C C . ASP A 1 438 ? -15.13200 -36.00800 1.42800 1.000 47.66000 429 ASP A C 1
ATOM 6592 O O . ASP A 1 438 ? -15.83800 -35.20700 2.04800 1.000 41.96000 429 ASP A O 1
ATOM 6601 N N . PHE A 1 439 ? -14.77400 -35.77500 0.16400 1.000 42.97000 430 PHE A N 1
ATOM 6602 C CA . PHE A 1 439 ? -15.21100 -34.52100 -0.44500 1.000 37.98000 430 PHE A CA 1
ATOM 6603 C C . PHE A 1 439 ? -16.72500 -34.40100 -0.42400 1.000 33.72000 430 PHE A C 1
ATOM 6604 O O . PHE A 1 439 ? -17.27200 -33.36800 -0.01300 1.000 35.51000 430 PHE A O 1
ATOM 6621 N N . ARG A 1 440 ? -17.42300 -35.46700 -0.79600 1.000 35.92000 431 ARG A N 1
ATOM 6622 C CA . ARG A 1 440 ? -18.88100 -35.44700 -0.80300 1.000 31.58000 431 ARG A CA 1
ATOM 6623 C C . ARG A 1 440 ? -19.45900 -35.14200 0.57400 1.000 50.08000 431 ARG A C 1
ATOM 6624 O O . ARG A 1 440 ? -20.57100 -34.60800 0.66400 1.000 38.32000 431 ARG A O 1
ATOM 6645 N N . ASP A 1 441 ? -18.74200 -35.47900 1.65700 1.000 47.95000 432 ASP A N 1
ATOM 6646 C CA . ASP A 1 441 ? -19.26400 -35.22700 2.99400 1.000 49.29000 432 ASP A CA 1
ATOM 6647 C C . ASP A 1 441 ? -18.82400 -33.88000 3.56000 1.000 51.58000 432 ASP A C 1
ATOM 6648 O O . ASP A 1 441 ? -19.18400 -33.56200 4.69600 1.000 55.39000 432 ASP A O 1
ATOM 6657 N N . GLY A 1 442 ? -18.08000 -33.06900 2.79600 1.000 47.64000 433 GLY A N 1
ATOM 6658 C CA . GLY A 1 442 ? -17.61400 -31.78600 3.28600 1.000 43.40000 433 GLY A CA 1
ATOM 6659 C C . GLY A 1 442 ? -16.28200 -31.76900 3.98100 1.000 45.50000 433 GLY A C 1
ATOM 6660 O O . GLY A 1 442 ? -15.83200 -30.67500 4.37600 1.000 50.49000 433 GLY A O 1
ATOM 6664 N N . LYS A 1 443 ? -15.64400 -32.94000 4.13400 1.000 50.67000 434 LYS A N 1
ATOM 6665 C CA . LYS A 1 443 ? -14.44200 -33.09300 4.93800 1.000 46.33000 434 LYS A CA 1
ATOM 6666 C C . LYS A 1 443 ? -13.20000 -32.92300 4.06100 1.000 54.50000 434 LYS A C 1
ATOM 6667 O O . LYS A 1 443 ? -12.60400 -33.88400 3.56600 1.000 53.14000 434 LYS A O 1
ATOM 6686 N N . PHE A 1 444 ? -12.80600 -31.66300 3.85800 1.000 43.97000 435 PHE A N 1
ATOM 6687 C CA . PHE A 1 444 ? -11.56000 -31.37300 3.17400 1.000 40.42000 435 PHE A CA 1
ATOM 6688 C C . PHE A 1 444 ? -10.85800 -30.20500 3.83400 1.000 36.10000 435 PHE A C 1
ATOM 6689 O O . PHE A 1 444 ? -11.50500 -29.24100 4.25600 1.000 38.12000 435 PHE A O 1
ATOM 6706 N N . THR A 1 445 ? -9.53100 -30.28400 3.85000 1.000 30.30000 436 THR A N 1
ATOM 6707 C CA . THR A 1 445 ? -8.64300 -29.23300 4.31400 1.000 36.59000 436 THR A CA 1
ATOM 6708 C C . THR A 1 445 ? -7.63200 -28.92300 3.21600 1.000 30.70000 436 THR A C 1
ATOM 6709 O O . THR A 1 445 ? -7.62900 -29.53900 2.14600 1.000 33.24000 436 THR A O 1
ATOM 6720 N N . THR A 1 446 ? -6.73700 -27.97800 3.48100 1.000 31.03000 437 THR A N 1
ATOM 6721 C CA . THR A 1 446 ? -5.72200 -27.65100 2.47400 1.000 30.70000 437 THR A CA 1
ATOM 6722 C C . THR A 1 446 ? -4.74200 -28.77900 2.22000 1.000 34.03000 437 THR A C 1
ATOM 6723 O O . THR A 1 446 ? -4.03600 -28.74000 1.19800 1.000 33.21000 437 THR A O 1
ATOM 6734 N N . ARG A 1 447 ? -4.71100 -29.78100 3.10600 1.000 34.52000 438 ARG A N 1
ATOM 6735 C CA . ARG A 1 447 ? -3.91000 -30.99500 2.99400 1.000 40.30000 438 ARG A CA 1
ATOM 6736 C C . ARG A 1 447 ? -4.61500 -32.06500 2.15800 1.000 41.83000 438 ARG A C 1
ATOM 6737 O O . ARG A 1 447 ? -4.05800 -33.15000 1.94800 1.000 37.80000 438 ARG A O 1
ATOM 6758 N N . TYR A 1 448 ? -5.82600 -31.77900 1.68600 1.000 36.23000 439 TYR A N 1
ATOM 6759 C CA . TYR A 1 448 ? -6.64700 -32.78500 1.00600 1.000 35.19000 439 TYR A CA 1
ATOM 6760 C C . TYR A 1 448 ? -5.88700 -33.63900 -0.00200 1.000 34.41000 439 TYR A C 1
ATOM 6761 O O . TYR A 1 448 ? -6.01300 -34.86600 0.01300 1.000 36.67000 439 TYR A O 1
ATOM 6779 N N . LEU A 1 449 ? -5.13100 -33.01700 -0.91900 1.000 31.05000 440 LEU A N 1
ATOM 6780 C CA . LEU A 1 449 ? -4.52100 -33.79400 -1.99300 1.000 36.44000 440 LEU A CA 1
ATOM 6781 C C . LEU A 1 449 ? -3.38500 -34.68800 -1.46300 1.000 45.26000 440 LEU A C 1
ATOM 6782 O O . LEU A 1 449 ? -3.19900 -35.82300 -1.92900 1.000 35.40000 440 LEU A O 1
ATOM 6798 N N . GLU A 1 450 ? -2.62300 -34.20400 -0.48100 1.000 41.64000 441 GLU A N 1
ATOM 6799 C CA . GLU A 1 450 ? -1.60400 -35.04200 0.14600 1.000 38.55000 441 GLU A CA 1
ATOM 6800 C C . GLU A 1 450 ? -2.20700 -36.21000 0.92700 1.000 31.07000 441 GLU A C 1
ATOM 6801 O O . GLU A 1 450 ? -1.54800 -37.23900 1.10600 1.000 41.98000 441 GLU A O 1
ATOM 6813 N N . GLU A 1 451 ? -3.41800 -36.06200 1.43000 1.000 30.06000 442 GLU A N 1
ATOM 6814 C CA . GLU A 1 451 ? -4.08400 -37.06200 2.25000 1.000 37.90000 442 GLU A CA 1
ATOM 6815 C C . GLU A 1 451 ? -5.01400 -37.99200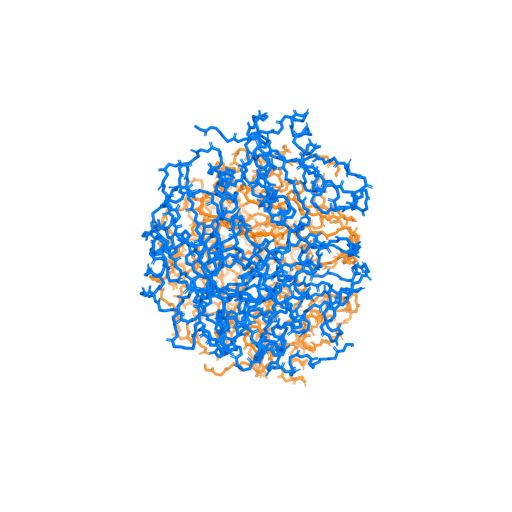 1.46800 1.000 42.70000 442 GLU A C 1
ATOM 6816 O O . GLU A 1 451 ? -5.60700 -38.89400 2.07000 1.000 35.55000 442 GLU A O 1
ATOM 6828 N N . HIS A 1 452 ? -5.16800 -37.80400 0.15600 1.000 35.97000 443 HIS A N 1
ATOM 6829 C CA . HIS A 1 452 ? -6.02400 -38.66900 -0.65700 1.000 35.44000 443 HIS A CA 1
ATOM 6830 C C . HIS A 1 452 ? -5.28000 -39.07300 -1.91500 1.000 37.31000 443 HIS A C 1
ATOM 6831 O O . HIS A 1 452 ? -5.62500 -38.64700 -3.02400 1.000 34.14000 443 HIS A O 1
ATOM 6846 N N . PRO A 1 453 ? -4.29300 -39.96600 -1.78700 1.000 36.28000 444 PRO A N 1
ATOM 6847 C CA . PRO A 1 453 ? -3.53700 -40.39000 -2.97100 1.000 36.73000 444 PRO A CA 1
ATOM 6848 C C . PRO A 1 453 ? -4.40800 -41.13100 -3.98400 1.000 29.16000 444 PRO A C 1
ATOM 6849 O O . PRO A 1 453 ? -4.04900 -41.20400 -5.16900 1.000 32.26000 444 PRO A O 1
ATOM 6860 N N . HIS A 1 454 ? -5.54900 -41.63700 -3.55300 1.000 29.56000 445 HIS A N 1
ATOM 6861 C CA . HIS A 1 454 ? -6.44600 -42.36900 -4.44100 1.000 32.48000 445 HIS A CA 1
ATOM 6862 C C . HIS A 1 454 ? -7.01900 -41.49400 -5.56800 1.000 37.43000 445 HIS A C 1
ATOM 6863 O O . HIS A 1 454 ? -7.42500 -42.02300 -6.61400 1.000 31.05000 445 HIS A O 1
ATOM 6877 N N . VAL A 1 455 ? -7.05700 -40.16900 -5.39600 1.000 33.73000 446 VAL A N 1
ATOM 6878 C CA . VAL A 1 455 ? -7.67600 -39.35400 -6.44500 1.000 34.09000 446 VAL A CA 1
ATOM 6879 C C . VAL A 1 455 ? -6.74900 -39.25200 -7.63300 1.000 32.59000 446 VAL A C 1
ATOM 6880 O O . VAL A 1 455 ? -7.20000 -38.91500 -8.74000 1.000 35.31000 446 VAL A O 1
ATOM 6893 N N . PHE A 1 456 ? -5.48300 -39.59800 -7.46600 1.000 28.37000 447 PHE A N 1
ATOM 6894 C CA . PHE A 1 456 ? -4.56500 -39.69200 -8.58900 1.000 31.47000 447 PHE A CA 1
ATOM 6895 C C . PHE A 1 456 ? -4.58000 -41.04800 -9.30400 1.000 30.32000 447 PHE A C 1
ATOM 6896 O O . PHE A 1 456 ? -3.82800 -41.22600 -10.26400 1.000 39.03000 447 PHE A O 1
ATOM 6913 N N . ASP A 1 457 ? -5.43200 -41.97700 -8.91500 1.000 33.18000 448 ASP A N 1
ATOM 6914 C CA . ASP A 1 457 ? -5.49500 -43.28600 -9.55800 1.000 40.53000 448 ASP A CA 1
ATOM 6915 C C . ASP A 1 457 ? -6.51200 -43.18800 -10.70300 1.000 35.24000 448 ASP A C 1
ATOM 6916 O O . ASP A 1 457 ? -7.71000 -43.04200 -10.47400 1.000 39.21000 448 ASP A O 1
ATOM 6925 N N . TYR A 1 458 ? -6.03500 -43.20400 -11.93300 1.000 38.70000 449 TYR A N 1
ATOM 6926 C CA . TYR A 1 458 ? -6.95800 -43.25000 -13.06200 1.000 41.72000 449 TYR A CA 1
ATOM 6927 C C . TYR A 1 458 ? -6.18600 -43.75500 -14.26900 1.000 40.06000 449 TYR A C 1
ATOM 6928 O O . TYR A 1 458 ? -4.96100 -43.64100 -14.32400 1.000 35.72000 449 TYR A O 1
ATOM 6946 N N . ALA A 1 459 ? -6.91700 -44.28700 -15.24600 1.000 43.46000 450 ALA A N 1
ATOM 6947 C CA . ALA A 1 459 ? -6.30100 -44.78300 -16.46800 1.000 52.05000 450 ALA A CA 1
ATOM 6948 C C . ALA A 1 459 ? -6.13200 -43.64900 -17.46900 1.000 55.73000 450 ALA A C 1
ATOM 6949 O O . ALA A 1 459 ? -6.91300 -42.69000 -17.49400 1.000 58.86000 450 ALA A O 1
ATOM 6956 N N . GLU A 1 460 ? -5.08100 -43.76100 -18.27800 1.000 60.89000 451 GLU A N 1
ATOM 6957 C CA . GLU A 1 460 ? -4.76900 -42.77600 -19.30100 1.000 66.53000 451 GLU A CA 1
ATOM 6958 C C . GLU A 1 460 ? -4.53600 -43.43400 -20.66000 1.000 70.92000 451 GLU A C 1
ATOM 6959 O O . GLU A 1 460 ? -5.34700 -44.23700 -21.12600 1.000 68.46000 451 GLU A O 1
ATOM 6963 N N . HIS B 1 8 ? -39.84100 -43.98800 -5.72400 1.000 56.02000 -1 HIS B N 1
ATOM 6964 C CA . HIS B 1 8 ? -38.81400 -44.66200 -4.85900 1.000 69.66000 -1 HIS B CA 1
ATOM 6965 C C . HIS B 1 8 ? -37.45100 -44.97700 -5.47700 1.000 67.11000 -1 HIS B C 1
ATOM 6966 O O . HIS B 1 8 ? -36.51700 -44.16300 -5.46000 1.000 57.52000 -1 HIS B O 1
ATOM 6968 N N . GLN B 1 9 ? -37.31400 -46.18600 -6.00600 1.000 56.66000 0 GLN B N 1
ATOM 6969 C CA . GLN B 1 9 ? -36.04600 -46.59400 -6.57800 1.000 55.59000 0 GLN B CA 1
ATOM 6970 C C . GLN B 1 9 ? -35.89800 -46.04100 -7.99000 1.000 52.31000 0 GLN B C 1
ATOM 6971 O O . GLN B 1 9 ? -36.84900 -46.02100 -8.77800 1.000 53.50000 0 GLN B O 1
ATOM 6975 N N . MET B 1 10 ? -34.68700 -45.62900 -8.31200 1.000 50.61000 1 MET B N 1
ATOM 6976 C CA . MET B 1 10 ? -34.34700 -45.08500 -9.62000 1.000 41.99000 1 MET B CA 1
ATOM 6977 C C . MET B 1 10 ? -33.96800 -46.21000 -10.57700 1.000 39.11000 1 MET B C 1
ATOM 6978 O O . MET B 1 10 ? -33.44400 -47.24900 -10.16600 1.000 40.73000 1 MET B O 1
ATOM 6992 N N . PHE B 1 11 ? -34.24600 -45.99000 -11.86400 1.000 37.15000 2 PHE B N 1
ATOM 6993 C CA . PHE B 1 11 ? -33.84700 -46.93000 -12.90500 1.000 36.17000 2 PHE B CA 1
ATOM 6994 C C . PHE B 1 11 ? -32.36800 -47.21200 -12.82800 1.000 36.09000 2 PHE B C 1
ATOM 6995 O O . PHE B 1 11 ? -31.56600 -46.30600 -12.57100 1.000 42.06000 2 PHE B O 1
ATOM 7012 N N . LYS B 1 12 ? -32.00100 -48.47200 -13.06200 1.000 34.30000 3 LYS B N 1
ATOM 7013 C CA . LYS B 1 12 ? -30.58300 -48.78900 -13.15400 1.000 35.97000 3 LYS B CA 1
ATOM 7014 C C . LYS B 1 12 ? -29.99000 -48.32300 -14.47600 1.000 33.24000 3 LYS B C 1
ATOM 7015 O O . LYS B 1 12 ? -28.83700 -47.87100 -14.52200 1.000 32.26000 3 LYS B O 1
ATOM 7019 N N . LYS B 1 13 ? -30.76700 -48.41300 -15.55600 1.000 39.95000 4 LYS B N 1
ATOM 7020 C CA . LYS B 1 13 ? -30.24900 -48.18500 -16.89700 1.000 34.87000 4 LYS B CA 1
ATOM 7021 C C . LYS B 1 13 ? -31.37000 -47.63500 -17.77300 1.000 33.18000 4 LYS B C 1
ATOM 7022 O O . LYS B 1 13 ? -32.49500 -48.13300 -17.74200 1.000 29.94000 4 LYS B O 1
ATOM 7041 N N . VAL B 1 14 ? -31.06600 -46.60500 -18.54900 1.000 26.94000 5 VAL B N 1
ATOM 7042 C CA . VAL B 1 14 ? -32.03600 -45.98000 -19.44000 1.000 24.43000 5 VAL B CA 1
ATOM 7043 C C . VAL B 1 14 ? -31.46100 -45.98700 -20.85100 1.000 27.23000 5 VAL B C 1
ATOM 7044 O O . VAL B 1 14 ? -30.28500 -45.66100 -21.04100 1.000 29.89000 5 VAL B O 1
ATOM 7057 N N . LEU B 1 15 ? -32.27300 -46.37400 -21.83500 1.000 26.52000 6 LEU B N 1
ATOM 7058 C CA . LEU B 1 15 ? -31.88800 -46.29400 -23.24300 1.000 26.16000 6 LEU B CA 1
ATOM 7059 C C . LEU B 1 15 ? -32.47900 -45.01700 -23.85700 1.000 27.74000 6 LEU B C 1
ATOM 7060 O O . LEU B 1 15 ? -33.66400 -44.76300 -23.70800 1.000 25.24000 6 LEU B O 1
ATOM 7076 N N . VAL B 1 16 ? -31.64500 -44.18800 -24.49500 1.000 25.63000 7 VAL B N 1
ATOM 7077 C CA . VAL B 1 16 ? -32.08500 -42.93500 -25.11100 1.000 22.11000 7 VAL B CA 1
ATOM 7078 C C . VAL B 1 16 ? -32.27900 -43.20500 -26.59700 1.000 28.82000 7 VAL B C 1
ATOM 7079 O O . VAL B 1 16 ? -31.31700 -43.39400 -27.34700 1.000 24.10000 7 VAL B O 1
ATOM 7092 N N . ALA B 1 17 ? -33.53000 -43.21600 -27.02400 1.000 28.49000 8 ALA B N 1
ATOM 7093 C CA . ALA B 1 17 ? -33.87500 -43.53200 -28.40500 1.000 26.28000 8 ALA B CA 1
ATOM 7094 C C . ALA B 1 17 ? -33.95200 -42.24100 -29.23100 1.000 29.22000 8 ALA B C 1
ATOM 7095 O O . ALA B 1 17 ? -34.99600 -41.86700 -29.79700 1.000 28.01000 8 ALA B O 1
ATOM 7102 N N . ASN B 1 18 ? -32.81700 -41.53300 -29.27900 1.000 25.03000 9 ASN B N 1
ATOM 7103 C CA . ASN B 1 18 ? -32.72300 -40.28100 -30.01600 1.000 23.49000 9 ASN B CA 1
ATOM 7104 C C . ASN B 1 18 ? -31.24700 -39.93200 -30.22700 1.000 21.09000 9 ASN B C 1
ATOM 7105 O O . ASN B 1 18 ? -30.36100 -40.73800 -29.92600 1.000 25.02000 9 ASN B O 1
ATOM 7116 N N . ARG B 1 19 ? -30.96600 -38.71600 -30.68700 1.000 20.71000 10 ARG B N 1
ATOM 7117 C CA . ARG B 1 19 ? -29.60500 -38.38200 -31.12200 1.000 24.03000 10 ARG B CA 1
ATOM 7118 C C . ARG B 1 19 ? -29.35600 -36.89800 -30.89500 1.000 24.63000 10 ARG B C 1
ATOM 7119 O O . ARG B 1 19 ? -30.24100 -36.15900 -30.44300 1.000 22.70000 10 ARG B O 1
ATOM 7140 N N . GLY B 1 20 ? -28.10300 -36.47600 -31.12200 1.000 26.87000 11 GLY B N 1
ATOM 7141 C CA . GLY B 1 20 ? -27.84200 -35.03500 -31.16500 1.000 26.94000 11 GLY B CA 1
ATOM 7142 C C . GLY B 1 20 ? -28.09800 -34.34000 -29.83300 1.000 23.69000 11 GLY B C 1
ATOM 7143 O O . GLY B 1 20 ? -27.93900 -34.91800 -28.75200 1.000 20.22000 11 GLY B O 1
ATOM 7147 N N . GLU B 1 21 ? -28.53000 -33.08900 -29.90000 1.000 21.00000 12 GLU B N 1
ATOM 7148 C CA . GLU B 1 21 ? -28.50100 -32.30100 -28.67600 1.000 24.39000 12 GLU B CA 1
ATOM 7149 C C . GLU B 1 21 ? -29.52800 -32.79400 -27.66100 1.000 20.62000 12 GLU B C 1
ATOM 7150 O O . GLU B 1 21 ? -29.29300 -32.69500 -26.44700 1.000 21.04000 12 GLU B O 1
ATOM 7162 N N . ILE B 1 22 ? -30.65000 -33.35800 -28.10800 1.000 22.49000 13 ILE B N 1
ATOM 7163 C CA . ILE B 1 22 ? -31.61800 -33.82300 -27.09500 1.000 24.00000 13 ILE B CA 1
ATOM 7164 C C . ILE B 1 22 ? -31.15500 -35.13300 -26.46900 1.000 24.50000 13 ILE B C 1
ATOM 7165 O O . ILE B 1 22 ? -31.37000 -35.36100 -25.27500 1.000 21.56000 13 ILE B O 1
ATOM 7181 N N . ALA B 1 23 ? -30.46800 -36.00200 -27.23100 1.000 20.83000 14 ALA B N 1
ATOM 7182 C CA . ALA B 1 23 ? -29.85800 -37.16600 -26.60200 1.000 21.40000 14 ALA B CA 1
ATOM 7183 C C . ALA B 1 23 ? -28.87800 -36.75800 -25.51300 1.000 21.76000 14 ALA B C 1
ATOM 7184 O O . ALA B 1 23 ? -28.85400 -37.36400 -24.43700 1.000 24.99000 14 ALA B O 1
ATOM 7191 N N . CYS B 1 24 ? -28.02700 -35.75400 -25.78600 1.000 23.42000 15 CYS B N 1
ATOM 7192 C CA . CYS B 1 24 ? -27.04100 -35.33900 -24.80200 1.000 23.59000 15 CYS B CA 1
ATOM 7193 C C . CYS B 1 24 ? -27.71200 -34.74700 -23.58000 1.000 25.15000 15 CYS B C 1
ATOM 7194 O O . CYS B 1 24 ? -27.25800 -34.95300 -22.45500 1.000 24.71000 15 CYS B O 1
ATOM 7202 N N . ARG B 1 25 ? -28.77400 -33.98900 -23.79300 1.000 24.46000 16 ARG B N 1
ATOM 7203 C CA . ARG B 1 25 ? -29.51900 -33.41300 -22.67300 1.000 26.36000 16 ARG B CA 1
ATOM 7204 C C . ARG B 1 25 ? -30.05100 -34.49500 -21.73300 1.000 26.25000 16 ARG B C 1
ATOM 7205 O O . ARG B 1 25 ? -29.94300 -34.37900 -20.49200 1.000 24.05000 16 ARG B O 1
ATOM 7226 N N . VAL B 1 26 ? -30.65500 -35.54400 -22.30400 1.000 23.98000 17 VAL B N 1
ATOM 7227 C CA . VAL B 1 26 ? -31.20800 -36.63300 -21.49700 1.000 21.50000 17 VAL B CA 1
ATOM 7228 C C . VAL B 1 26 ? -30.09800 -37.42700 -20.82900 1.000 26.48000 17 VAL B C 1
ATOM 7229 O O . VAL B 1 26 ? -30.25300 -37.92800 -19.71300 1.000 23.20000 17 VAL B O 1
ATOM 7242 N N . ILE B 1 27 ? -28.98300 -37.63600 -21.54400 1.000 23.43000 18 ILE B N 1
ATOM 7243 C CA . ILE B 1 27 ? -27.89500 -38.39900 -20.98400 1.000 24.89000 18 ILE B CA 1
ATOM 7244 C C . ILE B 1 27 ? -27.33400 -37.67800 -19.76200 1.000 26.31000 18 ILE B C 1
ATOM 7245 O O . ILE B 1 27 ? -26.99800 -38.31400 -18.75400 1.000 26.46000 18 ILE B O 1
ATOM 7261 N N . ARG B 1 28 ? -27.23400 -36.34600 -19.82900 1.000 24.22000 19 ARG B N 1
ATOM 7262 C CA . ARG B 1 28 ? -26.73600 -35.56100 -18.70300 1.000 25.99000 19 ARG B CA 1
ATOM 7263 C C . ARG B 1 28 ? -27.64000 -35.69800 -17.47200 1.000 28.63000 19 ARG B C 1
ATOM 7264 O O . ARG B 1 28 ? -27.16000 -35.88700 -16.34800 1.000 28.35000 19 ARG B O 1
ATOM 7285 N N . ALA B 1 29 ? -28.94600 -35.55900 -17.66200 1.000 26.06000 20 ALA B N 1
ATOM 7286 C CA . ALA B 1 29 ? -29.88600 -35.75100 -16.55200 1.000 27.23000 20 ALA B CA 1
ATOM 7287 C C . ALA B 1 29 ? -29.76300 -37.15000 -15.94900 1.000 30.29000 20 ALA B C 1
ATOM 7288 O O . ALA B 1 29 ? -29.74200 -37.30500 -14.71500 1.000 27.76000 20 ALA B O 1
ATOM 7295 N N . CYS B 1 30 ? -29.61200 -38.17700 -16.79000 1.000 28.05000 21 CYS B N 1
ATOM 7296 C CA . CYS B 1 30 ? -29.38600 -39.52400 -16.26900 1.000 26.26000 21 CYS B CA 1
ATOM 7297 C C . CYS B 1 30 ? -28.10100 -39.61600 -15.45900 1.000 31.60000 21 CYS B C 1
ATOM 7298 O O . CYS B 1 30 ? -28.06500 -40.28200 -14.41500 1.000 26.38000 21 CYS B O 1
ATOM 7306 N N . LYS B 1 31 ? -27.00600 -39.06500 -15.98300 1.000 26.06000 22 LYS B N 1
ATOM 7307 C CA . LYS B 1 31 ? -25.74100 -39.16500 -15.27000 1.000 28.13000 22 LYS B CA 1
ATOM 7308 C C . LYS B 1 31 ? -25.84100 -38.48700 -13.91100 1.000 30.71000 22 LYS B C 1
ATOM 7309 O O . LYS B 1 31 ? -25.28800 -38.98400 -12.92400 1.000 28.64000 22 LYS B O 1
ATOM 7328 N N . GLU B 1 32 ? -26.52200 -37.33900 -13.85200 1.000 26.26000 23 GLU B N 1
ATOM 7329 C CA . GLU B 1 32 ? -26.67900 -36.63600 -12.58600 1.000 29.86000 23 GLU B CA 1
ATOM 7330 C C . GLU B 1 32 ? -27.50200 -37.45200 -11.59100 1.000 32.34000 23 GLU B C 1
ATOM 7331 O O . GLU B 1 32 ? -27.26200 -37.37600 -10.37400 1.000 32.97000 23 GLU B O 1
ATOM 7343 N N . LEU B 1 33 ? -28.43400 -38.26000 -12.08300 1.000 30.28000 24 LEU B N 1
ATOM 7344 C CA . LEU B 1 33 ? -29.23800 -39.15600 -11.25800 1.000 32.12000 24 LEU B CA 1
ATOM 7345 C C . LEU B 1 33 ? -28.54500 -40.48500 -10.97000 1.000 32.25000 24 LEU B C 1
ATOM 7346 O O . LEU B 1 33 ? -29.09200 -41.29100 -10.23300 1.000 32.90000 24 LEU B O 1
ATOM 7362 N N . GLY B 1 34 ? -27.32500 -40.69200 -11.44100 1.000 32.08000 25 GLY B N 1
ATOM 7363 C CA . GLY B 1 34 ? -26.63700 -41.95600 -11.25300 1.000 35.72000 25 GLY B CA 1
ATOM 7364 C C . GLY B 1 34 ? -27.14900 -43.13000 -12.07100 1.000 38.62000 25 GLY B C 1
ATOM 7365 O O . GLY B 1 34 ? -26.89800 -44.26500 -11.69600 1.000 32.06000 25 GLY B O 1
ATOM 7369 N N . ILE B 1 35 ? -27.84700 -42.89400 -13.18500 1.000 34.93000 26 ILE B N 1
ATOM 7370 C CA . ILE B 1 35 ? -28.36800 -43.96700 -14.04800 1.000 35.56000 26 ILE B CA 1
ATOM 7371 C C . ILE B 1 35 ? -27.35800 -44.25300 -15.16400 1.000 35.77000 26 ILE B C 1
ATOM 7372 O O . ILE B 1 35 ? -26.87900 -43.32100 -15.82900 1.000 33.41000 26 ILE B O 1
ATOM 7388 N N . GLN B 1 36 ? -27.04500 -45.53300 -15.39900 1.000 34.21000 27 GLN B N 1
ATOM 7389 C CA A GLN B 1 36 ? -26.25000 -45.87700 -16.57400 0.540 31.45000 27 GLN B CA 1
ATOM 7390 C CA B GLN B 1 36 ? -26.27600 -45.94700 -16.57500 0.460 31.28000 27 GLN B CA 1
ATOM 7391 C C . GLN B 1 36 ? -27.07500 -45.65500 -17.84700 1.000 32.73000 27 GLN B C 1
ATOM 7392 O O . GLN B 1 36 ? -28.29600 -45.74800 -17.85600 1.000 29.77000 27 GLN B O 1
ATOM 7419 N N . THR B 1 37 ? -26.39000 -45.30900 -18.94800 1.000 30.19000 28 THR B N 1
ATOM 7420 C CA . THR B 1 37 ? -27.11600 -44.93500 -20.16000 1.000 28.86000 28 THR B CA 1
ATOM 7421 C C . THR B 1 37 ? -26.70200 -45.77400 -21.35700 1.000 28.54000 28 THR B C 1
ATOM 7422 O O . THR B 1 37 ? -25.55800 -46.22000 -21.45600 1.000 28.44000 28 THR B O 1
ATOM 7433 N N . VAL B 1 38 ? -27.64400 -45.94900 -22.28300 1.000 26.92000 29 VAL B N 1
ATOM 7434 C CA . VAL B 1 38 ? -27.42100 -46.61400 -23.56100 1.000 25.86000 29 VAL B CA 1
ATOM 7435 C C . VAL B 1 38 ? -27.81400 -45.69100 -24.72100 1.000 27.28000 29 VAL B C 1
ATOM 7436 O O . VAL B 1 38 ? -28.93000 -45.15500 -24.74500 1.000 30.50000 29 VAL B O 1
ATOM 7449 N N . ALA B 1 39 ? -26.90100 -45.52500 -25.68000 1.000 25.35000 30 ALA B N 1
ATOM 7450 C CA . ALA B 1 39 ? -27.09900 -44.78500 -26.91900 1.000 25.74000 30 ALA B CA 1
ATOM 7451 C C . ALA B 1 39 ? -27.34200 -45.74600 -28.07700 1.000 24.43000 30 ALA B C 1
ATOM 7452 O O . ALA B 1 39 ? -26.85000 -46.87200 -28.08800 1.000 23.86000 30 ALA B O 1
ATOM 7459 N N . ILE B 1 40 ? -27.98400 -45.24100 -29.11600 1.000 21.35000 31 ILE B N 1
ATOM 7460 C CA . ILE B 1 40 ? -28.11700 -45.96000 -30.37700 1.000 23.58000 31 ILE B CA 1
ATOM 7461 C C . ILE B 1 40 ? -27.65900 -44.97700 -31.44300 1.000 23.19000 31 ILE B C 1
ATOM 7462 O O . ILE B 1 40 ? -27.78000 -43.76300 -31.26100 1.000 25.97000 31 ILE B O 1
ATOM 7478 N N . TYR B 1 41 ? -27.12100 -45.48400 -32.54500 1.000 22.67000 32 TYR B N 1
ATOM 7479 C CA . TYR B 1 41 ? -26.60100 -44.57500 -33.55800 1.000 22.33000 32 TYR B CA 1
ATOM 7480 C C . TYR B 1 41 ? -26.55300 -45.29800 -34.89700 1.000 20.00000 32 TYR B C 1
ATOM 7481 O O . TYR B 1 41 ? -26.52900 -46.52700 -34.96700 1.000 22.17000 32 TYR B O 1
ATOM 7499 N N . ASN B 1 42 ? -26.53100 -44.52000 -35.96100 1.000 21.34000 33 ASN B N 1
ATOM 7500 C CA . ASN B 1 42 ? -26.28700 -45.08000 -37.28400 1.000 23.01000 33 ASN B CA 1
ATOM 7501 C C . ASN B 1 42 ? -24.78800 -45.01600 -37.59400 1.000 27.00000 33 ASN B C 1
ATOM 7502 O O . ASN B 1 42 ? -24.06200 -44.16200 -37.07500 1.000 28.01000 33 ASN B O 1
ATOM 7513 N N . GLU B 1 43 ? -24.34500 -45.91000 -38.48500 1.000 30.40000 34 GLU B N 1
ATOM 7514 C CA . GLU B 1 43 ? -22.94400 -45.96900 -38.90600 1.000 34.39000 34 GLU B CA 1
ATOM 7515 C C . GLU B 1 43 ? -22.38400 -44.60800 -39.34500 1.000 32.88000 34 GLU B C 1
ATOM 7516 O O . GLU B 1 43 ? -21.21200 -44.31000 -39.12100 1.000 34.06000 34 GLU B O 1
ATOM 7528 N N . ILE B 1 44 ? -23.19000 -43.76200 -39.97800 1.000 30.79000 35 ILE B N 1
ATOM 7529 C CA . ILE B 1 44 ? -22.64600 -42.45600 -40.32000 1.000 32.83000 35 ILE B CA 1
ATOM 7530 C C . ILE B 1 44 ? -22.36500 -41.55700 -39.11400 1.000 33.84000 35 ILE B C 1
ATOM 7531 O O . ILE B 1 44 ? -21.78100 -40.48700 -39.29700 1.000 29.33000 35 ILE B O 1
ATOM 7547 N N . GLU B 1 45 ? -22.72300 -41.95700 -37.89000 1.000 36.50000 36 GLU B N 1
ATOM 7548 C CA . GLU B 1 45 ? -22.54000 -41.13900 -36.68400 1.000 34.72000 36 GLU B CA 1
ATOM 7549 C C . GLU B 1 45 ? -21.68600 -41.82000 -35.61200 1.000 31.58000 36 GLU B C 1
ATOM 7550 O O . GLU B 1 45 ? -21.85900 -41.58000 -34.40400 1.000 32.96000 36 GLU B O 1
ATOM 7562 N N . SER B 1 46 ? -20.73700 -42.65700 -36.03000 1.000 32.02000 37 SER B N 1
ATOM 7563 C CA . SER B 1 46 ? -19.93200 -43.41600 -35.08600 1.000 34.48000 37 SER B CA 1
ATOM 7564 C C . SER B 1 46 ? -19.18000 -42.48000 -34.15900 1.000 35.62000 37 SER B C 1
ATOM 7565 O O . SER B 1 46 ? -18.85900 -42.86500 -33.02400 1.000 38.76000 37 SER B O 1
ATOM 7573 N N . THR B 1 47 ? -18.91600 -41.24200 -34.61100 1.000 35.79000 38 THR B N 1
ATOM 7574 C CA . THR B 1 47 ? -18.21700 -40.26200 -33.78500 1.000 36.27000 38 THR B CA 1
ATOM 7575 C C . THR B 1 47 ? -19.14000 -39.22000 -33.14900 1.000 32.58000 38 THR B C 1
ATOM 7576 O O . THR B 1 47 ? -18.63800 -38.21400 -32.66300 1.000 34.96000 38 THR B O 1
ATOM 7587 N N . ALA B 1 48 ? -20.45200 -39.45100 -33.09100 1.000 32.41000 39 ALA B N 1
ATOM 7588 C CA . ALA B 1 48 ? -21.39400 -38.50700 -32.49800 1.000 30.13000 39 ALA B CA 1
ATOM 7589 C C . ALA B 1 48 ? -21.15500 -38.32500 -31.01000 1.000 22.87000 39 ALA B C 1
ATOM 7590 O O . ALA B 1 48 ? -20.76400 -39.25600 -30.30000 1.000 26.92000 39 ALA B O 1
ATOM 7597 N N . ARG B 1 49 ? -21.49800 -37.13400 -30.53200 1.000 24.27000 40 ARG B N 1
ATOM 7598 C CA . ARG B 1 49 ? -21.28100 -36.77200 -29.13300 1.000 22.42000 40 ARG B CA 1
ATOM 7599 C C . ARG B 1 49 ? -22.13900 -37.62100 -28.20400 1.000 25.37000 40 ARG B C 1
ATOM 7600 O O . ARG B 1 49 ? -21.66600 -38.09200 -27.15700 1.000 25.60000 40 ARG B O 1
ATOM 7621 N N . HIS B 1 50 ? -23.38600 -37.89900 -28.58500 1.000 23.01000 41 HIS B N 1
ATOM 7622 C CA . HIS B 1 50 ? -24.17900 -38.72200 -27.68600 1.000 26.12000 41 HIS B CA 1
ATOM 7623 C C . HIS B 1 50 ? -23.62800 -40.12300 -27.56500 1.000 26.94000 41 HIS B C 1
ATOM 7624 O O . HIS B 1 50 ? -23.75000 -40.73800 -26.49300 1.000 27.49000 41 HIS B O 1
ATOM 7638 N N . VAL B 1 51 ? -23.00300 -40.63000 -28.62500 1.000 23.34000 42 VAL B N 1
ATOM 7639 C CA . VAL B 1 51 ? -22.34700 -41.93500 -28.54200 1.000 30.12000 42 VAL B CA 1
ATOM 7640 C C . VAL B 1 51 ? -21.18500 -41.88600 -27.54700 1.000 32.15000 42 VAL B C 1
ATOM 7641 O O . VAL B 1 51 ? -20.97000 -42.81800 -26.75300 1.000 25.05000 42 VAL B O 1
ATOM 7654 N N . LYS B 1 52 ? -20.41300 -40.80600 -27.57300 1.000 26.37000 43 LYS B N 1
ATOM 7655 C CA . LYS B 1 52 ? -19.26800 -40.73400 -26.66800 1.000 28.18000 43 LYS B CA 1
ATOM 7656 C C . LYS B 1 52 ? -19.69300 -40.46000 -25.22800 1.000 29.34000 43 LYS B C 1
ATOM 7657 O O . LYS B 1 52 ? -19.01700 -40.90000 -24.30200 1.000 27.91000 43 LYS B O 1
ATOM 7676 N N . MET B 1 53 ? -20.83000 -39.79300 -25.01500 1.000 25.66000 44 MET B N 1
ATOM 7677 C CA . MET B 1 53 ? -21.27100 -39.50300 -23.65400 1.000 29.18000 44 MET B CA 1
ATOM 7678 C C . MET B 1 53 ? -21.90700 -40.70000 -22.94400 1.000 32.52000 44 MET B C 1
ATOM 7679 O O . MET B 1 53 ? -21.89000 -40.77600 -21.70700 1.000 28.56000 44 MET B O 1
ATOM 7693 N N . ALA B 1 54 ? -22.53900 -41.59400 -23.67600 1.000 28.91000 45 ALA B N 1
ATOM 7694 C CA . ALA B 1 54 ? -23.24700 -42.69700 -23.05900 1.000 25.44000 45 ALA B CA 1
ATOM 7695 C C . ALA B 1 54 ? -22.26400 -43.73500 -22.51400 1.000 28.78000 45 ALA B C 1
ATOM 7696 O O . ALA B 1 54 ? -21.12200 -43.82700 -22.95400 1.000 26.98000 45 ALA B O 1
ATOM 7703 N N . ASP B 1 55 ? -22.73800 -44.53300 -21.55800 1.000 26.88000 46 ASP B N 1
ATOM 7704 C CA . ASP B 1 55 ? -21.93400 -45.62600 -20.99900 1.000 31.01000 46 ASP B CA 1
ATOM 7705 C C . ASP B 1 55 ? -21.80500 -46.81400 -21.94000 1.000 35.46000 46 ASP B C 1
ATOM 7706 O O . ASP B 1 55 ? -20.79100 -47.52200 -21.90500 1.000 32.92000 46 ASP B O 1
ATOM 7715 N N . GLU B 1 56 ? -22.81200 -47.06900 -22.76600 1.000 26.80000 47 GLU B N 1
ATOM 7716 C CA . GLU B 1 56 ? -22.69200 -48.06600 -23.82300 1.000 33.29000 47 GLU B CA 1
ATOM 7717 C C . GLU B 1 56 ? -23.47700 -47.57600 -25.03000 1.000 26.37000 47 GLU B C 1
ATOM 7718 O O . GLU B 1 56 ? -24.36300 -46.72700 -24.91800 1.000 28.05000 47 GLU B O 1
ATOM 7730 N N . ALA B 1 57 ? -23.09700 -48.06400 -26.20300 1.000 25.56000 48 ALA B N 1
ATOM 7731 C CA . ALA B 1 57 ? -23.68300 -47.53400 -27.42600 1.000 24.63000 48 ALA B CA 1
ATOM 7732 C C . ALA B 1 57 ? -23.72000 -48.62900 -28.47800 1.000 30.59000 48 ALA B C 1
ATOM 7733 O O . ALA B 1 57 ? -22.79100 -49.44200 -28.57100 1.000 28.13000 48 ALA B O 1
ATOM 7740 N N . TYR B 1 58 ? -24.79800 -48.63700 -29.27700 1.000 26.32000 49 TYR B N 1
ATOM 7741 C CA . TYR B 1 58 ? -25.00900 -49.67400 -30.27900 1.000 25.88000 49 TYR B CA 1
ATOM 7742 C C . TYR B 1 58 ? -25.38600 -49.11300 -31.63600 1.000 24.45000 49 TYR B C 1
ATOM 7743 O O . TYR B 1 58 ? -26.29300 -48.28100 -31.74800 1.000 24.87000 49 TYR B O 1
ATOM 7761 N N . MET B 1 59 ? -24.68100 -49.59500 -32.66000 1.000 27.11000 50 MET B N 1
ATOM 7762 C CA . MET B 1 59 ? -24.94600 -49.23700 -34.04400 1.000 29.59000 50 MET B CA 1
ATOM 7763 C C . MET B 1 59 ? -26.04100 -50.14700 -34.62400 1.000 32.09000 50 MET B C 1
ATOM 7764 O O . MET B 1 59 ? -25.85000 -51.36700 -34.73600 1.000 30.39000 50 MET B O 1
ATOM 7778 N N . ILE B 1 60 ? -27.18000 -49.53200 -35.02900 1.000 28.13000 51 ILE B N 1
ATOM 7779 C CA . ILE B 1 60 ? -28.34600 -50.25000 -35.53000 1.000 26.72000 51 ILE B CA 1
ATOM 7780 C C . ILE B 1 60 ? -28.98000 -49.47700 -36.68000 1.000 28.45000 51 ILE B C 1
ATOM 7781 O O . ILE B 1 60 ? -28.73300 -48.28400 -36.86500 1.000 25.97000 51 ILE B O 1
ATOM 7797 N N . GLY B 1 61 ? -29.82100 -50.17400 -37.44100 1.000 25.72000 52 GLY B N 1
ATOM 7798 C CA . GLY B 1 61 ? -30.64100 -49.62200 -38.49800 1.000 28.85000 52 GLY B CA 1
ATOM 7799 C C . GLY B 1 61 ? -30.02800 -49.82300 -39.87300 1.000 30.53000 52 GLY B C 1
ATOM 7800 O O . GLY B 1 61 ? -28.80500 -49.88600 -40.03900 1.000 27.92000 52 GLY B O 1
ATOM 7804 N N . VAL B 1 62 ? -30.88600 -49.88000 -40.89900 1.000 25.19000 53 VAL B N 1
ATOM 7805 C CA . VAL B 1 62 ? -30.39800 -50.07200 -42.26900 1.000 21.59000 53 VAL B CA 1
ATOM 7806 C C . VAL B 1 62 ? -30.27500 -48.77400 -43.01500 1.000 22.06000 53 VAL B C 1
ATOM 7807 O O . VAL B 1 62 ? -29.73000 -48.75600 -44.13400 1.000 25.18000 53 VAL B O 1
ATOM 7820 N N . ASN B 1 63 ? -30.76400 -47.68200 -42.44400 1.000 22.71000 54 ASN B N 1
ATOM 7821 C CA . ASN B 1 63 ? -30.53000 -46.34400 -42.95600 1.000 25.26000 54 ASN B CA 1
ATOM 7822 C C . ASN B 1 63 ? -30.59400 -45.39000 -41.77900 1.000 25.76000 54 ASN B C 1
ATOM 7823 O O . ASN B 1 63 ? -30.99100 -45.77700 -40.66600 1.000 23.92000 54 ASN B O 1
ATOM 7834 N N . PRO B 1 64 ? -30.22100 -44.13500 -41.98700 1.000 23.23000 55 PRO B N 1
ATOM 7835 C CA . PRO B 1 64 ? -30.09100 -43.22000 -40.83800 1.000 26.27000 55 PRO B CA 1
ATOM 7836 C C . PRO B 1 64 ? -31.39400 -42.88400 -40.14500 1.000 24.78000 55 PRO B C 1
ATOM 7837 O O . PRO B 1 64 ? -31.35500 -42.45200 -38.99100 1.000 25.59000 55 PRO B O 1
ATOM 7848 N N . LEU B 1 65 ? -32.53600 -43.06500 -40.78400 1.000 24.69000 56 LEU B N 1
ATOM 7849 C CA . LEU B 1 65 ? -33.79700 -42.79700 -40.11400 1.000 24.83000 56 LEU B CA 1
ATOM 7850 C C . LEU B 1 65 ? -34.34200 -44.04200 -39.45300 1.000 24.91000 56 LEU B C 1
ATOM 7851 O O . LEU B 1 65 ? -34.82100 -43.97900 -38.31600 1.000 25.37000 56 LEU B O 1
ATOM 7867 N N . ASP B 1 66 ? -34.22800 -45.17200 -40.15200 1.000 26.51000 57 ASP B N 1
ATOM 7868 C CA . ASP B 1 66 ? -34.61400 -46.46500 -39.60100 1.000 25.01000 57 ASP B CA 1
ATOM 7869 C C . ASP B 1 66 ? -33.90900 -46.71900 -38.28300 1.000 26.52000 57 ASP B C 1
ATOM 7870 O O . ASP B 1 66 ? -34.49900 -47.31300 -37.38600 1.000 25.00000 57 ASP B O 1
ATOM 7879 N N . THR B 1 67 ? -32.68200 -46.19100 -38.10300 1.000 25.12000 58 THR B N 1
ATOM 7880 C CA . THR B 1 67 ? -31.99300 -46.30900 -36.79900 1.000 22.49000 58 THR B CA 1
ATOM 7881 C C . THR B 1 67 ? -32.89900 -45.90200 -35.63500 1.000 28.77000 58 THR B C 1
ATOM 7882 O O . THR B 1 67 ? -32.95100 -46.58400 -34.59500 1.000 24.78000 58 THR B O 1
ATOM 7893 N N . TYR B 1 68 ? -33.63800 -44.80600 -35.80300 1.000 24.61000 59 TYR B N 1
ATOM 7894 C CA . TYR B 1 68 ? -34.41200 -44.21600 -34.71100 1.000 27.11000 59 TYR B CA 1
ATOM 7895 C C . TYR B 1 68 ? -35.90000 -44.43600 -34.81800 1.000 25.36000 59 TYR B C 1
ATOM 7896 O O . TYR B 1 68 ? -36.62700 -44.06500 -33.88700 1.000 30.57000 59 TYR B O 1
ATOM 7914 N N . LEU B 1 69 ? -36.38100 -45.03700 -35.90600 1.000 27.95000 60 LEU B N 1
ATOM 7915 C CA . LEU B 1 69 ? -37.80000 -45.19200 -36.14800 1.000 28.97000 60 LEU B CA 1
ATOM 7916 C C . LEU B 1 69 ? -38.28900 -46.62300 -36.06900 1.000 29.62000 60 LEU B C 1
ATOM 7917 O O . LEU B 1 69 ? -39.49200 -46.84600 -36.25000 1.000 31.21000 60 LEU B O 1
ATOM 7933 N N . ASN B 1 70 ? -37.42000 -47.59700 -35.78600 1.000 29.46000 61 ASN B N 1
ATOM 7934 C CA . ASN B 1 70 ? -37.80300 -49.01200 -35.82300 1.000 34.78000 61 ASN B CA 1
ATOM 7935 C C . ASN B 1 70 ? -38.08400 -49.43800 -34.38900 1.000 27.45000 61 ASN B C 1
ATOM 7936 O O . ASN B 1 70 ? -37.17700 -49.83000 -33.64800 1.000 26.99000 61 ASN B O 1
ATOM 7947 N N . ALA B 1 71 ? -39.36800 -49.37700 -34.02200 1.000 27.38000 62 ALA B N 1
ATOM 7948 C CA . ALA B 1 71 ? -39.79900 -49.54000 -32.63800 1.000 29.85000 62 ALA B CA 1
ATOM 7949 C C . ALA B 1 71 ? -39.45100 -50.91900 -32.11200 1.000 33.51000 62 ALA B C 1
ATOM 7950 O O . ALA B 1 71 ? -38.94700 -51.06000 -30.98900 1.000 32.68000 62 ALA B O 1
ATOM 7957 N N . GLU B 1 72 ? -39.72700 -51.95000 -32.91300 1.000 33.02000 63 GLU B N 1
ATOM 7958 C CA . GLU B 1 72 ? -39.49200 -53.32000 -32.48300 1.000 36.48000 63 GLU B CA 1
ATOM 7959 C C . GLU B 1 72 ? -38.01900 -53.55000 -32.22700 1.000 33.43000 63 GLU B C 1
ATOM 7960 O O . GLU B 1 72 ? -37.63500 -54.14500 -31.21600 1.000 34.63000 63 GLU B O 1
ATOM 7964 N N . ARG B 1 73 ? -37.16900 -53.05800 -33.11100 1.000 32.75000 64 ARG B N 1
ATOM 7965 C CA . ARG B 1 73 ? -35.74600 -53.25100 -32.87800 1.000 33.63000 64 ARG B CA 1
ATOM 7966 C C . ARG B 1 73 ? -35.26500 -52.54100 -31.60700 1.000 33.34000 64 ARG B C 1
ATOM 7967 O O . ARG B 1 73 ? -34.51200 -53.11800 -30.81400 1.000 28.91000 64 ARG B O 1
ATOM 7988 N N . ILE B 1 74 ? -35.71600 -51.30500 -31.38700 1.000 28.67000 65 ILE B N 1
ATOM 7989 C CA . ILE B 1 74 ? -35.27300 -50.52300 -30.23900 1.000 29.34000 65 ILE B CA 1
ATOM 7990 C C . ILE B 1 74 ? -35.77400 -51.14500 -28.94200 1.000 34.23000 65 ILE B C 1
ATOM 7991 O O . ILE B 1 74 ? -35.02500 -51.25400 -27.96100 1.000 32.58000 65 ILE B O 1
ATOM 8007 N N . VAL B 1 75 ? -37.03900 -51.56800 -28.90600 1.000 30.71000 66 VAL B N 1
ATOM 8008 C CA . VAL B 1 75 ? -37.53300 -52.24000 -27.70000 1.000 33.68000 66 VAL B CA 1
ATOM 8009 C C . VAL B 1 75 ? -36.75900 -53.52200 -27.41800 1.000 31.15000 66 VAL B C 1
ATOM 8010 O O . VAL B 1 75 ? -36.41000 -53.81100 -26.26600 1.000 32.79000 66 VAL B O 1
ATOM 8023 N N . ASP B 1 76 ? -36.48800 -54.31800 -28.45300 1.000 34.28000 67 ASP B N 1
ATOM 8024 C CA . ASP B 1 76 ? -35.72200 -55.54000 -28.25600 1.000 34.74000 67 ASP B CA 1
ATOM 8025 C C . ASP B 1 76 ? -34.33000 -55.24100 -27.72200 1.000 37.70000 67 ASP B C 1
ATOM 8026 O O . ASP B 1 76 ? -33.82000 -55.97000 -26.86100 1.000 32.97000 67 ASP B O 1
ATOM 8035 N N . LEU B 1 77 ? -33.66400 -54.21500 -28.27100 1.000 35.66000 68 LEU B N 1
ATOM 8036 C CA . LEU B 1 77 ? -32.35000 -53.84500 -27.74500 1.000 34.46000 68 LEU B CA 1
ATOM 8037 C C . LEU B 1 77 ? -32.46500 -53.44500 -26.28000 1.000 33.62000 68 LEU B C 1
ATOM 8038 O O . LEU B 1 77 ? -31.63600 -53.83600 -25.45000 1.000 33.63000 68 LEU B O 1
ATOM 8054 N N . ALA B 1 78 ? -33.52700 -52.72800 -25.92000 1.000 35.27000 69 ALA B N 1
ATOM 8055 C CA . ALA B 1 78 ? -33.70800 -52.40400 -24.51000 1.000 29.45000 69 ALA B CA 1
ATOM 8056 C C . ALA B 1 78 ? -33.69300 -53.67300 -23.66500 1.000 32.20000 69 ALA B C 1
ATOM 8057 O O . ALA B 1 78 ? -32.96900 -53.77000 -22.66600 1.000 30.37000 69 ALA B O 1
ATOM 8064 N N . LEU B 1 79 ? -34.44600 -54.68300 -24.08700 1.000 32.72000 70 LEU B N 1
ATOM 8065 C CA . LEU B 1 79 ? -34.52300 -55.90600 -23.29500 1.000 35.49000 70 LEU B CA 1
ATOM 8066 C C . LEU B 1 79 ? -33.19200 -56.61700 -23.24400 1.000 35.77000 70 LEU B C 1
ATOM 8067 O O . LEU B 1 79 ? -32.77500 -57.07200 -22.18200 1.000 34.96000 70 LEU B O 1
ATOM 8083 N N . GLU B 1 80 ? -32.50100 -56.71100 -24.37600 1.000 36.63000 71 GLU B N 1
ATOM 8084 C CA . GLU B 1 80 ? -31.25000 -57.44400 -24.40200 1.000 32.96000 71 GLU B CA 1
ATOM 8085 C C . GLU B 1 80 ? -30.23800 -56.85800 -23.42800 1.000 38.38000 71 GLU B C 1
ATOM 8086 O O . GLU B 1 80 ? -29.45100 -57.59600 -22.82400 1.000 35.73000 71 GLU B O 1
ATOM 8090 N N . VAL B 1 81 ? -30.17700 -55.52400 -23.31300 1.000 36.55000 72 VAL B N 1
ATOM 8091 C CA . VAL B 1 81 ? -29.12100 -54.91500 -22.51300 1.000 32.37000 72 VAL B CA 1
ATOM 8092 C C . VAL B 1 81 ? -29.54600 -54.62100 -21.10200 1.000 32.84000 72 VAL B C 1
ATOM 8093 O O . VAL B 1 81 ? -28.73300 -54.11600 -20.31600 1.000 39.40000 72 VAL B O 1
ATOM 8106 N N . GLY B 1 82 ? -30.79200 -54.89800 -20.74700 1.000 36.27000 73 GLY B N 1
ATOM 8107 C CA . GLY B 1 82 ? -31.24500 -54.66300 -19.40700 1.000 32.91000 73 GLY B CA 1
ATOM 8108 C C . GLY B 1 82 ? -31.61900 -53.22800 -19.11200 1.000 38.88000 73 GLY B C 1
ATOM 8109 O O . GLY B 1 82 ? -31.61600 -52.83800 -17.94300 1.000 37.87000 73 GLY B O 1
ATOM 8113 N N . ALA B 1 83 ? -31.93800 -52.41900 -20.12200 1.000 36.23000 74 ALA B N 1
ATOM 8114 C CA . ALA B 1 83 ? -32.44600 -51.06700 -19.85600 1.000 35.08000 74 ALA B CA 1
ATOM 8115 C C . ALA B 1 83 ? -33.89300 -51.14700 -19.36600 1.000 33.72000 74 ALA B C 1
ATOM 8116 O O . ALA B 1 83 ? -34.73800 -51.77400 -20.00800 1.000 34.62000 74 ALA B O 1
ATOM 8123 N N . GLU B 1 84 ? -34.19100 -50.52300 -18.23700 1.000 33.66000 75 GLU B N 1
ATOM 8124 C CA . GLU B 1 84 ? -35.52800 -50.59500 -17.65100 1.000 34.34000 75 GLU B CA 1
ATOM 8125 C C . GLU B 1 84 ? -36.47200 -49.52600 -18.17900 1.000 33.45000 75 GLU B C 1
ATOM 8126 O O . GLU B 1 84 ? -37.68700 -49.63500 -17.98800 1.000 33.50000 75 GLU B O 1
ATOM 8138 N N . ALA B 1 85 ? -35.95000 -48.48300 -18.81700 1.000 32.10000 76 ALA B N 1
ATOM 8139 C CA . ALA B 1 85 ? -36.79400 -47.41500 -19.31900 1.000 31.26000 76 ALA B CA 1
ATOM 8140 C C . ALA B 1 85 ? -36.19200 -46.91600 -20.61600 1.000 30.61000 76 ALA B C 1
ATOM 8141 O O . ALA B 1 85 ? -34.99500 -47.09300 -20.84900 1.000 27.64000 76 ALA B O 1
ATOM 8148 N N . ILE B 1 86 ? -37.02500 -46.24500 -21.43000 1.000 26.14000 77 ILE B N 1
ATOM 8149 C CA . ILE B 1 86 ? -36.60900 -45.62000 -22.68900 1.000 26.41000 77 ILE B CA 1
ATOM 8150 C C . ILE B 1 86 ? -37.05600 -44.16000 -22.66200 1.000 24.97000 77 ILE B C 1
ATOM 8151 O O . ILE B 1 86 ? -38.21400 -43.87100 -22.34900 1.000 27.37000 77 ILE B O 1
ATOM 8167 N N . HIS B 1 87 ? -36.12600 -43.22900 -22.94600 1.000 25.83000 78 HIS B N 1
ATOM 8168 C CA . HIS B 1 87 ? -36.48800 -41.82800 -23.17700 1.000 24.76000 78 HIS B CA 1
ATOM 8169 C C . HIS B 1 87 ? -36.51700 -41.56700 -24.67600 1.000 26.68000 78 HIS B C 1
ATOM 8170 O O . HIS B 1 87 ? -35.49000 -41.77800 -25.36100 1.000 24.64000 78 HIS B O 1
ATOM 8184 N N . PRO B 1 88 ? -37.64300 -41.15500 -25.25600 1.000 25.62000 79 PRO B N 1
ATOM 8185 C CA . PRO B 1 88 ? -37.67000 -40.94500 -26.71100 1.000 25.23000 79 PRO B CA 1
ATOM 8186 C C . PRO B 1 88 ? -37.21400 -39.58400 -27.21200 1.000 22.75000 79 PRO B C 1
ATOM 8187 O O . PRO B 1 88 ? -37.23800 -39.38300 -28.43100 1.000 26.90000 79 PRO B O 1
ATOM 8198 N N . GLY B 1 89 ? -36.80800 -38.65500 -26.34300 1.000 23.92000 80 GLY B N 1
ATOM 8199 C CA . GLY B 1 89 ? -36.50200 -37.30100 -26.77700 1.000 24.19000 80 GLY B CA 1
ATOM 8200 C C . GLY B 1 89 ? -37.70900 -36.58500 -27.35500 1.000 28.28000 80 GLY B C 1
ATOM 8201 O O . GLY B 1 89 ? -38.83200 -36.66000 -26.82200 1.000 24.00000 80 GLY B O 1
ATOM 8205 N N . TYR B 1 90 ? -37.48300 -35.85700 -28.45300 1.000 24.48000 81 TYR B N 1
ATOM 8206 C CA . TYR B 1 90 ? -38.55100 -35.26700 -29.27000 1.000 25.52000 81 TYR B CA 1
ATOM 8207 C C . TYR B 1 90 ? -38.36700 -35.70500 -30.71400 1.000 29.73000 81 TYR B C 1
ATOM 8208 O O . TYR B 1 90 ? -37.26500 -36.07600 -31.13200 1.000 24.90000 81 TYR B O 1
ATOM 8226 N N . GLY B 1 91 ? -39.46700 -35.66900 -31.48400 1.000 30.20000 82 GLY B N 1
ATOM 8227 C CA . GLY B 1 91 ? -39.42100 -36.19800 -32.83900 1.000 29.86000 82 GLY B CA 1
ATOM 8228 C C . GLY B 1 91 ? -39.28500 -37.71400 -32.81600 1.000 29.61000 82 GLY B C 1
ATOM 8229 O O . GLY B 1 91 ? -39.46700 -38.36000 -31.79400 1.000 29.97000 82 GLY B O 1
ATOM 8233 N N . PHE B 1 92 ? -38.91600 -38.27100 -33.97000 1.000 26.92000 83 PHE B N 1
ATOM 8234 C CA . PHE B 1 92 ? -38.83400 -39.71100 -34.18200 1.000 28.68000 83 PHE B CA 1
ATOM 8235 C C . PHE B 1 92 ? -40.02100 -40.44400 -33.56800 1.000 25.93000 83 PHE B C 1
ATOM 8236 O O . PHE B 1 92 ? -41.10800 -40.25700 -34.06600 1.000 26.38000 83 PHE B O 1
ATOM 8253 N N . LEU B 1 93 ? -39.87300 -41.23800 -32.49600 1.000 28.78000 84 LEU B N 1
ATOM 8254 C CA . LEU B 1 93 ? -40.99200 -42.02500 -31.95900 1.000 27.40000 84 LEU B CA 1
ATOM 8255 C C . LEU B 1 93 ? -41.59700 -41.43500 -30.69700 1.000 28.45000 84 LEU B C 1
ATOM 8256 O O . LEU B 1 93 ? -42.35500 -42.11600 -29.99000 1.000 27.84000 84 LEU B O 1
ATOM 8272 N N . ALA B 1 94 ? -41.29700 -40.18600 -30.39000 1.000 26.81000 85 ALA B N 1
ATOM 8273 C CA . ALA B 1 94 ? -41.72200 -39.67700 -29.10000 1.000 26.42000 85 ALA B CA 1
ATOM 8274 C C . ALA B 1 94 ? -43.24500 -39.55000 -28.98800 1.000 25.42000 85 ALA B C 1
ATOM 8275 O O . ALA B 1 94 ? -43.78400 -39.62800 -27.88300 1.000 27.85000 85 ALA B O 1
ATOM 8282 N N . GLU B 1 95 ? -43.94000 -39.32600 -30.08100 1.000 32.27000 86 GLU B N 1
ATOM 8283 C CA . GLU B 1 95 ? -45.39400 -39.20100 -30.04300 1.000 38.92000 86 GLU B CA 1
ATOM 8284 C C . GLU B 1 95 ? -46.05000 -40.34200 -30.81900 1.000 35.18000 86 GLU B C 1
ATOM 8285 O O . GLU B 1 95 ? -47.16900 -40.18700 -31.31800 1.000 35.44000 86 GLU B O 1
ATOM 8297 N N . ASN B 1 96 ? -45.35900 -41.51300 -30.88300 1.000 32.41000 87 ASN B N 1
ATOM 8298 C CA . ASN B 1 96 ? -45.82900 -42.71000 -31.57500 1.000 36.40000 87 ASN B CA 1
ATOM 8299 C C . ASN B 1 96 ? -46.45500 -43.64700 -30.53800 1.000 32.88000 87 ASN B C 1
ATOM 8300 O O . ASN B 1 96 ? -45.76300 -44.22100 -29.67600 1.000 29.32000 87 ASN B O 1
ATOM 8311 N N . GLU B 1 97 ? -47.78000 -43.78200 -30.59400 1.000 34.81000 88 GLU B N 1
ATOM 8312 C CA . GLU B 1 97 ? -48.44800 -44.50700 -29.52100 1.000 35.46000 88 GLU B CA 1
ATOM 8313 C C . GLU B 1 97 ? -48.12100 -45.98500 -29.58700 1.000 32.49000 88 GLU B C 1
ATOM 8314 O O . GLU B 1 97 ? -47.97700 -46.62900 -28.55100 1.000 34.64000 88 GLU B O 1
ATOM 8326 N N . HIS B 1 98 ? -47.93700 -46.52200 -30.78000 1.000 32.75000 89 HIS B N 1
ATOM 8327 C CA . HIS B 1 98 ? -47.55200 -47.92100 -30.89200 1.000 38.75000 89 HIS B CA 1
ATOM 8328 C C . HIS B 1 98 ? -46.21600 -48.23100 -30.19100 1.000 38.89000 89 HIS B C 1
ATOM 8329 O O . HIS B 1 98 ? -46.05700 -49.30400 -29.59600 1.000 37.16000 89 HIS B O 1
ATOM 8343 N N . PHE B 1 99 ? -45.20500 -47.36200 -30.35700 1.000 36.70000 90 PHE B N 1
ATOM 8344 C CA . PHE B 1 99 ? -43.94400 -47.48700 -29.60000 1.000 30.24000 90 PHE B CA 1
ATOM 8345 C C . PHE B 1 99 ? -44.18400 -47.44600 -28.08800 1.000 29.46000 90 PHE B C 1
ATOM 8346 O O . PHE B 1 99 ? -43.67100 -48.28500 -27.33400 1.000 31.15000 90 PHE B O 1
ATOM 8363 N N . ALA B 1 100 ? -44.93200 -46.46200 -27.61200 1.000 29.29000 91 ALA B N 1
ATOM 8364 C CA . ALA B 1 100 ? -45.18300 -46.40200 -26.17800 1.000 30.41000 91 ALA B CA 1
ATOM 8365 C C . ALA B 1 100 ? -45.90300 -47.66500 -25.69000 1.000 30.01000 91 ALA B C 1
ATOM 8366 O O . ALA B 1 100 ? -45.57400 -48.20300 -24.62900 1.000 31.84000 91 ALA B O 1
ATOM 8373 N N . ARG B 1 101 ? -46.89000 -48.14500 -26.44300 1.000 27.66000 92 ARG B N 1
ATOM 8374 C CA . ARG B 1 101 ? -47.62700 -49.33700 -26.00000 1.000 36.56000 92 ARG B CA 1
ATOM 8375 C C . ARG B 1 101 ? -46.75500 -50.58600 -26.03800 1.000 39.39000 92 ARG B C 1
ATOM 8376 O O . ARG B 1 101 ? -46.83700 -51.44300 -25.14700 1.000 38.77000 92 ARG B O 1
ATOM 8397 N N . LEU B 1 102 ? -45.89600 -50.68600 -27.04700 1.000 35.84000 93 LEU B N 1
ATOM 8398 C CA . LEU B 1 102 ? -44.96600 -51.80100 -27.13500 1.000 36.22000 93 LEU B CA 1
ATOM 8399 C C . LEU B 1 102 ? -44.02100 -51.82800 -25.94400 1.000 38.72000 93 LEU B C 1
ATOM 8400 O O . LEU B 1 102 ? -43.72900 -52.90600 -25.40400 1.000 34.32000 93 LEU B O 1
ATOM 8416 N N . CYS B 1 103 ? -43.52100 -50.66600 -25.51500 1.000 31.81000 94 CYS B N 1
ATOM 8417 C CA . CYS B 1 103 ? -42.70100 -50.65900 -24.31000 1.000 35.96000 94 CYS B CA 1
ATOM 8418 C C . CYS B 1 103 ? -43.46100 -51.25200 -23.11700 1.000 35.21000 94 CYS B C 1
ATOM 8419 O O . CYS B 1 103 ? -42.90700 -52.05800 -22.36900 1.000 37.19000 94 CYS B O 1
ATOM 8427 N N . GLU B 1 104 ? -44.70300 -50.80200 -22.88000 1.000 40.82000 95 GLU B N 1
ATOM 8428 C CA . GLU B 1 104 ? -45.47900 -51.30300 -21.73900 1.000 38.88000 95 GLU B CA 1
ATOM 8429 C C . GLU B 1 104 ? -45.69400 -52.82200 -21.82000 1.000 39.64000 95 GLU B C 1
ATOM 8430 O O . GLU B 1 104 ? -45.45300 -53.54300 -20.84700 1.000 46.72000 95 GLU B O 1
ATOM 8442 N N . GLU B 1 105 ? -46.14600 -53.33200 -22.96800 1.000 38.16000 96 GLU B N 1
ATOM 8443 C CA . GLU B 1 105 ? -46.35700 -54.77600 -23.10400 1.000 40.70000 96 GLU B CA 1
ATOM 8444 C C . GLU B 1 105 ? -45.12500 -55.60200 -22.73500 1.000 46.13000 96 GLU B C 1
ATOM 8445 O O . GLU B 1 105 ? -45.25200 -56.75400 -22.30300 1.000 42.77000 96 GLU B O 1
ATOM 8449 N N . LYS B 1 106 ? -43.92800 -55.01500 -22.86500 1.000 47.10000 97 LYS B N 1
ATOM 8450 C CA . LYS B 1 106 ? -42.65100 -55.71600 -22.73200 1.000 37.10000 97 LYS B CA 1
ATOM 8451 C C . LYS B 1 106 ? -41.98600 -55.41500 -21.41300 1.000 41.04000 97 LYS B C 1
ATOM 8452 O O . LYS B 1 106 ? -40.88800 -55.91300 -21.16200 1.000 42.75000 97 LYS B O 1
ATOM 8471 N N . GLY B 1 107 ? -42.63500 -54.63300 -20.54800 1.000 37.74000 98 GLY B N 1
ATOM 8472 C CA . GLY B 1 107 ? -42.08000 -54.37000 -19.24500 1.000 40.09000 98 GLY B CA 1
ATOM 8473 C C . GLY B 1 107 ? -41.06700 -53.25700 -19.21400 1.000 40.38000 98 GLY B C 1
ATOM 8474 O O . GLY B 1 107 ? -40.29200 -53.17400 -18.26400 1.000 41.82000 98 GLY B O 1
ATOM 8478 N N . ILE B 1 108 ? -40.99300 -52.43200 -20.25000 1.000 35.82000 99 ILE B N 1
ATOM 8479 C CA . ILE B 1 108 ? -40.06400 -51.30000 -20.29300 1.000 31.40000 99 ILE B CA 1
ATOM 8480 C C . ILE B 1 108 ? -40.87000 -50.04400 -20.03100 1.000 31.97000 99 ILE B C 1
ATOM 8481 O O . ILE B 1 108 ? -41.90100 -49.85100 -20.67000 1.000 35.50000 99 ILE B O 1
ATOM 8497 N N . THR B 1 109 ? -40.40500 -49.17400 -19.12400 1.000 35.26000 100 THR B N 1
ATOM 8498 C CA . THR B 1 109 ? -41.08100 -47.90100 -18.86000 1.000 33.95000 100 THR B CA 1
ATOM 8499 C C . THR B 1 109 ? -40.74100 -46.89100 -19.96300 1.000 33.26000 100 THR B C 1
ATOM 8500 O O . THR B 1 109 ? -39.55300 -46.60000 -20.22000 1.000 29.43000 100 THR B O 1
ATOM 8511 N N . PHE B 1 110 ? -41.76600 -46.46500 -20.69500 1.000 33.19000 101 PHE B N 1
ATOM 8512 C CA . PHE B 1 110 ? -41.67700 -45.32100 -21.59400 1.000 33.85000 101 PHE B CA 1
ATOM 8513 C C . PHE B 1 110 ? -41.68800 -44.03800 -20.76100 1.000 41.81000 101 PHE B C 1
ATOM 8514 O O . PHE B 1 110 ? -42.62200 -43.81500 -19.98800 1.000 33.55000 101 PHE B O 1
ATOM 8531 N N . ILE B 1 111 ? -40.65100 -43.20800 -20.89400 1.000 32.02000 102 ILE B N 1
ATOM 8532 C CA . ILE B 1 111 ? -40.56500 -41.94700 -20.15900 1.000 26.92000 102 ILE B CA 1
ATOM 8533 C C . ILE B 1 111 ? -41.36500 -40.90800 -20.93900 1.000 31.87000 102 ILE B C 1
ATOM 8534 O O . ILE B 1 111 ? -40.88400 -40.27000 -21.89000 1.000 29.62000 102 ILE B O 1
ATOM 8550 N N . GLY B 1 112 ? -42.60700 -40.74500 -20.53000 1.000 27.15000 103 GLY B N 1
ATOM 8551 C CA . GLY B 1 112 ? -43.56900 -39.92300 -21.21600 1.000 30.46000 103 GLY B CA 1
ATOM 8552 C C . GLY B 1 112 ? -44.94800 -40.19100 -20.63700 1.000 35.83000 103 GLY B C 1
ATOM 8553 O O . GLY B 1 112 ? -45.07700 -40.88900 -19.61600 1.000 30.88000 103 GLY B O 1
ATOM 8557 N N . PRO B 1 113 ? -45.99600 -39.64000 -21.26400 1.000 31.95000 104 PRO B N 1
ATOM 8558 C CA . PRO B 1 113 ? -47.36000 -39.92100 -20.81200 1.000 33.50000 104 PRO B CA 1
ATOM 8559 C C . PRO B 1 113 ? -47.77800 -41.32400 -21.20900 1.000 39.07000 104 PRO B C 1
ATOM 8560 O O . PRO B 1 113 ? -47.14500 -42.00400 -22.03000 1.000 35.02000 104 PRO B O 1
ATOM 8571 N N . HIS B 1 114 ? -48.89000 -41.75900 -20.62300 1.000 35.75000 105 HIS B N 1
ATOM 8572 C CA . HIS B 1 114 ? -49.40000 -43.08100 -20.95500 1.000 35.55000 105 HIS B CA 1
ATOM 8573 C C . HIS B 1 114 ? -49.75800 -43.16100 -22.43100 1.000 29.90000 105 HIS B C 1
ATOM 8574 O O . HIS B 1 114 ? -50.19500 -42.18400 -23.03600 1.000 34.75000 105 HIS B O 1
ATOM 8588 N N . TRP B 1 115 ? -49.62200 -44.35500 -23.01100 1.000 32.85000 106 TRP B N 1
ATOM 8589 C CA . TRP B 1 115 ? -49.77400 -44.46400 -24.46000 1.000 36.48000 106 TRP B CA 1
ATOM 8590 C C . TRP B 1 115 ? -51.19500 -44.17400 -24.93500 1.000 40.23000 106 TRP B C 1
ATOM 8591 O O . TRP B 1 115 ? -51.38400 -43.69600 -26.06200 1.000 33.37000 106 TRP B O 1
ATOM 8612 N N . LYS B 1 116 ? -52.20400 -44.41900 -24.10400 1.000 34.54000 107 LYS B N 1
ATOM 8613 C CA . LYS B 1 116 ? -53.55200 -44.04100 -24.50400 1.000 40.32000 107 LYS B CA 1
ATOM 8614 C C . LYS B 1 116 ? -53.69000 -42.52900 -24.61900 1.000 35.04000 107 LYS B C 1
ATOM 8615 O O . LYS B 1 116 ? -54.41300 -42.02700 -25.49000 1.000 34.07000 107 LYS B O 1
ATOM 8634 N N . VAL B 1 117 ? -52.97900 -41.77600 -23.77500 1.000 36.84000 108 VAL B N 1
ATOM 8635 C CA . VAL B 1 117 ? -53.03900 -40.31800 -23.89700 1.000 37.43000 108 VAL B CA 1
ATOM 8636 C C . VAL B 1 117 ? -52.33600 -39.85400 -25.17000 1.000 35.66000 108 VAL B C 1
ATOM 8637 O O . VAL B 1 117 ? -52.81400 -38.94600 -25.86600 1.000 35.72000 108 VAL B O 1
ATOM 8650 N N . ILE B 1 118 ? -51.18800 -40.46300 -25.49300 1.000 32.33000 109 ILE B N 1
ATOM 8651 C CA . ILE B 1 118 ? -50.49400 -40.16100 -26.74700 1.000 30.57000 109 ILE B CA 1
ATOM 8652 C C . ILE B 1 118 ? -51.41400 -40.40200 -27.92700 1.000 36.09000 109 ILE B C 1
ATOM 8653 O O . ILE B 1 118 ? -51.48900 -39.59400 -28.86800 1.000 36.21000 109 ILE B O 1
ATOM 8669 N N . GLU B 1 119 ? -52.06800 -41.56500 -27.93900 1.000 36.41000 110 GLU B N 1
ATOM 8670 C CA . GLU B 1 119 ? -52.99600 -41.87800 -29.01900 1.000 40.74000 110 GLU B CA 1
ATOM 8671 C C . GLU B 1 119 ? -54.13200 -40.86300 -29.06100 1.000 39.16000 110 GLU B C 1
ATOM 8672 O O . GLU B 1 119 ? -54.52600 -40.37300 -30.12800 1.000 39.16000 110 GLU B O 1
ATOM 8684 N N . LEU B 1 120 ? -54.70300 -40.57700 -27.90400 1.000 40.97000 111 LEU B N 1
ATOM 8685 C CA . LEU B 1 120 ? -55.84000 -39.66300 -27.86900 1.000 43.26000 111 LEU B CA 1
ATOM 8686 C C . LEU B 1 120 ? -55.46700 -38.30500 -28.44900 1.000 43.76000 111 LEU B C 1
ATOM 8687 O O . LEU B 1 120 ? -56.14600 -37.78300 -29.33000 1.000 48.13000 111 LEU B O 1
ATOM 8703 N N . MET B 1 121 ? -54.40500 -37.70100 -27.94900 1.000 45.52000 112 MET B N 1
ATOM 8704 C CA . MET B 1 121 ? -54.03200 -36.36800 -28.39400 1.000 43.46000 112 MET B CA 1
ATOM 8705 C C . MET B 1 121 ? -53.22300 -36.36300 -29.67800 1.000 51.51000 112 MET B C 1
ATOM 8706 O O . MET B 1 121 ? -52.79900 -35.28500 -30.09400 1.000 50.25000 112 MET B O 1
ATOM 8720 N N . GLY B 1 122 ? -53.00000 -37.51200 -30.33000 1.000 50.07000 113 GLY B N 1
ATOM 8721 C CA . GLY B 1 122 ? -52.18100 -37.51700 -31.53900 1.000 42.56000 113 GLY B CA 1
ATOM 8722 C C . GLY B 1 122 ? -52.86900 -37.02600 -32.79500 1.000 51.26000 113 GLY B C 1
ATOM 8723 O O . GLY B 1 122 ? -52.20700 -36.61200 -33.75200 1.000 55.38000 113 GLY B O 1
ATOM 8727 N N . ASP B 1 123 ? -54.18100 -37.12600 -32.85100 1.000 52.65000 114 ASP B N 1
ATOM 8728 C CA . ASP B 1 123 ? -54.92900 -36.56000 -33.95500 1.000 49.17000 114 ASP B CA 1
ATOM 8729 C C . ASP B 1 123 ? -55.27800 -35.11800 -33.60500 1.000 50.92000 114 ASP B C 1
ATOM 8730 O O . ASP B 1 123 ? -55.78400 -34.84100 -32.51000 1.000 49.88000 114 ASP B O 1
ATOM 8739 N N . LYS B 1 124 ? -55.00300 -34.20300 -34.53600 1.000 49.55000 115 LYS B N 1
ATOM 8740 C CA . LYS B 1 124 ? -55.09600 -32.79400 -34.19700 1.000 48.94000 115 LYS B CA 1
ATOM 8741 C C . LYS B 1 124 ? -56.55300 -32.40000 -33.99600 1.000 46.49000 115 LYS B C 1
ATOM 8742 O O . LYS B 1 124 ? -56.87300 -31.66600 -33.05400 1.000 43.13000 115 LYS B O 1
ATOM 8761 N N . ALA B 1 125 ? -57.44900 -32.92000 -34.84500 1.000 48.48000 116 ALA B N 1
ATOM 8762 C CA . ALA B 1 125 ? -58.87700 -32.64300 -34.68800 1.000 54.23000 116 ALA B CA 1
ATOM 8763 C C . ALA B 1 125 ? -59.39300 -33.20100 -33.36600 1.000 44.36000 116 ALA B C 1
ATOM 8764 O O . ALA B 1 125 ? -60.02800 -32.49500 -32.57800 1.000 45.78000 116 ALA B O 1
ATOM 8771 N N . ARG B 1 126 ? -59.10000 -34.46400 -33.09100 1.000 45.03000 117 ARG B N 1
ATOM 8772 C CA . ARG B 1 126 ? -59.58600 -35.07100 -31.86300 1.000 45.04000 117 ARG B CA 1
ATOM 8773 C C . ARG B 1 126 ? -59.08800 -34.32100 -30.63500 1.000 48.77000 117 ARG B C 1
ATOM 8774 O O . ARG B 1 126 ? -59.85300 -34.08800 -29.69400 1.000 44.31000 117 ARG B O 1
ATOM 8795 N N . SER B 1 127 ? -57.80500 -33.92800 -30.61000 1.000 38.48000 118 SER B N 1
ATOM 8796 C CA . SER B 1 127 ? -57.33100 -33.24100 -29.41500 1.000 42.68000 118 SER B CA 1
ATOM 8797 C C . SER B 1 127 ? -58.04100 -31.89300 -29.23500 1.000 32.77000 118 SER B C 1
ATOM 8798 O O . SER B 1 127 ? -58.21400 -31.44200 -28.10200 1.000 36.93000 118 SER B O 1
ATOM 8806 N N . LYS B 1 128 ? -58.45500 -31.23400 -30.31400 1.000 32.10000 119 LYS B N 1
ATOM 8807 C CA . LYS B 1 128 ? -59.21000 -29.98800 -30.15800 1.000 40.67000 119 LYS B CA 1
ATOM 8808 C C . LYS B 1 128 ? -60.56300 -30.25600 -29.49800 1.000 38.21000 119 LYS B C 1
ATOM 8809 O O . LYS B 1 128 ? -60.98600 -29.50800 -28.61100 1.000 37.17000 119 LYS B O 1
ATOM 8828 N N . GLU B 1 129 ? -61.24500 -31.32300 -29.93400 1.000 38.88000 120 GLU B N 1
ATOM 8829 C CA . GLU B 1 129 ? -62.52400 -31.70800 -29.33600 1.000 41.74000 120 GLU B CA 1
ATOM 8830 C C . GLU B 1 129 ? -62.35600 -32.04200 -27.86500 1.000 41.46000 120 GLU B C 1
ATOM 8831 O O . GLU B 1 129 ? -63.13600 -31.59500 -27.02500 1.000 43.11000 120 GLU B O 1
ATOM 8835 N N . VAL B 1 130 ? -61.28800 -32.75300 -27.51700 1.000 41.02000 121 VAL B N 1
ATOM 8836 C CA . VAL B 1 130 ? -61.04600 -33.07500 -26.12300 1.000 40.45000 121 VAL B CA 1
ATOM 8837 C C . VAL B 1 130 ? -60.89100 -31.80400 -25.32400 1.000 43.89000 121 VAL B C 1
ATOM 8838 O O . VAL B 1 130 ? -61.40500 -31.67300 -24.19300 1.000 35.44000 121 VAL B O 1
ATOM 8851 N N . MET B 1 131 ? -60.10700 -30.85200 -25.87500 1.000 37.87000 122 MET B N 1
ATOM 8852 C CA . MET B 1 131 ? -59.83200 -29.64800 -25.08200 1.000 37.95000 122 MET B CA 1
ATOM 8853 C C . MET B 1 131 ? -61.07100 -28.76500 -24.96000 1.000 34.85000 122 MET B C 1
ATOM 8854 O O . MET B 1 131 ? -61.26300 -28.10300 -23.93000 1.000 35.07000 122 MET B O 1
ATOM 8868 N N . LYS B 1 132 ? -61.86300 -28.67600 -26.03300 1.000 31.49000 123 LYS B N 1
ATOM 8869 C CA . LYS B 1 132 ? -63.16200 -28.00400 -25.97800 1.000 39.67000 123 LYS B CA 1
ATOM 8870 C C . LYS B 1 132 ? -64.00500 -28.54200 -24.81800 1.000 37.02000 123 LYS B C 1
ATOM 8871 O O . LYS B 1 132 ? -64.40500 -27.79200 -23.91600 1.000 41.56000 123 LYS B O 1
ATOM 8890 N N . ARG B 1 133 ? -64.26300 -29.85300 -24.80800 1.000 38.20000 124 ARG B N 1
ATOM 8891 C CA . ARG B 1 133 ? -65.06700 -30.43100 -23.73100 1.000 38.03000 124 ARG B CA 1
ATOM 8892 C C . ARG B 1 133 ? -64.46000 -30.14600 -22.36600 1.000 44.40000 124 ARG B C 1
ATOM 8893 O O . ARG B 1 133 ? -65.17100 -30.11800 -21.34700 1.000 40.02000 124 ARG B O 1
ATOM 8903 N N . ALA B 1 134 ? -63.15600 -29.93000 -22.29600 1.000 39.85000 125 ALA B N 1
ATOM 8904 C CA . ALA B 1 134 ? -62.56800 -29.69400 -20.98600 1.000 42.06000 125 ALA B CA 1
ATOM 8905 C C . ALA B 1 134 ? -62.61200 -28.23200 -20.56200 1.000 35.79000 125 ALA B C 1
ATOM 8906 O O . ALA B 1 134 ? -62.06500 -27.90100 -19.50500 1.000 43.44000 125 ALA B O 1
ATOM 8913 N N . GLY B 1 135 ? -63.23100 -27.35700 -21.35500 1.000 34.16000 126 GLY B N 1
ATOM 8914 C CA . GLY B 1 135 ? -63.36400 -25.95600 -21.01600 1.000 36.08000 126 GLY B CA 1
ATOM 8915 C C . GLY B 1 135 ? -62.31500 -25.04200 -21.61900 1.000 38.42000 126 GLY B C 1
ATOM 8916 O O . GLY B 1 135 ? -62.28200 -23.86200 -21.27100 1.000 36.60000 126 GLY B O 1
ATOM 8920 N N . VAL B 1 136 ? -61.47000 -25.54400 -22.51400 1.000 40.11000 127 VAL B N 1
ATOM 8921 C CA . VAL B 1 136 ? -60.39800 -24.74000 -23.10400 1.000 40.62000 127 VAL B CA 1
ATOM 8922 C C . VAL B 1 136 ? -60.91400 -24.10600 -24.38600 1.000 34.01000 127 VAL B C 1
ATOM 8923 O O . VAL B 1 136 ? -61.38100 -24.82300 -25.27200 1.000 35.30000 127 VAL B O 1
ATOM 8936 N N . PRO B 1 137 ? -60.77800 -22.79400 -24.56600 1.000 33.69000 128 PRO B N 1
ATOM 8937 C CA . PRO B 1 137 ? -61.16100 -22.19900 -25.84900 1.000 38.56000 128 PRO B CA 1
ATOM 8938 C C . PRO B 1 137 ? -60.27000 -22.66800 -26.98100 1.000 40.49000 128 PRO B C 1
ATOM 8939 O O . PRO B 1 137 ? -59.04200 -22.72400 -26.84800 1.000 41.94000 128 PRO B O 1
ATOM 8950 N N . THR B 1 138 ? -60.90400 -22.99900 -28.11000 1.000 37.42000 129 THR B N 1
ATOM 8951 C CA . THR B 1 138 ? -60.21700 -23.56100 -29.26300 1.000 43.87000 129 THR B CA 1
ATOM 8952 C C . THR B 1 138 ? -60.50800 -22.73000 -30.50500 1.000 44.87000 129 THR B C 1
ATOM 8953 O O . THR B 1 138 ? -61.46700 -21.96900 -30.54700 1.000 36.82000 129 THR B O 1
ATOM 8964 N N . VAL B 1 139 ? -59.67700 -22.90100 -31.53000 1.000 49.10000 130 VAL B N 1
ATOM 8965 C CA . VAL B 1 139 ? -59.84800 -22.15900 -32.79300 1.000 46.91000 130 VAL B CA 1
ATOM 8966 C C . VAL B 1 139 ? -61.05500 -22.71000 -33.54500 1.000 49.37000 130 VAL B C 1
ATOM 8967 O O . VAL B 1 139 ? -61.10300 -23.92400 -33.82000 1.000 45.58000 130 VAL B O 1
ATOM 8980 N N . PRO B 1 140 ? -62.02900 -21.87700 -33.93000 1.000 52.50000 131 PRO B N 1
ATOM 8981 C CA . PRO B 1 140 ? -63.16900 -22.39600 -34.70900 1.000 52.55000 131 PRO B CA 1
ATOM 8982 C C . PRO B 1 140 ? -62.71900 -23.12500 -35.96800 1.000 55.21000 131 PRO B C 1
ATOM 8983 O O . PRO B 1 140 ? -61.73200 -22.75400 -36.60700 1.000 58.93000 131 PRO B O 1
ATOM 8994 N N . GLY B 1 141 ? -63.44000 -24.18800 -36.31100 1.000 49.82000 132 GLY B N 1
ATOM 8995 C CA . GLY B 1 141 ? -63.09900 -24.97000 -37.48000 1.000 54.68000 132 GLY B CA 1
ATOM 8996 C C . GLY B 1 141 ? -63.97900 -26.19800 -37.56700 1.000 53.63000 132 GLY B C 1
ATOM 8997 O O . GLY B 1 141 ? -65.01100 -26.28900 -36.90400 1.000 58.88000 132 GLY B O 1
ATOM 9001 N N . SER B 1 142 ? -63.52900 -27.14500 -38.38100 1.000 53.51000 133 SER B N 1
ATOM 9002 C CA . SER B 1 142 ? -64.17500 -28.44300 -38.45600 1.000 60.83000 133 SER B CA 1
ATOM 9003 C C . SER B 1 142 ? -64.08100 -29.18300 -37.12800 1.000 69.15000 133 SER B C 1
ATOM 9004 O O . SER B 1 142 ? -63.18400 -28.95300 -36.30300 1.000 68.33000 133 SER B O 1
ATOM 9012 N N . ASP B 1 143 ? -65.07600 -30.02200 -36.88400 1.000 62.97000 134 ASP B N 1
ATOM 9013 C CA . ASP B 1 143 ? -65.07600 -30.81400 -35.65900 1.000 61.05000 134 ASP B CA 1
ATOM 9014 C C . ASP B 1 143 ? -64.59900 -32.22100 -35.92800 1.000 68.31000 134 ASP B C 1
ATOM 9015 O O . ASP B 1 143 ? -65.25500 -33.20200 -35.59300 1.000 77.67000 134 ASP B O 1
ATOM 9019 N N . GLY B 1 144 ? -63.46500 -32.33700 -36.53100 1.000 68.22000 135 GLY B N 1
ATOM 9020 C CA . GLY B 1 144 ? -62.99200 -33.62000 -36.95200 1.000 62.94000 135 GLY B CA 1
ATOM 9021 C C . GLY B 1 144 ? -62.40600 -33.52900 -38.32100 1.000 65.83000 135 GLY B C 1
ATOM 9022 O O . GLY B 1 144 ? -62.09400 -32.45800 -38.83800 1.000 64.10000 135 GLY B O 1
ATOM 9026 N N . ILE B 1 145 ? -62.11200 -34.69200 -38.87000 1.000 70.66000 136 ILE B N 1
ATOM 9027 C CA . ILE B 1 145 ? -61.55400 -34.72300 -40.20400 1.000 72.67000 136 ILE B CA 1
ATOM 9028 C C . ILE B 1 145 ? -62.56500 -34.16600 -41.23000 1.000 76.58000 136 ILE B C 1
ATOM 9029 O O . ILE B 1 145 ? -63.78200 -34.05000 -40.98000 1.000 80.71000 136 ILE B O 1
ATOM 9033 N N . LEU B 1 146 ? -62.03300 -33.69100 -42.34200 1.000 79.64000 137 LEU B N 1
ATOM 9034 C CA . LEU B 1 146 ? -62.88800 -33.30000 -43.46200 1.000 83.99000 137 LEU B CA 1
ATOM 9035 C C . LEU B 1 146 ? -63.26600 -34.54900 -44.28300 1.000 88.39000 137 LEU B C 1
ATOM 9036 O O . LEU B 1 146 ? -62.39200 -35.23800 -44.83200 1.000 89.09000 137 LEU B O 1
ATOM 9052 N N . LYS B 1 147 ? -64.57500 -34.80500 -44.44300 1.000 90.88000 138 LYS B N 1
ATOM 9053 C CA . LYS B 1 147 ? -64.99200 -35.94000 -45.27100 1.000 85.82000 138 LYS B CA 1
ATOM 9054 C C . LYS B 1 147 ? -64.42700 -35.80400 -46.67800 1.000 92.53000 138 LYS B C 1
ATOM 9055 O O . LYS B 1 147 ? -63.68900 -36.66500 -47.15800 1.000 90.63000 138 LYS B O 1
ATOM 9059 N N . ASP B 1 148 ? -64.70000 -34.68100 -47.32500 1.000 97.98000 139 ASP B N 1
ATOM 9060 C CA . ASP B 1 148 ? -64.33400 -34.44000 -48.71800 1.000 97.12000 139 ASP B CA 1
ATOM 9061 C C . ASP B 1 148 ? -64.14000 -32.92500 -48.86300 1.000 96.03000 139 ASP B C 1
ATOM 9062 O O . ASP B 1 148 ? -64.39100 -32.17800 -47.92200 1.000 93.08000 139 ASP B O 1
ATOM 9071 N N . VAL B 1 149 ? -63.75000 -32.46800 -50.07000 1.000 98.03000 140 VAL B N 1
ATOM 9072 C CA . VAL B 1 149 ? -63.55600 -31.04200 -50.37900 1.000 93.14000 140 VAL B CA 1
ATOM 9073 C C . VAL B 1 149 ? -64.86000 -30.28100 -50.58300 1.000 91.15000 140 VAL B C 1
ATOM 9074 O O . VAL B 1 149 ? -64.86700 -29.03200 -50.53800 1.000 85.59000 140 VAL B O 1
ATOM 9078 N N . GLU B 1 150 ? -65.97900 -31.01000 -50.73600 1.000 89.45000 141 GLU B N 1
ATOM 9079 C CA . GLU B 1 150 ? -67.30500 -30.38800 -50.72000 1.000 89.76000 141 GLU B CA 1
ATOM 9080 C C . GLU B 1 150 ? -67.58900 -29.97900 -49.29600 1.000 88.36000 141 GLU B C 1
ATOM 9081 O O . GLU B 1 150 ? -67.96900 -28.82700 -49.01000 1.000 86.64000 141 GLU B O 1
ATOM 9085 N N . GLU B 1 151 ? -67.35700 -30.90200 -48.37100 1.000 91.73000 142 GLU B N 1
ATOM 9086 C CA . GLU B 1 151 ? -67.48400 -30.55400 -46.96500 1.000 88.27000 142 GLU B CA 1
ATOM 9087 C C . GLU B 1 151 ? -66.62900 -29.34100 -46.60400 1.000 81.85000 142 GLU B C 1
ATOM 9088 O O . GLU B 1 151 ? -67.04900 -28.53200 -45.78800 1.000 75.65000 142 GLU B O 1
ATOM 9092 N N . ALA B 1 152 ? -65.43400 -29.21200 -47.18500 1.000 83.40000 143 ALA B N 1
ATOM 9093 C CA . ALA B 1 152 ? -64.58700 -28.06900 -46.91900 1.000 82.33000 143 ALA B CA 1
ATOM 9094 C C . ALA B 1 152 ? -65.19100 -26.81200 -47.53200 1.000 81.49000 143 ALA B C 1
ATOM 9095 O O . ALA B 1 152 ? -65.11600 -25.72100 -46.95600 1.000 76.93000 143 ALA B O 1
ATOM 9102 N N . LYS B 1 153 ? -65.72000 -26.93000 -48.75600 1.000 82.63000 144 LYS B N 1
ATOM 9103 C CA . LYS B 1 153 ? -66.33600 -25.76000 -49.38300 1.000 78.94000 144 LYS B CA 1
ATOM 9104 C C . LYS B 1 153 ? -67.47200 -25.20600 -48.52900 1.000 75.41000 144 LYS B C 1
ATOM 9105 O O . LYS B 1 153 ? -67.60200 -23.98500 -48.38500 1.000 72.59000 144 LYS B O 1
ATOM 9109 N N . ARG B 1 154 ? -68.29100 -26.07800 -47.94200 1.000 78.25000 145 ARG B N 1
ATOM 9110 C CA . ARG B 1 154 ? -69.36000 -25.67000 -47.04100 1.000 71.96000 145 ARG B CA 1
ATOM 9111 C C . ARG B 1 154 ? -68.79100 -24.96800 -45.80400 1.000 67.90000 145 ARG B C 1
ATOM 9112 O O . ARG B 1 154 ? -69.04900 -23.78100 -45.56300 1.000 64.49000 145 ARG B O 1
ATOM 9125 N N . ILE B 1 155 ? -68.03200 -25.72400 -45.00100 1.000 71.28000 146 ILE B N 1
ATOM 9126 C CA . ILE B 1 155 ? -67.60900 -25.25900 -43.67600 1.000 69.82000 146 ILE B CA 1
ATOM 9127 C C . ILE B 1 155 ? -66.84500 -23.94800 -43.76800 1.000 67.04000 146 ILE B C 1
ATOM 9128 O O . ILE B 1 155 ? -66.95600 -23.08000 -42.88700 1.000 64.66000 146 ILE B O 1
ATOM 9144 N N . ALA B 1 156 ? -66.05800 -23.78700 -44.83200 1.000 67.63000 147 ALA B N 1
ATOM 9145 C CA . ALA B 1 156 ? -65.35200 -22.54100 -45.05700 1.000 67.20000 147 ALA B CA 1
ATOM 9146 C C . ALA B 1 156 ? -66.34900 -21.40500 -44.96900 1.000 67.85000 147 ALA B C 1
ATOM 9147 O O . ALA B 1 156 ? -66.17000 -20.44300 -44.20400 1.000 65.83000 147 ALA B O 1
ATOM 9154 N N . LYS B 1 157 ? -67.41700 -21.49800 -45.77100 1.000 71.02000 148 LYS B N 1
ATOM 9155 C CA . LYS B 1 157 ? -68.45600 -20.48200 -45.71400 1.000 67.12000 148 LYS B CA 1
ATOM 9156 C C . LYS B 1 157 ? -68.93700 -20.28200 -44.28000 1.000 68.66000 148 LYS B C 1
ATOM 9157 O O . LYS B 1 157 ? -69.23600 -19.15800 -43.87500 1.000 68.08000 148 LYS B O 1
ATOM 9161 N N . GLU B 1 158 ? -69.02400 -21.36500 -43.50300 1.000 70.64000 149 GLU B N 1
ATOM 9162 C CA . GLU B 1 158 ? -69.51900 -21.27200 -42.14100 1.000 71.64000 149 GLU B CA 1
ATOM 9163 C C . GLU B 1 158 ? -68.56100 -20.47900 -41.25400 1.000 71.08000 149 GLU B C 1
ATOM 9164 O O . GLU B 1 158 ? -68.98000 -19.58100 -40.51100 1.000 67.40000 149 GLU B O 1
ATOM 9168 N N . ILE B 1 159 ? -67.27800 -20.86400 -41.25500 1.000 67.69000 150 ILE B N 1
ATOM 9169 C CA . ILE B 1 159 ? -66.30100 -20.21300 -40.38000 1.000 65.74000 150 ILE B CA 1
ATOM 9170 C C . ILE B 1 159 ? -66.00400 -18.81000 -40.87500 1.000 65.84000 150 ILE B C 1
ATOM 9171 O O . ILE B 1 159 ? -65.84700 -17.86500 -40.08700 1.000 61.19000 150 ILE B O 1
ATOM 9187 N N . GLY B 1 160 ? -65.93600 -18.65400 -42.19100 1.000 61.53000 151 GLY B N 1
ATOM 9188 C CA . GLY B 1 160 ? -65.60800 -17.38500 -42.78400 1.000 64.26000 151 GLY B CA 1
ATOM 9189 C C . GLY B 1 160 ? -64.15100 -17.36700 -43.18100 1.000 71.77000 151 GLY B C 1
ATOM 9190 O O . GLY B 1 160 ? -63.28300 -17.68600 -42.36100 1.000 70.86000 151 GLY B O 1
ATOM 9194 N N . TYR B 1 161 ? -63.87100 -17.05700 -44.44300 1.000 68.86000 152 TYR B N 1
ATOM 9195 C CA . TYR B 1 161 ? -62.49600 -16.94400 -44.88800 1.000 67.35000 152 TYR B CA 1
ATOM 9196 C C . TYR B 1 161 ? -61.81400 -15.78200 -44.16000 1.000 73.67000 152 TYR B C 1
ATOM 9197 O O . TYR B 1 161 ? -62.48300 -14.87100 -43.65100 1.000 71.72000 152 TYR B O 1
ATOM 9215 N N . PRO B 1 162 ? -60.46700 -15.80600 -44.07200 1.000 73.31000 153 PRO B N 1
ATOM 9216 C CA . PRO B 1 162 ? -59.57800 -16.84300 -44.61000 1.000 63.65000 153 PRO B CA 1
ATOM 9217 C C . PRO B 1 162 ? -59.52500 -18.03200 -43.65100 1.000 62.11000 153 PRO B C 1
ATOM 9218 O O . PRO B 1 162 ? -59.57700 -17.86000 -42.44100 1.000 60.22000 153 PRO B O 1
ATOM 9229 N N . VAL B 1 163 ? -59.44600 -19.24100 -44.18400 1.000 65.87000 154 VAL B N 1
ATOM 9230 C CA . VAL B 1 163 ? -59.39300 -20.41200 -43.32500 1.000 59.51000 154 VAL B CA 1
ATOM 9231 C C . VAL B 1 163 ? -58.03900 -21.06300 -43.55100 1.000 62.36000 154 VAL B C 1
ATOM 9232 O O . VAL B 1 163 ? -57.22900 -20.57300 -44.34700 1.000 67.70000 154 VAL B O 1
ATOM 9245 N N . LEU B 1 164 ? -57.80900 -22.18500 -42.87900 1.000 61.50000 155 LEU B N 1
ATOM 9246 C CA . LEU B 1 164 ? -56.52300 -22.86000 -42.84100 1.000 63.17000 155 LEU B CA 1
ATOM 9247 C C . LEU B 1 164 ? -56.75500 -24.33800 -43.07800 1.000 58.72000 155 LEU B C 1
ATOM 9248 O O . LEU B 1 164 ? -57.63700 -24.92800 -42.45800 1.000 59.29000 155 LEU B O 1
ATOM 9264 N N . LEU B 1 165 ? -55.97800 -24.93600 -43.96400 1.000 57.16000 156 LEU B N 1
ATOM 9265 C CA . LEU B 1 165 ? -55.94200 -26.38500 -44.08500 1.000 63.11000 156 LEU B CA 1
ATOM 9266 C C . LEU B 1 165 ? -54.73400 -26.91000 -43.32300 1.000 64.87000 156 LEU B C 1
ATOM 9267 O O . LEU B 1 165 ? -53.61200 -26.43200 -43.52700 1.000 59.80000 156 LEU B O 1
ATOM 9283 N N . LYS B 1 166 ? -54.96500 -27.89400 -42.45700 1.000 60.57000 157 LYS B N 1
ATOM 9284 C CA . LYS B 1 166 ? -53.89900 -28.45200 -41.64100 1.000 59.60000 157 LYS B CA 1
ATOM 9285 C C . LYS B 1 166 ? -53.96200 -29.96700 -41.63200 1.000 61.13000 157 LYS B C 1
ATOM 9286 O O . LYS B 1 166 ? -55.01900 -30.55400 -41.39600 1.000 58.82000 157 LYS B O 1
ATOM 9305 N N . ALA B 1 167 ? -52.82500 -30.60600 -41.86400 1.000 57.68000 158 ALA B N 1
ATOM 9306 C CA . ALA B 1 167 ? -52.75000 -32.05900 -41.71100 1.000 60.13000 158 ALA B CA 1
ATOM 9307 C C . ALA B 1 167 ? -53.06200 -32.46900 -40.27600 1.000 59.11000 158 ALA B C 1
ATOM 9308 O O . ALA B 1 167 ? -52.44500 -31.95900 -39.32900 1.000 55.37000 158 ALA B O 1
ATOM 9315 N N . SER B 1 168 ? -54.02100 -33.41000 -40.12100 1.000 61.43000 159 SER B N 1
ATOM 9316 C CA . SER B 1 168 ? -54.43400 -33.78500 -38.77400 1.000 62.11000 159 SER B CA 1
ATOM 9317 C C . SER B 1 168 ? -53.34700 -34.59500 -38.07600 1.000 59.50000 159 SER B C 1
ATOM 9318 O O . SER B 1 168 ? -53.23400 -34.56100 -36.84700 1.000 57.01000 159 SER B O 1
ATOM 9326 N N . ALA B 1 169 ? -52.55200 -35.36300 -38.83200 1.000 67.19000 160 ALA B N 1
ATOM 9327 C CA . ALA B 1 169 ? -51.42700 -36.13200 -38.29100 1.000 63.05000 160 ALA B CA 1
ATOM 9328 C C . ALA B 1 169 ? -50.08100 -35.44300 -38.48900 1.000 62.04000 160 ALA B C 1
ATOM 9329 O O . ALA B 1 169 ? -49.02900 -36.09700 -38.54400 1.000 67.34000 160 ALA B O 1
ATOM 9336 N N . GLY B 1 170 ? -50.09700 -34.11900 -38.55000 1.000 58.65000 161 GLY B N 1
ATOM 9337 C CA . GLY B 1 170 ? -48.95300 -33.35500 -38.98300 1.000 62.96000 161 GLY B CA 1
ATOM 9338 C C . GLY B 1 170 ? -48.05500 -32.93000 -37.83600 1.000 67.62000 161 GLY B C 1
ATOM 9339 O O . GLY B 1 170 ? -48.31400 -33.17600 -36.65700 1.000 71.41000 161 GLY B O 1
ATOM 9343 N N . GLY B 1 171 ? -46.97500 -32.26200 -38.21100 1.000 66.94000 162 GLY B N 1
ATOM 9344 C CA . GLY B 1 171 ? -46.00800 -31.80000 -37.24200 1.000 62.14000 162 GLY B CA 1
ATOM 9345 C C . GLY B 1 171 ? -44.83700 -31.15600 -37.94800 1.000 62.20000 162 GLY B C 1
ATOM 9346 O O . GLY B 1 171 ? -44.59100 -31.39700 -39.13700 1.000 59.33000 162 GLY B O 1
ATOM 9350 N N . GLY B 1 172 ? -44.11200 -30.33700 -37.18300 1.000 61.08000 163 GLY B N 1
ATOM 9351 C CA . GLY B 1 172 ? -42.94400 -29.64500 -37.69400 1.000 65.15000 163 GLY B CA 1
ATOM 9352 C C . GLY B 1 172 ? -43.19900 -28.52700 -38.68100 1.000 65.35000 163 GLY B C 1
ATOM 9353 O O . GLY B 1 172 ? -42.24300 -27.96900 -39.21800 1.000 59.95000 163 GLY B O 1
ATOM 9357 N N . GLY B 1 173 ? -44.44800 -28.14700 -38.91400 1.000 60.52000 164 GLY B N 1
ATOM 9358 C CA . GLY B 1 173 ? -44.76000 -27.09100 -39.84900 1.000 56.58000 164 GLY B CA 1
ATOM 9359 C C . GLY B 1 173 ? -45.17100 -27.60300 -41.20000 1.000 60.82000 164 GLY B C 1
ATOM 9360 O O . GLY B 1 173 ? -45.55600 -26.80500 -42.06000 1.000 63.52000 164 GLY B O 1
ATOM 9364 N N . ARG B 1 174 ? -45.11800 -28.90200 -41.41600 1.000 60.95000 165 ARG B N 1
ATOM 9365 C CA . ARG B 1 174 ? -45.45500 -29.46200 -42.71200 1.000 60.29000 165 ARG B CA 1
ATOM 9366 C C . ARG B 1 174 ? -46.95500 -29.71500 -42.85200 1.000 63.58000 165 ARG B C 1
ATOM 9367 O O . ARG B 1 174 ? -47.65500 -30.03400 -41.87800 1.000 60.47000 165 ARG B O 1
ATOM 9371 N N . GLY B 1 175 ? -47.44800 -29.52100 -44.06700 1.000 60.66000 166 GLY B N 1
ATOM 9372 C CA . GLY B 1 175 ? -48.83600 -29.74300 -44.36700 1.000 64.54000 166 GLY B CA 1
ATOM 9373 C C . GLY B 1 175 ? -49.76000 -28.64400 -43.92300 1.000 64.75000 166 GLY B C 1
ATOM 9374 O O . GLY B 1 175 ? -50.86300 -28.93600 -43.45600 1.000 59.41000 166 GLY B O 1
ATOM 9378 N N . ILE B 1 176 ? -49.35500 -27.38200 -44.04900 1.000 61.72000 167 ILE B N 1
ATOM 9379 C CA . ILE B 1 176 ? -50.19300 -26.25000 -43.61700 1.000 61.55000 167 ILE B CA 1
ATOM 9380 C C . ILE B 1 176 ? -50.25600 -25.24700 -44.76700 1.000 65.13000 167 ILE B C 1
ATOM 9381 O O . ILE B 1 176 ? -49.23300 -24.65900 -45.14800 1.000 59.79000 167 ILE B O 1
ATOM 9397 N N . ARG B 1 177 ? -51.45400 -25.04200 -45.31400 1.000 70.66000 168 ARG B N 1
ATOM 9398 C CA . ARG B 1 177 ? -51.63800 -24.16200 -46.46500 1.000 71.41000 168 ARG B CA 1
ATOM 9399 C C . ARG B 1 177 ? -52.82200 -23.24300 -46.21000 1.000 72.00000 168 ARG B C 1
ATOM 9400 O O . ARG B 1 177 ? -53.88300 -23.70200 -45.78300 1.000 69.60000 168 ARG B O 1
ATOM 9404 N N . ILE B 1 178 ? -52.62400 -21.93900 -46.43700 1.000 73.03000 169 ILE B N 1
ATOM 9405 C CA . ILE B 1 178 ? -53.68500 -20.96200 -46.22200 1.000 71.81000 169 ILE B CA 1
ATOM 9406 C C . ILE B 1 178 ? -54.62700 -20.93200 -47.42000 1.000 78.74000 169 ILE B C 1
ATOM 9407 O O . ILE B 1 178 ? -54.24300 -21.23600 -48.55600 1.000 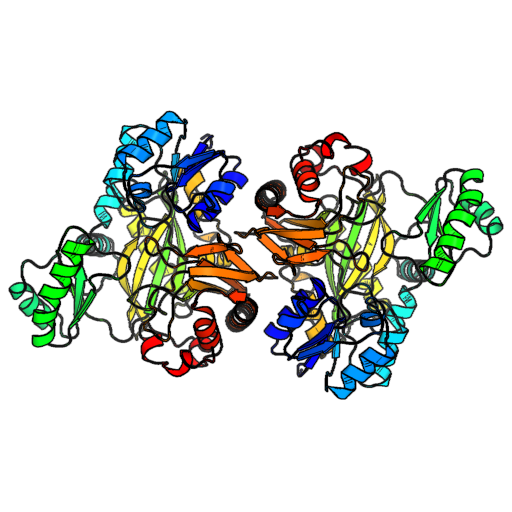76.06000 169 ILE B O 1
ATOM 9423 N N . CYS B 1 179 ? -55.87700 -20.54100 -47.15600 1.000 78.08000 170 CYS B N 1
ATOM 9424 C CA . CYS B 1 179 ? -56.92200 -20.49400 -48.17500 1.000 79.06000 170 CYS B CA 1
ATOM 9425 C C . CYS B 1 179 ? -57.75500 -19.23600 -47.95900 1.000 75.27000 170 CYS B C 1
ATOM 9426 O O . CYS B 1 179 ? -58.45300 -19.11700 -46.94600 1.000 71.24000 170 CYS B O 1
ATOM 9434 N N . ARG B 1 180 ? -57.68300 -18.29700 -48.91000 1.000 81.10000 171 ARG B N 1
ATOM 9435 C CA . ARG B 1 180 ? -58.38900 -17.02100 -48.80500 1.000 79.62000 171 ARG B CA 1
ATOM 9436 C C . ARG B 1 180 ? -59.72300 -17.00100 -49.55500 1.000 79.39000 171 ARG B C 1
ATOM 9437 O O . ARG B 1 180 ? -60.56700 -16.15300 -49.25300 1.000 73.75000 171 ARG B O 1
ATOM 9458 N N . ASN B 1 181 ? -59.95200 -17.91800 -50.49400 1.000 82.81000 172 ASN B N 1
ATOM 9459 C CA . ASN B 1 181 ? -61.22200 -18.02000 -51.20600 1.000 82.29000 172 ASN B CA 1
ATOM 9460 C C . ASN B 1 181 ? -61.39900 -19.49400 -51.55500 1.000 86.30000 172 ASN B C 1
ATOM 9461 O O . ASN B 1 181 ? -60.48200 -20.29700 -51.36300 1.000 86.84000 172 ASN B O 1
ATOM 9472 N N . GLU B 1 182 ? -62.56000 -19.84200 -52.13300 1.000 82.18000 173 GLU B N 1
ATOM 9473 C CA . GLU B 1 182 ? -62.87300 -21.22900 -52.47800 1.000 85.58000 173 GLU B CA 1
ATOM 9474 C C . GLU B 1 182 ? -62.13000 -21.67800 -53.73500 1.000 92.91000 173 GLU B C 1
ATOM 9475 O O . GLU B 1 182 ? -62.12900 -22.87300 -54.05500 1.000 88.23000 173 GLU B O 1
ATOM 9479 N N . GLU B 1 183 ? -61.48400 -20.75800 -54.46100 1.000 94.17000 174 GLU B N 1
ATOM 9480 C CA . GLU B 1 183 ? -60.59900 -21.15100 -55.56100 1.000 91.53000 174 GLU B CA 1
ATOM 9481 C C . GLU B 1 183 ? -59.23100 -21.55700 -55.05600 1.000 95.88000 174 GLU B C 1
ATOM 9482 O O . GLU B 1 183 ? -58.66900 -22.57200 -55.49200 1.000 92.81000 174 GLU B O 1
ATOM 9484 N N . GLU B 1 184 ? -58.68600 -20.76500 -54.13900 1.000 98.90000 175 GLU B N 1
ATOM 9485 C CA . GLU B 1 184 ? -57.47800 -21.17800 -53.45000 1.000 97.55000 175 GLU B CA 1
ATOM 9486 C C . GLU B 1 184 ? -57.72700 -22.45400 -52.65300 1.000 99.73000 175 GLU B C 1
ATOM 9487 O O . GLU B 1 184 ? -56.83600 -23.29700 -52.52000 1.000 99.61000 175 GLU B O 1
ATOM 9499 N N . LEU B 1 185 ? -58.91700 -22.59200 -52.06900 1.000 95.97000 176 LEU B N 1
ATOM 9500 C CA . LEU B 1 185 ? -59.19500 -23.77100 -51.25500 1.000 93.94000 176 LEU B CA 1
ATOM 9501 C C . LEU B 1 185 ? -59.05900 -25.08700 -52.01600 1.000 99.98000 176 LEU B C 1
ATOM 9502 O O . LEU B 1 185 ? -58.30600 -25.97400 -51.60000 1.000 97.40000 176 LEU B O 1
ATOM 9518 N N . VAL B 1 186 ? -59.81100 -25.25000 -53.11100 1.000 99.98000 177 VAL B N 1
ATOM 9519 C CA . VAL B 1 186 ? -59.82500 -26.53400 -53.81000 1.000 99.97000 177 VAL B CA 1
ATOM 9520 C C . VAL B 1 186 ? -58.42900 -26.89500 -54.32200 1.000 96.37000 177 VAL B C 1
ATOM 9521 O O . VAL B 1 186 ? -57.95800 -28.01900 -54.11500 1.000 99.67000 177 VAL B O 1
ATOM 9534 N N . ARG B 1 187 ? -57.73800 -25.94300 -54.97100 1.000 94.73000 178 ARG B N 1
ATOM 9535 C CA . ARG B 1 187 ? -56.36700 -26.14600 -55.48400 1.000 96.28000 178 ARG B CA 1
ATOM 9536 C C . ARG B 1 187 ? -55.56900 -26.61700 -54.27000 1.000 98.14000 178 ARG B C 1
ATOM 9537 O O . ARG B 1 187 ? -55.22600 -27.79300 -54.17200 1.000 92.86000 178 ARG B O 1
ATOM 9541 N N . ASN B 1 188 ? -55.37900 -25.76300 -53.26000 1.000 99.91000 179 ASN B N 1
ATOM 9542 C CA . ASN B 1 188 ? -54.56300 -26.08700 -52.07000 1.000 99.13000 179 ASN B CA 1
ATOM 9543 C C . ASN B 1 188 ? -55.03200 -27.33800 -51.35100 1.000 101.61000 179 ASN B C 1
ATOM 9544 O O . ASN B 1 188 ? -54.26900 -27.86500 -50.53400 1.000 103.63000 179 ASN B O 1
ATOM 9548 N N . TYR B 1 189 ? -56.23400 -27.84800 -51.68000 1.000 102.00000 180 TYR B N 1
ATOM 9549 C CA . TYR B 1 189 ? -56.73500 -29.06000 -51.04700 1.000 100.66000 180 TYR B CA 1
ATOM 9550 C C . TYR B 1 189 ? -55.96300 -30.25900 -51.61200 1.000 103.74000 180 TYR B C 1
ATOM 9551 O O . TYR B 1 189 ? -55.44600 -31.11700 -50.87400 1.000 101.86000 180 TYR B O 1
ATOM 9569 N N . GLU B 1 190 ? -55.93300 -30.36200 -52.95100 1.000 103.05000 181 GLU B N 1
ATOM 9570 C CA . GLU B 1 190 ? -55.08400 -31.35900 -53.58600 1.000 104.66000 181 GLU B CA 1
ATOM 9571 C C . GLU B 1 190 ? -53.63100 -31.08800 -53.22900 1.000 104.34000 181 GLU B C 1
ATOM 9572 O O . GLU B 1 190 ? -52.84100 -32.01900 -53.02500 1.000 98.77000 181 GLU B O 1
ATOM 9576 N N . ASN B 1 191 ? -53.23500 -29.81900 -53.23900 1.000 103.91000 182 ASN B N 1
ATOM 9577 C CA . ASN B 1 191 ? -51.85600 -29.48400 -52.92500 1.000 103.48000 182 ASN B CA 1
ATOM 9578 C C . ASN B 1 191 ? -51.39900 -30.05900 -51.57400 1.000 109.16000 182 ASN B C 1
ATOM 9579 O O . ASN B 1 191 ? -50.25700 -30.48800 -51.42900 1.000 106.88000 182 ASN B O 1
ATOM 9583 N N . ALA B 1 192 ? -52.23000 -29.91900 -50.52500 1.000 110.39000 183 ALA B N 1
ATOM 9584 C CA . ALA B 1 192 ? -51.89000 -30.37300 -49.18200 1.000 107.77000 183 ALA B CA 1
ATOM 9585 C C . ALA B 1 192 ? -52.26500 -31.82600 -48.94000 1.000 102.90000 183 ALA B C 1
ATOM 9586 O O . ALA B 1 192 ? -51.70500 -32.47100 -48.04000 1.000 99.34000 183 ALA B O 1
ATOM 9593 N N . TYR B 1 193 ? -53.22100 -32.36000 -49.70100 1.000 101.02000 184 TYR B N 1
ATOM 9594 C CA . TYR B 1 193 ? -53.64200 -33.73400 -49.44600 1.000 99.67000 184 TYR B CA 1
ATOM 9595 C C . TYR B 1 193 ? -52.57100 -34.72900 -49.85900 1.000 104.82000 184 TYR B C 1
ATOM 9596 O O . TYR B 1 193 ? -52.04600 -35.47700 -49.02600 1.000 107.55000 184 TYR B O 1
ATOM 9614 N N . ASN B 1 194 ? -52.28100 -34.79600 -51.15300 1.000 105.23000 185 ASN B N 1
ATOM 9615 C CA . ASN B 1 194 ? -51.20700 -35.64700 -51.63500 1.000 105.79000 185 ASN B CA 1
ATOM 9616 C C . ASN B 1 194 ? -49.99900 -35.47400 -50.73100 1.000 104.93000 185 ASN B C 1
ATOM 9617 O O . ASN B 1 194 ? -49.29100 -36.43300 -50.41000 1.000 106.34000 185 ASN B O 1
ATOM 9621 N N . GLU B 1 195 ? -49.78500 -34.22900 -50.30800 1.000 107.52000 186 GLU B N 1
ATOM 9622 C CA . GLU B 1 195 ? -48.64900 -33.89600 -49.46600 1.000 104.33000 186 GLU B CA 1
ATOM 9623 C C . GLU B 1 195 ? -48.72800 -34.66700 -48.13500 1.000 109.39000 186 GLU B C 1
ATOM 9624 O O . GLU B 1 195 ? -47.69600 -34.93700 -47.52200 1.000 109.49000 186 GLU B O 1
ATOM 9636 N N . ALA B 1 196 ? -49.93900 -34.97900 -47.63300 1.000 112.02000 187 A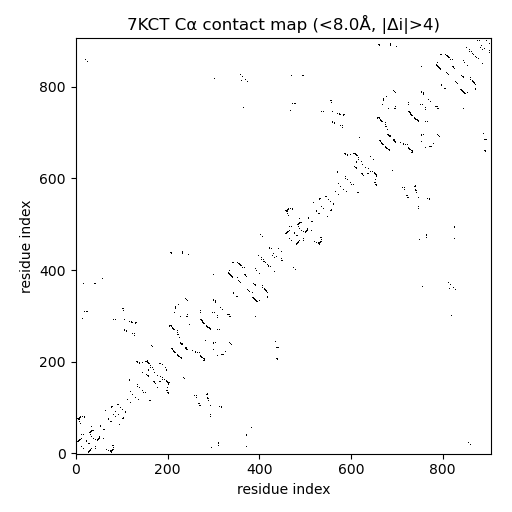LA B N 1
ATOM 9637 C CA . ALA B 1 196 ? -50.03400 -35.70800 -46.35500 1.000 112.26000 187 ALA B CA 1
ATOM 9638 C C . ALA B 1 196 ? -49.96000 -37.24000 -46.46300 1.000 113.59000 187 ALA B C 1
ATOM 9639 O O . ALA B 1 196 ? -49.21500 -37.85500 -45.68400 1.000 108.91000 187 ALA B O 1
ATOM 9646 N N . VAL B 1 197 ? -50.66100 -37.85200 -47.44700 1.000 115.89000 188 VAL B N 1
ATOM 9647 C CA . VAL B 1 197 ? -50.55900 -39.29200 -47.69400 1.000 112.02000 188 VAL B CA 1
ATOM 9648 C C . VAL B 1 197 ? -49.10000 -39.66100 -47.80300 1.000 113.24000 188 VAL B C 1
ATOM 9649 O O . VAL B 1 197 ? -48.64200 -40.66900 -47.24600 1.000 110.86000 188 VAL B O 1
ATOM 9653 N N . LYS B 1 198 ? -48.33300 -38.84100 -48.50900 1.000 119.09000 189 LYS B N 1
ATOM 9654 C CA . LYS B 1 198 ? -46.91300 -39.14800 -48.71800 1.000 118.87000 189 LYS B CA 1
ATOM 9655 C C . LYS B 1 198 ? -46.01200 -38.70600 -47.57800 1.000 113.48000 189 LYS B C 1
ATOM 9656 O O . LYS B 1 198 ? -44.90300 -39.23800 -47.45900 1.000 111.36000 189 LYS B O 1
ATOM 9663 N N . ALA B 1 199 ? -46.46500 -37.80000 -46.71300 1.000 113.73000 190 ALA B N 1
ATOM 9664 C CA . ALA B 1 199 ? -45.58800 -37.23200 -45.69400 1.000 110.45000 190 ALA B CA 1
ATOM 9665 C C . ALA B 1 199 ? -45.80800 -37.78000 -44.28200 1.000 106.06000 190 ALA B C 1
ATOM 9666 O O . ALA B 1 199 ? -44.83800 -37.97700 -43.55500 1.000 94.65000 190 ALA B O 1
ATOM 9673 N N . PHE B 1 200 ? -47.06200 -37.98600 -43.85500 1.000 108.94000 191 PHE B N 1
ATOM 9674 C CA . PHE B 1 200 ? -47.39600 -38.43700 -42.50500 1.000 102.73000 191 PHE B CA 1
ATOM 9675 C C . PHE B 1 200 ? -48.16800 -39.75200 -42.49500 1.000 104.70000 191 PHE B C 1
ATOM 9676 O O . PHE B 1 200 ? -48.51100 -40.24200 -41.41400 1.000 98.83000 191 PHE B O 1
ATOM 9680 N N . GLY B 1 201 ? -48.42500 -40.36200 -43.65700 1.000 103.32000 192 GLY B N 1
ATOM 9681 C CA . GLY B 1 201 ? -49.13700 -41.63000 -43.73500 1.000 95.64000 192 GLY B CA 1
ATOM 9682 C C . GLY B 1 201 ? -50.65300 -41.50500 -43.77700 1.000 96.71000 192 GLY B C 1
ATOM 9683 O O . GLY B 1 201 ? -51.34500 -42.47200 -44.12800 1.000 92.73000 192 GLY B O 1
ATOM 9687 N N . ARG B 1 202 ? -51.20500 -40.36200 -43.39600 1.000 102.20000 193 ARG B N 1
ATOM 9688 C CA . ARG B 1 202 ? -52.64900 -40.16700 -43.42300 1.000 96.64000 193 ARG B CA 1
ATOM 9689 C C . ARG B 1 202 ? -52.96300 -38.83300 -44.06900 1.000 100.49000 193 ARG B C 1
ATOM 9690 O O . ARG B 1 202 ? -52.41000 -37.79900 -43.67200 1.000 101.02000 193 ARG B O 1
ATOM 9694 N N . GLY B 1 203 ? -53.80500 -38.87600 -45.09000 1.000 103.37000 194 GLY B N 1
ATOM 9695 C CA . GLY B 1 203 ? -54.23100 -37.70000 -45.80400 1.000 101.16000 194 GLY B CA 1
ATOM 9696 C C . GLY B 1 203 ? -55.23800 -36.87100 -45.06700 1.000 90.90000 194 GLY B C 1
ATOM 9697 O O . GLY B 1 203 ? -55.73700 -35.87900 -45.59900 1.000 87.95000 194 GLY B O 1
ATOM 9701 N N . ASP B 1 204 ? -55.49500 -37.21500 -43.81800 1.000 90.04000 195 ASP B N 1
ATOM 9702 C CA . ASP B 1 204 ? -56.51100 -36.51900 -43.05400 1.000 80.69000 195 ASP B CA 1
ATOM 9703 C C . ASP B 1 204 ? -56.18400 -35.03400 -42.89700 1.000 75.59000 195 ASP B C 1
ATOM 9704 O O . ASP B 1 204 ? -55.18100 -34.65100 -42.27000 1.000 73.63000 195 ASP B O 1
ATOM 9708 N N . LEU B 1 205 ? -57.05100 -34.20300 -43.45800 1.000 72.27000 196 LEU B N 1
ATOM 9709 C CA . LEU B 1 205 ? -56.96100 -32.76000 -43.34300 1.000 63.87000 196 LEU B CA 1
ATOM 9710 C C . LEU B 1 205 ? -58.07900 -32.25200 -42.43600 1.000 63.81000 196 LEU B C 1
ATOM 9711 O O . LEU B 1 205 ? -59.20700 -32.75400 -42.48300 1.000 65.94000 196 LEU B O 1
ATOM 9715 N N . LEU B 1 206 ? -57.76800 -31.24900 -41.61400 1.000 63.31000 197 LEU B N 1
ATOM 9716 C CA . LEU B 1 206 ? -58.78100 -30.51000 -40.87200 1.000 58.78000 197 LEU B CA 1
ATOM 9717 C C . LEU B 1 206 ? -58.75600 -29.04600 -41.30500 1.000 60.58000 197 LEU B C 1
ATOM 9718 O O . LEU B 1 206 ? -57.83400 -28.58300 -41.98800 1.000 57.53000 197 LEU B O 1
ATOM 9734 N N . LEU B 1 207 ? -59.76100 -28.29500 -40.86800 1.000 52.87000 198 LEU B N 1
ATOM 9735 C CA . LEU B 1 207 ? -59.89800 -26.90500 -41.26700 1.000 55.86000 198 LEU B CA 1
ATOM 9736 C C . LEU B 1 207 ? -60.16300 -26.04700 -40.04800 1.000 57.05000 198 LEU B C 1
ATOM 9737 O O . LEU B 1 207 ? -60.93300 -26.43800 -39.16200 1.000 57.32000 198 LEU B O 1
ATOM 9753 N N . GLU B 1 208 ? -59.54100 -24.86800 -40.00700 1.000 50.71000 199 GLU B N 1
ATOM 9754 C CA . GLU B 1 208 ? -59.83700 -23.93300 -38.93200 1.000 53.52000 199 GLU B CA 1
ATOM 9755 C C . GLU B 1 208 ? -59.69300 -22.51100 -39.45700 1.000 47.46000 199 GLU B C 1
ATOM 9756 O O . GLU B 1 208 ? -59.24000 -22.28000 -40.57700 1.000 47.07000 199 GLU B O 1
ATOM 9768 N N . LYS B 1 209 ? -60.14400 -21.56700 -38.64400 1.000 46.05000 200 LYS B N 1
ATOM 9769 C CA . LYS B 1 209 ? -60.03800 -20.15500 -38.97800 1.000 53.85000 200 LYS B CA 1
ATOM 9770 C C . LYS B 1 209 ? -58.56300 -19.77000 -39.01300 1.000 52.41000 200 LYS B C 1
ATOM 9771 O O . LYS B 1 209 ? -57.79500 -20.17100 -38.14000 1.000 50.70000 200 LYS B O 1
ATOM 9790 N N . TYR B 1 210 ? -58.15800 -19.01500 -40.03200 1.000 52.20000 201 TYR B N 1
ATOM 9791 C CA . TYR B 1 210 ? -56.83700 -18.39700 -40.00500 1.000 54.63000 201 TYR B CA 1
ATOM 9792 C C . TYR B 1 210 ? -56.95000 -17.11300 -39.20100 1.000 51.64000 201 TYR B C 1
ATOM 9793 O O . TYR B 1 210 ? -57.73900 -16.23400 -39.55100 1.000 54.06000 201 TYR B O 1
ATOM 9811 N N . ILE B 1 211 ? -56.19100 -17.01200 -38.11000 1.000 46.56000 202 ILE B N 1
ATOM 9812 C CA . ILE B 1 211 ? -56.22000 -15.81900 -37.27100 1.000 49.94000 202 ILE B CA 1
ATOM 9813 C C . ILE B 1 211 ? -55.13100 -14.87300 -37.74400 1.000 55.61000 202 ILE B C 1
ATOM 9814 O O . ILE B 1 211 ? -54.00500 -15.29500 -38.03900 1.000 53.38000 202 ILE B O 1
ATOM 9830 N N . GLU B 1 212 ? -55.47400 -13.59200 -37.83200 1.000 57.82000 203 GLU B N 1
ATOM 9831 C CA . GLU B 1 212 ? -54.64800 -12.60100 -38.51200 1.000 59.25000 203 GLU B CA 1
ATOM 9832 C C . GLU B 1 212 ? -53.63800 -12.01200 -37.53300 1.000 53.54000 203 GLU B C 1
ATOM 9833 O O . GLU B 1 212 ? -53.98700 -11.66000 -36.40000 1.000 44.98000 203 GLU B O 1
ATOM 9845 N N . ASN B 1 213 ? -52.39300 -11.87100 -37.99200 1.000 54.23000 204 ASN B N 1
ATOM 9846 C CA . ASN B 1 213 ? -51.30600 -11.33400 -37.18200 1.000 52.09000 204 ASN B CA 1
ATOM 9847 C C . ASN B 1 213 ? -51.21500 -12.06400 -35.84300 1.000 37.48000 204 ASN B C 1
ATOM 9848 O O . ASN B 1 213 ? -51.18200 -11.42800 -34.77900 1.000 44.02000 204 ASN B O 1
ATOM 9859 N N . PRO B 1 214 ? -51.14200 -13.37800 -35.85600 1.000 37.16000 205 PRO B N 1
ATOM 9860 C CA . PRO B 1 214 ? -51.21900 -14.14200 -34.61000 1.000 39.74000 205 PRO B CA 1
ATOM 9861 C C . PRO B 1 214 ? -49.88700 -14.18700 -33.86100 1.000 43.33000 205 PRO B C 1
ATOM 9862 O O . PRO B 1 214 ? -48.81600 -13.93600 -34.41900 1.000 39.54000 205 PRO B O 1
ATOM 9873 N N . LYS B 1 215 ? -49.97500 -14.48900 -32.56200 1.000 36.66000 206 LYS B N 1
ATOM 9874 C CA . LYS B 1 215 ? -48.81200 -14.84500 -31.75300 1.000 38.45000 206 LYS B CA 1
ATOM 9875 C C . LYS B 1 215 ? -48.99500 -16.27100 -31.25300 1.000 39.13000 206 LYS B C 1
ATOM 9876 O O . LYS B 1 215 ? -50.12300 -16.69600 -30.96600 1.000 39.72000 206 LYS B O 1
ATOM 9895 N N . HIS B 1 216 ? -47.89300 -17.00900 -31.16600 1.000 30.17000 207 HIS B N 1
ATOM 9896 C CA . HIS B 1 216 ? -47.90000 -18.40500 -30.75100 1.000 27.60000 207 HIS B CA 1
ATOM 9897 C C . HIS B 1 216 ? -47.47400 -18.48000 -29.29200 1.000 35.61000 207 HIS B C 1
ATOM 9898 O O . HIS B 1 216 ? -46.33400 -18.14000 -28.94800 1.000 41.23000 207 HIS B O 1
ATOM 9912 N N . ILE B 1 217 ? -48.38100 -18.93200 -28.43200 1.000 27.47000 208 ILE B N 1
ATOM 9913 C CA . ILE B 1 217 ? -48.19700 -18.91800 -26.99400 1.000 29.81000 208 ILE B CA 1
ATOM 9914 C C . ILE B 1 217 ? -48.42400 -20.33300 -26.50200 1.000 31.46000 208 ILE B C 1
ATOM 9915 O O . ILE B 1 217 ? -49.43200 -20.95700 -26.85500 1.000 33.41000 208 ILE B O 1
ATOM 9931 N N . GLU B 1 218 ? -47.51100 -20.84700 -25.68000 1.000 30.43000 209 GLU B N 1
ATOM 9932 C CA . GLU B 1 218 ? -47.62600 -22.24600 -25.28500 1.000 31.17000 209 GLU B CA 1
ATOM 9933 C C . GLU B 1 218 ? -47.33000 -22.38900 -23.80400 1.000 32.73000 209 GLU B C 1
ATOM 9934 O O . GLU B 1 218 ? -46.41400 -21.76100 -23.27300 1.000 30.78000 209 GLU B O 1
ATOM 9946 N N . PHE B 1 219 ? -48.14300 -23.20800 -23.13400 1.000 32.62000 210 PHE B N 1
ATOM 9947 C CA . PHE B 1 219 ? -48.01700 -23.47600 -21.71800 1.000 30.67000 210 PHE B CA 1
ATOM 9948 C C . PHE B 1 219 ? -47.39100 -24.84400 -21.50000 1.000 28.06000 210 PHE B C 1
ATOM 9949 O O . PHE B 1 219 ? -47.78200 -25.82500 -22.13500 1.000 28.99000 210 PHE B O 1
ATOM 9966 N N . GLN B 1 220 ? -46.47300 -24.89400 -20.55600 1.000 30.73000 211 GLN B N 1
ATOM 9967 C CA . GLN B 1 220 ? -45.79200 -26.10200 -20.14600 1.000 31.63000 211 GLN B CA 1
ATOM 9968 C C . GLN B 1 220 ? -46.53000 -26.70200 -18.96100 1.000 29.50000 211 GLN B C 1
ATOM 9969 O O . GLN B 1 220 ? -46.75900 -26.00900 -17.97800 1.000 31.20000 211 GLN B O 1
ATOM 9983 N N . VAL B 1 221 ? -46.89800 -27.97800 -19.05400 1.000 32.84000 212 VAL B N 1
ATOM 9984 C CA . VAL B 1 221 ? -47.34600 -28.73000 -17.88500 1.000 33.10000 212 VAL B CA 1
ATOM 9985 C C . VAL B 1 221 ? -46.36000 -29.83500 -17.51800 1.000 38.16000 212 VAL B C 1
ATOM 9986 O O . VAL B 1 221 ? -45.55900 -30.31900 -18.33500 1.000 33.09000 212 VAL B O 1
ATOM 9999 N N . LEU B 1 222 ? -46.39700 -30.20000 -16.23200 1.000 28.58000 213 LEU B N 1
ATOM 10000 C CA . LEU B 1 222 ? -45.61800 -31.29100 -15.68200 1.000 29.33000 213 LEU B CA 1
ATOM 10001 C C . LEU B 1 222 ? -46.47400 -31.97500 -14.61400 1.000 33.58000 213 LEU B C 1
ATOM 10002 O O . LEU B 1 222 ? -46.94200 -31.30500 -13.68700 1.000 34.22000 213 LEU B O 1
ATOM 10018 N N . GLY B 1 223 ? -46.68400 -33.28300 -14.73500 1.000 34.78000 214 GLY B N 1
ATOM 10019 C CA . GLY B 1 223 ? -47.46500 -34.02300 -13.74900 1.000 36.43000 214 GLY B CA 1
ATOM 10020 C C . GLY B 1 223 ? -46.84900 -35.36500 -13.40100 1.000 36.00000 214 GLY B C 1
ATOM 10021 O O . GLY B 1 223 ? -46.14000 -35.98900 -14.20600 1.000 32.20000 214 GLY B O 1
ATOM 10025 N N . ASP B 1 224 ? -47.13500 -35.81000 -12.17900 1.000 38.67000 215 ASP B N 1
ATOM 10026 C CA . ASP B 1 224 ? -46.63000 -37.07300 -11.66500 1.000 38.36000 215 ASP B CA 1
ATOM 10027 C C . ASP B 1 224 ? -47.72400 -38.12800 -11.74800 1.000 34.91000 215 ASP B C 1
ATOM 10028 O O . ASP B 1 224 ? -48.85000 -37.84300 -12.13100 1.000 41.55000 215 ASP B O 1
ATOM 10037 N N . LYS B 1 225 ? -47.36200 -39.36600 -11.41300 1.000 40.77000 216 LYS B N 1
ATOM 10038 C CA . LYS B 1 225 ? -48.25300 -40.51300 -11.56600 1.000 43.54000 216 LYS B CA 1
ATOM 10039 C C . LYS B 1 225 ? -49.29400 -40.60800 -10.44600 1.000 48.44000 216 LYS B C 1
ATOM 10040 O O . LYS B 1 225 ? -50.01000 -41.60600 -10.38700 1.000 45.01000 216 LYS B O 1
ATOM 10059 N N . TYR B 1 226 ? -49.36400 -39.60400 -9.56300 1.000 49.31000 217 TYR B N 1
ATOM 10060 C CA . TYR B 1 226 ? -50.31300 -39.55900 -8.45700 1.000 45.99000 217 TYR B CA 1
ATOM 10061 C C . TYR B 1 226 ? -51.29700 -38.40900 -8.57800 1.000 47.35000 217 TYR B C 1
ATOM 10062 O O . TYR B 1 226 ? -51.89300 -38.00900 -7.57000 1.000 54.17000 217 TYR B O 1
ATOM 10080 N N . GLY B 1 227 ? -51.48100 -37.88100 -9.79100 1.000 45.17000 218 GLY B N 1
ATOM 10081 C CA . GLY B 1 227 ? -52.41600 -36.82100 -10.06700 1.000 41.98000 218 GLY B CA 1
ATOM 10082 C C . GLY B 1 227 ? -51.95600 -35.41000 -9.76400 1.000 42.31000 218 GLY B C 1
ATOM 10083 O O . GLY B 1 227 ? -52.72100 -34.47100 -10.01500 1.000 48.29000 218 GLY B O 1
ATOM 10087 N N . ASN B 1 228 ? -50.77300 -35.21400 -9.19800 1.000 39.73000 219 ASN B N 1
ATOM 10088 C CA . ASN B 1 228 ? -50.27500 -33.85800 -8.99200 1.000 40.49000 219 ASN B CA 1
ATOM 10089 C C . ASN B 1 228 ? -49.84100 -33.29300 -10.34600 1.000 46.37000 219 ASN B C 1
ATOM 10090 O O . ASN B 1 228 ? -48.89200 -33.81200 -10.95900 1.000 43.83000 219 ASN B O 1
ATOM 10101 N N . VAL B 1 229 ? -50.51100 -32.24800 -10.82000 1.000 43.26000 220 VAL B N 1
ATOM 10102 C CA . VAL B 1 229 ? -50.15300 -31.56400 -12.06000 1.000 41.88000 220 VAL B CA 1
ATOM 10103 C C . VAL B 1 229 ? -49.93100 -30.08600 -11.73800 1.000 45.97000 220 VAL B C 1
ATOM 10104 O O . VAL B 1 229 ? -50.68400 -29.49000 -10.96100 1.000 42.90000 220 VAL B O 1
ATOM 10117 N N . ILE B 1 230 ? -48.88500 -29.49900 -12.32100 1.000 37.40000 221 ILE B N 1
ATOM 10118 C CA . ILE B 1 230 ? -48.62100 -28.06700 -12.22800 1.000 36.04000 221 ILE B CA 1
ATOM 10119 C C . ILE B 1 230 ? -48.32500 -27.53600 -13.62300 1.000 39.86000 221 ILE B C 1
ATOM 10120 O O . ILE B 1 230 ? -48.00000 -28.28600 -14.54900 1.000 40.17000 221 ILE B O 1
ATOM 10136 N N . HIS B 1 231 ? -48.41000 -26.22800 -13.76700 1.000 34.79000 222 HIS B N 1
ATOM 10137 C CA . HIS B 1 231 ? -47.94400 -25.60600 -14.99200 1.000 37.99000 222 HIS B CA 1
ATOM 10138 C C . HIS B 1 231 ? -46.69500 -24.81100 -14.65200 1.000 37.29000 222 HIS B C 1
ATOM 10139 O O . HIS B 1 231 ? -46.42700 -24.50700 -13.48100 1.000 33.54000 222 HIS B O 1
ATOM 10153 N N . LEU B 1 232 ? -45.91200 -24.51500 -15.68500 1.000 32.24000 223 LEU B N 1
ATOM 10154 C CA . LEU B 1 232 ? -44.64200 -23.83100 -15.52100 1.000 31.96000 223 LEU B CA 1
ATOM 10155 C C . LEU B 1 232 ? -44.64900 -22.56800 -16.35200 1.000 42.81000 223 LEU B C 1
ATOM 10156 O O . LEU B 1 232 ? -43.62100 -22.16600 -16.89200 1.000 32.02000 223 LEU B O 1
ATOM 10172 N N . GLY B 1 233 ? -45.81700 -21.93400 -16.47600 1.000 36.93000 224 GLY B N 1
ATOM 10173 C CA . GLY B 1 233 ? -45.88100 -20.72400 -17.24800 1.000 35.34000 224 GLY B CA 1
ATOM 10174 C C . GLY B 1 233 ? -45.81600 -21.03800 -18.72800 1.000 39.91000 224 GLY B C 1
ATOM 10175 O O . GLY B 1 233 ? -45.91400 -22.19200 -19.18000 1.000 36.45000 224 GLY B O 1
ATOM 10179 N N . GLU B 1 234 ? -45.64300 -19.96600 -19.49400 1.000 31.21000 225 GLU B N 1
ATOM 10180 C CA . GLU B 1 234 ? -45.82700 -19.99100 -20.92200 1.000 28.57000 225 GLU B CA 1
ATOM 10181 C C . GLU B 1 234 ? -44.57700 -19.48200 -21.62900 1.000 29.66000 225 GLU B C 1
ATOM 10182 O O . GLU B 1 234 ? -43.71500 -18.84300 -21.02700 1.000 30.23000 225 GLU B O 1
ATOM 10194 N N . ARG B 1 235 ? -44.51900 -19.77100 -22.91400 1.000 28.06000 226 ARG B N 1
ATOM 10195 C CA . ARG B 1 235 ? -43.46500 -19.31500 -23.80500 1.000 33.49000 226 ARG B CA 1
ATOM 10196 C C . ARG B 1 235 ? -44.10900 -18.65900 -25.01100 1.000 26.71000 226 ARG B C 1
ATOM 10197 O O . ARG B 1 235 ? -45.12100 -19.14000 -25.51600 1.000 31.99000 226 ARG B O 1
ATOM 10218 N N . ASP B 1 236 ? -43.45900 -17.62200 -25.54000 1.000 30.72000 227 ASP B N 1
ATOM 10219 C CA . ASP B 1 236 ? -43.81500 -17.02600 -26.82700 1.000 26.99000 227 ASP B CA 1
ATOM 10220 C C . ASP B 1 236 ? -42.82600 -17.50400 -27.88300 1.000 29.10000 227 ASP B C 1
ATOM 10221 O O . ASP B 1 236 ? -41.64200 -17.15600 -27.82600 1.000 30.24000 227 ASP B O 1
ATOM 10230 N N . CYS B 1 237 ? -43.33300 -18.20000 -28.89800 1.000 28.84000 228 CYS B N 1
ATOM 10231 C CA . CYS B 1 237 ? -42.57000 -18.82100 -29.96900 1.000 32.00000 228 CYS B CA 1
ATOM 10232 C C . CYS B 1 237 ? -43.03900 -18.30300 -31.31500 1.000 25.93000 228 CYS B C 1
ATOM 10233 O O . CYS B 1 237 ? -43.14200 -19.05300 -32.26900 1.000 29.66000 228 CYS B O 1
ATOM 10241 N N . SER B 1 238 ? -43.29400 -16.98900 -31.41700 1.000 31.29000 229 SER B N 1
ATOM 10242 C CA . SER B 1 238 ? -43.91600 -16.41500 -32.61500 1.000 33.80000 229 SER B CA 1
ATOM 10243 C C . SER B 1 238 ? -42.94800 -16.26800 -33.80600 1.000 32.42000 229 SER B C 1
ATOM 10244 O O . SER B 1 238 ? -43.36500 -16.38700 -34.96700 1.000 28.56000 229 SER B O 1
ATOM 10252 N N . ILE B 1 239 ? -41.67600 -15.96300 -33.55700 1.000 28.51000 230 ILE B N 1
ATOM 10253 C CA . ILE B 1 239 ? -40.74000 -15.79800 -34.66600 1.000 30.42000 230 ILE B CA 1
ATOM 10254 C C . ILE B 1 239 ? -40.45000 -17.14800 -35.26400 1.000 29.94000 230 ILE B C 1
ATOM 10255 O O . ILE B 1 239 ? -39.85800 -18.03100 -34.61700 1.000 35.39000 230 ILE B O 1
ATOM 10271 N N . GLN B 1 240 ? -40.77500 -17.27000 -36.54400 1.000 29.58000 231 GLN B N 1
ATOM 10272 C CA . GLN B 1 240 ? -40.86900 -18.55200 -37.19900 1.000 29.55000 231 GLN B CA 1
ATOM 10273 C C . GLN B 1 240 ? -40.52600 -18.43200 -38.67600 1.000 32.09000 231 GLN B C 1
ATOM 10274 O O . GLN B 1 240 ? -40.68700 -17.37500 -39.28800 1.000 38.95000 231 GLN B O 1
ATOM 10288 N N . ARG B 1 241 ? -40.01000 -19.51800 -39.24200 1.000 39.35000 232 ARG B N 1
ATOM 10289 C CA . ARG B 1 241 ? -39.82500 -19.65500 -40.68600 1.000 38.68000 232 ARG B CA 1
ATOM 10290 C C . ARG B 1 241 ? -40.30600 -21.04100 -41.09400 1.000 39.61000 232 ARG B C 1
ATOM 10291 O O . ARG B 1 241 ? -40.01700 -22.02100 -40.40700 1.000 37.14000 232 ARG B O 1
ATOM 10312 N N . ARG B 1 242 ? -41.04500 -21.12000 -42.20200 1.000 37.83000 233 ARG B N 1
ATOM 10313 C CA . ARG B 1 242 ? -41.72500 -22.35400 -42.62900 1.000 39.54000 233 ARG B CA 1
ATOM 10314 C C . ARG B 1 242 ? -42.63000 -22.89200 -41.51500 1.000 39.84000 233 ARG B C 1
ATOM 10315 O O . ARG B 1 242 ? -42.77800 -24.10200 -41.33800 1.000 42.48000 233 ARG B O 1
ATOM 10336 N N . ASN B 1 243 ? -43.22800 -21.99600 -40.73800 1.000 37.58000 234 ASN B N 1
ATOM 10337 C CA . ASN B 1 243 ? -44.10500 -22.39100 -39.64000 1.000 43.91000 234 ASN B CA 1
ATOM 10338 C C . ASN B 1 243 ? -43.37600 -23.21500 -38.58300 1.000 44.41000 234 ASN B C 1
ATOM 10339 O O . ASN B 1 243 ? -44.02300 -23.99300 -37.85900 1.000 44.09000 234 ASN B O 1
ATOM 10350 N N . GLN B 1 244 ? -42.03900 -22.98100 -38.47000 1.000 42.96000 235 GLN B N 1
ATOM 10351 C CA . GLN B 1 244 ? -41.16100 -23.62300 -37.49000 1.000 39.27000 235 GLN B CA 1
ATOM 10352 C C . GLN B 1 244 ? -40.44800 -22.58500 -36.64700 1.000 32.11000 235 GLN B C 1
ATOM 10353 O O . GLN B 1 244 ? -40.06000 -21.53000 -37.15600 1.000 33.77000 235 GLN B O 1
ATOM 10367 N N . LYS B 1 245 ? -40.25000 -22.87600 -35.37700 1.000 30.14000 236 LYS B N 1
ATOM 10368 C CA . LYS B 1 245 ? -39.80900 -21.83100 -34.46200 1.000 31.84000 236 LYS B CA 1
ATOM 10369 C C . LYS B 1 245 ? -38.31100 -21.58200 -34.63200 1.000 31.68000 236 LYS B C 1
ATOM 10370 O O . LYS B 1 245 ? -37.55000 -22.50900 -34.92500 1.000 29.74000 236 LYS B O 1
ATOM 10389 N N . LEU B 1 246 ? -37.89500 -20.32500 -34.43200 1.000 26.56000 237 LEU B N 1
ATOM 10390 C CA . LEU B 1 246 ? -36.50900 -19.87600 -34.53300 1.000 33.06000 237 LEU B CA 1
ATOM 10391 C C . LEU B 1 246 ? -36.02400 -19.21700 -33.24500 1.000 33.69000 237 LEU B C 1
ATOM 10392 O O . LEU B 1 246 ? -34.89400 -19.47200 -32.79400 1.000 28.01000 237 LEU B O 1
ATOM 10408 N N . VAL B 1 247 ? -36.87000 -18.38700 -32.63300 1.000 25.49000 238 VAL B N 1
ATOM 10409 C CA . VAL B 1 247 ? -36.58900 -17.69300 -31.38400 1.000 24.34000 238 VAL B CA 1
ATOM 10410 C C . VAL B 1 247 ? -37.77100 -17.89100 -30.43700 1.000 31.50000 238 VAL B C 1
ATOM 10411 O O . VAL B 1 247 ? -38.91700 -17.65900 -30.82400 1.000 31.67000 238 VAL B O 1
ATOM 10424 N N . GLU B 1 248 ? -37.47700 -18.17800 -29.16900 1.000 27.62000 239 GLU B N 1
ATOM 10425 C CA . GLU B 1 248 ? -38.47700 -18.46200 -28.14500 1.000 30.01000 239 GLU B CA 1
ATOM 10426 C C . GLU B 1 248 ? -38.09600 -17.72100 -26.88000 1.000 33.62000 239 GLU B C 1
ATOM 10427 O O . GLU B 1 248 ? -36.90800 -17.66700 -26.52200 1.000 30.65000 239 GLU B O 1
ATOM 10436 N N . ILE B 1 249 ? -39.10300 -17.15900 -26.18500 1.000 24.02000 240 ILE B N 1
ATOM 10437 C CA . ILE B 1 249 ? -38.86300 -16.40800 -24.96900 1.000 24.83000 240 ILE B CA 1
ATOM 10438 C C . ILE B 1 249 ? -39.81100 -16.86600 -23.86700 1.000 30.04000 240 ILE B C 1
ATOM 10439 O O . ILE B 1 249 ? -40.88700 -17.40900 -24.13000 1.000 28.68000 240 ILE B O 1
ATOM 10455 N N . ALA B 1 250 ? -39.38100 -16.69000 -22.61600 1.000 28.37000 241 ALA B N 1
ATOM 10456 C CA . ALA B 1 250 ? -40.21500 -17.02000 -21.46600 1.000 33.43000 241 ALA B CA 1
ATOM 10457 C C . ALA B 1 250 ? -39.93000 -15.98500 -20.38600 1.000 32.88000 241 ALA B C 1
ATOM 10458 O O . ALA B 1 250 ? -38.77700 -15.54300 -20.22100 1.000 25.99000 241 ALA B O 1
ATOM 10465 N N . PRO B 1 251 ? -40.97300 -15.49700 -19.70200 1.000 31.56000 242 PRO B N 1
ATOM 10466 C CA . PRO B 1 251 ? -42.40700 -15.66000 -19.98700 1.000 33.95000 242 PRO B CA 1
ATOM 10467 C C . PRO B 1 251 ? -42.69100 -14.88400 -21.28000 1.000 31.98000 242 PRO B C 1
ATOM 10468 O O . PRO B 1 251 ? -41.77800 -14.24900 -21.84400 1.000 34.73000 242 PRO B O 1
ATOM 10479 N N . SER B 1 252 ? -43.91300 -14.94400 -21.77900 1.000 31.07000 243 SER B N 1
ATOM 10480 C CA . SER B 1 252 ? -44.28700 -14.04400 -22.85700 1.000 30.56000 243 SER B CA 1
ATOM 10481 C C . SER B 1 252 ? -44.32600 -12.62400 -22.32600 1.000 33.28000 243 SER B C 1
ATOM 10482 O O . SER B 1 252 ? -44.47300 -12.37800 -21.12500 1.000 35.29000 243 SER B O 1
ATOM 10490 N N . LEU B 1 253 ? -44.20700 -11.67800 -23.23500 1.000 37.86000 244 LEU B N 1
ATOM 10491 C CA . LEU B 1 253 ? -44.45200 -10.28800 -22.88600 1.000 40.33000 244 LEU B CA 1
ATOM 10492 C C . LEU B 1 253 ? -45.93100 -9.92900 -22.93600 1.000 38.46000 244 LEU B C 1
ATOM 10493 O O . LEU B 1 253 ? -46.34600 -8.92200 -22.34700 1.000 40.33000 244 LEU B O 1
ATOM 10509 N N . LEU B 1 254 ? -46.72100 -10.72600 -23.64900 1.000 35.70000 245 LEU B N 1
ATOM 10510 C CA . LEU B 1 254 ? -48.13400 -10.40200 -23.83700 1.000 44.70000 245 LEU B CA 1
ATOM 10511 C C . LEU B 1 254 ? -48.91900 -10.51200 -22.53400 1.000 41.20000 245 LEU B C 1
ATOM 10512 O O . LEU B 1 254 ? -49.70300 -9.62000 -22.19600 1.000 46.32000 245 LEU B O 1
ATOM 10528 N N . LEU B 1 255 ? -48.72800 -11.58800 -21.78300 1.000 41.03000 246 LEU B N 1
ATOM 10529 C CA . LEU B 1 255 ? -49.63200 -11.92200 -20.68900 1.000 45.41000 246 LEU B CA 1
ATOM 10530 C C . LEU B 1 255 ? -49.29000 -11.24200 -19.36900 1.000 46.92000 246 LEU B C 1
ATOM 10531 O O . LEU B 1 255 ? -48.12600 -11.06600 -19.01400 1.000 43.43000 246 LEU B O 1
ATOM 10547 N N . THR B 1 256 ? -50.35400 -10.91200 -18.58600 1.000 43.39000 247 THR B N 1
ATOM 10548 C CA . THR B 1 256 ? -50.12200 -10.40600 -17.24100 1.000 49.83000 247 THR B CA 1
ATOM 10549 C C . THR B 1 256 ? -50.01700 -11.55200 -16.24900 1.000 47.46000 247 THR B C 1
ATOM 10550 O O . THR B 1 256 ? -50.45100 -12.66600 -16.52500 1.000 43.20000 247 THR B O 1
ATOM 10561 N N . PRO B 1 257 ? -49.44300 -11.31300 -15.07500 1.000 46.79000 248 PRO B N 1
ATOM 10562 C CA . PRO B 1 257 ? -49.37400 -12.40000 -14.08900 1.000 49.56000 248 PRO B CA 1
ATOM 10563 C C . PRO B 1 257 ? -50.72100 -13.02300 -13.78300 1.000 54.99000 248 PRO B C 1
ATOM 10564 O O . PRO B 1 257 ? -50.78900 -14.23700 -13.54200 1.000 50.81000 248 PRO B O 1
ATOM 10575 N N . GLU B 1 258 ? -51.80800 -12.23900 -13.83800 1.000 55.62000 249 GLU B N 1
ATOM 10576 C CA . GLU B 1 258 ? -53.12300 -12.79100 -13.53200 1.000 49.41000 249 GLU B CA 1
ATOM 10577 C C . GLU B 1 258 ? -53.61800 -13.67000 -14.68300 1.000 47.58000 249 GLU B C 1
ATOM 10578 O O . GLU B 1 258 ? -54.23700 -14.71800 -14.44800 1.000 43.57000 249 GLU B O 1
ATOM 10590 N N . GLN B 1 259 ? -53.41000 -13.24100 -15.93900 1.000 46.59000 250 GLN B N 1
ATOM 10591 C CA . GLN B 1 259 ? -53.75700 -14.10300 -17.08000 1.000 48.37000 250 GLN B CA 1
ATOM 10592 C C . GLN B 1 259 ? -52.87200 -15.34700 -17.14300 1.000 45.05000 250 GLN B C 1
ATOM 10593 O O . GLN B 1 259 ? -53.33400 -16.42600 -17.53200 1.000 39.45000 250 GLN B O 1
ATOM 10607 N N . ARG B 1 260 ? -51.59000 -15.20700 -16.80100 1.000 43.72000 251 ARG B N 1
ATOM 10608 C CA . ARG B 1 260 ? -50.70700 -16.36500 -16.72500 1.000 41.17000 251 ARG B CA 1
ATOM 10609 C C . ARG B 1 260 ? -51.33300 -17.46300 -15.87100 1.000 47.98000 251 ARG B C 1
ATOM 10610 O O . ARG B 1 260 ? -51.48400 -18.60400 -16.31800 1.000 42.49000 251 ARG B O 1
ATOM 10631 N N . GLU B 1 261 ? -51.71200 -17.12000 -14.62900 1.000 49.29000 252 GLU B N 1
ATOM 10632 C CA . GLU B 1 261 ? -52.29900 -18.09500 -13.71300 1.000 49.68000 252 GLU B CA 1
ATOM 10633 C C . GLU B 1 261 ? -53.66500 -18.57900 -14.17800 1.000 47.78000 252 GLU B C 1
ATOM 10634 O O . GLU B 1 261 ? -54.00100 -19.75400 -13.96200 1.000 54.81000 252 GLU B O 1
ATOM 10646 N N . TYR B 1 262 ? -54.46600 -17.71800 -14.81700 1.000 48.91000 253 TYR B N 1
ATOM 10647 C CA . TYR B 1 262 ? -55.78600 -18.15900 -15.26800 1.000 44.55000 253 TYR B CA 1
ATOM 10648 C C . TYR B 1 262 ? -55.64200 -19.20700 -16.36800 1.000 46.36000 253 TYR B C 1
ATOM 10649 O O . TYR B 1 262 ? -56.06600 -20.35500 -16.21000 1.000 43.90000 253 TYR B O 1
ATOM 10667 N N . TYR B 1 263 ? -55.03000 -18.84300 -17.49600 1.000 41.39000 254 TYR B N 1
ATOM 10668 C CA . TYR B 1 263 ? -54.83600 -19.84500 -18.54000 1.000 43.38000 254 TYR B CA 1
ATOM 10669 C C . TYR B 1 263 ? -54.02800 -21.05100 -18.03800 1.000 36.09000 254 TYR B C 1
ATOM 10670 O O . TYR B 1 263 ? -54.28700 -22.18300 -18.44300 1.000 36.23000 254 TYR B O 1
ATOM 10688 N N . GLY B 1 264 ? -53.06500 -20.83700 -17.14600 1.000 37.43000 255 GLY B N 1
ATOM 10689 C CA . GLY B 1 264 ? -52.32700 -21.96000 -16.60800 1.000 44.13000 255 GLY B CA 1
ATOM 10690 C C . GLY B 1 264 ? -53.17900 -22.88900 -15.76900 1.000 42.06000 255 GLY B C 1
ATOM 10691 O O . GLY B 1 264 ? -52.89500 -24.08900 -15.68200 1.000 36.39000 255 GLY B O 1
ATOM 10695 N N . SER B 1 265 ? -54.19500 -22.34100 -15.09100 1.000 39.64000 256 SER B N 1
ATOM 10696 C CA . SER B 1 265 ? -55.12600 -23.18200 -14.34300 1.000 46.04000 256 SER B CA 1
ATOM 10697 C C . SER B 1 265 ? -56.01700 -23.99100 -15.26500 1.000 39.07000 256 SER B C 1
ATOM 10698 O O . SER B 1 265 ? -56.30900 -25.15600 -14.97500 1.000 44.92000 256 SER B O 1
ATOM 10706 N N . LEU B 1 266 ? -56.44700 -23.39600 -16.37900 1.000 35.46000 257 LEU B N 1
ATOM 10707 C CA . LEU B 1 266 ? -57.25500 -24.10900 -17.35800 1.000 36.94000 257 LEU B CA 1
ATOM 10708 C C . LEU B 1 266 ? -56.51500 -25.31500 -17.93400 1.000 47.50000 257 LEU B C 1
ATOM 10709 O O . LEU B 1 266 ? -57.09000 -26.40800 -18.06400 1.000 40.29000 257 LEU B O 1
ATOM 10725 N N . VAL B 1 267 ? -55.25000 -25.13100 -18.34800 1.000 39.41000 258 VAL B N 1
ATOM 10726 C CA . VAL B 1 267 ? -54.55500 -26.26600 -18.95300 1.000 36.62000 258 VAL B CA 1
ATOM 10727 C C . VAL B 1 267 ? -54.28500 -27.31900 -17.88900 1.000 32.11000 258 VAL B C 1
ATOM 10728 O O . VAL B 1 267 ? -54.35200 -28.51900 -18.16400 1.000 37.17000 258 VAL B O 1
ATOM 10741 N N . VAL B 1 268 ? -53.98000 -26.89700 -16.65000 1.000 33.78000 259 VAL B N 1
ATOM 10742 C CA . VAL B 1 268 ? -53.79900 -27.86900 -15.56600 1.000 38.09000 259 VAL B CA 1
ATOM 10743 C C . VAL B 1 268 ? -55.08100 -28.67700 -15.33100 1.000 42.47000 259 VAL B C 1
ATOM 10744 O O . VAL B 1 268 ? -55.05500 -29.91000 -15.19700 1.000 38.02000 259 VAL B O 1
ATOM 10757 N N . LYS B 1 269 ? -56.21500 -27.98600 -15.25400 1.000 41.29000 260 LYS B N 1
ATOM 10758 C CA . LYS B 1 269 ? -57.49600 -28.67400 -15.10300 1.000 43.43000 260 LYS B CA 1
ATOM 10759 C C . LYS B 1 269 ? -57.70900 -29.69300 -16.22300 1.000 41.41000 260 LYS B C 1
ATOM 10760 O O . LYS B 1 269 ? -58.03000 -30.85400 -15.95400 1.000 38.55000 260 LYS B O 1
ATOM 10779 N N . ALA B 1 270 ? -57.50400 -29.27700 -17.48600 1.000 39.94000 261 ALA B N 1
ATOM 10780 C CA . ALA B 1 270 ? -57.70700 -30.16400 -18.63100 1.000 37.13000 261 ALA B CA 1
ATOM 10781 C C . ALA B 1 270 ? -56.70300 -31.32000 -18.64700 1.000 44.95000 261 ALA B C 1
ATOM 10782 O O . ALA B 1 270 ? -57.03200 -32.43200 -19.07600 1.000 39.52000 261 ALA B O 1
ATOM 10789 N N . ALA B 1 271 ? -55.46700 -31.08900 -18.21200 1.000 42.47000 262 ALA B N 1
ATOM 10790 C CA . ALA B 1 271 ? -54.51000 -32.20000 -18.17700 1.000 41.93000 262 ALA B CA 1
ATOM 10791 C C . ALA B 1 271 ? -54.89300 -33.24200 -17.12400 1.000 40.82000 262 ALA B C 1
ATOM 10792 O O . ALA B 1 271 ? -54.66900 -34.44600 -17.32100 1.000 37.10000 262 ALA B O 1
ATOM 10799 N N . LYS B 1 272 ? -55.48200 -32.80800 -16.00000 1.000 41.87000 263 LYS B N 1
ATOM 10800 C CA . LYS B 1 272 ? -55.94600 -33.77600 -14.98000 1.000 44.11000 263 LYS B CA 1
ATOM 10801 C C . LYS B 1 272 ? -57.08700 -34.63700 -15.48600 1.000 40.55000 263 LYS B C 1
ATOM 10802 O O . LYS B 1 272 ? -57.15500 -35.84300 -15.18700 1.000 44.68000 263 LYS B O 1
ATOM 10821 N N . GLU B 1 273 ? -57.94100 -34.02600 -16.30000 1.000 43.43000 264 GLU B N 1
ATOM 10822 C CA . GLU B 1 273 ? -59.11100 -34.67900 -16.87200 1.000 45.41000 264 GLU B CA 1
ATOM 10823 C C . GLU B 1 273 ? -58.72800 -35.83200 -17.80200 1.000 50.67000 264 GLU B C 1
ATOM 10824 O O . GLU B 1 273 ? -59.39800 -36.87500 -17.83800 1.000 45.78000 264 GLU B O 1
ATOM 10836 N N . ILE B 1 274 ? -57.67200 -35.65100 -18.60500 1.000 46.77000 265 ILE B N 1
ATOM 10837 C CA . ILE B 1 274 ? -57.25800 -36.70200 -19.52600 1.000 40.65000 265 ILE B CA 1
ATOM 10838 C C . ILE B 1 274 ? -56.23300 -37.61400 -18.89200 1.000 46.30000 265 ILE B C 1
ATOM 10839 O O . ILE B 1 274 ? -55.74400 -38.53900 -19.55400 1.000 52.98000 265 ILE B O 1
ATOM 10855 N N . GLY B 1 275 ? -55.90100 -37.40000 -17.63000 1.000 37.77000 266 GLY B N 1
ATOM 10856 C CA . GLY B 1 275 ? -54.92600 -38.22500 -16.95600 1.000 45.72000 266 GLY B CA 1
ATOM 10857 C C . GLY B 1 275 ? -53.50000 -38.04600 -17.45000 1.000 43.28000 266 GLY B C 1
ATOM 10858 O O . GLY B 1 275 ? -52.79300 -39.04000 -17.63700 1.000 45.59000 266 GLY B O 1
ATOM 10862 N N . TYR B 1 276 ? -53.04900 -36.80100 -17.60300 1.000 39.12000 267 TYR B N 1
ATOM 10863 C CA . TYR B 1 276 ? -51.69900 -36.53500 -18.09800 1.000 38.59000 267 TYR B CA 1
ATOM 10864 C C . TYR B 1 276 ? -50.64100 -36.63500 -16.99200 1.000 41.88000 267 TYR B C 1
ATOM 10865 O O . TYR B 1 276 ? -50.82000 -36.11300 -15.87900 1.000 33.35000 267 TYR B O 1
ATOM 10883 N N . TYR B 1 277 ? -49.53200 -37.33000 -17.28900 1.000 36.62000 268 TYR B N 1
ATOM 10884 C CA . TYR B 1 277 ? -48.31800 -37.17400 -16.49000 1.000 33.60000 268 TYR B CA 1
ATOM 10885 C C . TYR B 1 277 ? -47.10700 -37.10400 -17.43100 1.000 33.60000 268 TYR B C 1
ATOM 10886 O O . TYR B 1 277 ? -47.22100 -37.32100 -18.63700 1.000 32.52000 268 TYR B O 1
ATOM 10904 N N . SER B 1 278 ? -45.95200 -36.78900 -16.84400 1.000 33.08000 269 SER B N 1
ATOM 10905 C CA . SER B 1 278 ? -44.72800 -36.40100 -17.54100 1.000 30.34000 269 SER B CA 1
ATOM 10906 C C . SER B 1 278 ? -44.86900 -34.95000 -18.02400 1.000 33.55000 269 SER B C 1
ATOM 10907 O O . SER B 1 278 ? -45.73500 -34.20500 -17.53800 1.000 33.20000 269 SER B O 1
ATOM 10915 N N . ALA B 1 279 ? -43.97700 -34.51700 -18.92500 1.000 31.77000 270 ALA B N 1
ATOM 10916 C CA . ALA B 1 279 ? -43.97000 -33.17200 -19.48300 1.000 26.11000 270 ALA B CA 1
ATOM 10917 C C . ALA B 1 279 ? -44.84700 -33.15500 -20.71900 1.000 26.61000 270 ALA B C 1
ATOM 10918 O O . ALA B 1 279 ? -44.84200 -34.10800 -21.48200 1.000 31.10000 270 ALA B O 1
ATOM 10925 N N . GLY B 1 280 ? -45.57700 -32.05500 -20.91700 1.000 29.38000 271 GLY B N 1
ATOM 10926 C CA . GLY B 1 280 ? -46.27500 -31.79200 -22.16000 1.000 30.59000 271 GLY B CA 1
ATOM 10927 C C . GLY B 1 280 ? -46.51700 -30.30500 -22.30900 1.000 26.81000 271 GLY B C 1
ATOM 10928 O O . GLY B 1 280 ? -46.32300 -29.52400 -21.37900 1.000 32.32000 271 GLY B O 1
ATOM 10932 N N . THR B 1 281 ? -47.02200 -29.85700 -23.46900 1.000 24.03000 272 THR B N 1
ATOM 10933 C CA . THR B 1 281 ? -47.23200 -28.49900 -23.76700 1.000 29.52000 272 THR B CA 1
ATOM 10934 C C . THR B 1 281 ? -48.50300 -28.25800 -24.53400 1.000 31.70000 272 THR B C 1
ATOM 10935 O O . THR B 1 281 ? -48.72000 -28.95600 -25.46000 1.000 34.55000 272 THR B O 1
ATOM 10946 N N . MET B 1 282 ? -49.33600 -27.29800 -24.14600 1.000 30.88000 273 MET B N 1
ATOM 10947 C CA . MET B 1 282 ? -50.50800 -26.92900 -24.91100 1.000 36.77000 273 MET B CA 1
ATOM 10948 C C . MET B 1 282 ? -50.22200 -25.64800 -25.71000 1.000 31.33000 273 MET B C 1
ATOM 10949 O O . MET B 1 282 ? -49.96000 -24.63700 -25.13100 1.000 30.49000 273 MET B O 1
ATOM 10963 N N . GLU B 1 283 ? -50.32200 -25.71300 -27.02100 1.000 27.61000 274 GLU B N 1
ATOM 10964 C CA . GLU B 1 283 ? -50.05500 -24.60700 -27.87800 1.000 32.97000 274 GLU B CA 1
ATOM 10965 C C . GLU B 1 283 ? -51.31000 -23.77000 -28.16600 1.000 35.52000 274 GLU B C 1
ATOM 10966 O O . GLU B 1 283 ? -52.33100 -24.33100 -28.42600 1.000 29.49000 274 GLU B O 1
ATOM 10978 N N . PHE B 1 284 ? -51.19200 -22.45000 -28.13900 1.000 31.71000 275 PHE B N 1
ATOM 10979 C CA . PHE B 1 284 ? -52.30000 -21.52300 -28.37300 1.000 33.69000 275 PHE B CA 1
ATOM 10980 C C . PHE B 1 284 ? -51.91100 -20.53500 -29.46100 1.000 38.45000 275 PHE B C 1
ATOM 10981 O O . PHE B 1 284 ? -50.73000 -20.21900 -29.66700 1.000 39.44000 275 PHE B O 1
ATOM 10998 N N . ILE B 1 285 ? -52.92100 -20.02200 -30.14000 1.000 36.83000 276 ILE B N 1
ATOM 10999 C CA . ILE B 1 285 ? -52.79300 -18.83400 -30.97400 1.000 32.87000 276 ILE B CA 1
ATOM 11000 C C . ILE B 1 285 ? -53.42900 -17.68600 -30.20300 1.000 38.49000 276 ILE B C 1
ATOM 11001 O O . ILE B 1 285 ? -54.51900 -17.85000 -29.63500 1.000 38.09000 276 ILE B O 1
ATOM 11017 N N . ALA B 1 286 ? -52.73700 -16.53300 -30.16500 1.000 38.63000 277 ALA B N 1
ATOM 11018 C CA . ALA B 1 286 ? -53.24900 -15.29000 -29.59700 1.000 39.42000 277 ALA B CA 1
ATOM 11019 C C . ALA B 1 286 ? -53.66500 -14.37200 -30.73000 1.000 44.53000 277 ALA B C 1
ATOM 11020 O O . ALA B 1 286 ? -52.86300 -14.07100 -31.62400 1.000 41.25000 277 ALA B O 1
ATOM 11027 N N . ASP B 1 287 ? -54.91600 -13.93000 -30.70100 1.000 47.07000 278 ASP B N 1
ATOM 11028 C CA . ASP B 1 287 ? -55.39600 -13.01200 -31.71500 1.000 45.95000 278 ASP B CA 1
ATOM 11029 C C . ASP B 1 287 ? -54.96100 -11.58400 -31.38500 1.000 44.51000 278 ASP B C 1
ATOM 11030 O O . ASP B 1 287 ? -54.37500 -11.31200 -30.32400 1.000 45.21000 278 ASP B O 1
ATOM 11039 N N . GLU B 1 288 ? -55.27800 -10.63400 -32.27300 1.000 48.85000 279 GLU B N 1
ATOM 11040 C CA . GLU B 1 288 ? -54.72300 -9.29500 -32.07700 1.000 51.74000 279 GLU B CA 1
ATOM 11041 C C . GLU B 1 288 ? -55.27500 -8.62500 -30.82600 1.000 57.01000 279 GLU B C 1
ATOM 11042 O O . GLU B 1 288 ? -54.56900 -7.84500 -30.16800 1.000 56.82000 279 GLU B O 1
ATOM 11054 N N . LYS B 1 289 ? -56.50400 -8.97600 -30.45500 1.000 54.91000 280 LYS B N 1
ATOM 11055 C CA . LYS B 1 289 ? -57.09100 -8.58800 -29.19800 1.000 51.15000 280 LYS B CA 1
ATOM 11056 C C . LYS B 1 289 ? -56.41300 -9.24800 -28.00900 1.000 51.51000 280 LYS B C 1
ATOM 11057 O O . LYS B 1 289 ? -56.65200 -8.82500 -26.87900 1.000 55.71000 280 LYS B O 1
ATOM 11076 N N . GLY B 1 290 ? -55.57800 -10.26400 -28.21500 1.000 54.91000 281 GLY B N 1
ATOM 11077 C CA . GLY B 1 290 ? -54.92600 -10.91300 -27.09700 1.000 54.19000 281 GLY B CA 1
ATOM 11078 C C . GLY B 1 290 ? -55.66400 -12.06700 -26.44800 1.000 53.41000 281 GLY B C 1
ATOM 11079 O O . GLY B 1 290 ? -55.30300 -12.44900 -25.32600 1.000 45.23000 281 GLY B O 1
ATOM 11083 N N . ASN B 1 291 ? -56.68100 -12.63200 -27.10700 1.000 46.66000 282 ASN B N 1
ATOM 11084 C CA . ASN B 1 291 ? -57.34900 -13.83300 -26.63000 1.000 42.54000 282 ASN B CA 1
ATOM 11085 C C . ASN B 1 291 ? -56.65800 -15.07300 -27.18400 1.000 39.33000 282 ASN B C 1
ATOM 11086 O O . ASN B 1 291 ? -56.23500 -15.10100 -28.34700 1.000 41.85000 282 ASN B O 1
ATOM 11097 N N . LEU B 1 292 ? -56.56400 -16.09500 -26.35200 1.000 35.34000 283 LEU B N 1
ATOM 11098 C CA . LEU B 1 292 ? -55.85900 -17.32300 -26.69600 1.000 40.89000 283 LEU B CA 1
ATOM 11099 C C . LEU B 1 292 ? -56.82100 -18.42800 -27.11700 1.000 36.34000 283 LEU B C 1
ATOM 11100 O O . LEU B 1 292 ? -57.80200 -18.69300 -26.41900 1.000 36.18000 283 LEU B O 1
ATOM 11116 N N . TYR B 1 293 ? -56.50800 -19.08600 -28.23400 1.000 36.10000 284 TYR B N 1
ATOM 11117 C CA . TYR B 1 293 ? -57.22700 -20.26100 -28.73400 1.000 37.52000 284 TYR B CA 1
ATOM 11118 C C . TYR B 1 293 ? -56.27700 -21.44200 -28.93600 1.000 42.46000 284 TYR B C 1
ATOM 11119 O O . TYR B 1 293 ? -55.27500 -21.32200 -29.66200 1.000 30.49000 284 TYR B O 1
ATOM 11137 N N . PHE B 1 294 ? -56.63000 -22.57700 -28.30600 1.000 38.74000 285 PHE B N 1
ATOM 11138 C CA . PHE B 1 294 ? -55.86300 -23.82200 -28.38000 1.000 36.42000 285 PHE B CA 1
ATOM 11139 C C . PHE B 1 294 ? -55.84600 -24.37700 -29.79700 1.000 41.50000 285 PHE B C 1
ATOM 11140 O O . PHE B 1 294 ? -56.88400 -24.43400 -30.46600 1.000 40.02000 285 PHE B O 1
ATOM 11157 N N . ILE B 1 295 ? -54.64800 -24.80600 -30.25100 1.000 34.83000 286 ILE B N 1
ATOM 11158 C CA . ILE B 1 295 ? -54.47800 -25.42300 -31.56200 1.000 35.04000 286 ILE B CA 1
ATOM 11159 C C . ILE B 1 295 ? -53.89600 -26.83200 -31.47400 1.000 35.04000 286 ILE B C 1
ATOM 11160 O O . ILE B 1 295 ? -54.23000 -27.68400 -32.29900 1.000 38.62000 286 ILE B O 1
ATOM 11176 N N . GLU B 1 296 ? -52.97900 -27.10100 -30.54200 1.000 36.43000 287 GLU B N 1
ATOM 11177 C CA . GLU B 1 296 ? -52.42400 -28.45500 -30.53500 1.000 32.80000 287 GLU B CA 1
ATOM 11178 C C . GLU B 1 296 ? -51.72000 -28.74300 -29.22900 1.000 31.01000 287 GLU B C 1
ATOM 11179 O O . GLU B 1 296 ? -51.36500 -27.84300 -28.47400 1.000 33.90000 287 GLU B O 1
ATOM 11191 N N . MET B 1 297 ? -51.56200 -30.02500 -28.95800 1.000 29.61000 288 MET B N 1
ATOM 11192 C CA . MET B 1 297 ? -50.83700 -30.47300 -27.79300 1.000 34.91000 288 MET B CA 1
ATOM 11193 C C . MET B 1 297 ? -49.66300 -31.33500 -28.24000 1.000 34.39000 288 MET B C 1
ATOM 11194 O O . MET B 1 297 ? -49.83100 -32.20800 -29.08600 1.000 36.87000 288 MET B O 1
ATOM 11208 N N . ASN B 1 298 ? -48.48200 -31.09500 -27.67200 1.000 34.34000 289 ASN B N 1
ATOM 11209 C CA . ASN B 1 298 ? -47.35700 -32.00000 -27.86200 1.000 31.77000 289 ASN B CA 1
ATOM 11210 C C . ASN B 1 298 ? -47.19700 -32.80500 -26.59400 1.000 24.98000 289 ASN B C 1
ATOM 11211 O O . ASN B 1 298 ? -46.94800 -32.25700 -25.51700 1.000 29.10000 289 ASN B O 1
ATOM 11222 N N . THR B 1 299 ? -47.34200 -34.10500 -26.72100 1.000 28.43000 290 THR B N 1
ATOM 11223 C CA . THR B 1 299 ? -47.26800 -35.00900 -25.58600 1.000 31.40000 290 THR B CA 1
ATOM 11224 C C . THR B 1 299 ? -45.82700 -35.50200 -25.39000 1.000 31.89000 290 THR B C 1
ATOM 11225 O O . THR B 1 299 ? -45.53700 -36.68700 -25.49400 1.000 31.59000 290 THR B O 1
ATOM 11236 N N . ARG B 1 300 ? -44.92600 -34.56600 -25.08000 1.000 29.55000 291 ARG B N 1
ATOM 11237 C CA . ARG B 1 300 ? -43.48200 -34.81600 -25.14700 1.000 27.22000 291 ARG B CA 1
ATOM 11238 C C . ARG B 1 300 ? -42.76700 -33.56300 -24.68100 1.000 29.87000 291 ARG B C 1
ATOM 11239 O O . ARG B 1 300 ? -43.37000 -32.48800 -24.59000 1.000 28.78000 291 ARG B O 1
ATOM 11260 N N . ILE B 1 301 ? -41.47300 -33.71400 -24.37900 1.000 27.30000 292 ILE B N 1
ATOM 11261 C CA . ILE B 1 301 ? -40.60900 -32.56100 -24.21700 1.000 27.93000 292 ILE B CA 1
ATOM 11262 C C . ILE B 1 301 ? -40.55600 -31.79000 -25.55100 1.000 25.84000 292 ILE B C 1
ATOM 11263 O O . ILE B 1 301 ? -40.70200 -32.36800 -26.63300 1.000 24.45000 292 ILE B O 1
ATOM 11279 N N . GLN B 1 302 ? -40.40400 -30.46900 -25.47400 1.000 29.35000 293 GLN B N 1
ATOM 11280 C CA . GLN B 1 302 ? -40.14200 -29.62600 -26.64000 1.000 29.44000 293 GLN B CA 1
ATOM 11281 C C . GLN B 1 302 ? -38.70200 -29.11500 -26.68900 1.000 25.05000 293 GLN B C 1
ATOM 11282 O O . GLN B 1 302 ? -38.03000 -28.99000 -25.66100 1.000 24.68000 293 GLN B O 1
ATOM 11296 N N . VAL B 1 303 ? -38.26000 -28.80600 -27.91200 1.000 25.84000 294 VAL B N 1
ATOM 11297 C CA . VAL B 1 303 ? -36.94500 -28.20500 -28.16400 1.000 27.95000 294 VAL B CA 1
ATOM 11298 C C . VAL B 1 303 ? -36.68500 -27.04700 -27.22000 1.000 26.33000 294 VAL B C 1
ATOM 11299 O O . VAL B 1 303 ? -35.64200 -26.97100 -26.57000 1.000 26.57000 294 VAL B O 1
ATOM 11312 N N . GLU B 1 304 ? -37.67800 -26.18800 -27.03800 1.000 25.00000 295 GLU B N 1
ATOM 11313 C CA . GLU B 1 304 ? -37.49000 -24.92400 -26.34800 1.000 27.52000 295 GLU B CA 1
ATOM 11314 C C . GLU B 1 304 ? -37.70200 -25.01800 -24.84600 1.000 28.60000 295 GLU B C 1
ATOM 11315 O O . GLU B 1 304 ? -37.70700 -23.98400 -24.16800 1.000 27.79000 295 GLU B O 1
ATOM 11327 N N . HIS B 1 305 ? -37.75500 -26.22300 -24.28500 1.000 27.16000 296 HIS B N 1
ATOM 11328 C CA . HIS B 1 305 ? -37.97700 -26.31200 -22.84400 1.000 26.82000 296 HIS B CA 1
ATOM 11329 C C . HIS B 1 305 ? -36.98600 -25.52300 -21.99000 1.000 28.78000 296 HIS B C 1
ATOM 11330 O O . HIS B 1 305 ? -37.36100 -25.11600 -20.88500 1.000 26.64000 296 HIS B O 1
ATOM 11344 N N . PRO B 1 306 ? -35.73600 -25.25800 -22.43400 1.000 29.42000 297 PRO B N 1
ATOM 11345 C CA . PRO B 1 306 ? -34.79700 -24.59300 -21.52600 1.000 22.29000 297 PRO B CA 1
ATOM 11346 C C . PRO B 1 306 ? -35.22000 -23.20000 -21.09200 1.000 26.17000 297 PRO B C 1
ATOM 11347 O O . PRO B 1 306 ? -34.91500 -22.83600 -19.95100 1.000 25.03000 297 PRO B O 1
ATOM 11358 N N . VAL B 1 307 ? -35.93500 -22.40800 -21.89800 1.000 24.88000 298 VAL B N 1
ATOM 11359 C CA . VAL B 1 307 ? -36.24700 -21.04800 -21.41500 1.000 24.09000 298 VAL B CA 1
ATOM 11360 C C . VAL B 1 307 ? -37.15100 -21.09300 -20.18200 1.000 27.65000 298 VAL B C 1
ATOM 11361 O O . VAL B 1 307 ? -37.04000 -20.24400 -19.29300 1.000 28.38000 298 VAL B O 1
ATOM 11374 N N . THR B 1 308 ? -38.04700 -22.07300 -20.11100 1.000 24.43000 299 THR B N 1
ATOM 11375 C CA . THR B 1 308 ? -38.90600 -22.24000 -18.93200 1.000 27.12000 299 THR B CA 1
ATOM 11376 C C . THR B 1 308 ? -38.12000 -22.69500 -17.71100 1.000 32.32000 299 THR B C 1
ATOM 11377 O O . THR B 1 308 ? -38.38500 -22.24300 -16.58400 1.000 31.23000 299 THR B O 1
ATOM 11388 N N . GLU B 1 309 ? -37.14400 -23.58300 -17.90500 1.000 27.84000 300 GLU B N 1
ATOM 11389 C CA . GLU B 1 309 ? -36.28600 -23.98500 -16.79100 1.000 26.61000 300 GLU B CA 1
ATOM 11390 C C . GLU B 1 309 ? -35.52000 -22.80500 -16.21500 1.000 29.37000 300 GLU B C 1
ATOM 11391 O O . GLU B 1 309 ? -35.27500 -22.74400 -14.99900 1.000 25.98000 300 GLU B O 1
ATOM 11403 N N . MET B 1 310 ? -35.09100 -21.87400 -17.06400 1.000 26.29000 301 MET B N 1
ATOM 11404 C CA . MET B 1 310 ? -34.24900 -20.78800 -16.56000 1.000 26.64000 301 MET B CA 1
ATOM 11405 C C . MET B 1 310 ? -35.03900 -19.79900 -15.70900 1.000 27.02000 301 MET B C 1
ATOM 11406 O O . MET B 1 310 ? -34.48500 -19.20000 -14.77500 1.000 32.98000 301 MET B O 1
ATOM 11420 N N . ILE B 1 311 ? -36.31300 -19.60100 -16.00400 1.000 25.94000 302 ILE B N 1
ATOM 11421 C CA . ILE B 1 311 ? -37.09000 -18.67600 -15.17700 1.000 32.50000 302 ILE B CA 1
ATOM 11422 C C . ILE B 1 311 ? -37.82300 -19.31700 -13.99500 1.000 33.85000 302 ILE B C 1
ATOM 11423 O O . ILE B 1 311 ? -38.22200 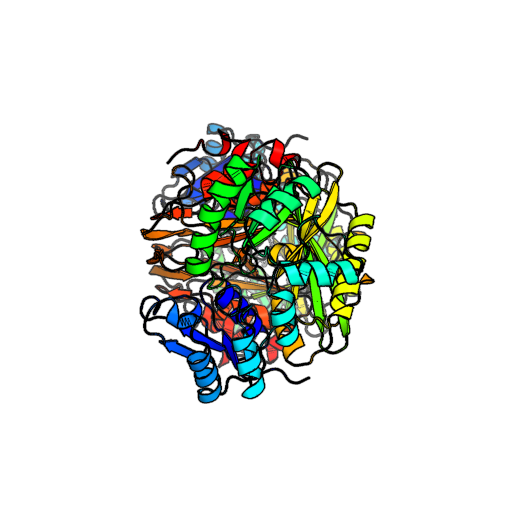-18.59300 -13.05900 1.000 30.49000 302 ILE B O 1
ATOM 11439 N N . THR B 1 312 ? -38.04500 -20.63300 -14.01800 1.000 30.64000 303 THR B N 1
ATOM 11440 C CA . THR B 1 312 ? -38.70200 -21.30500 -12.89900 1.000 33.52000 303 THR B CA 1
ATOM 11441 C C . THR B 1 312 ? -37.74300 -22.03600 -11.98200 1.000 35.97000 303 THR B C 1
ATOM 11442 O O . THR B 1 312 ? -38.09900 -22.28600 -10.82800 1.000 27.36000 303 THR B O 1
ATOM 11453 N N . GLY B 1 313 ? -36.51200 -22.31800 -12.42200 1.000 29.82000 304 GLY B N 1
ATOM 11454 C CA . GLY B 1 313 ? -35.66700 -23.18600 -11.63700 1.000 27.17000 304 GLY B CA 1
ATOM 11455 C C . GLY B 1 313 ? -35.99500 -24.66900 -11.72000 1.000 30.25000 304 GLY B C 1
ATOM 11456 O O . GLY B 1 313 ? -35.32100 -25.46900 -11.06800 1.000 29.49000 304 GLY B O 1
ATOM 11460 N N . VAL B 1 314 ? -36.97000 -25.08500 -12.52000 1.000 29.52000 305 VAL B N 1
ATOM 11461 C CA . VAL B 1 314 ? -37.38900 -26.48600 -12.54200 1.000 30.88000 305 VAL B CA 1
ATOM 11462 C C . VAL B 1 314 ? -36.74600 -27.24800 -13.70600 1.000 31.48000 305 VAL B C 1
ATOM 11463 O O . VAL B 1 314 ? -36.94800 -26.89200 -14.86800 1.000 29.76000 305 VAL B O 1
ATOM 11476 N N . ASP B 1 315 ? -36.04600 -28.34900 -13.38200 1.000 32.38000 306 ASP B N 1
ATOM 11477 C CA . ASP B 1 315 ? -35.36300 -29.22400 -14.34000 1.000 30.65000 306 ASP B CA 1
ATOM 11478 C C . ASP B 1 315 ? -36.37300 -30.22300 -14.90500 1.000 30.71000 306 ASP B C 1
ATOM 11479 O O . ASP B 1 315 ? -36.64400 -31.27900 -14.30800 1.000 31.51000 306 ASP B O 1
ATOM 11488 N N . ILE B 1 316 ? -36.92000 -29.88800 -16.07300 1.000 26.03000 307 ILE B N 1
ATOM 11489 C CA . ILE B 1 316 ? -38.03100 -30.63400 -16.64800 1.000 30.78000 307 ILE B CA 1
ATOM 11490 C C . ILE B 1 316 ? -37.60100 -32.05500 -17.02800 1.000 31.74000 307 ILE B C 1
ATOM 11491 O O . ILE B 1 316 ? -38.29300 -33.02900 -16.71800 1.000 26.88000 307 ILE B O 1
ATOM 11507 N N . VAL B 1 317 ? -36.45900 -32.20400 -17.70800 1.000 29.00000 308 VAL B N 1
ATOM 11508 C CA . VAL B 1 317 ? -36.07800 -33.53500 -18.18700 1.000 28.54000 308 VAL B CA 1
ATOM 11509 C C . VAL B 1 317 ? -35.77400 -34.44400 -17.00300 1.000 30.78000 308 VAL B C 1
ATOM 11510 O O . VAL B 1 317 ? -36.19300 -35.61400 -16.96500 1.000 28.89000 308 VAL B O 1
ATOM 11523 N N . LYS B 1 318 ? -35.10900 -33.91600 -15.99000 1.000 25.23000 309 LYS B N 1
ATOM 11524 C CA . LYS B 1 318 ? -34.82700 -34.75400 -14.84000 1.000 27.73000 309 LYS B CA 1
ATOM 11525 C C . LYS B 1 318 ? -36.09100 -35.15400 -14.09300 1.000 27.60000 309 LYS B C 1
ATOM 11526 O O . LYS B 1 318 ? -36.16300 -36.28900 -13.59300 1.000 27.75000 309 LYS B O 1
ATOM 11545 N N . TRP B 1 319 ? -37.09700 -34.26600 -14.03900 1.000 30.01000 310 TRP B N 1
ATOM 11546 C CA . TRP B 1 319 ? -38.40000 -34.61000 -13.45600 1.000 30.35000 310 TRP B CA 1
ATOM 11547 C C . TRP B 1 319 ? -39.15400 -35.63600 -14.30500 1.000 31.58000 310 TRP B C 1
ATOM 11548 O O . TRP B 1 319 ? -39.82900 -36.50700 -13.74800 1.000 30.62000 310 TRP B O 1
ATOM 11569 N N . GLN B 1 320 ? -39.02300 -35.59600 -15.64500 1.000 28.01000 311 GLN B N 1
ATOM 11570 C CA . GLN B 1 320 ? -39.58100 -36.66400 -16.47900 1.000 24.90000 311 GLN B CA 1
ATOM 11571 C C . GLN B 1 320 ? -39.12900 -38.03600 -15.99300 1.000 30.85000 311 GLN B C 1
ATOM 11572 O O . GLN B 1 320 ? -39.93900 -38.96900 -15.86100 1.000 31.26000 311 GLN B O 1
ATOM 11586 N N . ILE B 1 321 ? -37.81600 -38.18600 -15.79100 1.000 24.40000 312 ILE B N 1
ATOM 11587 C CA . ILE B 1 321 ? -37.22600 -39.47100 -15.43200 1.000 31.02000 312 ILE B CA 1
ATOM 11588 C C . ILE B 1 321 ? -37.61600 -39.87000 -14.00800 1.000 32.13000 312 ILE B C 1
ATOM 11589 O O . ILE B 1 321 ? -37.91400 -41.03000 -13.73400 1.000 28.65000 312 ILE B O 1
ATOM 11605 N N . ARG B 1 322 ? -37.57100 -38.92700 -13.07500 1.000 32.62000 313 ARG B N 1
ATOM 11606 C CA . ARG B 1 322 ? -37.94700 -39.24600 -11.70500 1.000 36.98000 313 ARG B CA 1
ATOM 11607 C C . ARG B 1 322 ? -39.40300 -39.66100 -11.63200 1.000 37.56000 313 ARG B C 1
ATOM 11608 O O . ARG B 1 322 ? -39.75300 -40.58400 -10.87700 1.000 37.27000 313 ARG B O 1
ATOM 11629 N N . ILE B 1 323 ? -40.26600 -38.92800 -12.35500 1.000 32.26000 314 ILE B N 1
ATOM 11630 C CA . ILE B 1 323 ? -41.69400 -39.21300 -12.42000 1.000 32.56000 314 ILE B CA 1
ATOM 11631 C C . ILE B 1 323 ? -41.94400 -40.59600 -12.97200 1.000 37.37000 314 ILE B C 1
ATOM 11632 O O . ILE B 1 323 ? -42.83100 -41.31600 -12.48800 1.000 32.33000 314 ILE B O 1
ATOM 11648 N N . ALA B 1 324 ? -41.21200 -40.95900 -14.04100 1.000 31.32000 315 ALA B N 1
ATOM 11649 C CA . ALA B 1 324 ? -41.36600 -42.25800 -14.68900 1.000 31.71000 315 ALA B CA 1
ATOM 11650 C C . ALA B 1 324 ? -40.98000 -43.38900 -13.74300 1.000 33.67000 315 ALA B C 1
ATOM 11651 O O . ALA B 1 324 ? -41.49800 -44.49800 -13.86500 1.000 35.24000 315 ALA B O 1
ATOM 11658 N N . ALA B 1 325 ? -40.07400 -43.13200 -12.80200 1.000 30.46000 316 ALA B N 1
ATOM 11659 C CA . ALA B 1 325 ? -39.69600 -44.11400 -11.79300 1.000 34.28000 316 ALA B CA 1
ATOM 11660 C C . ALA B 1 325 ? -40.62700 -44.10600 -10.58000 1.000 39.23000 316 ALA B C 1
ATOM 11661 O O . ALA B 1 325 ? -40.35200 -44.81800 -9.61000 1.000 47.67000 316 ALA B O 1
ATOM 11668 N N . GLY B 1 326 ? -41.67900 -43.30200 -10.59600 1.000 33.80000 317 GLY B N 1
ATOM 11669 C CA . GLY B 1 326 ? -42.67600 -43.29700 -9.54500 1.000 40.61000 317 GLY B CA 1
ATOM 11670 C C . GLY B 1 326 ? -42.48700 -42.24600 -8.46800 1.000 41.73000 317 GLY B C 1
ATOM 11671 O O . GLY B 1 326 ? -43.20600 -42.27200 -7.46600 1.000 42.12000 317 GLY B O 1
ATOM 11675 N N . GLU B 1 327 ? -41.57900 -41.30500 -8.65200 1.000 35.27000 318 GLU B N 1
ATOM 11676 C CA . GLU B 1 327 ? -41.38400 -40.25700 -7.66400 1.000 40.66000 318 GLU B CA 1
ATOM 11677 C C . GLU B 1 327 ? -42.52800 -39.26000 -7.72100 1.000 41.38000 318 GLU B C 1
ATOM 11678 O O . GLU B 1 327 ? -43.13100 -39.01200 -8.77900 1.000 38.74000 318 GLU B O 1
ATOM 11690 N N . ARG B 1 328 ? -42.85900 -38.72800 -6.54600 1.000 40.43000 319 ARG B N 1
ATOM 11691 C CA . ARG B 1 328 ? -43.89400 -37.71300 -6.44100 1.000 44.38000 319 ARG B CA 1
ATOM 11692 C C . ARG B 1 328 ? -43.29300 -36.36400 -6.80100 1.000 43.64000 319 ARG B C 1
ATOM 11693 O O . ARG B 1 328 ? -42.11400 -36.09700 -6.53500 1.000 38.79000 319 ARG B O 1
ATOM 11714 N N . LEU B 1 329 ? -44.12400 -35.51400 -7.40500 1.000 39.85000 320 LEU B N 1
ATOM 11715 C CA . LEU B 1 329 ? -43.72600 -34.17600 -7.83100 1.000 42.35000 320 LEU B CA 1
ATOM 11716 C C . LEU B 1 329 ? -43.65800 -33.26000 -6.62700 1.000 47.10000 320 LEU B C 1
ATOM 11717 O O . LEU B 1 329 ? -44.67200 -32.97000 -5.98300 1.000 50.87000 320 LEU B O 1
ATOM 11733 N N . ARG B 1 330 ? -42.43200 -32.86700 -6.28000 1.000 47.60000 321 ARG B N 1
ATOM 11734 C CA . ARG B 1 330 ? -42.21800 -32.12900 -5.04400 1.000 51.17000 321 ARG B CA 1
ATOM 11735 C C . ARG B 1 330 ? -42.54800 -30.64400 -5.05400 1.000 59.29000 321 ARG B C 1
ATOM 11736 O O . ARG B 1 330 ? -41.90300 -29.85900 -4.34000 1.000 62.67000 321 ARG B O 1
ATOM 11740 N N . TYR B 1 331 ? -43.51800 -30.24500 -5.86700 1.000 51.42000 322 TYR B N 1
ATOM 11741 C CA . TYR B 1 331 ? -43.93800 -28.86100 -5.94000 1.000 56.06000 322 TYR B CA 1
ATOM 11742 C C . TYR B 1 331 ? -45.45700 -28.73600 -5.90400 1.000 52.48000 322 TYR B C 1
ATOM 11743 O O . TYR B 1 331 ? -46.19700 -29.61800 -6.35700 1.000 55.94000 322 TYR B O 1
ATOM 11761 N N . SER B 1 332 ? -45.91300 -27.60100 -5.38300 1.000 50.28000 323 SER B N 1
ATOM 11762 C CA . SER B 1 332 ? -47.27600 -27.14300 -5.62400 1.000 54.46000 323 SER B CA 1
ATOM 11763 C C . SER B 1 332 ? -47.21600 -25.86700 -6.46600 1.000 52.74000 323 SER B C 1
ATOM 11764 O O . SER B 1 332 ? -46.15900 -25.24700 -6.61800 1.000 55.33000 323 SER B O 1
ATOM 11772 N N . GLN B 1 333 ? -48.36700 -25.47100 -7.02300 1.000 41.85000 324 GLN B N 1
ATOM 11773 C CA . GLN B 1 333 ? -48.40100 -24.32100 -7.92100 1.000 46.53000 324 GLN B CA 1
ATOM 11774 C C . GLN B 1 333 ? -47.87000 -23.05900 -7.23700 1.000 49.89000 324 GLN B C 1
ATOM 11775 O O . GLN B 1 333 ? -47.07000 -22.31200 -7.81000 1.000 43.28000 324 GLN B O 1
ATOM 11789 N N . GLU B 1 334 ? -48.31900 -22.79100 -6.01100 1.000 53.78000 325 GLU B N 1
ATOM 11790 C CA . GLU B 1 334 ? -47.84900 -21.60500 -5.30300 1.000 53.57000 325 GLU B CA 1
ATOM 11791 C C . GLU B 1 334 ? -46.32900 -21.54800 -5.18600 1.000 49.95000 325 GLU B C 1
ATOM 11792 O O . GLU B 1 334 ? -45.77700 -20.46200 -4.98900 1.000 49.94000 325 GLU B O 1
ATOM 11796 N N . ASP B 1 335 ? -45.64000 -22.68200 -5.27800 1.000 47.82000 326 ASP B N 1
ATOM 11797 C CA . ASP B 1 335 ? -44.18700 -22.68300 -5.24800 1.000 48.33000 326 ASP B CA 1
ATOM 11798 C C . ASP B 1 335 ? -43.55600 -22.24800 -6.56400 1.000 49.90000 326 ASP B C 1
ATOM 11799 O O . ASP B 1 335 ? -42.34800 -21.98700 -6.58900 1.000 47.77000 326 ASP B O 1
ATOM 11808 N N . ILE B 1 336 ? -44.32500 -22.14300 -7.64300 1.000 44.69000 327 ILE B N 1
ATOM 11809 C CA . ILE B 1 336 ? -43.76100 -21.90800 -8.97400 1.000 49.13000 327 ILE B CA 1
ATOM 11810 C C . ILE B 1 336 ? -43.67200 -20.40200 -9.21900 1.000 45.84000 327 ILE B C 1
ATOM 11811 O O . ILE B 1 336 ? -44.68300 -19.76500 -9.50700 1.000 40.94000 327 ILE B O 1
ATOM 11827 N N . ARG B 1 337 ? -42.46500 -19.83800 -9.16400 1.000 37.10000 328 ARG B N 1
ATOM 11828 C CA . ARG B 1 337 ? -42.25600 -18.42500 -9.44700 1.000 37.66000 328 ARG B CA 1
ATOM 11829 C C . ARG B 1 337 ? -41.61800 -18.20700 -10.82900 1.000 42.12000 328 ARG B C 1
ATOM 11830 O O . ARG B 1 337 ? -40.98600 -19.10100 -11.39300 1.000 44.60000 328 ARG B O 1
ATOM 11840 N N . PHE B 1 338 ? -41.83100 -17.01900 -11.40200 1.000 40.44000 329 PHE B N 1
ATOM 11841 C CA . PHE B 1 338 ? -41.39000 -16.69400 -12.76700 1.000 42.72000 329 PHE B CA 1
ATOM 11842 C C . PHE B 1 338 ? -40.40900 -15.53400 -12.66600 1.000 41.70000 329 PHE B C 1
ATOM 11843 O O . PHE B 1 338 ? -40.79500 -14.36400 -12.68100 1.000 38.75000 329 PHE B O 1
ATOM 11860 N N . ASN B 1 339 ? -39.12700 -15.88600 -12.55800 1.000 36.77000 330 ASN B N 1
ATOM 11861 C CA . ASN B 1 339 ? -38.07800 -14.94000 -12.24000 1.000 34.49000 330 ASN B CA 1
ATOM 11862 C C . ASN B 1 339 ? -37.35000 -14.51300 -13.52300 1.000 40.67000 330 ASN B C 1
ATOM 11863 O O . ASN B 1 339 ? -36.68500 -15.32800 -14.18400 1.000 31.05000 330 ASN B O 1
ATOM 11874 N N . GLY B 1 340 ? -37.54600 -13.25100 -13.91300 1.000 39.54000 331 GLY B N 1
ATOM 11875 C CA . GLY B 1 340 ? -36.79700 -12.69100 -15.03100 1.000 34.07000 331 GLY B CA 1
ATOM 11876 C C . GLY B 1 340 ? -37.25100 -13.15200 -16.40600 1.000 35.09000 331 GLY B C 1
ATOM 11877 O O . GLY B 1 340 ? -38.42500 -13.48000 -16.64900 1.000 27.74000 331 GLY B O 1
ATOM 11881 N N . TYR B 1 341 ? -36.29800 -13.12500 -17.34800 1.000 27.29000 332 TYR B N 1
ATOM 11882 C CA . TYR B 1 341 ? -36.61100 -13.43600 -18.73100 1.000 28.41000 332 TYR B CA 1
ATOM 11883 C C . TYR B 1 341 ? -35.49600 -14.28400 -19.32500 1.000 29.42000 332 TYR B C 1
ATOM 11884 O O . TYR B 1 341 ? -34.31800 -14.08400 -19.01300 1.000 27.50000 332 TYR B O 1
ATOM 11902 N N . SER B 1 342 ? -35.89400 -15.17600 -20.23000 1.000 29.58000 333 SER B N 1
ATOM 11903 C CA . SER B 1 342 ? -35.00700 -16.08400 -20.94300 1.000 29.85000 333 SER B CA 1
ATOM 11904 C C . SER B 1 342 ? -35.36200 -16.05900 -22.42700 1.000 30.52000 333 SER B C 1
ATOM 11905 O O . SER B 1 342 ? -36.53200 -15.94900 -22.80200 1.000 29.61000 333 SER B O 1
ATOM 11913 N N . ILE B 1 343 ? -34.33300 -16.12900 -23.26700 1.000 27.56000 334 ILE B N 1
ATOM 11914 C CA . ILE B 1 343 ? -34.45600 -16.15600 -24.71300 1.000 24.19000 334 ILE B CA 1
ATOM 11915 C C . ILE B 1 343 ? -33.65500 -17.35200 -25.19500 1.000 26.55000 334 ILE B C 1
ATOM 11916 O O . ILE B 1 343 ? -32.54500 -17.58300 -24.71000 1.000 22.52000 334 ILE B O 1
ATOM 11932 N N . GLU B 1 344 ? -34.20400 -18.09700 -26.16200 1.000 26.90000 335 GLU B N 1
ATOM 11933 C CA . GLU B 1 344 ? -33.50400 -19.16900 -26.84800 1.000 26.24000 335 GLU B CA 1
ATOM 11934 C C . GLU B 1 344 ? -33.49400 -18.88900 -28.34200 1.000 29.22000 335 GLU B C 1
ATOM 11935 O O . GLU B 1 344 ? -34.52300 -18.54700 -28.92700 1.000 26.77000 335 GLU B O 1
ATOM 11947 N N . CYS B 1 345 ? -32.32500 -19.04500 -28.96000 1.000 23.58000 336 CYS B N 1
ATOM 11948 C CA . CYS B 1 345 ? -32.13400 -18.96200 -30.39400 1.000 24.44000 336 CYS B CA 1
ATOM 11949 C C . CYS B 1 345 ? -31.68500 -20.31700 -30.90400 1.000 28.95000 336 CYS B C 1
ATOM 11950 O O . CYS B 1 345 ? -30.68300 -20.87100 -30.41500 1.000 25.68000 336 CYS B O 1
ATOM 11958 N N . ARG B 1 346 ? -32.36400 -20.80100 -31.94500 1.000 27.66000 337 ARG B N 1
ATOM 11959 C CA . ARG B 1 346 ? -31.93800 -21.98800 -32.67100 1.000 28.45000 337 ARG B CA 1
ATOM 11960 C C . ARG B 1 346 ? -30.85000 -21.63300 -33.67900 1.000 26.65000 337 ARG B C 1
ATOM 11961 O O . ARG B 1 346 ? -31.08100 -20.86100 -34.60200 1.000 26.81000 337 ARG B O 1
ATOM 11982 N N . ILE B 1 347 ? -29.68800 -22.25000 -33.52300 1.000 25.66000 338 ILE B N 1
ATOM 11983 C CA . ILE B 1 347 ? -28.56700 -22.09200 -34.43800 1.000 19.42000 338 ILE B CA 1
ATOM 11984 C C . ILE B 1 347 ? -28.72900 -23.24900 -35.40700 1.000 28.48000 338 ILE B C 1
ATOM 11985 O O . ILE B 1 347 ? -28.47200 -24.39700 -35.03800 1.000 28.36000 338 ILE B O 1
ATOM 12001 N N . ASN B 1 348 ? -29.20900 -22.96700 -36.61500 1.000 24.25000 339 ASN B N 1
ATOM 12002 C CA . ASN B 1 348 ? -29.47300 -23.99500 -37.61400 1.000 22.04000 339 ASN B CA 1
ATOM 12003 C C . ASN B 1 348 ? -28.42500 -23.87900 -38.71000 1.000 28.03000 339 ASN B C 1
ATOM 12004 O O . ASN B 1 348 ? -27.95200 -22.77500 -39.01400 1.000 25.27000 339 ASN B O 1
ATOM 12015 N N . ALA B 1 349 ? -28.08100 -25.02800 -39.29900 1.000 25.68000 340 ALA B N 1
ATOM 12016 C CA . ALA B 1 349 ? -27.17400 -25.10500 -40.44200 1.000 28.49000 340 ALA B CA 1
ATOM 12017 C C . ALA B 1 349 ? -27.99500 -24.91200 -41.71100 1.000 26.51000 340 ALA B C 1
ATOM 12018 O O . ALA B 1 349 ? -28.34500 -25.86500 -42.39700 1.000 30.74000 340 ALA B O 1
ATOM 12025 N N . GLU B 1 350 ? -28.33200 -23.65900 -42.00400 1.000 25.67000 341 GLU B N 1
ATOM 12026 C CA . GLU B 1 350 ? -29.12400 -23.33800 -43.19100 1.000 30.18000 341 GLU B CA 1
ATOM 12027 C C . GLU B 1 350 ? -28.82600 -21.89400 -43.56100 1.000 36.00000 341 GLU B C 1
ATOM 12028 O O . GLU B 1 350 ? -28.29800 -21.13100 -42.74700 1.000 31.31000 341 GLU B O 1
ATOM 12040 N N . ASP B 1 351 ? -29.14200 -21.52500 -44.80500 1.000 33.34000 342 ASP B N 1
ATOM 12041 C CA . ASP B 1 351 ? -28.80100 -20.18400 -45.27300 1.000 33.29000 342 ASP B CA 1
ATOM 12042 C C . ASP B 1 351 ? -30.01800 -19.28200 -45.40400 1.000 37.31000 342 ASP B C 1
ATOM 12043 O O . ASP B 1 351 ? -30.78000 -19.42000 -46.38300 1.000 35.32000 342 ASP B O 1
ATOM 12052 N N . PRO B 1 352 ? -30.20400 -18.32100 -44.47600 1.000 38.31000 343 PRO B N 1
ATOM 12053 C CA . PRO B 1 352 ? -31.39500 -17.43800 -44.52700 1.000 37.50000 343 PRO B CA 1
ATOM 12054 C C . PRO B 1 352 ? -31.57000 -16.63700 -45.81200 1.000 40.40000 343 PRO B C 1
ATOM 12055 O O . PRO B 1 352 ? -32.71000 -16.34800 -46.19600 1.000 32.89000 343 PRO B O 1
ATOM 12066 N N . LYS B 1 353 ? -30.48600 -16.22500 -46.45500 1.000 37.61000 344 LYS B N 1
ATOM 12067 C CA . LYS B 1 353 ? -30.62300 -15.41800 -47.65300 1.000 46.38000 344 LYS B CA 1
ATOM 12068 C C . LYS B 1 353 ? -31.05000 -16.23800 -48.85700 1.000 46.47000 344 LYS B C 1
ATOM 12069 O O . LYS B 1 353 ? -31.52200 -15.64900 -49.82900 1.000 45.90000 344 LYS B O 1
ATOM 12088 N N . LYS B 1 354 ? -30.87600 -17.56600 -48.82100 1.000 39.27000 345 LYS B N 1
ATOM 12089 C CA . LYS B 1 354 ? -31.36600 -18.45700 -49.86900 1.000 37.53000 345 LYS B CA 1
ATOM 12090 C C . LYS B 1 354 ? -32.57100 -19.24900 -49.38500 1.000 41.03000 345 LYS B C 1
ATOM 12091 O O . LYS B 1 354 ? -32.61700 -20.47300 -49.53900 1.000 45.52000 345 LYS B O 1
ATOM 12098 N N . GLY B 1 355 ? -33.52900 -18.56100 -48.76900 1.000 38.28000 346 GLY B N 1
ATOM 12099 C CA . GLY B 1 355 ? -34.74700 -19.20400 -48.30400 1.000 41.68000 346 GLY B CA 1
ATOM 12100 C C . GLY B 1 355 ? -34.52600 -20.30200 -47.28100 1.000 42.18000 346 GLY B C 1
ATOM 12101 O O . GLY B 1 355 ? -35.30400 -21.26300 -47.21800 1.000 32.65000 346 GLY B O 1
ATOM 12105 N N . PHE B 1 356 ? -33.50000 -20.17000 -46.44200 1.000 39.46000 347 PHE B N 1
ATOM 12106 C CA . PHE B 1 356 ? -33.25200 -21.15900 -45.40500 1.000 36.23000 347 PHE B CA 1
ATOM 12107 C C . PHE B 1 356 ? -33.01400 -22.53200 -46.01800 1.000 36.23000 347 PHE B C 1
ATOM 12108 O O . PHE B 1 356 ? -33.32400 -23.55700 -45.41100 1.000 43.86000 347 PHE B O 1
ATOM 12125 N N . ALA B 1 357 ? -32.40700 -22.56200 -47.19000 1.000 32.76000 348 ALA B N 1
ATOM 12126 C CA . ALA B 1 357 ? -31.98400 -23.82700 -47.77300 1.000 36.16000 348 ALA B CA 1
ATOM 12127 C C . ALA B 1 357 ? -30.95000 -24.49800 -46.86500 1.000 38.26000 348 ALA B C 1
ATOM 12128 O O . ALA B 1 357 ? -30.12800 -23.81000 -46.24400 1.000 35.85000 348 ALA B O 1
ATOM 12135 N N . PRO B 1 358 ? -31.02400 -25.81700 -46.67400 1.000 39.95000 349 PRO B N 1
ATOM 12136 C CA . PRO B 1 358 ? -30.07800 -26.46400 -45.75100 1.000 42.81000 349 PRO B CA 1
ATOM 12137 C C . PRO B 1 358 ? -28.64600 -26.24000 -46.21800 1.000 43.30000 349 PRO B C 1
ATOM 12138 O O . PRO B 1 358 ? -28.37000 -26.09200 -47.41600 1.000 37.57000 349 PRO B O 1
ATOM 12149 N N . SER B 1 359 ? -27.73000 -26.19600 -45.25100 1.000 33.59000 350 SER B N 1
ATOM 12150 C CA . SER B 1 359 ? -26.32800 -25.91900 -45.53700 1.000 39.16000 350 SER B CA 1
ATOM 12151 C C . SER B 1 359 ? -25.54100 -27.17700 -45.21200 1.000 46.92000 350 SER B C 1
ATOM 12152 O O . SER B 1 359 ? -25.07800 -27.35200 -44.08100 1.000 53.24000 350 SER B O 1
ATOM 12160 N N . ILE B 1 360 ? -25.34900 -28.01900 -46.20600 1.000 35.61000 351 ILE B N 1
ATOM 12161 C CA . ILE B 1 360 ? -24.60900 -29.27000 -46.03700 1.000 46.52000 351 ILE B CA 1
ATOM 12162 C C . ILE B 1 360 ? -23.10200 -28.99200 -46.06200 1.000 44.16000 351 ILE B C 1
ATOM 12163 O O . ILE B 1 360 ? -22.62500 -28.14700 -46.81500 1.000 49.84000 351 ILE B O 1
ATOM 12179 N N . GLY B 1 361 ? -22.34000 -29.67600 -45.21600 1.000 41.96000 352 GLY B N 1
ATOM 12180 C CA . GLY B 1 361 ? -20.90700 -29.41500 -45.13400 1.000 42.70000 352 GLY B CA 1
ATOM 12181 C C . GLY B 1 361 ? -20.36200 -29.93900 -43.81000 1.000 31.17000 352 GLY B C 1
ATOM 12182 O O . GLY B 1 361 ? -20.96300 -30.81400 -43.18900 1.000 39.36000 352 GLY B O 1
ATOM 12186 N N . THR B 1 362 ? -19.23800 -29.35000 -43.37800 1.000 31.91000 353 THR B N 1
ATOM 12187 C CA . THR B 1 362 ? -18.55000 -29.75800 -42.15700 1.000 29.77000 353 THR B CA 1
ATOM 12188 C C . THR B 1 362 ? -18.11600 -28.55500 -41.32500 1.000 29.09000 353 THR B C 1
ATOM 12189 O O . THR B 1 362 ? -17.49100 -27.62700 -41.83800 1.000 31.86000 353 THR B O 1
ATOM 12200 N N . ILE B 1 363 ? -18.39900 -28.59100 -40.02700 1.000 32.84000 354 ILE B N 1
ATOM 12201 C CA . ILE B 1 363 ? -17.93900 -27.52700 -39.14800 1.000 28.54000 354 ILE B CA 1
ATOM 12202 C C . ILE B 1 363 ? -16.41700 -27.55200 -39.08400 1.000 24.20000 354 ILE B C 1
ATOM 12203 O O . ILE B 1 363 ? -15.80500 -28.60300 -38.84100 1.000 26.64000 354 ILE B O 1
ATOM 12219 N N . GLU B 1 364 ? -15.81200 -26.38700 -39.26600 1.000 27.11000 355 GLU B N 1
ATOM 12220 C CA . GLU B 1 364 ? -14.38000 -26.21500 -39.17100 1.000 27.76000 355 GLU B CA 1
ATOM 12221 C C . GLU B 1 364 ? -14.13500 -25.42000 -37.89900 1.000 23.78000 355 GLU B C 1
ATOM 12222 O O . GLU B 1 364 ? -14.05000 -26.01400 -36.78300 1.000 30.89000 355 GLU B O 1
ATOM 12226 N N . ARG B 1 365 ? -14.16100 -24.10300 -37.93800 1.000 25.72000 356 ARG B N 1
ATOM 12227 C CA . ARG B 1 365 ? -13.97100 -23.37700 -36.69300 1.000 24.28000 356 ARG B CA 1
ATOM 12228 C C . ARG B 1 365 ? -15.24400 -23.49300 -35.84600 1.000 25.98000 356 ARG B C 1
ATOM 12229 O O . ARG B 1 365 ? -16.36500 -23.59400 -36.36500 1.000 24.11000 356 ARG B O 1
ATOM 12250 N N . TYR B 1 366 ? -15.04100 -23.65700 -34.54500 1.000 24.48000 357 TYR B N 1
ATOM 12251 C CA . TYR B 1 366 ? -16.16600 -23.82200 -33.63200 1.000 20.43000 357 TYR B CA 1
ATOM 12252 C C . TYR B 1 366 ? -15.78900 -23.31700 -32.24800 1.000 25.44000 357 TYR B C 1
ATOM 12253 O O . TYR B 1 366 ? -14.98700 -23.93600 -31.53900 1.000 28.15000 3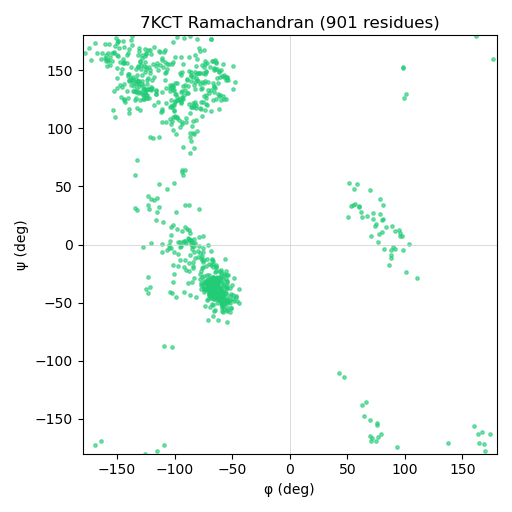57 TYR B O 1
ATOM 12271 N N . TYR B 1 367 ? -16.36400 -22.20300 -31.84600 1.000 23.39000 358 TYR B N 1
ATOM 12272 C CA . TYR B 1 367 ? -16.13600 -21.72600 -30.48900 1.000 21.88000 358 TYR B CA 1
ATOM 12273 C C . TYR B 1 367 ? -17.44500 -21.41200 -29.81700 1.000 24.27000 358 TYR B C 1
ATOM 12274 O O . TYR B 1 367 ? -18.20400 -20.57100 -30.30900 1.000 23.60000 358 TYR B O 1
ATOM 12292 N N . VAL B 1 368 ? -17.65900 -22.03900 -28.66800 1.000 23.48000 359 VAL B N 1
ATOM 12293 C CA . VAL B 1 368 ? -18.90800 -21.94300 -27.92100 1.000 22.71000 359 VAL B CA 1
ATOM 12294 C C . VAL B 1 368 ? -18.77400 -20.83700 -26.87100 1.000 22.96000 359 VAL B C 1
ATOM 12295 O O . VAL B 1 368 ? -17.92200 -20.95700 -25.97300 1.000 21.20000 359 VAL B O 1
ATOM 12308 N N . PRO B 1 369 ? -19.65300 -19.83600 -26.84600 1.000 23.30000 360 PRO B N 1
ATOM 12309 C CA . PRO B 1 369 ? -19.58600 -18.84300 -25.75800 1.000 26.87000 360 PRO B CA 1
ATOM 12310 C C . PRO B 1 369 ? -20.03000 -19.37300 -24.40400 1.000 23.08000 360 PRO B C 1
ATOM 12311 O O . PRO B 1 369 ? -20.80600 -20.32100 -24.27300 1.000 25.10000 360 PRO B O 1
ATOM 12322 N N . GLY B 1 370 ? -19.53500 -18.71300 -23.37500 1.000 24.10000 361 GLY B N 1
ATOM 12323 C CA . GLY B 1 370 ? -19.99900 -18.99500 -22.03600 1.000 24.26000 361 GLY B CA 1
ATOM 12324 C C . GLY B 1 370 ? -19.91800 -17.74100 -21.20500 1.000 24.34000 361 GLY B C 1
ATOM 12325 O O . GLY B 1 370 ? -19.20900 -16.78800 -21.53800 1.000 29.01000 361 GLY B O 1
ATOM 12329 N N . GLY B 1 371 ? -20.63600 -17.76100 -20.09500 1.000 26.41000 362 GLY B N 1
ATOM 12330 C CA . GLY B 1 371 ? -20.63100 -16.61800 -19.21700 1.000 24.27000 362 GLY B CA 1
ATOM 12331 C C . GLY B 1 371 ? -21.80900 -16.63500 -18.26900 1.000 21.81000 362 GLY B C 1
ATOM 12332 O O . GLY B 1 371 ? -22.64200 -17.54300 -18.26600 1.000 22.34000 362 GLY B O 1
ATOM 12336 N N . PHE B 1 372 ? -21.82800 -15.60600 -17.44300 1.000 24.40000 363 PHE B N 1
ATOM 12337 C CA . PHE B 1 372 ? -22.95200 -15.38500 -16.53900 1.000 25.55000 363 PHE B CA 1
ATOM 12338 C C . PHE B 1 372 ? -24.24100 -15.32300 -17.32500 1.000 27.30000 363 PHE B C 1
ATOM 12339 O O . PHE B 1 372 ? -24.38000 -14.51300 -18.25200 1.000 24.09000 363 PHE B O 1
ATOM 12356 N N . GLY B 1 373 ? -25.18200 -16.16400 -16.93300 1.000 24.04000 364 GLY B N 1
ATOM 12357 C CA . GLY B 1 373 ? -26.48300 -16.18400 -17.55100 1.000 24.98000 364 GLY B CA 1
ATOM 12358 C C . GLY B 1 373 ? -26.54500 -16.81900 -18.93700 1.000 27.84000 364 GLY B C 1
ATOM 12359 O O . GLY B 1 373 ? -27.51500 -16.60800 -19.64400 1.000 24.27000 364 GLY B O 1
ATOM 12363 N N . ILE B 1 374 ? -25.56100 -17.61000 -19.33500 1.000 22.48000 365 ILE B N 1
ATOM 12364 C CA . ILE B 1 374 ? -25.56100 -18.24100 -20.64900 1.000 24.83000 365 ILE B CA 1
ATOM 12365 C C . ILE B 1 374 ? -25.54900 -19.75400 -20.48700 1.000 25.08000 365 ILE B C 1
ATOM 12366 O O . ILE B 1 374 ? -24.78800 -20.31500 -19.67700 1.000 26.96000 365 ILE B O 1
ATOM 12382 N N . ARG B 1 375 ? -26.39400 -20.41200 -21.26300 1.000 22.97000 366 ARG B N 1
ATOM 12383 C CA . ARG B 1 375 ? -26.44700 -21.86000 -21.33300 1.000 22.83000 366 ARG B CA 1
ATOM 12384 C C . ARG B 1 375 ? -26.42400 -22.25400 -22.79000 1.000 24.47000 366 ARG B C 1
ATOM 12385 O O . ARG B 1 375 ? -27.08100 -21.63300 -23.63300 1.000 21.11000 366 ARG B O 1
ATOM 12406 N N . VAL B 1 376 ? -25.70400 -23.31000 -23.08900 1.000 24.02000 367 VAL B N 1
ATOM 12407 C CA . VAL B 1 376 ? -25.62400 -23.80800 -24.44900 1.000 28.75000 367 VAL B CA 1
ATOM 12408 C C . VAL B 1 376 ? -26.01200 -25.27400 -24.46200 1.000 24.42000 367 VAL B C 1
ATOM 12409 O O . VAL B 1 376 ? -25.56100 -26.05600 -23.61300 1.000 28.59000 367 VAL B O 1
ATOM 12422 N N . GLU B 1 377 ? -26.90200 -25.63500 -25.37000 1.000 23.99000 368 GLU B N 1
ATOM 12423 C CA . GLU B 1 377 ? -27.29500 -27.03500 -25.55500 1.000 22.12000 368 GLU B CA 1
ATOM 12424 C C . GLU B 1 377 ? -26.75100 -27.41700 -26.92300 1.000 27.06000 368 GLU B C 1
ATOM 12425 O O . GLU B 1 377 ? -27.21800 -26.89500 -27.94900 1.000 23.75000 368 GLU B O 1
ATOM 12437 N N . HIS B 1 378 ? -25.77800 -28.33200 -26.96800 1.000 25.66000 369 HIS B N 1
ATOM 12438 C CA . HIS B 1 378 ? -25.21600 -28.64500 -28.27500 1.000 25.31000 369 HIS B CA 1
ATOM 12439 C C . HIS B 1 378 ? -24.51900 -30.00000 -28.26500 1.000 28.04000 369 HIS B C 1
ATOM 12440 O O . HIS B 1 378 ? -24.19000 -30.55600 -27.21300 1.000 28.90000 369 HIS B O 1
ATOM 12454 N N . ALA B 1 379 ? -24.28100 -30.52100 -29.45800 1.000 25.98000 370 ALA B N 1
ATOM 12455 C CA . ALA B 1 379 ? -23.59600 -31.80200 -29.58800 1.000 26.85000 370 ALA B CA 1
ATOM 12456 C C . ALA B 1 379 ? -22.51500 -31.72000 -30.65300 1.000 25.82000 370 ALA B C 1
ATOM 12457 O O . ALA B 1 379 ? -22.20100 -32.71000 -31.31500 1.000 30.60000 370 ALA B O 1
ATOM 12464 N N . SER B 1 380 ? -21.93500 -30.55400 -30.81000 1.000 24.99000 371 SER B N 1
ATOM 12465 C CA . SER B 1 380 ? -21.07000 -30.28300 -31.94300 1.000 30.27000 371 SER B CA 1
ATOM 12466 C C . SER B 1 380 ? -19.63100 -30.02600 -31.52300 1.000 34.75000 371 SER B C 1
ATOM 12467 O O . SER B 1 380 ? -19.32700 -29.63000 -30.39000 1.000 28.96000 371 SER B O 1
ATOM 12475 N N . SER B 1 381 ? -18.75700 -30.27300 -32.49700 1.000 32.61000 372 SER B N 1
ATOM 12476 C CA . SER B 1 381 ? -17.32100 -30.06500 -32.41100 1.000 34.30000 372 SER B CA 1
ATOM 12477 C C . SER B 1 381 ? -16.84800 -29.86000 -33.84000 1.000 34.20000 372 SER B C 1
ATOM 12478 O O . SER B 1 381 ? -17.56100 -30.20100 -34.78800 1.000 27.01000 372 SER B O 1
ATOM 12486 N N . LYS B 1 382 ? -15.62600 -29.34300 -33.99400 1.000 31.56000 373 LYS B N 1
ATOM 12487 C CA . LYS B 1 382 ? -14.99500 -29.38300 -35.30900 1.000 27.77000 373 LYS B CA 1
ATOM 12488 C C . LYS B 1 382 ? -15.13200 -30.77900 -35.88900 1.000 30.17000 373 LYS B C 1
ATOM 12489 O O . LYS B 1 382 ? -14.98700 -31.77300 -35.17500 1.000 30.93000 373 LYS B O 1
ATOM 12508 N N . GLY B 1 383 ? -15.40400 -30.85000 -37.20000 1.000 29.70000 374 GLY B N 1
ATOM 12509 C CA . GLY B 1 383 ? -15.56900 -32.11600 -37.87400 1.000 31.28000 374 GLY B CA 1
ATOM 12510 C C . GLY B 1 383 ? -16.98600 -32.67100 -37.85900 1.000 37.52000 374 GLY B C 1
ATOM 12511 O O . GLY B 1 383 ? -17.24400 -33.68000 -38.52400 1.000 32.18000 374 GLY B O 1
ATOM 12515 N N . TYR B 1 384 ? -17.90900 -32.08100 -37.11100 1.000 37.69000 375 TYR B N 1
ATOM 12516 C CA . TYR B 1 384 ? -19.31100 -32.53200 -37.17400 1.000 33.84000 375 TYR B CA 1
ATOM 12517 C C . TYR B 1 384 ? -19.87100 -32.32500 -38.58500 1.000 37.04000 375 TYR B C 1
ATOM 12518 O O . TYR B 1 384 ? -19.67800 -31.27000 -39.16800 1.000 32.59000 375 TYR B O 1
ATOM 12536 N N . GLU B 1 385 ? -20.47400 -33.33900 -39.19400 1.000 39.83000 376 GLU B N 1
ATOM 12537 C CA . GLU B 1 385 ? -20.98700 -33.18500 -40.54800 1.000 47.58000 376 GLU B CA 1
ATOM 12538 C C . GLU B 1 385 ? -22.48400 -32.96500 -40.52500 1.000 41.31000 376 GLU B C 1
ATOM 12539 O O . GLU B 1 385 ? -23.20300 -33.64600 -39.78900 1.000 44.80000 376 GLU B O 1
ATOM 12551 N N . ILE B 1 386 ? -22.92600 -31.98300 -41.27900 1.000 42.54000 377 ILE B N 1
ATOM 12552 C CA . ILE B 1 386 ? -24.33900 -31.73800 -41.47000 1.000 41.22000 377 ILE B CA 1
ATOM 12553 C C . ILE B 1 386 ? -24.77700 -32.61100 -42.65100 1.000 40.17000 377 ILE B C 1
ATOM 12554 O O . ILE B 1 386 ? -24.23800 -32.48600 -43.74700 1.000 34.78000 377 ILE B O 1
ATOM 12570 N N . THR B 1 387 ? -25.73800 -33.50600 -42.42700 1.000 36.46000 378 THR B N 1
ATOM 12571 C CA . THR B 1 387 ? -26.25600 -34.44500 -43.42300 1.000 33.10000 378 THR B CA 1
ATOM 12572 C C . THR B 1 387 ? -27.67200 -34.06800 -43.88700 1.000 31.17000 378 THR B C 1
ATOM 12573 O O . THR B 1 387 ? -28.34900 -33.24600 -43.26500 1.000 28.46000 378 THR B O 1
ATOM 12584 N N . PRO B 1 388 ? -28.17000 -34.67100 -44.97300 1.000 35.31000 379 PRO B N 1
ATOM 12585 C CA . PRO B 1 388 ? -29.56000 -34.38100 -45.36300 1.000 32.03000 379 PRO B CA 1
ATOM 12586 C C . PRO B 1 388 ? -30.60000 -35.08000 -44.48400 1.000 31.30000 379 PRO B C 1
ATOM 12587 O O . PRO B 1 388 ? -31.79200 -34.79700 -44.63700 1.000 26.86000 379 PRO B O 1
ATOM 12598 N N . TYR B 1 389 ? -30.19900 -35.96200 -43.56500 1.000 26.10000 380 TYR B N 1
ATOM 12599 C CA . TYR B 1 389 ? -31.18100 -36.83900 -42.91900 1.000 27.58000 380 TYR B CA 1
ATOM 12600 C C . TYR B 1 389 ? -31.92300 -36.24100 -41.74500 1.000 32.18000 380 TYR B C 1
ATOM 12601 O O . TYR B 1 389 ? -33.04100 -36.69000 -41.43800 1.000 25.64000 380 TYR B O 1
ATOM 12619 N N . TYR B 1 390 ? -31.30500 -35.31300 -41.03500 1.000 27.39000 381 TYR B N 1
ATOM 12620 C CA . TYR B 1 390 ? -31.78000 -34.88100 -39.73700 1.000 27.85000 381 TYR B CA 1
ATOM 12621 C C . TYR B 1 390 ? -32.03600 -33.37900 -39.70600 1.000 31.04000 381 TYR B C 1
ATOM 12622 O O . TYR B 1 390 ? -31.58200 -32.61300 -40.55400 1.000 29.86000 381 TYR B O 1
ATOM 12640 N N . ASP B 1 391 ? -32.71900 -32.95900 -38.64600 1.000 33.56000 382 ASP B N 1
ATOM 12641 C CA . ASP B 1 391 ? -33.01300 -31.54300 -38.45500 1.000 33.84000 382 ASP B CA 1
ATOM 12642 C C . ASP B 1 391 ? -31.73100 -30.72400 -38.50000 1.000 29.86000 382 ASP B C 1
ATOM 12643 O O . ASP B 1 391 ? -30.68000 -31.16200 -38.04000 1.000 36.39000 382 ASP B O 1
ATOM 12652 N N . SER B 1 392 ? -31.81300 -29.52400 -39.05200 1.000 32.07000 383 SER B N 1
ATOM 12653 C CA . SER B 1 392 ? -30.61500 -28.71800 -39.28200 1.000 32.38000 383 SER B CA 1
ATOM 12654 C C . SER B 1 392 ? -30.07800 -28.09000 -38.00000 1.000 30.77000 383 SER B C 1
ATOM 12655 O O . SER B 1 392 ? -29.05600 -27.39400 -38.04000 1.000 26.67000 383 SER B O 1
ATOM 12663 N N . LEU B 1 393 ? -30.76300 -28.27900 -36.86200 1.000 31.51000 384 LEU B N 1
ATOM 12664 C CA . LEU B 1 393 ? -30.29500 -27.71400 -35.58100 1.000 32.98000 384 LEU B CA 1
ATOM 12665 C C . LEU B 1 393 ? -28.88700 -28.15400 -35.17600 1.000 31.27000 384 LEU B C 1
ATOM 12666 O O . LEU B 1 393 ? -28.62200 -29.34400 -35.04100 1.000 37.43000 384 LEU B O 1
ATOM 12682 N N . ILE B 1 394 ? -28.01000 -27.18200 -34.92600 1.000 31.86000 385 ILE B N 1
ATOM 12683 C CA . ILE B 1 394 ? -26.62800 -27.39400 -34.47800 1.000 34.42000 385 ILE B CA 1
ATOM 12684 C C . ILE B 1 394 ? -26.48700 -27.13400 -32.98200 1.000 37.31000 385 ILE B C 1
ATOM 12685 O O . ILE B 1 394 ? -25.71000 -27.79000 -32.28100 1.000 31.73000 385 ILE B O 1
ATOM 12701 N N . ALA B 1 395 ? -27.12900 -26.07400 -32.51100 1.000 27.46000 386 ALA B N 1
ATOM 12702 C CA . ALA B 1 395 ? -27.00500 -25.70400 -31.11500 1.000 26.84000 386 ALA B CA 1
ATOM 12703 C C . ALA B 1 395 ? -28.20600 -24.86300 -30.73100 1.000 24.03000 386 ALA B C 1
ATOM 12704 O O . ALA B 1 395 ? -28.87600 -24.25700 -31.58200 1.000 25.56000 386 ALA B O 1
ATOM 12711 N N . LYS B 1 396 ? -28.47500 -24.84000 -29.43500 1.000 23.64000 387 LYS B N 1
ATOM 12712 C CA . LYS B 1 396 ? -29.42800 -23.90300 -28.85500 1.000 26.63000 387 LYS B CA 1
ATOM 12713 C C . LYS B 1 396 ? -28.64500 -23.03600 -27.89400 1.000 24.37000 387 LYS B C 1
ATOM 12714 O O . LYS B 1 396 ? -28.00500 -23.54200 -26.97300 1.000 25.36000 387 LYS B O 1
ATOM 12733 N N . LEU B 1 397 ? -28.65000 -21.75100 -28.14600 1.000 21.14000 388 LEU B N 1
ATOM 12734 C CA . LEU B 1 397 ? -28.06700 -20.75200 -27.27500 1.000 21.15000 388 LEU B CA 1
ATOM 12735 C C . LEU B 1 397 ? -29.18400 -20.19100 -26.41300 1.000 24.73000 388 LEU B C 1
ATOM 12736 O O . LEU B 1 397 ? -30.16800 -19.67800 -26.95400 1.000 23.58000 388 LEU B O 1
ATOM 12752 N N . ILE B 1 398 ? -29.01900 -20.23300 -25.09200 1.000 22.82000 389 ILE B N 1
ATOM 12753 C CA . ILE B 1 398 ? -30.05200 -19.79300 -24.16200 1.000 23.69000 389 ILE B CA 1
ATOM 12754 C C . ILE B 1 398 ? -29.45200 -18.78600 -23.19800 1.000 24.15000 389 ILE B C 1
ATOM 12755 O O . ILE B 1 398 ? -28.34000 -18.98800 -22.70700 1.000 25.43000 389 ILE B O 1
ATOM 12771 N N . VAL B 1 399 ? -30.17500 -17.69100 -22.92700 1.000 22.39000 390 VAL B N 1
ATOM 12772 C CA . VAL B 1 399 ? -29.70300 -16.69700 -21.97700 1.000 23.61000 390 VAL B CA 1
ATOM 12773 C C . VAL B 1 399 ? -30.81900 -16.38800 -20.99000 1.000 26.34000 390 VAL B C 1
ATOM 12774 O O . VAL B 1 399 ? -31.99100 -16.61800 -21.26300 1.000 29.10000 390 VAL B O 1
ATOM 12787 N N . TRP B 1 400 ? -30.40600 -15.89600 -19.81900 1.000 25.17000 391 TRP B N 1
ATOM 12788 C CA . TRP B 1 400 ? -31.27600 -15.42900 -18.74300 1.000 30.88000 391 TRP B CA 1
ATOM 12789 C C . TRP B 1 400 ? -30.76500 -14.06700 -18.27400 1.000 32.23000 391 TRP B C 1
ATOM 12790 O O . TRP B 1 400 ? -29.53600 -13.82300 -18.22100 1.000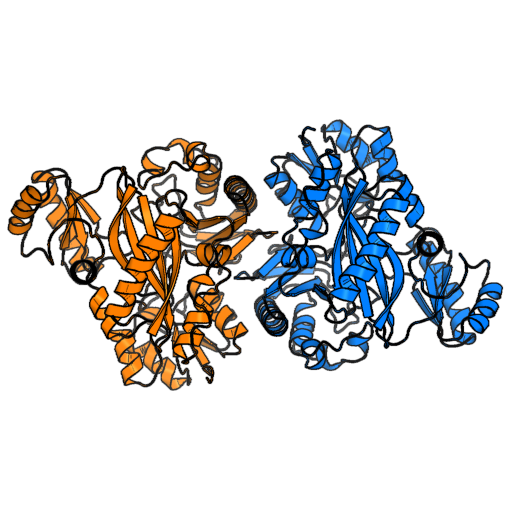 26.59000 391 TRP B O 1
ATOM 12811 N N . ALA B 1 401 ? -31.70300 -13.16900 -17.97300 1.000 25.76000 392 ALA B N 1
ATOM 12812 C CA . ALA B 1 401 ? -31.39100 -11.93600 -17.25600 1.000 27.61000 392 ALA B CA 1
ATOM 12813 C C . ALA B 1 401 ? -32.59400 -11.50000 -16.41900 1.000 24.90000 392 ALA B C 1
ATOM 12814 O O . ALA B 1 401 ? -33.73000 -11.88400 -16.71300 1.000 27.95000 392 ALA B O 1
ATOM 12821 N N . PRO B 1 402 ? -32.39000 -10.60300 -15.45300 1.000 28.65000 393 PRO B N 1
ATOM 12822 C CA . PRO B 1 402 ? -33.53500 -10.10300 -14.66000 1.000 35.49000 393 PRO B CA 1
ATOM 12823 C C . PRO B 1 402 ? -34.46700 -9.15700 -15.40600 1.000 33.37000 393 PRO B C 1
ATOM 12824 O O . PRO B 1 402 ? -35.65900 -9.14100 -15.09100 1.000 40.75000 393 PRO B O 1
ATOM 12835 N N . LEU B 1 403 ? -34.00500 -8.43800 -16.42900 1.000 34.52000 394 LEU B N 1
ATOM 12836 C CA . LEU B 1 403 ? -34.85700 -7.54900 -17.22300 1.000 33.41000 394 LEU B CA 1
ATOM 12837 C C . LEU B 1 403 ? -34.84600 -7.93200 -18.70200 1.000 33.02000 394 LEU B C 1
ATOM 12838 O O . LEU B 1 403 ? -33.83600 -8.40500 -19.23400 1.000 29.72000 394 LEU B O 1
ATOM 12854 N N . TRP B 1 404 ? -35.97000 -7.70500 -19.37800 1.000 29.79000 395 TRP B N 1
ATOM 12855 C CA . TRP B 1 404 ? -36.07300 -8.05100 -20.78800 1.000 32.05000 395 TRP B CA 1
ATOM 12856 C C . TRP B 1 404 ? -34.91900 -7.47700 -21.60600 1.000 36.81000 395 TRP B C 1
ATOM 12857 O O . TRP B 1 404 ? -34.31000 -8.18100 -22.42300 1.000 33.49000 395 TRP B O 1
ATOM 12878 N N . GLU B 1 405 ? -34.61100 -6.19300 -21.41500 1.000 38.39000 396 GLU B N 1
ATOM 12879 C CA . GLU B 1 405 ? -33.65400 -5.53400 -22.30300 1.000 36.24000 396 GLU B CA 1
ATOM 12880 C C . GLU B 1 405 ? -32.23800 -6.06500 -22.10200 1.000 31.21000 396 GLU B C 1
ATOM 12881 O O . GLU B 1 405 ? -31.45300 -6.11300 -23.06600 1.000 29.25000 396 GLU B O 1
ATOM 12893 N N . VAL B 1 406 ? -31.89000 -6.41900 -20.85700 1.000 29.54000 397 VAL B N 1
ATOM 12894 C CA . VAL B 1 406 ? -30.61300 -7.05000 -20.56400 1.000 33.13000 397 VAL B CA 1
ATOM 12895 C C . VAL B 1 406 ? -30.54900 -8.43500 -21.20100 1.000 32.96000 397 VAL B C 1
ATOM 12896 O O . VAL B 1 406 ? -29.49100 -8.87100 -21.65000 1.000 26.99000 397 VAL B O 1
ATOM 12909 N N . ALA B 1 407 ? -31.67200 -9.15900 -21.21500 1.000 28.20000 398 ALA B N 1
ATOM 12910 C CA . ALA B 1 407 ? -31.69500 -10.47600 -21.84400 1.000 24.66000 398 ALA B CA 1
ATOM 12911 C C . ALA B 1 407 ? -31.40000 -10.36300 -23.32400 1.000 28.98000 398 ALA B C 1
ATOM 12912 O O . ALA B 1 407 ? -30.60100 -11.13900 -23.86100 1.000 23.00000 398 ALA B O 1
ATOM 12919 N N . VAL B 1 408 ? -31.99200 -9.36500 -23.99200 1.000 22.54000 399 VAL B N 1
ATOM 12920 C CA . VAL B 1 408 ? -31.68500 -9.13400 -25.39900 1.000 26.29000 399 VAL B CA 1
ATOM 12921 C C . VAL B 1 408 ? -30.20900 -8.81700 -25.60200 1.000 28.37000 399 VAL B C 1
ATOM 12922 O O . VAL B 1 408 ? -29.59000 -9.31200 -26.54900 1.000 26.87000 399 VAL B O 1
ATOM 12935 N N . ASP B 1 409 ? -29.66200 -7.90600 -24.78800 1.000 23.24000 400 ASP B N 1
ATOM 12936 C CA . ASP B 1 409 ? -28.25800 -7.52500 -24.91100 1.000 31.64000 400 ASP B CA 1
ATOM 12937 C C . ASP B 1 409 ? -27.35100 -8.72900 -24.66700 1.000 25.60000 400 ASP B C 1
ATOM 12938 O O . ASP B 1 409 ? -26.32600 -8.89200 -25.33700 1.000 24.83000 400 ASP B O 1
ATOM 12947 N N . ARG B 1 410 ? -27.65700 -9.51200 -23.62900 1.000 23.87000 401 ARG B N 1
ATOM 12948 C CA . ARG B 1 410 ? -26.91900 -10.74300 -23.36500 1.000 22.72000 401 ARG B CA 1
ATOM 12949 C C . ARG B 1 410 ? -26.97300 -11.70300 -24.55100 1.000 19.90000 401 ARG B C 1
ATOM 12950 O O . ARG B 1 410 ? -25.94700 -12.26000 -24.94000 1.000 25.28000 401 ARG B O 1
ATOM 12971 N N . MET B 1 411 ? -28.15200 -11.92500 -25.14700 1.000 24.52000 402 MET B N 1
ATOM 12972 C CA . MET B 1 411 ? -28.23200 -12.81100 -26.30500 1.000 22.75000 402 MET B CA 1
ATOM 12973 C C . MET B 1 411 ? -27.42100 -12.27100 -27.49700 1.000 23.69000 402 MET B C 1
ATOM 12974 O O . MET B 1 411 ? -26.71900 -13.02700 -28.19000 1.000 20.72000 402 MET B O 1
ATOM 12988 N N . ARG B 1 412 ? -27.54700 -10.97300 -27.79200 1.000 25.34000 403 ARG B N 1
ATOM 12989 C CA . ARG B 1 412 ? -26.79400 -10.38100 -28.90200 1.000 23.07000 403 ARG B CA 1
ATOM 12990 C C . ARG B 1 412 ? -25.30100 -10.58800 -28.71900 1.000 23.70000 403 ARG B C 1
ATOM 12991 O O . ARG B 1 412 ? -24.60000 -10.98100 -29.65600 1.000 25.34000 403 ARG B O 1
ATOM 13012 N N . SER B 1 413 ? -24.79200 -10.27600 -27.52500 1.000 25.87000 404 SER B N 1
ATOM 13013 C CA . SER B 1 413 ? -23.36800 -10.40800 -27.23100 1.000 27.06000 404 SER B CA 1
ATOM 13014 C C . SER B 1 413 ? -22.90400 -11.86100 -27.26800 1.000 25.50000 404 SER B C 1
ATOM 13015 O O . SER B 1 413 ? -21.77800 -12.13400 -27.70500 1.000 29.74000 404 SER B O 1
ATOM 13023 N N . ALA B 1 414 ? -23.75500 -12.79900 -26.85300 1.000 20.90000 405 ALA B N 1
ATOM 13024 C CA . ALA B 1 414 ? -23.40000 -14.21800 -26.95200 1.000 22.95000 405 ALA B CA 1
ATOM 13025 C C . ALA B 1 414 ? -23.34300 -14.66400 -28.40400 1.000 25.06000 405 ALA B C 1
ATOM 13026 O O . ALA B 1 414 ? -22.35600 -15.28200 -28.82200 1.000 25.95000 405 ALA B O 1
ATOM 13033 N N . LEU B 1 415 ? -24.33700 -14.27600 -29.21700 1.000 22.81000 406 LEU B N 1
ATOM 13034 C CA . LEU B 1 415 ? -24.32900 -14.63400 -30.63600 1.000 23.14000 406 LEU B CA 1
ATOM 13035 C C . LEU B 1 415 ? -23.13900 -14.04100 -31.38100 1.000 23.17000 406 LEU B C 1
ATOM 13036 O O . LEU B 1 415 ? -22.60400 -14.67400 -32.30200 1.000 23.10000 406 LEU B O 1
ATOM 13052 N N . GLU B 1 416 ? -22.76600 -12.79500 -31.06700 1.000 23.65000 407 GLU B N 1
ATOM 13053 C CA . GLU B 1 416 ? -21.63400 -12.16300 -31.73500 1.000 23.59000 407 GLU B CA 1
ATOM 13054 C C . GLU B 1 416 ? -20.32200 -12.88000 -31.44900 1.000 30.81000 407 GLU B C 1
ATOM 13055 O O . GLU B 1 416 ? -19.35300 -12.71400 -32.21000 1.000 23.98000 407 GLU B O 1
ATOM 13067 N N . THR B 1 417 ? -20.28200 -13.70400 -30.40900 1.000 24.14000 408 THR B N 1
ATOM 13068 C CA . THR B 1 417 ? -19.06100 -14.40300 -30.05700 1.000 27.28000 408 THR B CA 1
ATOM 13069 C C . THR B 1 417 ? -19.11100 -15.86900 -30.44600 1.000 25.49000 408 THR B C 1
ATOM 13070 O O . THR B 1 417 ? -18.10600 -16.56600 -30.29600 1.000 25.63000 408 THR B O 1
ATOM 13081 N N . TYR B 1 418 ? -20.23400 -16.35200 -30.98800 1.000 22.76000 409 TYR B N 1
ATOM 13082 C CA . TYR B 1 418 ? -20.39200 -17.77600 -31.32900 1.000 20.80000 409 TYR B CA 1
ATOM 13083 C C . TYR B 1 418 ? -19.80900 -18.02500 -32.71800 1.000 27.48000 409 TYR B C 1
ATOM 13084 O O . TYR B 1 418 ? -20.49400 -17.80600 -33.72500 1.000 27.97000 409 TYR B O 1
ATOM 13102 N N . GLU B 1 419 ? -18.59900 -18.58600 -32.79300 1.000 24.27000 410 GLU B N 1
ATOM 13103 C CA . GLU B 1 419 ? -17.90900 -18.76400 -34.07700 1.000 23.13000 410 GLU B CA 1
ATOM 13104 C C . GLU B 1 419 ? -18.16700 -20.14900 -34.65600 1.000 25.95000 410 GLU B C 1
ATOM 13105 O O . GLU B 1 419 ? -17.94800 -21.17200 -33.99100 1.000 24.54000 410 GLU B O 1
ATOM 13117 N N . ILE B 1 420 ? -18.70500 -20.19200 -35.86800 1.000 26.40000 411 ILE B N 1
ATOM 13118 C CA . ILE B 1 420 ? -18.91700 -21.45900 -36.57000 1.000 25.71000 411 ILE B CA 1
ATOM 13119 C C . ILE B 1 420 ? -18.57000 -21.20400 -38.02100 1.000 30.32000 411 ILE B C 1
ATOM 13120 O O . ILE B 1 420 ? -19.11100 -20.28200 -38.63900 1.000 23.44000 411 ILE B O 1
ATOM 13136 N N . SER B 1 421 ? -17.68500 -22.01200 -38.57300 1.000 27.51000 412 SER B N 1
ATOM 13137 C CA . SER B 1 421 ? -17.38300 -21.87200 -39.98600 1.000 29.93000 412 SER B CA 1
ATOM 13138 C C . SER B 1 421 ? -17.45300 -23.24100 -40.61900 1.000 25.73000 412 SER B C 1
ATOM 13139 O O . SER B 1 421 ? -17.49000 -24.27100 -39.93000 1.000 25.86000 412 SER B O 1
ATOM 13147 N N . GLY B 1 422 ? -17.48300 -23.23000 -41.96500 1.000 26.66000 413 GLY B N 1
ATOM 13148 C CA . GLY B 1 422 ? -17.61900 -24.41900 -42.77800 1.000 35.29000 413 GLY B CA 1
ATOM 13149 C C . GLY B 1 422 ? -19.02300 -24.66100 -43.31800 1.000 37.64000 413 GLY B C 1
ATOM 13150 O O . GLY B 1 422 ? -19.19600 -25.41400 -44.28700 1.000 32.19000 413 GLY B O 1
ATOM 13154 N N . VAL B 1 423 ? -20.03400 -24.11100 -42.66400 1.000 29.74000 414 VAL B N 1
ATOM 13155 C CA . VAL B 1 423 ? -21.40700 -24.16300 -43.14700 1.000 28.63000 414 VAL B CA 1
ATOM 13156 C C . VAL B 1 423 ? -22.03300 -22.82300 -42.82800 1.000 29.17000 414 VAL B C 1
ATOM 13157 O O . VAL B 1 423 ? -21.59100 -22.13100 -41.91400 1.000 30.51000 414 VAL B O 1
ATOM 13170 N N . LYS B 1 424 ? -23.08300 -22.46700 -43.58900 1.000 24.69000 415 LYS B N 1
ATOM 13171 C CA . LYS B 1 424 ? -23.86400 -21.27800 -43.30600 1.000 31.57000 415 LYS B CA 1
ATOM 13172 C C . LYS B 1 424 ? -24.75700 -21.53700 -42.10500 1.000 28.42000 415 LYS B C 1
ATOM 13173 O O . LYS B 1 424 ? -25.18200 -22.66300 -41.88000 1.000 24.92000 415 LYS B O 1
ATOM 13192 N N . THR B 1 425 ? -25.01800 -20.50500 -41.30800 1.000 24.60000 416 THR B N 1
ATOM 13193 C CA . THR B 1 425 ? -25.90500 -20.70300 -40.17200 1.000 27.02000 416 THR B CA 1
ATOM 13194 C C . THR B 1 425 ? -26.83800 -19.52000 -40.04900 1.000 23.77000 416 THR B C 1
ATOM 13195 O O . THR B 1 425 ? -26.67800 -18.50900 -40.71800 1.000 29.07000 416 THR B O 1
ATOM 13206 N N . THR B 1 426 ? -27.75900 -19.61900 -39.09500 1.000 23.18000 417 THR B N 1
ATOM 13207 C CA . THR B 1 426 ? -28.70400 -18.55900 -38.79500 1.000 27.02000 417 THR B CA 1
ATOM 13208 C C . THR B 1 426 ? -28.12600 -17.47600 -37.88500 1.000 27.45000 417 THR B C 1
ATOM 13209 O O . THR B 1 426 ? -28.85900 -16.58300 -37.49600 1.000 23.27000 417 THR B O 1
ATOM 13220 N N . ILE B 1 427 ? -26.85900 -17.57000 -37.47800 1.000 24.03000 418 ILE B N 1
ATOM 13221 C CA . ILE B 1 427 ? -26.31000 -16.65200 -36.47700 1.000 25.61000 418 ILE B CA 1
ATOM 13222 C C . ILE B 1 427 ? -26.40100 -15.19400 -36.94000 1.000 23.69000 418 ILE B C 1
ATOM 13223 O O . ILE B 1 427 ? -26.91600 -14.36000 -36.18500 1.000 24.51000 418 ILE B O 1
ATOM 13239 N N . PRO B 1 428 ? -25.93800 -14.83300 -38.14700 1.000 26.11000 419 PRO B N 1
ATOM 13240 C CA . PRO B 1 428 ? -26.01600 -13.40400 -38.54700 1.000 29.36000 419 PRO B CA 1
ATOM 13241 C C . PRO B 1 428 ? -27.45700 -12.86600 -38.58700 1.000 25.77000 419 PRO B C 1
ATOM 13242 O O . PRO B 1 428 ? -27.72000 -11.70600 -38.23800 1.000 22.52000 419 PRO B O 1
ATOM 13253 N N . LEU B 1 429 ? -28.39100 -13.68000 -39.03900 1.000 23.03000 420 LEU B N 1
ATOM 13254 C CA . LEU B 1 429 ? -29.80000 -13.30400 -38.97900 1.000 27.82000 420 LEU B CA 1
ATOM 13255 C C . LEU B 1 429 ? -30.23700 -13.04000 -37.54700 1.000 26.60000 420 LEU B C 1
ATOM 13256 O O . LEU B 1 429 ? -30.83100 -12.00400 -37.25900 1.000 28.08000 420 LEU B O 1
ATOM 13272 N N . LEU B 1 430 ? -29.92900 -13.95800 -36.62700 1.000 24.01000 421 LEU B N 1
ATOM 13273 C CA . LEU B 1 430 ? -30.35400 -13.80200 -35.23500 1.000 23.74000 421 LEU B CA 1
ATOM 13274 C C . LEU B 1 430 ? -29.75600 -12.56900 -34.58500 1.000 23.19000 421 LEU B C 1
ATOM 13275 O O . LEU B 1 430 ? -30.40400 -11.91800 -33.75200 1.000 23.55000 421 LEU B O 1
ATOM 13291 N N . ILE B 1 431 ? -28.50900 -12.23300 -34.92000 1.000 23.32000 422 ILE B N 1
ATOM 13292 C CA . ILE B 1 431 ? -27.92100 -10.99900 -34.39900 1.000 23.52000 422 ILE B CA 1
ATOM 13293 C C . ILE B 1 431 ? -28.74600 -9.79700 -34.84600 1.000 24.49000 422 ILE B C 1
ATOM 13294 O O . ILE B 1 431 ? -29.06300 -8.90700 -34.05100 1.000 27.46000 422 ILE B O 1
ATOM 13310 N N . ASN B 1 432 ? -29.10400 -9.75100 -36.13000 1.000 25.25000 423 ASN B N 1
ATOM 13311 C CA . ASN B 1 432 ? -29.92500 -8.62900 -36.59700 1.000 28.26000 423 ASN B CA 1
ATOM 13312 C C . ASN B 1 432 ? -31.28000 -8.59100 -35.89600 1.000 26.16000 423 ASN B C 1
ATOM 13313 O O . ASN B 1 432 ? -31.78500 -7.51100 -35.58100 1.000 30.15000 423 ASN B O 1
ATOM 13324 N N . ILE B 1 433 ? -31.89300 -9.74600 -35.63300 1.000 27.66000 424 ILE B N 1
ATOM 13325 C CA . ILE B 1 433 ? -33.14800 -9.70700 -34.88300 1.000 26.81000 424 ILE B CA 1
ATOM 13326 C C . ILE B 1 433 ? -32.94700 -9.08900 -33.51300 1.000 31.67000 424 ILE B C 1
ATOM 13327 O O . ILE B 1 433 ? -33.76700 -8.27600 -33.06600 1.000 26.04000 424 ILE B O 1
ATOM 13343 N N . MET B 1 434 ? -31.86500 -9.47000 -32.80300 1.000 28.01000 425 MET B N 1
ATOM 13344 C CA . MET B 1 434 ? -31.61800 -8.89000 -31.48800 1.000 23.68000 425 MET B CA 1
ATOM 13345 C C . MET B 1 434 ? -31.37600 -7.38700 -31.55900 1.000 29.28000 425 MET B C 1
ATOM 13346 O O . MET B 1 434 ? -31.61500 -6.67900 -30.57700 1.000 32.13000 425 MET B O 1
ATOM 13360 N N . LYS B 1 435 ? -30.83700 -6.88800 -32.67100 1.000 24.07000 426 LYS B N 1
ATOM 13361 C CA . LYS B 1 435 ? -30.57800 -5.45700 -32.79500 1.000 33.14000 426 LYS B CA 1
ATOM 13362 C C . LYS B 1 435 ? -31.82200 -4.67500 -33.20400 1.000 35.50000 426 LYS B C 1
ATOM 13363 O O . LYS B 1 435 ? -31.78500 -3.44900 -33.22000 1.000 36.00000 426 LYS B O 1
ATOM 13382 N N . ASP B 1 436 ? -32.87600 -5.35600 -33.61800 1.000 28.89000 427 ASP B N 1
ATOM 13383 C CA . ASP B 1 436 ? -34.02000 -4.72100 -34.26500 1.000 36.18000 427 ASP B CA 1
ATOM 13384 C C . ASP B 1 436 ? -34.90800 -4.02900 -33.23800 1.000 31.72000 427 ASP B C 1
ATOM 13385 O O . ASP B 1 436 ? -35.22500 -4.60300 -32.19700 1.000 30.90000 427 ASP B O 1
ATOM 13394 N N . LYS B 1 437 ? -35.32200 -2.79800 -33.51000 1.000 35.12000 428 LYS B N 1
ATOM 13395 C CA . LYS B 1 437 ? -36.10200 -2.04200 -32.57900 1.000 34.99000 428 LYS B CA 1
ATOM 13396 C C . LYS B 1 437 ? -37.40000 -2.69300 -32.19600 1.000 35.26000 428 LYS B C 1
ATOM 13397 O O . LYS B 1 437 ? -37.76200 -2.72200 -31.06400 1.000 38.10000 428 LYS B O 1
ATOM 13416 N N . ASP B 1 438 ? -38.13100 -3.15300 -33.17000 1.000 35.30000 429 ASP B N 1
ATOM 13417 C CA . ASP B 1 438 ? -39.38000 -3.83500 -32.87400 1.000 41.71000 429 ASP B CA 1
ATOM 13418 C C . ASP B 1 438 ? -39.15900 -5.02400 -31.95200 1.000 42.07000 429 ASP B C 1
ATOM 13419 O O . ASP B 1 438 ? -39.83200 -5.15500 -30.92300 1.000 38.03000 429 ASP B O 1
ATOM 13428 N N . PHE B 1 439 ? -38.21300 -5.90900 -32.29100 1.000 35.18000 430 PHE B N 1
ATOM 13429 C CA . PHE B 1 439 ? -38.00800 -7.03400 -31.39800 1.000 31.35000 430 PHE B CA 1
ATOM 13430 C C . PHE B 1 439 ? -37.72500 -6.55900 -29.98800 1.000 32.80000 430 PHE B C 1
ATOM 13431 O O . PHE B 1 439 ? -38.32500 -7.06300 -29.03500 1.000 29.67000 430 PHE B O 1
ATOM 13448 N N . ARG B 1 440 ? -36.80600 -5.58000 -29.83500 1.000 30.76000 431 ARG B N 1
ATOM 13449 C CA . ARG B 1 440 ? -36.48000 -5.04600 -28.50900 1.000 37.41000 431 ARG B CA 1
ATOM 13450 C C . ARG B 1 440 ? -37.70200 -4.44700 -27.81200 1.000 41.90000 431 ARG B C 1
ATOM 13451 O O . ARG B 1 440 ? -37.82500 -4.51700 -26.58600 1.000 35.20000 431 ARG B O 1
ATOM 13472 N N . ASP B 1 441 ? -38.61700 -3.87600 -28.58200 1.000 44.58000 432 ASP B N 1
ATOM 13473 C CA . ASP B 1 441 ? -39.82000 -3.29100 -28.02900 1.000 45.31000 432 ASP B CA 1
ATOM 13474 C C . ASP B 1 441 ? -40.87000 -4.34400 -27.70600 1.000 45.49000 432 ASP B C 1
ATOM 13475 O O . ASP B 1 441 ? -41.85800 -4.01000 -27.05800 1.000 37.72000 432 ASP B O 1
ATOM 13484 N N . GLY B 1 442 ? -40.69200 -5.59900 -28.13700 1.000 44.83000 433 GLY B N 1
ATOM 13485 C CA . GLY B 1 442 ? -41.68200 -6.63700 -27.88600 1.000 40.24000 433 GLY B CA 1
ATOM 13486 C C . GLY B 1 442 ? -42.73800 -6.80500 -28.96300 1.000 43.61000 433 GLY B C 1
ATOM 13487 O O . GLY B 1 442 ? -43.74100 -7.48800 -28.73200 1.000 49.57000 433 GLY B O 1
ATOM 13491 N N . LYS B 1 443 ? -42.56700 -6.20600 -30.11400 1.000 38.29000 434 LYS B N 1
ATOM 13492 C CA . LYS B 1 443 ? -43.53700 -6.29500 -31.18700 1.000 39.52000 434 LYS B CA 1
ATOM 13493 C C . LYS B 1 443 ? -43.09600 -7.28800 -32.25800 1.000 39.05000 434 LYS B C 1
ATOM 13494 O O . LYS B 1 443 ? -42.24600 -6.99500 -33.12300 1.000 46.63000 434 LYS B O 1
ATOM 13513 N N . PHE B 1 444 ? -43.64900 -8.49300 -32.15400 1.000 38.33000 435 PHE B N 1
ATOM 13514 C CA . PHE B 1 444 ? -43.43200 -9.53300 -33.13700 1.000 41.42000 435 PHE B CA 1
ATOM 13515 C C . PHE B 1 444 ? -44.64400 -10.45800 -33.12600 1.000 31.35000 435 PHE B C 1
ATOM 13516 O O . PHE B 1 444 ? -45.12100 -10.86600 -32.07000 1.000 37.86000 435 PHE B O 1
ATOM 13533 N N . THR B 1 445 ? -45.14800 -10.75300 -34.30500 1.000 36.18000 436 THR B N 1
ATOM 13534 C CA . THR B 1 445 ? -46.12200 -11.78800 -34.57000 1.000 38.37000 436 THR B CA 1
ATOM 13535 C C . THR B 1 445 ? -45.42200 -12.91300 -35.32400 1.000 36.83000 436 THR B C 1
ATOM 13536 O O . THR B 1 445 ? -44.20500 -12.85100 -35.58300 1.000 34.42000 436 THR B O 1
ATOM 13547 N N . THR B 1 446 ? -46.21400 -13.89700 -35.78500 1.000 34.49000 437 THR B N 1
ATOM 13548 C CA . THR B 1 446 ? -45.67700 -14.96600 -36.62600 1.000 37.17000 437 THR B CA 1
ATOM 13549 C C . THR B 1 446 ? -45.25100 -14.48000 -38.00100 1.000 34.82000 437 THR B C 1
ATOM 13550 O O . THR B 1 446 ? -44.50300 -15.18100 -38.67700 1.000 38.85000 437 THR B O 1
ATOM 13561 N N . ARG B 1 447 ? -45.70900 -13.31200 -38.43800 1.000 44.32000 438 ARG B N 1
ATOM 13562 C CA . ARG B 1 447 ? -45.28100 -12.72400 -39.70100 1.000 42.03000 438 ARG B CA 1
ATOM 13563 C C . ARG B 1 447 ? -43.99800 -11.89900 -39.55200 1.000 42.56000 438 ARG B C 1
ATOM 13564 O O . ARG B 1 447 ? -43.60300 -11.22200 -40.50300 1.000 37.90000 438 ARG B O 1
ATOM 13576 N N . TYR B 1 448 ? -43.32400 -11.97800 -38.39600 1.000 36.87000 439 TYR B N 1
ATOM 13577 C CA . TYR B 1 448 ? -42.21200 -11.07200 -38.09700 1.000 35.84000 439 TYR B CA 1
ATOM 13578 C C . TYR B 1 448 ? -41.16500 -11.06400 -39.20400 1.000 32.31000 439 TYR B C 1
ATOM 13579 O O . TYR B 1 448 ? -40.74100 -10.00300 -39.66400 1.000 36.04000 439 TYR B O 1
ATOM 13597 N N . LEU B 1 449 ? -40.73400 -12.23200 -39.66100 1.000 36.13000 440 LEU B N 1
ATOM 13598 C CA . LEU B 1 449 ? -39.68900 -12.23300 -40.66800 1.000 35.65000 440 LEU B CA 1
ATOM 13599 C C . LEU B 1 449 ? -40.19400 -11.58800 -41.94900 1.000 43.86000 440 LEU B C 1
ATOM 13600 O O . LEU B 1 449 ? -39.44700 -10.84100 -42.61000 1.000 33.24000 440 LEU B O 1
ATOM 13616 N N . GLU B 1 450 ? -41.42400 -11.92300 -42.36100 1.000 40.33000 441 GLU B N 1
ATOM 13617 C CA . GLU B 1 450 ? -41.99000 -11.32200 -43.56900 1.000 41.00000 441 GLU B CA 1
ATOM 13618 C C . GLU B 1 450 ? -41.98900 -9.79500 -43.49100 1.000 34.67000 441 GLU B C 1
ATOM 13619 O O . GLU B 1 450 ? -41.71300 -9.12500 -44.48000 1.000 42.38000 441 GLU B O 1
ATOM 13623 N N . GLU B 1 451 ? -42.25600 -9.22500 -42.32600 1.000 38.89000 442 GLU B N 1
ATOM 13624 C CA . GLU B 1 451 ? -42.41300 -7.78500 -42.19800 1.000 42.29000 442 GLU B CA 1
ATOM 13625 C C . GLU B 1 451 ? -41.12100 -7.07700 -41.84400 1.000 45.48000 442 GLU B C 1
ATOM 13626 O O . GLU B 1 451 ? -41.14900 -5.86600 -41.62100 1.000 44.96000 442 GLU B O 1
ATOM 13638 N N . HIS B 1 452 ? -39.99300 -7.78100 -41.74600 1.000 43.70000 443 HIS B N 1
ATOM 13639 C CA . HIS B 1 452 ? -38.72100 -7.14100 -41.39200 1.000 40.04000 443 HIS B CA 1
ATOM 13640 C C . HIS B 1 452 ? -37.61400 -7.63700 -42.31000 1.000 40.64000 443 HIS B C 1
ATOM 13641 O O . HIS B 1 452 ? -36.63000 -8.23100 -41.85000 1.000 43.69000 443 HIS B O 1
ATOM 13656 N N . PRO B 1 453 ? -37.75600 -7.42300 -43.63100 1.000 41.91000 444 PRO B N 1
ATOM 13657 C CA . PRO B 1 453 ? -36.75600 -7.95800 -44.58300 1.000 41.29000 444 PRO B CA 1
ATOM 13658 C C . PRO B 1 453 ? -35.34300 -7.44100 -44.35400 1.000 39.93000 444 PRO B C 1
ATOM 13659 O O . PRO B 1 453 ? -34.38400 -8.11200 -44.76000 1.000 43.78000 444 PRO B O 1
ATOM 13670 N N . HIS B 1 454 ? -35.17300 -6.29900 -43.69600 1.000 40.66000 445 HIS B N 1
ATOM 13671 C CA . HIS B 1 454 ? -33.82900 -5.80600 -43.44100 1.000 40.55000 445 HIS B CA 1
ATOM 13672 C C . HIS B 1 454 ? -33.03300 -6.69200 -42.47400 1.000 44.07000 445 HIS B C 1
ATOM 13673 O O . HIS B 1 454 ? -31.80700 -6.58900 -42.44400 1.000 39.23000 445 HIS B O 1
ATOM 13687 N N . VAL B 1 455 ? -33.66200 -7.58500 -41.70300 1.000 40.30000 446 VAL B N 1
ATOM 13688 C CA . VAL B 1 455 ? -32.83200 -8.48300 -40.89700 1.000 35.32000 446 VAL B CA 1
ATOM 13689 C C . VAL B 1 455 ? -32.04000 -9.46200 -41.75000 1.000 39.38000 446 VAL B C 1
ATOM 13690 O O . VAL B 1 455 ? -31.07500 -10.06800 -41.25800 1.000 35.59000 446 VAL B O 1
ATOM 13703 N N . PHE B 1 456 ? -32.38000 -9.58900 -43.03400 1.000 38.57000 447 PHE B N 1
ATOM 13704 C CA . PHE B 1 456 ? -31.64000 -10.43500 -43.96300 1.000 38.69000 447 PHE B CA 1
ATOM 13705 C C . PHE B 1 456 ? -30.47500 -9.70800 -44.62700 1.000 40.43000 447 PHE B C 1
ATOM 13706 O O . PHE B 1 456 ? -29.76200 -10.29700 -45.43800 1.000 42.86000 447 PHE B O 1
ATOM 13723 N N . ASP B 1 457 ? -30.21500 -8.48700 -44.26800 1.000 45.25000 448 ASP B N 1
ATOM 13724 C CA . ASP B 1 457 ? -29.09600 -7.73200 -44.81900 1.000 47.09000 448 ASP B CA 1
ATOM 13725 C C . ASP B 1 457 ? -27.90400 -7.84800 -43.86900 1.000 45.69000 448 ASP B C 1
ATOM 13726 O O . ASP B 1 457 ? -27.88700 -7.20900 -42.81800 1.000 45.71000 448 ASP B O 1
ATOM 13735 N N . TYR B 1 458 ? -26.89100 -8.62200 -44.25000 1.000 42.77000 449 TYR B N 1
ATOM 13736 C CA . TYR B 1 458 ? -25.69700 -8.79400 -43.43300 1.000 40.85000 449 TYR B CA 1
ATOM 13737 C C . TYR B 1 458 ? -24.58000 -9.24900 -44.35700 1.000 43.05000 449 TYR B C 1
ATOM 13738 O O . TYR B 1 458 ? -24.83400 -9.64500 -45.48100 1.000 45.23000 449 TYR B O 1
ATOM 13756 N N . ALA B 1 459 ? -23.33800 -9.17500 -43.90700 1.000 49.60000 450 ALA B N 1
ATOM 13757 C CA . ALA B 1 459 ? -22.23100 -9.56300 -44.79000 1.000 55.72000 450 ALA B CA 1
ATOM 13758 C C . ALA B 1 459 ? -21.75800 -11.00900 -44.62900 1.000 55.42000 450 ALA B C 1
ATOM 13759 O O . ALA B 1 459 ? -21.77100 -11.54400 -43.51800 1.000 54.38000 450 ALA B O 1
ATOM 13766 N N . GLU B 1 460 ? -21.29100 -11.61600 -45.74800 1.000 58.41000 451 GLU B N 1
ATOM 13767 C CA . GLU B 1 460 ? -20.76500 -13.00300 -45.81700 1.000 62.64000 451 GLU B CA 1
ATOM 13768 C C . GLU B 1 460 ? -21.74200 -13.98100 -45.16000 1.000 65.69000 451 GLU B C 1
ATOM 13769 O O . GLU B 1 460 ? -22.38200 -14.82500 -45.79900 1.000 67.63000 451 GLU B O 1
#

Nearest PDB structures (foldseek):
  7kct-assembly1_B  TM=1.000E+00  e=3.282E-96  Hydrogenobacter thermophilus
  7kbl-assembly1_A  TM=9.415E-01  e=4.930E-89  Hydrogenobacter thermophilus
  7kc7-assembly1_B  TM=8.758E-01  e=8.711E-90  Hydrogenobacter thermophilus
  1ulz-assembly1_A-2  TM=8.697E-01  e=1.309E-82  Aquifex aeolicus VF5
  8sgx-assembly1_S  TM=8.184E-01  e=1.114E-47  Leishmania tarentolae

InterPro domains:
  IPR004549 Acetyl-CoA carboxylase, biotin carboxylase [TIGR00514] (1-443)
  IPR005479 Carbamoyl phosphate synthase, ATP-binding domain [PF02786] (114-321)
  IPR005479 Carbamoyl phosphate synthase, ATP-binding domain [PS00866] (152-166)
  IPR005479 Carbamoyl phosphate synthase, ATP-binding domain [PS00867] (285-292)
  IPR005481 Biotin carboxylase-like, N-terminal domain [PF00289] (1-109)
  IPR005482 Biotin carboxylase, C-terminal [PF02785] (335-442)
  IPR005482 Biotin carboxylase, C-terminal [SM00878] (335-441)
  IPR011054 Rudiment single hybrid motif [SSF51246] (330-447)
  IPR011761 ATP-grasp fold [PS50975] (119-316)
  IPR011764 Biotin carboxylation domain [PS50979] (1-445)
  IPR016185 Pre-ATP-grasp domain superfamily [SSF52440] (1-112)
  IPR051602 Acetyl-CoA Carboxylase Biotin Carboxylase Component [PTHR48095] (2-459)

Sequence (906 aa):
HQMFKKVLVANRGEIACRVIRACKELGIQTVAIYNEIESTARHVKMADEAYMIGVNPLDTYLNAERIVDLALEVGAEAIHPGYGFLAENEHFARLCEEKGITFIGPHWKVIELMGDKARSKEVMKRAGVPTVPGSDGILKDVEEAKRIAKEIGYPVLLKASAGGGGRGIRICRNEEELVRNYENAYNEAVKAFGRGDLLLEKYIENPKHIEFQVLGDKYGNVIHLGERDCSIQRRNQKLVEIAPSLLLTPEQREYYGSLVVKAAKEIGYYSAGTMEFIADEKGNLYFIEMNTRIQVEHPVTEMITGVDIVKWQIRIAAGERLRYSQEDIRFNGYSIECRINAEDPKKGFAPSIGTIERYYVPGGFGIRVEHASSKGYEITPYYDSLIAKLIVWAPLWEVAVDRMRSALETYEISGVKTTIPLLINIMKDKDFRDGKFTTRYLEEHPHVFDYAEHQMFKKVLVANRGEIACRVIRACKELGIQQTVAIYNEIESTARHVKMADEAYMIGVNPLDTYLNAERIVDLALEVGAEAIHPGYGFLAENEHFARLCEEKGITFIGPHWKVIELMGDKARSKEVMKRAGVPTVPGSDGILKDVEEAKRIAKEIGYPVLLKASAGGGGRGIRICRNEEELVRNYENAYNEAVKAFGRGDLLLEKYIENPKHIEFQVLGDKYGNVIHLGERDCSIQRRNQKLVEIAPSLLLTPEQREYYGSLVVKAAKEIGYYSAGTMEFIADEKGNLYFIEMNTRIQVEHPVTEMITGVDIVKWQIRIAAGERLRYSQEDIRFNGYSIECRINAEDPKKGFAPSIGTIERYYVPGGFGIRVEHASSKGYEITPYYDSLIAKLIVWAPLWEVAVDRMRSALETYEISGVKTTIPLLINIMKDKDFRDGKFTTRYLEEHPHVFDYAE

Radius of gyration: 29.99 Å; Cα contacts (8 Å, |Δi|>4): 2074; chains: 2; bounding box: 88×68×77 Å

B-factor: mean 43.36, std 16.28, range [17.94, 142.9]

GO terms:
  GO:0034029 2-oxoglutarate carboxylase activity (F, EXP)

Secondary structure (DSSP, 8-state):
-PPPSEEEE---HHHHHHHHHHHHHTT-EEEEEE-GGGTT-HHHHHSSEEEE--SSTTHHHH-HHHHHHHHHHHT--EEE--SSTTTT-HHHHHHHHHTTPEESSS-HHHHHHTTSHHHHHHHHHHTT--B--B-SSS-S-HHHHHHHHHHH-SSEEEEETT--TT-SEEEESSHHHHHHHHHHHHHHHHHHHS---EEEEE--SS-EEEEEEEEE-TTS-EEEEEEEE---EETTEESEEEES-SS--HHHHHHHHHHHHHHHHHTT--EEEEEEEEE-TTS-EEEEEEE-S--TTHHHHHHHH---HHHHHHHHHTTPPP---GGG----SEEEEEEEESEEGGGTTEE--EE--SEE----TTEEEEE---TTPEEPTTS--EEEEEEEEESSHHHHHHHHHHHHHH-EE-SS--SHHHHHHHHH-HHHHHT---TTHHHH-GGGG----/-PPPSEEEE---HHHHHHHHHHHHHTT-EEEEEE-GGGTT-HHHHHSSEEEE--SSTTHHHH-HHHHHHHHHHHT--EEE--SSTTTT-HHHHHHHHHTTPEESSS-HHHHHHHHSHHHHHHHHHHTT--B--B-SS--SSHHHHHHHHHHH-SSEEEEETT--TT-SEEEESSHHHHHHHHHHHHHHHHHHTS---EEEEEPPSS-EEEEEEEEE-TTS-EEEEEEEEEEEEETTEEEEEEES-SS--HHHHHHHHHHHHHHHHHTT--EEEEEEEEE-TT--EEEEEEE-S--TTHHHHHHHH---HHHHHHHHHTT------GGG----SEEEEEEEESEEGGGTTEE--EE--SEE----TTEEEEE---TTPEE-SSS--EEEEEEEEESSHHHHHHHHHHHHHH-EE-SS--SHHHHHHHHH-HHHHHT---TTHHHH-GGGG----

Organism: Hydrogenobacter thermophilus (strain DSM 6534 / IAM 12695 / TK-6) (NCBI:txid608538)